Protein AF-A0A7K1LB32-F1 (afdb_monomer)

Foldseek 3Di:
DPQKDWDADQQQKWKWKDAWFQKDKIFHRRPDAAQKKKKKKKKWQPQFDWPDWFPQWDFQDWDGDSIIITIIIGTPNGPVVPPDGMTMIGTPRGTTIMMMMIGIMHQFANVRFFQWKAWDWDAFDQKEKGAKIFGPDAFWKKKKKKKFKDQALDEKDKAWAPQWAWRDWDWDDDHSIIMIMTMTIHTGRGGTIPGMTMIGIPPTGRTMIMIMTITHRHDQDPFQQQWDWDQDQQFKWKDWDQWFQKDKTFDRNPDAAFKKKKKKKKWFAADDAFPDWFPQKDWDDWAHDRGITITMIIHHHRGPVPDDRITMTGHPPGITTMMMMIGIIHQFADADPQGDQFDWKFKDKDAQAQKDKTAKTFFADQRKKKKKKKKFKDQAQPWKDWADWPQWAWSDKDWGHDPGMIMIITITMHTGRDGGIPHMTMIGMPPGGRMMMMMIIIGHGHRPPPLRPKDWLFKFKEQFAQFKTKIKTAIPSFQKKKKWKDLDLQSPPTDIDDIDGAPSRRMDMDMGGRDHGQGKMKMFMAGPNRTDSPQIAMAGHFHPALAFDWFKEWEAEAAEQLDQDVLLQLLLPDDDPVRAHHNAYEYFACLYQQLQQAQDLVSLLVRVSSSRNHPSNSSNRRSHHYDYEHDNSSCHHALAALPRNNQVNNLVNCVRGHGYHDQPDPSRHRWDWDGRNQEIETEAHQHNHADRLPDDQDPVGDRRDDPRLVVVLVRQLDPSRQEYEYRHAADQAQAFPDPRPNHCNSNNVVSLVVLVSCLVSVRRYEYEYEDQAWWAKACQPRGRSSYIYTYFDDQWAFHHHDDDDGPFDTPPVPGGNPHIKRWIKMWIWRGPSAKTKIWIFIAIPSDRPTIDIHITGDPPPPPDDDDD

Mean predicted aligned error: 18.36 Å

Nearest PDB structures (foldseek):
  7y6e-assembly4_D  TM=3.299E-01  e=1.848E-01  Chelicerata
  1tdq-assembly1_A  TM=2.079E-01  e=1.409E-02  Rattus norvegicus
  1fnh-assembly1_A  TM=2.412E-01  e=6.133E-02  Homo sapiens
  7uwj-assembly1_D  TM=2.434E-01  e=2.554E+00  Homo sapiens

pLDDT: mean 85.48, std 14.01, range [29.38, 98.88]

Sequence (868 aa):
MAAPVAHTAAGDVTTATDPNNGNITVSKPANVADGDVLVAILNSTVASTWDTVPAGWTLGAQYNATRTTSVFTKPIPSAAAETATNYSWHLAGGAGRIGALIFRATGVDGTTPIDASGSGVGTGTTTIVDPAVTAVSSEALLIAIFSSYIASGTPTTVTKPGSMTNVGGWNVTTGTNSTTHLVAYETLSASGSTGTRTATVSPAGANAAGFMFTLKPGSVAPPPSSPVAHTTTNDVSSVTVSSAPTLRVPKPVAVADGDLLVGVVFHRNAGNIFATVPPGWTVFPGAYTSGCLLAVYWRYVTSAATEPDFYTWRSPNGSARGAAVVFRVTGAAPPSAAHGPYDSNGAATGAGVSSIVAPATTVVGPAALLIGAFATTSSSTTPAVASTPSGMTEVKGVPIVTGTAAAYLEVATQQLASAGSSGTKTAAVSPDAGSAAGLLVAVAPPSYGTAQPPQLLGRLTGGVTSSAVKVSAVTKFCSSVRFARSASPSLTSPTYTSAAAPDRDGIITGTFTGLSADTTYYWGVELDGTLDTAHVSTFRTLPTVGTASSFSFGAASCADNNSNAASFSDAAARTGPTGLPARMFVHLGDMHYQDIGVDDDAWALGAWLNALGQANQQALYAASPLAYTWSDHDFGGQNVAADCPAAPAVQAVYRRLFPSHALPGDGVGIYQSWQIGRVLFVMTDGRSYMDPITDPDTSSKTKLGATQKAWWKSQVVTAGVGLVVWLHEDAWHNASTFTGDDTWSAYATERAELADYITAHQVPLLYVHGDVHALSYDDGSHVQGRFPLVSVSPLDQTTFIGNGGLTGGVVPDPPTTATKSQQYGWFDVLDNGTQIVVRYLGISGGVVAQRADFSFGIKRQIGWGVPL

Structure (mmCIF, N/CA/C/O backbone):
data_AF-A0A7K1LB32-F1
#
_entry.id   AF-A0A7K1LB32-F1
#
loop_
_atom_site.group_PDB
_atom_site.id
_atom_site.type_symbol
_atom_site.label_atom_id
_atom_site.label_alt_id
_atom_site.label_comp_id
_atom_site.label_asym_id
_atom_site.label_entity_id
_atom_site.label_seq_id
_atom_site.pdbx_PDB_ins_code
_atom_site.Cartn_x
_atom_site.Cartn_y
_atom_site.Cartn_z
_atom_site.occupancy
_atom_site.B_iso_or_equiv
_atom_site.auth_seq_id
_atom_site.auth_comp_id
_atom_site.auth_asym_id
_atom_site.auth_atom_id
_atom_site.pdbx_PDB_model_num
ATOM 1 N N . MET A 1 1 ? -25.454 4.034 21.609 1.00 44.25 1 MET A N 1
ATOM 2 C CA . MET A 1 1 ? -25.595 3.270 22.863 1.00 44.25 1 MET A CA 1
ATOM 3 C C . MET A 1 1 ? -25.235 1.834 22.529 1.00 44.25 1 MET A C 1
ATOM 5 O O . MET A 1 1 ? -25.641 1.381 21.468 1.00 44.25 1 MET A O 1
ATOM 9 N N . ALA A 1 2 ? -24.406 1.153 23.321 1.00 46.34 2 ALA A N 1
ATOM 10 C CA . ALA A 1 2 ? -24.311 -0.298 23.176 1.00 46.34 2 ALA A CA 1
ATOM 11 C C . ALA A 1 2 ? -25.499 -0.877 23.948 1.00 46.34 2 ALA A C 1
ATOM 13 O O . ALA A 1 2 ? -25.576 -0.678 25.159 1.00 46.34 2 ALA A O 1
ATOM 14 N N . ALA A 1 3 ? -26.447 -1.507 23.254 1.00 65.44 3 ALA A N 1
ATOM 15 C CA . ALA A 1 3 ? -27.578 -2.150 23.913 1.00 65.44 3 ALA A CA 1
ATOM 16 C C . ALA A 1 3 ? -27.050 -3.225 24.883 1.00 65.44 3 ALA A C 1
ATOM 18 O O . ALA A 1 3 ? -26.128 -3.961 24.507 1.00 65.44 3 ALA A O 1
ATOM 19 N N . PRO A 1 4 ? -27.579 -3.338 26.114 1.00 82.19 4 PRO A N 1
ATOM 20 C CA . PRO A 1 4 ? -27.119 -4.365 27.020 1.00 82.19 4 PRO A CA 1
ATOM 21 C C . PRO A 1 4 ? -27.441 -5.762 26.496 1.00 82.19 4 PRO A C 1
ATOM 23 O O . PRO A 1 4 ? -28.503 -6.004 25.920 1.00 82.19 4 PRO A O 1
ATOM 26 N N . VAL A 1 5 ? -26.531 -6.701 26.742 1.00 85.31 5 VAL A N 1
ATOM 27 C CA . VAL A 1 5 ? -26.659 -8.101 26.322 1.00 85.31 5 VAL A CA 1
ATOM 28 C C . VAL A 1 5 ? -26.307 -9.009 27.492 1.00 85.31 5 VAL A C 1
ATOM 30 O O . VAL A 1 5 ? -25.250 -8.844 28.098 1.00 85.31 5 VAL A O 1
ATOM 33 N N . ALA A 1 6 ? -27.178 -9.976 27.793 1.00 87.31 6 ALA A N 1
ATOM 34 C CA . ALA A 1 6 ? -26.873 -11.085 28.694 1.00 87.31 6 ALA A CA 1
ATOM 35 C C . ALA A 1 6 ? -26.210 -12.214 27.897 1.00 87.31 6 ALA A C 1
ATOM 37 O O . ALA A 1 6 ? -26.755 -12.666 26.890 1.00 87.31 6 ALA A O 1
ATOM 38 N N . HIS A 1 7 ? -25.047 -12.670 28.352 1.00 86.88 7 HIS A N 1
ATOM 39 C CA . HIS A 1 7 ? -24.305 -13.758 27.719 1.00 86.88 7 HIS A CA 1
ATOM 40 C C . HIS A 1 7 ? -24.720 -15.100 28.320 1.00 86.88 7 HIS A C 1
ATOM 42 O O . HIS A 1 7 ? -24.911 -15.217 29.532 1.00 86.88 7 HIS A O 1
ATOM 48 N N . THR A 1 8 ? -24.896 -16.109 27.467 1.00 88.44 8 THR A N 1
ATOM 49 C CA . THR A 1 8 ? -25.496 -17.399 27.851 1.00 88.44 8 THR A CA 1
ATOM 50 C C . THR A 1 8 ? -24.714 -18.609 27.341 1.00 88.44 8 THR A C 1
ATOM 52 O O . THR A 1 8 ? -25.238 -19.724 27.368 1.00 88.44 8 THR A O 1
ATOM 55 N N . ALA A 1 9 ? -23.498 -18.422 26.817 1.00 84.44 9 ALA A N 1
ATOM 56 C CA . ALA A 1 9 ? -22.678 -19.535 26.360 1.00 84.44 9 ALA A CA 1
ATOM 57 C C . ALA A 1 9 ? -22.040 -20.273 27.549 1.00 84.44 9 ALA A C 1
ATOM 59 O O . ALA A 1 9 ? -22.088 -19.839 28.706 1.00 84.44 9 ALA A O 1
ATOM 60 N N . ALA A 1 10 ? -21.434 -21.428 27.265 1.00 82.12 10 ALA A N 1
ATOM 61 C CA . ALA A 1 10 ? -20.686 -22.172 28.269 1.00 82.12 10 ALA A CA 1
ATOM 62 C C . ALA A 1 10 ? -19.574 -21.286 28.858 1.00 82.12 10 ALA A C 1
ATOM 64 O O . ALA A 1 10 ? -18.744 -20.752 28.125 1.00 82.12 10 ALA A O 1
ATOM 65 N N . GLY A 1 11 ? -19.573 -21.133 30.183 1.00 87.38 11 GLY A N 1
ATOM 66 C CA . GLY A 1 11 ? -18.633 -20.263 30.893 1.00 87.38 11 GLY A CA 1
ATOM 67 C C . GLY A 1 11 ? -19.134 -18.840 31.163 1.00 87.38 11 GLY A C 1
ATOM 68 O O . GLY A 1 11 ? -18.494 -18.159 31.958 1.00 87.38 11 GLY A O 1
ATOM 69 N N . ASP A 1 12 ? -20.270 -18.406 30.604 1.00 91.88 12 ASP A N 1
ATOM 70 C CA . ASP A 1 12 ? -20.863 -17.082 30.889 1.00 91.88 12 ASP A CA 1
ATOM 71 C C . ASP A 1 12 ? -21.843 -17.101 32.066 1.00 91.88 12 ASP A C 1
ATOM 73 O O . ASP A 1 12 ? -22.112 -16.063 32.675 1.00 91.88 12 ASP A O 1
ATOM 77 N N . VAL A 1 13 ? -22.377 -18.286 32.376 1.00 95.50 13 VAL A N 1
ATOM 78 C CA . VAL A 1 13 ? -23.382 -18.510 33.416 1.00 95.50 13 VAL A CA 1
ATOM 79 C C . VAL A 1 13 ? -22.906 -19.602 34.365 1.00 95.50 13 VAL A C 1
ATOM 81 O O . VAL A 1 13 ? -22.484 -20.676 33.934 1.00 95.50 13 VAL A O 1
ATOM 84 N N . THR A 1 14 ? -23.003 -19.349 35.664 1.00 96.75 14 THR A N 1
ATOM 85 C CA . THR A 1 14 ? -22.712 -20.317 36.726 1.00 96.75 14 THR A CA 1
ATOM 86 C C . THR A 1 14 ? -23.881 -20.395 37.693 1.00 96.75 14 THR A C 1
ATOM 88 O O . THR A 1 14 ? -24.587 -19.416 37.916 1.00 96.75 14 THR A O 1
ATOM 91 N N . THR A 1 15 ? -24.112 -21.570 38.274 1.00 96.31 15 THR A N 1
ATOM 92 C CA . THR A 1 15 ? -25.229 -21.806 39.198 1.00 96.31 15 THR A CA 1
ATOM 93 C C . THR A 1 15 ? -24.776 -22.605 40.408 1.00 96.31 15 THR A C 1
ATOM 95 O O . THR A 1 15 ? -23.920 -23.478 40.274 1.00 96.31 15 THR A O 1
ATOM 98 N N . ALA A 1 16 ? -25.396 -22.375 41.562 1.00 95.25 16 ALA A N 1
ATOM 99 C CA . ALA A 1 16 ? -25.258 -23.232 42.734 1.00 95.25 16 ALA A CA 1
ATOM 100 C C . ALA A 1 16 ? -26.599 -23.391 43.457 1.00 95.25 16 ALA A C 1
ATOM 102 O O . ALA A 1 16 ? -27.517 -22.586 43.287 1.00 95.25 16 ALA A O 1
ATOM 103 N N . THR A 1 17 ? -26.702 -24.422 44.290 1.00 93.88 17 THR A N 1
ATOM 104 C CA . THR A 1 17 ? -27.858 -24.668 45.158 1.00 93.88 17 THR A CA 1
ATOM 105 C C . THR A 1 17 ? -27.395 -25.203 46.500 1.00 93.88 17 THR A C 1
ATOM 107 O O . THR A 1 17 ? -26.524 -26.070 46.532 1.00 93.88 17 THR A O 1
ATOM 110 N N . ASP A 1 18 ? -28.023 -24.758 47.582 1.00 89.88 18 ASP A N 1
ATOM 111 C CA . ASP A 1 18 ? -27.829 -25.293 48.925 1.00 89.88 18 ASP A CA 1
ATOM 112 C C . ASP A 1 18 ? -29.200 -25.623 49.542 1.00 89.88 18 ASP A C 1
ATOM 114 O O . ASP A 1 18 ? -30.081 -24.762 49.588 1.00 89.88 18 ASP A O 1
ATOM 118 N N . PRO A 1 19 ? -29.442 -26.866 49.983 1.00 83.12 19 PRO A N 1
ATOM 119 C CA . PRO A 1 19 ? -30.749 -27.252 50.475 1.00 83.12 19 PRO A CA 1
ATOM 120 C C . PRO A 1 19 ? -31.093 -26.733 51.878 1.00 83.12 19 PRO A C 1
ATOM 122 O O . PRO A 1 19 ? -32.289 -26.764 52.156 1.00 83.12 19 PRO A O 1
ATOM 125 N N . ASN A 1 20 ? -30.136 -26.339 52.748 1.00 75.12 20 ASN A N 1
ATOM 126 C CA . ASN A 1 20 ? -30.403 -26.076 54.181 1.00 75.12 20 ASN A CA 1
ATOM 127 C C . ASN A 1 20 ? -29.298 -25.349 55.012 1.00 75.12 20 ASN A C 1
ATOM 129 O O . ASN A 1 20 ? -29.369 -25.395 56.235 1.00 75.12 20 ASN A O 1
ATOM 133 N N . ASN A 1 21 ? -28.272 -24.698 54.458 1.00 73.44 21 ASN A N 1
ATOM 134 C CA . ASN A 1 21 ? -27.145 -24.189 55.273 1.00 73.44 21 ASN A CA 1
ATOM 135 C C . ASN A 1 21 ? -27.084 -22.660 55.443 1.00 73.44 21 ASN A C 1
ATOM 137 O O . ASN A 1 21 ? -26.131 -22.144 56.024 1.00 73.44 21 ASN A O 1
ATOM 141 N N . GLY A 1 22 ? -28.041 -21.906 54.891 1.00 82.38 22 GLY A N 1
ATOM 142 C CA . GLY A 1 22 ? -28.036 -20.432 54.936 1.00 82.38 22 GLY A CA 1
ATOM 143 C C . GLY A 1 22 ? -26.939 -19.770 54.083 1.00 82.38 22 GLY A C 1
ATOM 144 O O . GLY A 1 22 ? -27.085 -18.617 53.694 1.00 82.38 22 GLY A O 1
ATOM 145 N N . ASN A 1 23 ? -25.878 -20.507 53.746 1.00 90.00 23 ASN A N 1
ATOM 146 C CA . ASN A 1 23 ? -24.766 -20.110 52.893 1.00 90.00 23 ASN A CA 1
ATOM 147 C C . ASN A 1 23 ? -24.940 -20.643 51.469 1.00 90.00 23 ASN A C 1
ATOM 149 O O . ASN A 1 23 ? -25.389 -21.771 51.276 1.00 90.00 23 ASN A O 1
ATOM 153 N N . ILE A 1 24 ? -24.513 -19.868 50.476 1.00 93.75 24 ILE A N 1
ATOM 154 C CA . ILE A 1 24 ? -24.385 -20.337 49.097 1.00 93.75 24 ILE A CA 1
ATOM 155 C C . ILE A 1 24 ? -23.118 -19.789 48.452 1.00 93.75 24 ILE A C 1
ATOM 157 O O . ILE A 1 24 ? -22.872 -18.585 48.486 1.00 93.75 24 ILE A O 1
ATOM 161 N N . THR A 1 25 ? -22.334 -20.677 47.841 1.00 95.50 25 THR A N 1
ATOM 162 C CA . THR A 1 25 ? -21.115 -20.337 47.100 1.00 95.50 25 THR A CA 1
ATOM 163 C C . THR A 1 25 ? -21.289 -20.674 45.627 1.00 95.50 25 THR A C 1
ATOM 165 O O . THR A 1 25 ? -21.604 -21.810 45.282 1.00 95.50 25 THR A O 1
ATOM 168 N N . VAL A 1 26 ? -21.061 -19.695 44.755 1.00 96.75 26 VAL A N 1
ATOM 169 C CA . VAL A 1 26 ? -21.183 -19.838 43.299 1.00 96.75 26 VAL A CA 1
ATOM 170 C C . VAL A 1 26 ? -19.840 -19.528 42.652 1.00 96.75 26 VAL A C 1
ATOM 172 O O . VAL A 1 26 ? -19.206 -18.530 42.992 1.00 96.75 26 VAL A O 1
ATOM 175 N N . SER A 1 27 ? -19.399 -20.356 41.707 1.00 97.44 27 SER A N 1
ATOM 176 C CA . SER A 1 27 ? -18.188 -20.083 40.926 1.00 97.44 27 SER A CA 1
ATOM 177 C C . SER A 1 27 ? -18.327 -18.792 40.121 1.00 97.44 27 SER A C 1
ATOM 179 O O . SER A 1 27 ? -19.399 -18.500 39.590 1.00 97.44 27 SER A O 1
ATOM 181 N N . LYS A 1 28 ? -17.237 -18.036 39.975 1.00 95.81 28 LYS A N 1
ATOM 182 C CA . LYS A 1 28 ? -17.173 -16.943 38.998 1.00 95.81 28 LYS A CA 1
ATOM 183 C C . LYS A 1 28 ? -17.343 -17.530 37.583 1.00 95.81 28 LYS A C 1
ATOM 185 O O . LYS A 1 28 ? -16.748 -18.579 37.318 1.00 95.81 28 LYS A O 1
ATOM 190 N N . PRO A 1 29 ? -18.116 -16.901 36.678 1.00 96.25 29 PRO A N 1
ATOM 191 C CA . PRO A 1 29 ? -18.108 -17.277 35.265 1.00 96.25 29 PRO A CA 1
ATOM 192 C C . PRO A 1 29 ? -16.680 -17.296 34.690 1.00 96.25 29 PRO A C 1
ATOM 194 O O . PRO A 1 29 ? -15.824 -16.508 35.089 1.00 96.25 29 PRO A O 1
ATOM 197 N N . ALA A 1 30 ? -16.393 -18.225 33.781 1.00 92.12 30 ALA A N 1
ATOM 198 C CA . ALA A 1 30 ? -15.052 -18.407 33.224 1.00 92.12 30 ALA A CA 1
ATOM 199 C C . ALA A 1 30 ? -14.677 -17.309 32.216 1.00 92.12 30 ALA A C 1
ATOM 201 O O . ALA A 1 30 ? -13.508 -16.953 32.110 1.00 92.12 30 ALA A O 1
ATOM 202 N N . ASN A 1 31 ? -15.668 -16.746 31.520 1.00 90.56 31 ASN A N 1
ATOM 203 C CA . ASN A 1 31 ? -15.466 -15.811 30.409 1.00 90.56 31 ASN A CA 1
ATOM 204 C C . ASN A 1 31 ? -15.616 -14.335 30.821 1.00 90.56 31 ASN A C 1
ATOM 206 O O . ASN A 1 31 ? -15.999 -13.498 30.004 1.00 90.56 31 ASN A O 1
ATOM 210 N N . VAL A 1 32 ? -15.381 -14.015 32.095 1.00 85.50 32 VAL A N 1
ATOM 211 C CA . VAL A 1 32 ? -15.451 -12.631 32.588 1.00 85.50 32 VAL A CA 1
ATOM 212 C C . VAL A 1 32 ? -14.395 -11.774 31.894 1.00 85.50 32 VAL A C 1
ATOM 214 O O . VAL A 1 32 ? -13.224 -12.147 31.852 1.00 85.50 32 VAL A O 1
ATOM 217 N N . ALA A 1 33 ? -14.816 -10.619 31.389 1.00 79.06 33 ALA A N 1
ATOM 218 C CA . ALA A 1 33 ? -14.008 -9.655 30.661 1.00 79.06 33 ALA A CA 1
ATOM 219 C C . ALA A 1 33 ? -14.135 -8.241 31.256 1.00 79.06 33 ALA A C 1
ATOM 221 O O . ALA A 1 33 ? -15.028 -7.940 32.052 1.00 79.06 33 ALA A O 1
ATOM 222 N N . ASP A 1 34 ? -13.210 -7.368 30.865 1.00 76.88 34 ASP A N 1
ATOM 223 C CA . ASP A 1 34 ? -13.205 -5.959 31.254 1.00 76.88 34 ASP A CA 1
ATOM 224 C C . ASP A 1 34 ? -14.481 -5.256 30.760 1.00 76.88 34 ASP A C 1
ATOM 226 O O . ASP A 1 34 ? -14.916 -5.437 29.622 1.00 76.88 34 ASP A O 1
ATOM 230 N N . GLY A 1 35 ? -15.080 -4.434 31.621 1.00 75.50 35 GLY A N 1
ATOM 231 C CA . GLY A 1 35 ? -16.310 -3.694 31.336 1.00 75.50 35 GLY A CA 1
ATOM 232 C C . GLY A 1 35 ? -17.603 -4.492 31.528 1.00 75.50 35 GLY A C 1
ATOM 233 O O . GLY A 1 35 ? -18.686 -3.939 31.331 1.00 75.50 35 GLY A O 1
ATOM 234 N N . ASP A 1 36 ? -17.525 -5.761 31.930 1.00 87.50 36 ASP A N 1
ATOM 235 C CA . ASP A 1 36 ? -18.710 -6.547 32.260 1.00 87.50 36 ASP A CA 1
ATOM 236 C C . ASP A 1 36 ? -19.406 -6.032 33.526 1.00 87.50 36 ASP A C 1
ATOM 238 O O . ASP A 1 36 ? -18.785 -5.516 34.457 1.00 87.50 36 ASP A O 1
ATOM 242 N N . VAL A 1 37 ? -20.710 -6.277 33.614 1.00 93.44 37 VAL A N 1
ATOM 243 C CA . VAL A 1 37 ? -21.441 -6.295 34.880 1.00 93.44 37 VAL A CA 1
ATOM 244 C C . VAL A 1 37 ? -21.879 -7.730 35.137 1.00 93.44 37 VAL A C 1
ATOM 246 O O . VAL A 1 37 ? -22.662 -8.305 34.380 1.00 93.44 37 VAL A O 1
ATOM 249 N N . LEU A 1 38 ? -21.374 -8.323 36.216 1.00 96.75 38 LEU A N 1
ATOM 250 C CA . LEU A 1 38 ? -21.884 -9.593 36.710 1.00 96.75 38 LEU A CA 1
ATOM 251 C C . LEU A 1 38 ? -23.215 -9.363 37.413 1.00 96.75 38 LEU A C 1
ATOM 253 O O . LEU A 1 38 ? -23.329 -8.486 38.271 1.00 96.75 38 LEU A O 1
ATOM 257 N N . VAL A 1 39 ? -24.209 -10.178 37.078 1.00 97.38 39 VAL A N 1
ATOM 258 C CA . VAL A 1 39 ? -25.540 -10.131 37.683 1.00 97.38 39 VAL A CA 1
ATOM 259 C C . VAL A 1 39 ? -25.797 -11.456 38.383 1.00 97.38 39 VAL A C 1
ATOM 261 O O . VAL A 1 39 ? -25.777 -12.512 37.753 1.00 97.38 39 VAL A O 1
ATOM 264 N N . ALA A 1 40 ? -26.028 -11.401 39.692 1.00 97.31 40 ALA A N 1
ATOM 265 C CA . ALA A 1 40 ? -26.339 -12.556 40.518 1.00 97.31 40 ALA A CA 1
ATOM 266 C C . ALA A 1 40 ? -27.808 -12.526 40.935 1.00 97.31 40 ALA A C 1
ATOM 268 O O . ALA A 1 40 ? -28.276 -11.558 41.534 1.00 97.31 40 ALA A O 1
ATOM 269 N N . ILE A 1 41 ? -28.523 -13.607 40.646 1.00 95.69 41 ILE A N 1
ATOM 270 C CA . ILE A 1 41 ? -29.910 -13.816 41.049 1.00 95.69 41 ILE A CA 1
ATOM 271 C C . ILE A 1 41 ? -29.907 -14.890 42.119 1.00 95.69 41 ILE A C 1
ATOM 273 O O . ILE A 1 41 ? -29.597 -16.046 41.838 1.00 95.69 41 ILE A O 1
ATOM 277 N N . LEU A 1 42 ? -30.252 -14.503 43.341 1.00 93.75 42 LEU A N 1
ATOM 278 C CA . LEU A 1 42 ? -30.319 -15.395 44.487 1.00 93.75 42 LEU A CA 1
ATOM 279 C C . LEU A 1 42 ? -31.772 -15.569 44.901 1.00 93.75 42 LEU A C 1
ATOM 281 O O . LEU A 1 42 ? -32.509 -14.592 45.023 1.00 93.75 42 LEU A O 1
ATOM 285 N N . ASN A 1 43 ? -32.177 -16.803 45.170 1.00 90.75 43 ASN A N 1
ATOM 286 C CA . ASN A 1 43 ? -33.470 -17.100 45.761 1.00 90.75 43 ASN A CA 1
ATOM 287 C C . ASN A 1 43 ? -33.319 -17.934 47.031 1.00 90.75 43 ASN A C 1
ATOM 289 O O . ASN A 1 43 ? -32.497 -18.845 47.084 1.00 90.75 43 ASN A O 1
ATOM 293 N N . SER A 1 44 ? -34.162 -17.652 48.021 1.00 89.75 44 SER A N 1
ATOM 294 C CA . SER A 1 44 ? -34.394 -18.524 49.167 1.00 89.75 44 SER A CA 1
ATOM 295 C C . SER A 1 44 ? -35.881 -18.688 49.413 1.00 89.75 44 SER A C 1
ATOM 297 O O . SER A 1 44 ? -36.643 -17.723 49.345 1.00 89.75 44 SER A O 1
ATOM 299 N N . THR A 1 45 ? -36.290 -19.895 49.802 1.00 87.56 45 THR A N 1
ATOM 300 C CA . THR A 1 45 ? -37.656 -20.173 50.264 1.00 87.56 45 THR A CA 1
ATOM 301 C C . THR A 1 45 ? -37.997 -19.526 51.607 1.00 87.56 45 THR A C 1
ATOM 303 O O . THR A 1 45 ? -39.147 -19.600 52.024 1.00 87.56 45 THR A O 1
ATOM 306 N N . VAL A 1 46 ? -37.020 -18.925 52.289 1.00 85.81 46 VAL A N 1
ATOM 307 C CA . VAL A 1 46 ? -37.206 -18.156 53.524 1.00 85.81 46 VAL A CA 1
ATOM 308 C C . VAL A 1 46 ? -37.083 -16.670 53.194 1.00 85.81 46 VAL A C 1
ATOM 310 O O . VAL A 1 46 ? -36.098 -16.232 52.599 1.00 85.81 46 VAL A O 1
ATOM 313 N N . ALA A 1 47 ? -38.095 -15.890 53.566 1.00 88.06 47 ALA A N 1
ATOM 314 C CA . ALA A 1 47 ? -38.083 -14.438 53.432 1.00 88.06 47 ALA A CA 1
ATOM 315 C C . ALA A 1 47 ? -37.146 -13.815 54.476 1.00 88.06 47 ALA A C 1
ATOM 317 O O . ALA A 1 47 ? -37.435 -13.831 55.671 1.00 88.06 47 ALA A O 1
ATOM 318 N N . SER A 1 48 ? -35.996 -13.315 54.028 1.00 88.94 48 SER A N 1
ATOM 319 C CA . SER A 1 48 ? -34.960 -12.723 54.877 1.00 88.94 48 SER A CA 1
ATOM 320 C C . SER A 1 48 ? -34.024 -11.824 54.059 1.00 88.94 48 SER A C 1
ATOM 322 O O . SER A 1 48 ? -34.076 -11.798 52.825 1.00 88.94 48 SER A O 1
ATOM 324 N N . THR A 1 49 ? -33.161 -11.087 54.758 1.00 89.38 49 THR A N 1
ATOM 325 C CA . THR A 1 49 ? -32.036 -10.321 54.212 1.00 89.38 49 THR A CA 1
ATOM 326 C C . THR A 1 49 ? -30.754 -11.151 54.154 1.00 89.38 49 THR A C 1
ATOM 328 O O . THR A 1 49 ? -30.570 -12.080 54.947 1.00 89.38 49 THR A O 1
ATOM 331 N N . TRP A 1 50 ? -29.866 -10.781 53.231 1.00 91.12 50 TRP A N 1
ATOM 332 C CA . TRP A 1 50 ? -28.504 -11.305 53.125 1.00 91.12 50 TRP A CA 1
ATOM 333 C C . TRP A 1 50 ? -27.577 -10.467 54.009 1.00 91.12 50 TRP A C 1
ATOM 335 O O . TRP A 1 50 ? -27.494 -9.256 53.821 1.00 91.12 50 TRP A O 1
ATOM 345 N N . ASP A 1 51 ? -26.935 -11.089 54.992 1.00 91.44 51 ASP A N 1
ATOM 346 C CA . ASP A 1 51 ? -26.063 -10.439 55.985 1.00 91.44 51 ASP A CA 1
ATOM 347 C C . ASP A 1 51 ? -24.568 -10.618 55.673 1.00 91.44 51 ASP A C 1
ATOM 349 O O . ASP A 1 51 ? -23.750 -9.817 56.118 1.00 91.44 51 ASP A O 1
ATOM 353 N N . THR A 1 52 ? -24.210 -11.604 54.845 1.00 93.19 52 THR A N 1
ATOM 354 C CA . THR A 1 52 ? -22.891 -11.690 54.207 1.00 93.19 52 THR A CA 1
ATOM 355 C C . THR A 1 52 ? -23.051 -11.533 52.704 1.00 93.19 52 THR A C 1
ATOM 357 O O . THR A 1 52 ? -23.705 -12.348 52.054 1.00 93.19 52 THR A O 1
ATOM 360 N N . VAL A 1 53 ? -22.439 -10.484 52.153 1.00 94.75 53 VAL A N 1
ATOM 361 C CA . VAL A 1 53 ? -22.397 -10.187 50.716 1.00 94.75 53 VAL A CA 1
ATOM 362 C C . VAL A 1 53 ? -20.922 -10.104 50.299 1.00 94.75 53 VAL A C 1
ATOM 364 O O . VAL A 1 53 ? -20.160 -9.390 50.956 1.00 94.75 53 VAL A O 1
ATOM 367 N N . PRO A 1 54 ? -20.483 -10.820 49.247 1.00 95.06 54 PRO A N 1
ATOM 368 C CA . PRO A 1 54 ? -19.093 -10.791 48.819 1.00 95.06 54 PRO A CA 1
ATOM 369 C C . PRO A 1 54 ? -18.676 -9.393 48.341 1.00 95.06 54 PRO A C 1
ATOM 371 O O . PRO A 1 54 ? -19.482 -8.622 47.817 1.00 95.06 54 PRO A O 1
ATOM 374 N N . ALA A 1 55 ? -17.389 -9.071 48.487 1.00 89.31 55 ALA A N 1
ATOM 375 C CA . ALA A 1 55 ? -16.863 -7.751 48.150 1.00 89.31 55 ALA A CA 1
ATOM 376 C C . ALA A 1 55 ? -17.126 -7.363 46.679 1.00 89.31 55 ALA A C 1
ATOM 378 O O . ALA A 1 55 ? -16.927 -8.155 45.748 1.00 89.31 55 ALA A O 1
ATOM 379 N N . GLY A 1 56 ? -17.549 -6.112 46.481 1.00 89.75 56 GLY A N 1
ATOM 380 C CA . GLY A 1 56 ? -17.853 -5.536 45.168 1.00 89.75 56 GLY A CA 1
ATOM 381 C C . GLY A 1 56 ? -19.264 -5.822 44.644 1.00 89.75 56 GLY A C 1
ATOM 382 O O . GLY A 1 56 ? -19.620 -5.305 43.592 1.00 89.75 56 GLY A O 1
ATOM 383 N N . TRP A 1 57 ? -20.080 -6.605 45.356 1.00 96.00 57 TRP A N 1
ATOM 384 C CA . TRP A 1 57 ? -21.481 -6.829 44.999 1.00 96.00 57 TRP A CA 1
ATOM 385 C C . TRP A 1 57 ? -22.399 -5.812 45.676 1.00 96.00 57 TRP A C 1
ATOM 387 O O . TRP A 1 57 ? -22.270 -5.532 46.864 1.00 96.00 57 TRP A O 1
ATOM 397 N N . THR A 1 58 ? -23.360 -5.279 44.926 1.00 93.94 58 THR A N 1
ATOM 398 C CA . THR A 1 58 ? -24.382 -4.345 45.423 1.00 93.94 58 THR A CA 1
ATOM 399 C C . THR A 1 58 ? -25.771 -4.917 45.178 1.00 93.94 58 THR A C 1
ATOM 401 O O . THR A 1 58 ? -26.038 -5.428 44.094 1.00 93.94 58 THR A O 1
ATOM 404 N N . LEU A 1 59 ? -26.655 -4.855 46.179 1.00 93.62 59 LEU A N 1
ATOM 405 C CA . LEU A 1 59 ? -28.058 -5.248 46.027 1.00 93.62 59 LEU A CA 1
ATOM 406 C C . LEU A 1 59 ? -28.788 -4.184 45.200 1.00 93.62 59 LEU A C 1
ATOM 408 O O . LEU A 1 59 ? -28.917 -3.047 45.645 1.00 93.62 59 LEU A O 1
ATOM 412 N N . GLY A 1 60 ? -29.255 -4.555 44.010 1.00 86.44 60 GLY A N 1
ATOM 413 C CA . GLY A 1 60 ? -29.908 -3.636 43.077 1.00 86.44 60 GLY A CA 1
ATOM 414 C C . GLY A 1 60 ? -31.433 -3.752 43.056 1.00 86.44 60 GLY A C 1
ATOM 415 O O . GLY A 1 60 ? -32.123 -2.762 42.835 1.00 86.44 60 GLY A O 1
ATOM 416 N N . ALA A 1 61 ? -31.974 -4.946 43.307 1.00 87.81 61 ALA A N 1
ATOM 417 C CA . ALA A 1 61 ? -33.416 -5.155 43.398 1.00 87.81 61 ALA A CA 1
ATOM 418 C C . ALA A 1 61 ? -33.743 -6.359 44.288 1.00 87.81 61 ALA A C 1
ATOM 420 O O . ALA A 1 61 ? -32.966 -7.314 44.371 1.00 87.81 61 ALA A O 1
ATOM 421 N N . GLN A 1 62 ? -34.896 -6.331 44.955 1.00 88.50 62 GLN A N 1
ATOM 422 C CA . GLN A 1 62 ? -35.321 -7.427 45.818 1.00 88.50 62 GLN A CA 1
ATOM 423 C C . GLN A 1 62 ? -36.841 -7.576 45.839 1.00 88.50 62 GLN A C 1
ATOM 425 O O . GLN A 1 62 ? -37.576 -6.603 45.980 1.00 88.50 62 GLN A O 1
ATOM 430 N N . TYR A 1 63 ? -37.294 -8.824 45.791 1.00 86.25 63 TYR A N 1
ATOM 431 C CA . TYR A 1 63 ? -38.623 -9.232 46.219 1.00 86.25 63 TYR A CA 1
ATOM 432 C C . TYR A 1 63 ? -38.500 -10.014 47.524 1.00 86.25 63 TYR A C 1
ATOM 434 O O . TYR A 1 63 ? -37.837 -11.049 47.555 1.00 86.25 63 TYR A O 1
ATOM 442 N N . ASN A 1 64 ? -39.122 -9.528 48.598 1.00 85.56 64 ASN A N 1
ATOM 443 C CA . ASN A 1 64 ? -39.072 -10.163 49.913 1.00 85.56 64 ASN A CA 1
ATOM 444 C C . ASN A 1 64 ? -40.476 -10.199 50.529 1.00 85.56 64 ASN A C 1
ATOM 446 O O . ASN A 1 64 ? -40.969 -9.187 51.020 1.00 85.56 64 ASN A O 1
ATOM 450 N N . ALA A 1 65 ? -41.132 -11.357 50.455 1.00 79.12 65 ALA A N 1
ATOM 451 C CA . ALA A 1 65 ? -42.482 -11.551 50.989 1.00 79.12 65 ALA A CA 1
ATOM 452 C C . ALA A 1 65 ? -42.614 -12.914 51.683 1.00 79.12 65 ALA A C 1
ATOM 454 O O . ALA A 1 65 ? -42.268 -13.048 52.847 1.00 79.12 65 ALA A O 1
ATOM 455 N N . THR A 1 66 ? -43.073 -13.950 50.975 1.00 76.88 66 THR A N 1
ATOM 456 C CA . THR A 1 66 ? -43.076 -15.347 51.466 1.00 76.88 66 THR A CA 1
ATOM 457 C C . THR A 1 66 ? -41.766 -16.082 51.181 1.00 76.88 66 THR A C 1
ATOM 459 O O . THR A 1 66 ? -41.530 -17.172 51.691 1.00 76.88 66 THR A O 1
ATOM 462 N N . ARG A 1 67 ? -40.924 -15.486 50.339 1.00 83.50 67 ARG A N 1
ATOM 463 C CA . ARG A 1 67 ? -39.589 -15.921 49.932 1.00 83.50 67 ARG A CA 1
ATOM 464 C C . ARG A 1 67 ? -38.762 -14.681 49.612 1.00 83.50 67 ARG A C 1
ATOM 466 O O . ARG A 1 67 ? -39.348 -13.610 49.434 1.00 83.50 67 ARG A O 1
ATOM 473 N N . THR A 1 68 ? -37.449 -14.838 49.481 1.00 87.75 68 THR A N 1
ATOM 474 C CA . THR A 1 68 ? -36.570 -13.757 49.018 1.00 87.75 68 THR A CA 1
ATOM 475 C C . THR A 1 68 ? -36.045 -14.083 47.622 1.00 87.75 68 THR A C 1
ATOM 477 O O . THR A 1 68 ? -35.546 -15.184 47.398 1.00 87.75 68 THR A O 1
ATOM 480 N N . THR A 1 69 ? -36.166 -13.145 46.685 1.00 90.31 69 THR A N 1
ATOM 481 C CA . THR A 1 69 ? -35.441 -13.130 45.408 1.00 90.31 69 THR A CA 1
ATOM 482 C C . THR A 1 69 ? -34.652 -11.832 45.363 1.00 90.31 69 THR A C 1
ATOM 484 O O . THR A 1 69 ? -35.242 -10.755 45.403 1.00 90.31 69 THR A O 1
ATOM 487 N N . SER A 1 70 ? -33.332 -11.922 45.295 1.00 92.19 70 SER A N 1
ATOM 488 C CA . SER A 1 70 ? -32.427 -10.778 45.348 1.00 92.19 70 SER A CA 1
ATOM 489 C C . SER A 1 70 ? -31.572 -10.733 44.094 1.00 92.19 70 SER A C 1
ATOM 491 O O . SER A 1 70 ? -31.034 -11.754 43.670 1.00 92.19 70 SER A O 1
ATOM 493 N N . VAL A 1 71 ? -31.436 -9.539 43.529 1.00 94.75 71 VAL A N 1
ATOM 494 C CA . VAL A 1 71 ? -30.573 -9.261 42.385 1.00 94.75 71 VAL A CA 1
ATOM 495 C C . VAL A 1 71 ? -29.405 -8.434 42.875 1.00 94.75 71 VAL A C 1
ATOM 497 O O . VAL A 1 71 ? -29.579 -7.289 43.297 1.00 94.75 71 VAL A O 1
ATOM 500 N N . PHE A 1 72 ? -28.218 -9.020 42.814 1.00 96.75 72 PHE A N 1
ATOM 501 C CA . PHE A 1 72 ? -26.973 -8.318 43.062 1.00 96.75 72 PHE A CA 1
ATOM 502 C C . PHE A 1 72 ? -26.258 -8.047 41.749 1.00 96.75 72 PHE A C 1
ATOM 504 O O . PHE A 1 72 ? -26.317 -8.845 40.816 1.00 96.75 72 PHE A O 1
ATOM 511 N N . THR A 1 73 ? -25.540 -6.937 41.697 1.00 96.75 73 THR A N 1
ATOM 512 C CA . THR A 1 73 ? -24.714 -6.564 40.552 1.00 96.75 73 THR A CA 1
ATOM 513 C C . THR A 1 73 ? -23.302 -6.246 41.006 1.00 96.75 73 THR A C 1
ATOM 515 O O . THR A 1 73 ? -23.117 -5.629 42.057 1.00 96.75 73 THR A O 1
ATOM 518 N N . LYS A 1 74 ? -22.314 -6.656 40.213 1.00 95.12 74 LYS A N 1
ATOM 519 C CA . LYS A 1 74 ? -20.900 -6.357 40.426 1.00 95.12 74 LYS A CA 1
ATOM 520 C C . LYS A 1 74 ? -20.265 -5.899 39.109 1.00 95.12 74 LYS A C 1
ATOM 522 O O . LYS A 1 74 ? -20.135 -6.713 38.196 1.00 95.12 74 LYS A O 1
ATOM 527 N N . PRO A 1 75 ? -19.869 -4.624 38.991 1.00 89.56 75 PRO A N 1
ATOM 528 C CA . PRO A 1 75 ? -19.077 -4.149 37.863 1.00 89.56 75 PRO A CA 1
ATOM 529 C C . PRO A 1 75 ? -17.694 -4.811 37.860 1.00 89.56 75 PRO A C 1
ATOM 531 O O . PRO A 1 75 ? -17.094 -4.994 38.922 1.00 89.56 75 PRO A O 1
ATOM 534 N N . ILE A 1 76 ? -17.172 -5.122 36.674 1.00 87.88 76 ILE A N 1
ATOM 535 C CA . ILE A 1 76 ? -15.830 -5.666 36.446 1.00 87.88 76 ILE A CA 1
ATOM 536 C C . ILE A 1 76 ? -15.034 -4.659 35.606 1.00 87.88 76 ILE A C 1
ATOM 538 O O . ILE A 1 76 ? -14.991 -4.764 34.384 1.00 87.88 76 ILE A O 1
ATOM 542 N N . PRO A 1 77 ? -14.390 -3.654 36.228 1.00 72.44 77 PRO A N 1
ATOM 543 C CA . PRO A 1 77 ? -13.543 -2.711 35.495 1.00 72.44 77 PRO A CA 1
ATOM 544 C C . PRO A 1 77 ? -12.330 -3.394 34.851 1.00 72.44 77 PRO A C 1
ATOM 546 O O . PRO A 1 77 ? -11.892 -2.978 33.787 1.00 72.44 77 PRO A O 1
ATOM 549 N N . SER A 1 78 ? -11.805 -4.443 35.494 1.00 80.00 78 SER A N 1
ATOM 550 C CA . SER A 1 78 ? -10.731 -5.289 34.976 1.00 80.00 78 SER A CA 1
ATOM 551 C C . SER A 1 78 ? -10.936 -6.733 35.429 1.00 80.00 78 SER A C 1
ATOM 553 O O . SER A 1 78 ? -10.953 -7.029 36.626 1.00 80.00 78 SER A O 1
ATOM 555 N N . ALA A 1 79 ? -11.063 -7.644 34.472 1.00 75.81 79 ALA A N 1
ATOM 556 C CA . ALA A 1 79 ? -11.143 -9.079 34.690 1.00 75.81 79 ALA A CA 1
ATOM 557 C C . ALA A 1 79 ? -9.847 -9.637 35.289 1.00 75.81 79 ALA A C 1
ATOM 559 O O . ALA A 1 79 ? -9.903 -10.547 36.116 1.00 75.81 79 ALA A O 1
ATOM 560 N N . ALA A 1 80 ? -8.694 -9.063 34.929 1.00 76.75 80 ALA A N 1
ATOM 561 C CA . ALA A 1 80 ? -7.400 -9.431 35.501 1.00 76.75 80 ALA A CA 1
ATOM 562 C C . ALA A 1 80 ? -7.292 -9.061 36.992 1.00 76.75 80 ALA A C 1
ATOM 564 O O . ALA A 1 80 ? -6.684 -9.799 37.767 1.00 76.75 80 ALA A O 1
ATOM 565 N N . ALA A 1 81 ? -7.911 -7.948 37.407 1.00 78.94 81 ALA A N 1
ATOM 566 C CA . ALA A 1 81 ? -7.963 -7.540 38.812 1.00 78.94 81 ALA A CA 1
ATOM 567 C C . ALA A 1 81 ? -8.957 -8.375 39.644 1.00 78.94 81 ALA A C 1
ATOM 569 O O . ALA A 1 81 ? -8.845 -8.440 40.872 1.00 78.94 81 ALA A O 1
ATOM 570 N N . GLU A 1 82 ? -9.919 -9.042 38.999 1.00 89.38 82 GLU A N 1
ATOM 571 C CA . GLU A 1 82 ? -10.908 -9.883 39.670 1.00 89.38 82 GLU A CA 1
ATOM 572 C C . GLU A 1 82 ? -10.323 -11.262 40.019 1.00 89.38 82 GLU A C 1
ATOM 574 O O . GLU A 1 82 ? -10.540 -12.274 39.346 1.00 89.38 82 GLU A O 1
ATOM 579 N N . THR A 1 83 ? -9.592 -11.305 41.130 1.00 89.44 83 THR A N 1
ATOM 580 C CA . THR A 1 83 ? -8.906 -12.510 41.629 1.00 89.44 83 THR A CA 1
ATOM 581 C C . THR A 1 83 ? -9.835 -13.547 42.269 1.00 89.44 83 THR A C 1
ATOM 583 O O . THR A 1 83 ? -9.421 -14.687 42.485 1.00 89.44 83 THR A O 1
ATOM 586 N N . ALA A 1 84 ? -11.095 -13.199 42.557 1.00 90.38 84 ALA A N 1
ATOM 587 C CA . ALA A 1 84 ? -12.051 -14.141 43.130 1.00 90.38 84 ALA A CA 1
ATOM 588 C C . ALA A 1 84 ? -12.370 -15.277 42.142 1.00 90.38 84 ALA A C 1
ATOM 590 O O . ALA A 1 84 ? -12.653 -15.050 40.964 1.00 90.38 84 ALA A O 1
ATOM 591 N N . THR A 1 85 ? -12.353 -16.515 42.632 1.00 94.00 85 THR A N 1
ATOM 592 C CA . THR A 1 85 ? -12.747 -17.711 41.863 1.00 94.00 85 THR A CA 1
ATOM 593 C C . THR A 1 85 ? -14.185 -18.137 42.154 1.00 94.00 85 THR A C 1
ATOM 595 O O . THR A 1 85 ? -14.799 -18.857 41.366 1.00 94.00 85 THR A O 1
ATOM 598 N N . ASN A 1 86 ? -14.742 -17.678 43.273 1.00 96.50 86 ASN A N 1
ATOM 599 C CA . ASN A 1 86 ? -16.114 -17.904 43.699 1.00 96.50 86 ASN A CA 1
ATOM 600 C C . ASN A 1 86 ? -16.609 -16.738 44.566 1.00 96.50 86 ASN A C 1
ATOM 602 O O . ASN A 1 86 ? -15.824 -15.919 45.045 1.00 96.50 86 ASN A O 1
ATOM 606 N N . TYR A 1 87 ? -17.922 -16.686 44.752 1.00 97.50 87 TYR A N 1
ATOM 607 C CA . TYR A 1 87 ? -18.614 -15.691 45.557 1.00 97.50 87 TYR A CA 1
ATOM 608 C C . TYR A 1 87 ? -19.549 -16.391 46.536 1.00 97.50 87 TYR A C 1
ATOM 610 O O . TYR A 1 87 ? -20.290 -17.289 46.133 1.00 97.50 87 TYR A O 1
ATOM 618 N N . SER A 1 88 ? -19.519 -15.971 47.800 1.00 95.69 88 SER A N 1
ATOM 619 C CA . SER A 1 88 ? -20.307 -16.572 48.878 1.00 95.69 88 SER A CA 1
ATOM 620 C C . SER A 1 88 ? -21.242 -15.560 49.528 1.00 95.69 88 SER A C 1
ATOM 622 O O . SER A 1 88 ? -20.793 -14.491 49.939 1.00 95.69 88 SER A O 1
ATOM 624 N N . TRP A 1 89 ? -22.515 -15.925 49.662 1.00 95.62 89 TRP A N 1
ATOM 625 C CA . TRP A 1 89 ? -23.535 -15.151 50.371 1.00 95.62 89 TRP A CA 1
ATOM 626 C C . TRP A 1 89 ? -24.086 -15.940 51.560 1.00 95.62 89 TRP A C 1
ATO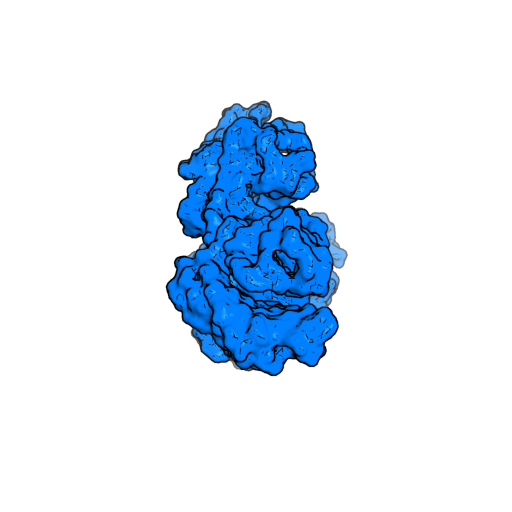M 628 O O . TRP A 1 89 ? -24.200 -17.163 51.475 1.00 95.62 89 TRP A O 1
ATOM 638 N N . HIS A 1 90 ? -24.481 -15.240 52.627 1.00 93.25 90 HIS A N 1
ATOM 639 C CA . HIS A 1 90 ? -25.197 -15.810 53.777 1.00 93.25 90 HIS A CA 1
ATOM 640 C C . HIS A 1 90 ? -26.539 -15.102 53.987 1.00 93.25 90 HIS A C 1
ATOM 642 O O . HIS A 1 90 ? -26.648 -13.885 53.804 1.00 93.25 90 HIS A O 1
ATOM 648 N N . LEU A 1 91 ? -27.564 -15.881 54.332 1.00 91.00 91 LEU A N 1
ATOM 649 C CA . LEU A 1 91 ? -28.925 -15.438 54.600 1.00 91.00 91 LEU A CA 1
ATOM 650 C C . LEU A 1 91 ? -29.209 -15.464 56.110 1.00 91.00 91 LEU A C 1
ATOM 652 O O . LEU A 1 91 ? -29.218 -16.526 56.729 1.00 91.00 91 LEU A O 1
ATOM 656 N N . ALA A 1 92 ? -29.562 -14.311 56.682 1.00 86.62 92 ALA A N 1
ATOM 657 C CA . ALA A 1 92 ? -29.734 -14.146 58.130 1.00 86.62 92 ALA A CA 1
ATOM 658 C C . ALA A 1 92 ? -30.860 -15.006 58.752 1.00 86.62 92 ALA A C 1
ATOM 660 O O . ALA A 1 92 ? -30.805 -15.369 59.924 1.00 86.62 92 ALA A O 1
ATOM 661 N N . GLY A 1 93 ? -31.900 -15.330 57.980 1.00 75.25 93 GLY A N 1
ATOM 662 C CA . GLY A 1 93 ? -33.120 -16.008 58.438 1.00 75.25 93 GLY A CA 1
ATOM 663 C C . GLY A 1 93 ? -33.006 -17.528 58.587 1.00 75.25 93 GLY A C 1
ATOM 664 O O . GLY A 1 93 ? -34.014 -18.181 58.854 1.00 75.25 93 GLY A O 1
ATOM 665 N N . GLY A 1 94 ? -31.808 -18.093 58.409 1.00 70.19 94 GLY A N 1
ATOM 666 C CA . GLY A 1 94 ? -31.517 -19.510 58.624 1.00 70.19 94 GLY A CA 1
ATOM 667 C C . GLY A 1 94 ? -31.702 -20.421 57.402 1.00 70.19 94 GLY A C 1
ATOM 668 O O . GLY A 1 94 ? -31.788 -19.985 56.254 1.00 70.19 94 GLY A O 1
ATOM 669 N N . ALA A 1 95 ? -31.722 -21.727 57.683 1.00 68.62 95 ALA A N 1
ATOM 670 C CA . ALA A 1 95 ? -31.727 -22.842 56.737 1.00 68.62 95 ALA A CA 1
ATOM 671 C C . ALA A 1 95 ? -32.999 -22.915 55.864 1.00 68.62 95 ALA A C 1
ATOM 673 O O . ALA A 1 95 ? -34.012 -23.489 56.263 1.00 68.62 95 ALA A O 1
ATOM 674 N N . GLY A 1 96 ? -32.939 -22.355 54.655 1.00 78.56 96 GLY A N 1
ATOM 675 C CA . GLY A 1 96 ? -33.912 -22.579 53.580 1.00 78.56 96 GLY A CA 1
ATOM 676 C C . GLY A 1 96 ? -33.278 -23.279 52.378 1.00 78.56 96 GLY A C 1
ATOM 677 O O . GLY A 1 96 ? -32.058 -23.405 52.309 1.00 78.56 96 GLY A O 1
ATOM 678 N N . ARG A 1 97 ? -34.096 -23.678 51.393 1.00 88.94 97 ARG A N 1
ATOM 679 C CA . ARG A 1 97 ? -33.578 -24.076 50.076 1.00 88.94 97 ARG A CA 1
ATOM 680 C C . ARG A 1 97 ? -33.150 -22.817 49.336 1.00 88.94 97 ARG A C 1
ATOM 682 O O . ARG A 1 97 ? -34.005 -22.001 48.982 1.00 88.94 97 ARG A O 1
ATOM 689 N N . ILE A 1 98 ? -31.851 -22.677 49.129 1.00 90.56 98 ILE A N 1
ATOM 690 C CA . ILE A 1 98 ? -31.215 -21.546 48.471 1.00 90.56 98 ILE A CA 1
ATOM 691 C C . ILE A 1 98 ? -30.725 -21.985 47.095 1.00 90.56 98 ILE A C 1
ATOM 693 O O . ILE A 1 98 ? -30.203 -23.085 46.917 1.00 90.56 98 ILE A O 1
ATOM 697 N N . GLY A 1 99 ? -30.864 -21.114 46.105 1.00 92.50 99 GLY A N 1
ATOM 698 C CA . GLY A 1 99 ? -30.155 -21.274 44.847 1.00 92.50 99 GLY A CA 1
ATOM 699 C C . GLY A 1 99 ? -29.767 -19.937 44.250 1.00 92.50 99 GLY A C 1
ATOM 700 O O . GLY A 1 99 ? -30.373 -18.907 44.552 1.00 92.50 99 GLY A O 1
ATOM 701 N N . ALA A 1 100 ? -28.715 -19.962 43.447 1.00 94.94 100 ALA A N 1
ATOM 702 C CA . ALA A 1 100 ? -28.112 -18.774 42.886 1.00 94.94 100 ALA A CA 1
ATOM 703 C C . ALA A 1 100 ? -27.633 -19.033 41.461 1.00 94.94 100 ALA A C 1
ATOM 705 O O . ALA A 1 100 ? -27.168 -20.128 41.141 1.00 94.94 100 ALA A O 1
ATOM 706 N N . LEU A 1 101 ? -27.706 -17.997 40.636 1.00 96.44 101 LEU A N 1
ATOM 707 C CA . LEU A 1 101 ? -27.145 -17.955 39.293 1.00 96.44 101 LEU A CA 1
ATOM 708 C C . LEU A 1 101 ? -26.392 -16.651 39.113 1.00 96.44 101 LEU A C 1
ATOM 710 O O . LEU A 1 101 ? -26.920 -15.598 39.461 1.00 96.44 101 LEU A O 1
ATOM 714 N N . ILE A 1 102 ? -25.194 -16.722 38.546 1.00 97.88 102 ILE A N 1
ATOM 715 C CA . ILE A 1 102 ? -24.422 -15.563 38.107 1.00 97.88 102 ILE A CA 1
ATOM 716 C C . ILE A 1 102 ? -24.318 -15.622 36.593 1.00 97.88 102 ILE A C 1
ATOM 718 O O . ILE A 1 102 ? -23.942 -16.659 36.054 1.00 97.88 102 ILE A O 1
ATOM 722 N N . PHE A 1 103 ? -24.628 -14.521 35.917 1.00 97.19 103 PHE A N 1
ATOM 723 C CA . PHE A 1 103 ? -24.395 -14.377 34.485 1.00 97.19 103 PHE A CA 1
ATOM 724 C C . PHE A 1 103 ? -23.652 -13.085 34.164 1.00 97.19 103 PHE A C 1
ATOM 726 O O . PHE A 1 103 ? -23.722 -12.097 34.903 1.00 97.19 103 PHE A O 1
ATOM 733 N N . ARG A 1 104 ? -22.936 -13.108 33.043 1.00 95.19 104 ARG A N 1
ATOM 734 C CA . ARG A 1 104 ? -22.254 -11.952 32.467 1.00 95.19 104 ARG A CA 1
ATOM 735 C C . ARG A 1 104 ? -23.230 -11.085 31.668 1.00 95.19 104 ARG A C 1
ATOM 737 O O . ARG A 1 104 ? -23.958 -11.599 30.817 1.00 95.19 104 ARG A O 1
ATOM 744 N N . ALA A 1 105 ? -23.185 -9.771 31.871 1.00 90.62 105 ALA A N 1
ATOM 745 C CA . ALA A 1 105 ? -23.858 -8.802 31.014 1.00 90.62 105 ALA A CA 1
ATOM 746 C C . ALA A 1 105 ? -22.887 -7.718 30.518 1.00 90.62 105 ALA A C 1
ATOM 748 O O . ALA A 1 105 ? -22.089 -7.190 31.289 1.00 90.62 105 ALA A O 1
ATOM 749 N N . THR A 1 106 ? -22.974 -7.365 29.237 1.00 86.12 106 THR A N 1
ATOM 750 C CA . THR A 1 106 ? -22.228 -6.249 28.622 1.00 86.12 106 THR A CA 1
ATOM 751 C C . THR A 1 106 ? -23.166 -5.094 28.300 1.00 86.12 106 THR A C 1
ATOM 753 O O . THR A 1 106 ? -24.363 -5.319 28.158 1.00 86.12 106 THR A O 1
ATOM 756 N N . GLY A 1 107 ? -22.644 -3.872 28.145 1.00 78.44 107 GLY A N 1
ATOM 757 C CA . GLY A 1 107 ? -23.448 -2.692 27.780 1.00 78.44 107 GLY A CA 1
ATOM 758 C C . GLY A 1 107 ? -24.352 -2.163 28.904 1.00 78.44 107 GLY A C 1
ATOM 759 O O . GLY A 1 107 ? -25.229 -1.343 28.650 1.00 78.44 107 GLY A O 1
ATOM 760 N N . VAL A 1 108 ? -24.150 -2.628 30.140 1.00 85.12 108 VAL A N 1
ATOM 761 C CA . VAL A 1 108 ? -24.899 -2.218 31.339 1.00 85.12 108 VAL A CA 1
ATOM 762 C C . VAL A 1 108 ? -24.188 -1.053 32.040 1.00 85.12 108 VAL A C 1
ATOM 764 O O . VAL A 1 108 ? -22.960 -1.002 32.067 1.00 85.12 108 VAL A O 1
ATOM 767 N N . ASP A 1 109 ? -24.938 -0.122 32.633 1.00 82.38 109 ASP A N 1
ATOM 768 C CA . ASP A 1 109 ? -24.397 0.962 33.465 1.00 82.38 109 ASP A CA 1
ATOM 769 C C . ASP A 1 109 ? -23.679 0.391 34.694 1.00 82.38 109 ASP A C 1
ATOM 771 O O . ASP A 1 109 ? -24.317 -0.137 35.597 1.00 82.38 109 ASP A O 1
ATOM 775 N N . GLY A 1 110 ? -22.350 0.510 34.753 1.00 80.25 110 GLY A N 1
ATOM 776 C CA . GLY A 1 110 ? -21.550 0.007 35.874 1.00 80.25 110 GLY A CA 1
ATOM 777 C C . GLY A 1 110 ? -21.731 0.777 37.190 1.00 80.25 110 GLY A C 1
ATOM 778 O O . GLY A 1 110 ? -21.269 0.314 38.226 1.00 80.25 110 GLY A O 1
ATOM 779 N N . THR A 1 111 ? -22.387 1.940 37.184 1.00 78.38 111 THR A N 1
ATOM 780 C CA . THR A 1 111 ? -22.640 2.747 38.392 1.00 78.38 111 THR A CA 1
ATOM 781 C C . THR A 1 111 ? -24.038 2.524 38.953 1.00 78.38 111 THR A C 1
ATOM 783 O O . THR A 1 111 ? -24.205 2.377 40.162 1.00 78.38 111 THR A O 1
ATOM 786 N N . THR A 1 112 ? -25.044 2.453 38.075 1.00 82.94 112 THR A N 1
ATOM 787 C CA . THR A 1 112 ? -26.449 2.212 38.436 1.00 82.94 112 THR A CA 1
ATOM 788 C C . THR A 1 112 ? -27.072 1.147 37.523 1.00 82.94 112 THR A C 1
ATOM 790 O O . THR A 1 112 ? -27.905 1.469 36.679 1.00 82.94 112 THR A O 1
ATOM 793 N N . PRO A 1 113 ? -26.685 -0.137 37.669 1.00 86.94 113 PRO A N 1
ATOM 794 C CA . PRO A 1 113 ? -27.044 -1.183 36.707 1.00 86.94 113 PRO A CA 1
ATOM 795 C C . PRO A 1 113 ? -28.539 -1.480 36.576 1.00 86.94 113 PRO A C 1
ATOM 797 O O . PRO A 1 113 ? -28.959 -2.000 35.548 1.00 86.94 113 PRO A O 1
ATOM 800 N N . ILE A 1 114 ? -29.343 -1.212 37.609 1.00 88.12 114 ILE A N 1
ATOM 801 C CA . ILE A 1 114 ? -30.784 -1.499 37.620 1.00 88.12 114 ILE A CA 1
ATOM 802 C C . ILE A 1 114 ? -31.556 -0.227 37.279 1.00 88.12 114 ILE A C 1
ATOM 804 O O . ILE A 1 114 ? -31.424 0.787 37.958 1.00 88.12 114 ILE A O 1
ATOM 808 N N . ASP A 1 115 ? -32.379 -0.310 36.238 1.00 80.44 115 ASP A N 1
ATOM 809 C CA . ASP A 1 115 ? -33.155 0.804 35.688 1.00 80.44 115 ASP A CA 1
ATOM 810 C C . ASP A 1 115 ? -34.567 0.872 36.290 1.00 80.44 115 ASP A C 1
ATOM 812 O O . ASP A 1 115 ? -35.037 1.932 36.695 1.00 80.44 115 ASP A O 1
ATOM 816 N N . ALA A 1 116 ? -35.234 -0.277 36.408 1.00 83.25 116 ALA A N 1
ATOM 817 C CA . ALA A 1 116 ? -36.524 -0.428 37.071 1.00 83.25 116 ALA A CA 1
ATOM 818 C C . ALA A 1 116 ? -36.704 -1.866 37.577 1.00 83.25 116 ALA A C 1
ATOM 820 O O . ALA A 1 116 ? -36.082 -2.799 37.072 1.00 83.25 116 ALA A O 1
ATOM 821 N N . SER A 1 117 ? -37.581 -2.073 38.560 1.00 82.44 117 SER A N 1
ATOM 822 C CA . SER A 1 117 ? -37.976 -3.414 39.008 1.00 82.44 117 SER A CA 1
ATOM 823 C C . SER A 1 117 ? -39.455 -3.474 39.375 1.00 82.44 117 SER A C 1
ATOM 825 O O . SER A 1 117 ? -40.081 -2.455 39.665 1.00 82.44 117 SER A O 1
ATOM 827 N N . GLY A 1 118 ? -40.023 -4.675 39.335 1.00 71.06 118 GLY A N 1
ATOM 828 C CA . GLY A 1 118 ? -41.405 -4.954 39.696 1.00 71.06 118 GLY A CA 1
ATOM 829 C C . GLY A 1 118 ? -41.577 -6.421 40.060 1.00 71.06 118 GLY A C 1
ATOM 830 O O . GLY A 1 118 ? -40.869 -7.304 39.579 1.00 71.06 118 GLY A O 1
ATOM 831 N N . SER A 1 119 ? -42.516 -6.689 40.958 1.00 63.84 119 SER A N 1
ATOM 832 C CA . SER A 1 119 ? -42.718 -8.022 41.525 1.00 63.84 119 SER A CA 1
ATOM 833 C C . SER A 1 119 ? -44.178 -8.418 41.453 1.00 63.84 119 SER A C 1
ATOM 835 O O . SER A 1 119 ? -45.049 -7.576 41.680 1.00 63.84 119 SER A O 1
ATOM 837 N N . GLY A 1 120 ? -44.446 -9.682 41.117 1.00 58.41 120 GLY A N 1
ATOM 838 C CA . GLY A 1 120 ? -45.800 -10.223 41.038 1.00 58.41 120 GLY A CA 1
ATOM 839 C C . GLY A 1 120 ? -45.901 -11.588 41.690 1.00 58.41 120 GLY A C 1
ATOM 840 O O . GLY A 1 120 ? -44.936 -12.345 41.798 1.00 58.41 120 GLY A O 1
ATOM 841 N N . VAL A 1 121 ? -47.105 -11.899 42.156 1.00 56.31 121 VAL A N 1
ATOM 842 C CA . VAL A 1 121 ? -47.396 -13.140 42.871 1.00 56.31 121 VAL A CA 1
ATOM 843 C C . VAL A 1 121 ? -48.252 -14.023 41.971 1.00 56.31 121 VAL A C 1
ATOM 845 O O . VAL A 1 121 ? -49.346 -13.624 41.579 1.00 56.31 121 VAL A O 1
ATOM 848 N N . GLY A 1 122 ? -47.764 -15.225 41.652 1.00 52.44 122 GLY A N 1
ATOM 849 C CA . GLY A 1 122 ? -48.536 -16.255 40.956 1.00 52.44 122 GLY A CA 1
ATOM 850 C C . GLY A 1 122 ? -49.092 -17.268 41.954 1.00 52.44 122 GLY A C 1
ATOM 851 O O . GLY A 1 122 ? -48.344 -18.041 42.547 1.00 52.44 122 GLY A O 1
ATOM 852 N N . THR A 1 123 ? -50.405 -17.297 42.163 1.00 49.09 123 THR A N 1
ATOM 853 C CA . THR A 1 123 ? -51.040 -18.282 43.049 1.00 49.09 123 THR A CA 1
ATOM 854 C C . THR A 1 123 ? -51.392 -19.571 42.287 1.00 49.09 123 THR A C 1
ATOM 856 O O . THR A 1 123 ? -52.091 -19.533 41.279 1.00 49.09 123 THR A O 1
ATOM 859 N N . GLY A 1 124 ? -50.893 -20.720 42.769 1.00 53.91 124 GLY A N 1
ATOM 860 C CA . GLY A 1 124 ? -51.466 -22.071 42.594 1.00 53.91 124 GLY A CA 1
ATOM 861 C C . GLY A 1 124 ? -51.818 -22.588 41.189 1.00 53.91 124 GLY A C 1
ATOM 862 O O . GLY A 1 124 ? -52.776 -23.348 41.070 1.00 53.91 124 GLY A O 1
ATOM 863 N N . THR A 1 125 ? -51.117 -22.192 40.126 1.00 67.56 125 THR A N 1
ATOM 864 C CA . THR A 1 125 ? -51.547 -22.452 38.738 1.00 67.56 125 THR A CA 1
ATOM 865 C C . THR A 1 125 ? -50.445 -23.050 37.860 1.00 67.56 125 THR A C 1
ATOM 867 O O . THR A 1 125 ? -49.265 -23.080 38.207 1.00 67.56 125 THR A O 1
ATOM 870 N N . THR A 1 126 ? -50.836 -23.538 36.682 1.00 84.38 126 THR A N 1
ATOM 871 C CA . THR A 1 126 ? -49.953 -24.001 35.596 1.00 84.38 126 THR A CA 1
ATOM 872 C C . THR A 1 126 ? -49.207 -22.853 34.897 1.00 84.38 126 THR A C 1
ATOM 874 O O . THR A 1 126 ? -48.649 -23.049 33.817 1.00 84.38 126 THR A O 1
ATOM 877 N N . THR A 1 127 ? -49.214 -21.644 35.470 1.00 86.38 127 THR A N 1
ATOM 878 C CA . THR A 1 127 ? -48.654 -20.418 34.886 1.00 86.38 127 THR A CA 1
ATOM 879 C C . THR A 1 127 ? -48.106 -19.469 35.952 1.00 86.38 127 THR A C 1
ATOM 881 O O . THR A 1 127 ? -48.664 -19.374 37.041 1.00 86.38 127 THR A O 1
ATOM 884 N N . ILE A 1 128 ? -47.055 -18.717 35.621 1.00 86.06 128 ILE A N 1
ATOM 885 C CA . ILE A 1 128 ? -46.488 -17.633 36.440 1.00 86.06 128 ILE A CA 1
ATOM 886 C C . ILE A 1 128 ? -46.540 -16.359 35.609 1.00 86.06 128 ILE A C 1
ATOM 888 O O . ILE A 1 128 ? -46.031 -16.361 34.491 1.00 86.06 128 ILE A O 1
ATOM 892 N N . VAL A 1 129 ? -47.151 -15.300 36.141 1.00 86.12 129 VAL A N 1
ATOM 893 C CA . VAL A 1 129 ? -47.262 -14.003 35.462 1.00 86.12 129 VAL A CA 1
ATOM 894 C C . VAL A 1 129 ? -46.406 -12.977 36.194 1.00 86.12 129 VAL A C 1
ATOM 896 O O . VAL A 1 129 ? -46.730 -12.576 37.312 1.00 86.12 129 VAL A O 1
ATOM 899 N N . ASP A 1 130 ? -45.343 -12.529 35.540 1.00 83.50 130 ASP A N 1
ATOM 900 C CA . ASP A 1 130 ? -44.527 -11.418 36.007 1.00 83.50 130 ASP A CA 1
ATOM 901 C C . ASP A 1 130 ? -45.198 -10.099 35.588 1.00 83.50 130 ASP A C 1
ATOM 903 O O . ASP A 1 130 ? -45.611 -9.952 34.426 1.00 83.50 130 ASP A O 1
ATOM 907 N N . PRO A 1 131 ? -45.332 -9.122 36.500 1.00 78.81 131 PRO A N 1
ATOM 908 C CA . PRO A 1 131 ? -46.050 -7.887 36.233 1.00 78.81 131 PRO A CA 1
ATOM 909 C C . PRO A 1 131 ? -45.173 -6.910 35.471 1.00 78.81 131 PRO A C 1
ATOM 911 O O . PRO A 1 131 ? -43.976 -6.817 35.731 1.00 78.81 131 PRO A O 1
ATOM 914 N N . ALA A 1 132 ? -45.785 -6.140 34.573 1.00 82.88 132 ALA A N 1
ATOM 915 C CA . ALA A 1 132 ? -45.075 -5.143 33.787 1.00 82.88 132 ALA A CA 1
ATOM 916 C C . ALA A 1 132 ? -44.233 -4.210 34.672 1.00 82.88 132 ALA A C 1
ATOM 918 O O . ALA A 1 132 ? -44.725 -3.648 35.651 1.00 82.88 132 ALA A O 1
ATOM 919 N N . VAL A 1 133 ? -42.979 -4.011 34.277 1.00 86.56 133 VAL A N 1
ATOM 920 C CA . VAL A 1 133 ? -42.111 -2.948 34.792 1.00 86.56 133 VAL A CA 1
ATOM 921 C C . VAL A 1 133 ? -42.104 -1.777 33.818 1.00 86.56 133 VAL A C 1
ATOM 923 O O . VAL A 1 133 ? -42.246 -1.977 32.609 1.00 86.56 133 VAL A O 1
ATOM 926 N N . THR A 1 134 ? -41.956 -0.558 34.326 1.00 84.25 134 THR A N 1
ATOM 927 C CA . THR A 1 134 ? -41.804 0.639 33.490 1.00 84.25 134 THR A CA 1
ATOM 928 C C . THR A 1 134 ? -40.318 0.908 33.314 1.00 84.25 134 THR A C 1
ATOM 930 O O . THR A 1 134 ? -39.690 1.438 34.226 1.00 84.25 134 THR A O 1
ATOM 933 N N . ALA A 1 135 ? -39.760 0.522 32.167 1.00 83.19 135 ALA A N 1
ATOM 934 C CA . ALA A 1 135 ? -38.381 0.840 31.820 1.00 83.19 135 ALA A CA 1
ATOM 935 C C . ALA A 1 135 ? -38.213 2.364 31.761 1.00 83.19 135 ALA A C 1
ATOM 937 O O . ALA A 1 135 ? -39.006 3.050 31.107 1.00 83.19 135 ALA A O 1
ATOM 938 N N . VAL A 1 136 ? -37.204 2.891 32.449 1.00 79.12 136 VAL A N 1
ATOM 939 C CA . VAL A 1 136 ? -36.880 4.323 32.439 1.00 79.12 136 VAL A CA 1
ATOM 940 C C . VAL A 1 136 ? -36.022 4.633 31.213 1.00 79.12 136 VAL A C 1
ATOM 942 O O . VAL A 1 136 ? -36.247 5.636 30.534 1.00 79.12 136 VAL A O 1
ATOM 945 N N . SER A 1 137 ? -35.101 3.732 30.877 1.00 75.25 137 SER A N 1
ATOM 946 C CA . SER A 1 137 ? -34.187 3.856 29.745 1.00 75.25 137 SER A CA 1
ATOM 947 C C . SER A 1 137 ? -34.729 3.179 28.478 1.00 75.25 137 SER A C 1
ATOM 949 O O . SER A 1 137 ? -35.300 2.089 28.530 1.00 75.25 137 SER A O 1
ATOM 951 N N . SER A 1 138 ? -34.538 3.809 27.314 1.00 71.31 138 SER A N 1
ATOM 952 C CA . SER A 1 138 ? -34.706 3.143 26.012 1.00 71.31 138 SER A CA 1
ATOM 953 C C . SER A 1 138 ? -33.594 2.121 25.798 1.00 71.31 138 SER A C 1
ATOM 955 O O . SER A 1 138 ? -32.485 2.359 26.258 1.00 71.31 138 SER A O 1
ATOM 957 N N . GLU A 1 139 ? -33.853 1.030 25.075 1.00 79.94 139 GLU A N 1
ATOM 958 C CA . GLU A 1 139 ? -32.857 -0.030 24.812 1.00 79.94 139 GLU A CA 1
ATOM 959 C C . GLU A 1 139 ? -32.398 -0.820 26.052 1.00 79.94 139 GLU A C 1
ATOM 961 O O . GLU A 1 139 ? -31.363 -1.476 26.019 1.00 79.94 139 GLU A O 1
ATOM 966 N N . ALA A 1 140 ? -33.150 -0.788 27.157 1.00 84.25 140 ALA A N 1
ATOM 967 C CA . ALA A 1 140 ? -32.843 -1.578 28.351 1.00 84.25 140 ALA A CA 1
ATOM 968 C C . ALA A 1 140 ? -32.993 -3.096 28.122 1.00 84.25 140 ALA A C 1
ATOM 970 O O . ALA A 1 140 ? -33.723 -3.552 27.237 1.00 84.25 140 ALA A O 1
ATOM 971 N N . LEU A 1 141 ? -32.338 -3.897 28.967 1.00 90.19 141 LEU A N 1
ATOM 972 C CA . LEU A 1 141 ? -32.467 -5.357 28.941 1.00 90.19 141 LEU A CA 1
ATOM 973 C C . LEU A 1 141 ? -33.438 -5.815 30.029 1.00 90.19 141 LEU A C 1
ATOM 975 O O . LEU A 1 141 ? -33.140 -5.693 31.216 1.00 90.19 141 LEU A O 1
ATOM 979 N N . LEU A 1 142 ? -34.599 -6.336 29.638 1.00 92.88 142 LEU A N 1
ATOM 980 C CA . LEU A 1 142 ? -35.586 -6.894 30.559 1.00 92.88 142 LEU A CA 1
ATOM 981 C C . LEU A 1 142 ? -35.150 -8.288 31.005 1.00 92.88 142 LEU A C 1
ATOM 983 O O . LEU A 1 142 ? -34.913 -9.151 30.166 1.00 92.88 142 LEU A O 1
ATOM 987 N N . ILE A 1 143 ? -35.115 -8.525 32.312 1.00 94.06 143 ILE A N 1
ATOM 988 C CA . ILE A 1 143 ? -34.877 -9.829 32.932 1.00 94.06 143 ILE A CA 1
ATOM 989 C C . ILE A 1 143 ? -36.150 -10.267 33.659 1.00 94.06 143 ILE A C 1
ATOM 991 O O . ILE A 1 143 ? -36.711 -9.493 34.433 1.00 94.06 143 ILE A O 1
ATOM 995 N N . ALA A 1 144 ? -36.581 -11.509 33.434 1.00 92.31 144 ALA A N 1
ATOM 996 C CA . ALA A 1 144 ? -37.697 -12.149 34.129 1.00 92.31 144 ALA A CA 1
ATOM 997 C C . ALA A 1 144 ? -37.233 -13.401 34.873 1.00 92.31 144 ALA A C 1
ATOM 999 O O . ALA A 1 144 ? -36.464 -14.211 34.344 1.00 92.31 144 ALA A O 1
ATOM 1000 N N . ILE A 1 145 ? -37.710 -13.549 36.107 1.00 92.06 145 ILE A N 1
ATOM 1001 C CA . ILE A 1 145 ? -37.338 -14.619 37.026 1.00 92.06 145 ILE A CA 1
ATOM 1002 C C . ILE A 1 145 ? -38.604 -15.337 37.466 1.00 92.06 145 ILE A C 1
ATOM 1004 O O . ILE A 1 145 ? -39.413 -14.813 38.231 1.00 92.06 145 ILE A O 1
ATOM 1008 N N . PHE A 1 146 ? -38.715 -16.592 37.054 1.00 90.31 146 PHE A N 1
ATOM 1009 C CA . PHE A 1 146 ? -39.847 -17.447 37.363 1.00 90.31 146 PHE A CA 1
ATOM 1010 C C . PHE A 1 146 ? -39.433 -18.500 38.377 1.00 90.31 146 PHE A C 1
ATOM 1012 O O . PHE A 1 146 ? -38.443 -19.208 38.195 1.00 90.31 146 PHE A O 1
ATOM 1019 N N . SER A 1 147 ? -40.205 -18.609 39.451 1.00 88.94 147 SER A N 1
ATOM 1020 C CA . SER A 1 147 ? -39.914 -19.507 40.563 1.00 88.94 147 SER A CA 1
ATOM 1021 C C . SER A 1 147 ? -41.123 -20.376 40.861 1.00 88.94 147 SER A C 1
ATOM 1023 O O . SER A 1 147 ? -42.219 -19.855 41.044 1.00 88.94 147 SER A O 1
ATOM 1025 N N . SER A 1 148 ? -40.937 -21.682 40.991 1.00 88.69 148 SER A N 1
ATOM 1026 C CA . SER A 1 148 ? -42.000 -22.636 41.315 1.00 88.69 148 SER A CA 1
ATOM 1027 C C . SER A 1 148 ? -41.608 -23.500 42.507 1.00 88.69 148 SER A C 1
ATOM 1029 O O . SER A 1 148 ? -40.430 -23.745 42.755 1.00 88.69 148 SER A O 1
ATOM 1031 N N . TYR A 1 149 ? -42.607 -23.944 43.261 1.00 87.88 149 TYR A N 1
ATOM 1032 C CA . TYR A 1 149 ? -42.451 -24.859 44.384 1.00 87.88 149 TYR A CA 1
ATOM 1033 C C . TYR A 1 149 ? -43.457 -25.996 44.266 1.00 87.88 149 TYR A C 1
ATOM 1035 O O . TYR A 1 149 ? -44.635 -25.744 44.002 1.00 87.88 149 TYR A O 1
ATOM 1043 N N . ILE A 1 150 ? -43.019 -27.221 44.544 1.00 88.44 150 ILE A N 1
ATOM 1044 C CA . ILE A 1 150 ? -43.890 -28.394 44.593 1.00 88.44 150 ILE A CA 1
ATOM 1045 C C . ILE A 1 150 ? -43.453 -29.377 45.684 1.00 88.44 150 ILE A C 1
ATOM 1047 O O . ILE A 1 150 ? -42.265 -29.519 45.962 1.00 88.44 150 ILE A O 1
ATOM 1051 N N . ALA A 1 151 ? -44.421 -30.060 46.297 1.00 87.94 151 ALA A N 1
ATOM 1052 C CA . ALA A 1 151 ? -44.217 -31.065 47.345 1.00 87.94 151 ALA A CA 1
ATOM 1053 C C . ALA A 1 151 ? -44.559 -32.485 46.845 1.00 87.94 151 ALA A C 1
ATOM 1055 O O . ALA A 1 151 ? -45.364 -33.187 47.452 1.00 87.94 151 ALA A O 1
ATOM 1056 N N . SER A 1 152 ? -44.012 -32.889 45.693 1.00 82.00 152 SER A N 1
ATOM 1057 C CA . SER A 1 152 ? -44.343 -34.154 45.005 1.00 82.00 152 SER A CA 1
ATOM 1058 C C . SER A 1 152 ? -43.160 -35.113 44.815 1.00 82.00 152 SER A C 1
ATOM 1060 O O . SER A 1 152 ? -43.344 -36.211 44.301 1.00 82.00 152 SER A O 1
ATOM 1062 N N . GLY A 1 153 ? -41.939 -34.712 45.179 1.00 73.75 153 GLY A N 1
ATOM 1063 C CA . GLY A 1 153 ? -40.707 -35.459 44.894 1.00 73.75 153 GLY A CA 1
ATOM 1064 C C . GLY A 1 153 ? -40.178 -35.316 43.460 1.00 73.75 153 GLY A C 1
ATOM 1065 O O . GLY A 1 153 ? -39.068 -35.762 43.187 1.00 73.75 153 GLY A O 1
ATOM 1066 N N . THR A 1 154 ? -40.909 -34.666 42.545 1.00 83.62 154 THR A N 1
ATOM 1067 C CA . THR A 1 154 ? -40.446 -34.362 41.177 1.00 83.62 154 THR A CA 1
ATOM 1068 C C . THR A 1 154 ? -40.464 -32.848 40.939 1.00 83.62 154 THR A C 1
ATOM 1070 O O . THR A 1 154 ? -41.525 -32.243 41.106 1.00 83.62 154 THR A O 1
ATOM 1073 N N . PRO A 1 155 ? -39.332 -32.219 40.560 1.00 87.88 155 PRO A N 1
ATOM 1074 C CA . PRO A 1 155 ? -39.279 -30.787 40.265 1.00 87.88 155 PRO A CA 1
ATOM 1075 C C . PRO A 1 155 ? -40.247 -30.387 39.149 1.00 87.88 155 PRO A C 1
ATOM 1077 O O . PRO A 1 155 ? -40.482 -31.151 38.211 1.00 87.88 155 PRO A O 1
ATOM 1080 N N . THR A 1 156 ? -40.786 -29.171 39.218 1.00 89.12 156 THR A N 1
ATOM 1081 C CA . THR A 1 156 ? -41.577 -28.623 38.112 1.00 89.12 156 THR A CA 1
ATOM 1082 C C . THR A 1 156 ? -40.683 -28.264 36.928 1.00 89.12 156 THR A C 1
ATOM 1084 O O . THR A 1 156 ? -39.558 -27.813 37.107 1.00 89.12 156 THR A O 1
ATOM 1087 N N . THR A 1 157 ? -41.199 -28.377 35.711 1.00 91.88 157 THR A N 1
ATOM 1088 C CA . THR A 1 157 ? -40.637 -27.720 34.530 1.00 91.88 157 THR A CA 1
ATOM 1089 C C . THR A 1 157 ? -41.273 -26.345 34.399 1.00 91.88 157 THR A C 1
ATOM 1091 O O . THR A 1 157 ? -42.497 -26.244 34.308 1.00 91.88 157 THR A O 1
ATOM 1094 N N . VAL A 1 158 ? -40.452 -25.296 34.384 1.00 92.12 158 VAL A N 1
ATOM 1095 C CA . VAL A 1 158 ? -40.887 -23.929 34.076 1.00 92.12 158 VAL A CA 1
ATOM 1096 C C . VAL A 1 158 ? -40.436 -23.604 32.655 1.00 92.12 158 VAL A C 1
ATOM 1098 O O . VAL A 1 158 ? -39.260 -23.746 32.331 1.00 92.12 158 VAL A O 1
ATOM 1101 N N . THR A 1 159 ? -41.360 -23.185 31.796 1.00 93.12 159 THR A N 1
ATOM 1102 C CA . THR A 1 159 ? -41.076 -22.818 30.403 1.00 93.12 159 THR A CA 1
ATOM 1103 C C . THR A 1 159 ? -41.233 -21.314 30.237 1.00 93.12 159 THR A C 1
ATOM 1105 O O . THR A 1 159 ? -42.297 -20.768 30.526 1.00 93.12 159 THR A O 1
ATOM 1108 N N . LYS A 1 160 ? -40.170 -20.647 29.773 1.00 93.62 160 LYS A N 1
ATOM 1109 C CA . LYS A 1 160 ? -40.152 -19.196 29.538 1.00 93.62 160 LYS A CA 1
ATOM 1110 C C . LYS A 1 160 ? -41.207 -18.768 28.503 1.00 93.62 160 LYS A C 1
ATOM 1112 O O . LYS A 1 160 ? -41.546 -19.563 27.622 1.00 93.62 160 LYS A O 1
ATOM 1117 N N . PRO A 1 161 ? -41.641 -17.497 28.523 1.00 91.81 161 PRO A N 1
ATOM 1118 C CA . PRO A 1 161 ? -42.385 -16.911 27.413 1.00 91.81 161 PRO A CA 1
ATOM 1119 C C . PRO A 1 161 ? -41.623 -17.037 26.082 1.00 91.81 161 PRO A C 1
ATOM 1121 O O . PRO A 1 161 ? -40.390 -16.988 26.045 1.00 91.81 161 PRO A O 1
ATOM 1124 N N . GLY A 1 162 ? -42.358 -17.160 24.972 1.00 85.25 162 GLY A N 1
ATOM 1125 C CA . GLY A 1 162 ? -41.773 -17.317 23.634 1.00 85.25 162 GLY A CA 1
ATOM 1126 C C . GLY A 1 162 ? -40.913 -16.134 23.170 1.00 85.25 162 GLY A C 1
ATOM 1127 O O . GLY A 1 162 ? -39.968 -16.351 22.420 1.00 85.25 162 GLY A O 1
ATOM 1128 N N . SER A 1 163 ? -41.194 -14.917 23.652 1.00 84.81 163 SER A N 1
ATOM 1129 C CA . SER A 1 163 ? -40.464 -13.690 23.290 1.00 84.81 163 SER A CA 1
ATOM 1130 C C . SER A 1 163 ? -39.093 -13.553 23.953 1.00 84.81 163 SER A C 1
ATOM 1132 O O . SER A 1 163 ? -38.292 -12.731 23.524 1.00 84.81 163 SER A O 1
ATOM 1134 N N . MET A 1 164 ? -38.822 -14.330 25.004 1.00 92.75 164 MET A N 1
ATOM 1135 C CA . MET A 1 164 ? -37.615 -14.179 25.814 1.00 92.75 164 MET A CA 1
ATOM 1136 C C . MET A 1 164 ? -36.565 -15.229 25.455 1.00 92.75 164 MET A C 1
ATOM 1138 O O . MET A 1 164 ? -36.899 -16.329 25.020 1.00 92.75 164 MET A O 1
ATOM 1142 N N . THR A 1 165 ? -35.299 -14.945 25.721 1.00 93.94 165 THR A N 1
ATOM 1143 C CA . THR A 1 165 ? -34.170 -15.877 25.610 1.00 93.94 165 THR A CA 1
ATOM 1144 C C . THR A 1 165 ? -33.820 -16.444 26.983 1.00 93.94 165 THR A C 1
ATOM 1146 O O . THR A 1 165 ? -33.964 -15.769 27.996 1.00 93.94 165 THR A O 1
ATOM 1149 N N . ASN A 1 166 ? -33.398 -17.709 27.050 1.00 93.69 166 ASN A N 1
ATOM 1150 C CA . ASN A 1 166 ? -33.043 -18.349 28.317 1.00 93.69 166 ASN A CA 1
ATOM 1151 C C . ASN A 1 166 ? -31.646 -17.913 28.780 1.00 93.69 166 ASN A C 1
ATOM 1153 O O . ASN A 1 166 ? -30.698 -18.113 28.031 1.00 93.69 166 ASN A O 1
ATOM 1157 N N . VAL A 1 167 ? -31.514 -17.408 30.011 1.00 94.38 167 VAL A N 1
ATOM 1158 C CA . VAL A 1 167 ? -30.203 -17.221 30.662 1.00 94.38 167 VAL A CA 1
ATOM 1159 C C . VAL A 1 167 ? -29.766 -18.527 31.321 1.00 94.38 167 VAL A C 1
ATOM 1161 O O . VAL A 1 167 ? -28.660 -19.007 31.101 1.00 94.38 167 VAL A O 1
ATOM 1164 N N . GLY A 1 168 ? -30.648 -19.126 32.121 1.00 93.00 168 GLY A N 1
ATOM 1165 C CA . GLY A 1 168 ? -30.353 -20.336 32.880 1.00 93.00 168 GLY A CA 1
ATOM 1166 C C . GLY A 1 168 ? -31.383 -20.593 33.975 1.00 93.00 168 GLY A C 1
ATOM 1167 O O . GLY A 1 168 ? -32.394 -19.903 34.077 1.00 93.00 168 GLY A O 1
ATOM 1168 N N . GLY A 1 169 ? -31.139 -21.609 34.796 1.00 91.62 169 GLY A N 1
ATOM 1169 C CA . GLY A 1 169 ? -32.059 -22.018 35.851 1.00 91.62 169 GLY A CA 1
ATOM 1170 C C . GLY A 1 169 ? -31.477 -23.127 36.714 1.00 91.62 169 GLY A C 1
ATOM 1171 O O . GLY A 1 169 ? -30.427 -23.684 36.400 1.00 91.62 169 GLY A O 1
ATOM 1172 N N . TRP A 1 170 ? -32.151 -23.440 37.815 1.00 92.62 170 TRP A N 1
ATOM 1173 C CA . TRP A 1 170 ? -31.719 -24.471 38.757 1.00 92.62 170 TRP A CA 1
ATOM 1174 C C . TRP A 1 170 ? -32.911 -25.117 39.459 1.00 92.62 170 TRP A C 1
ATOM 1176 O O . TRP A 1 170 ? -34.004 -24.554 39.528 1.00 92.62 170 TRP A O 1
ATOM 1186 N N . ASN A 1 171 ? -32.673 -26.309 40.006 1.00 91.94 171 ASN A N 1
ATOM 1187 C CA . ASN A 1 171 ? -33.615 -27.036 40.846 1.00 91.94 171 ASN A CA 1
ATOM 1188 C C . ASN A 1 171 ? -32.932 -27.410 42.157 1.00 91.94 171 ASN A C 1
ATOM 1190 O O . ASN A 1 171 ? -31.810 -27.909 42.141 1.00 91.94 171 ASN A O 1
ATOM 1194 N N . VAL A 1 172 ? -33.622 -27.225 43.278 1.00 90.69 172 VAL A N 1
ATOM 1195 C CA . VAL A 1 172 ? -33.159 -27.670 44.597 1.00 90.69 172 VAL A CA 1
ATOM 1196 C C . VAL A 1 172 ? -34.253 -28.494 45.264 1.00 90.69 172 VAL A C 1
ATOM 1198 O O . VAL A 1 172 ? -35.387 -28.035 45.407 1.00 90.69 172 VAL A O 1
ATOM 1201 N N . THR A 1 173 ? -33.918 -29.723 45.658 1.00 88.25 173 THR A N 1
ATOM 1202 C CA . THR A 1 173 ? -34.875 -30.697 46.202 1.00 88.25 173 THR A CA 1
ATOM 1203 C C . THR A 1 173 ? -34.414 -31.200 47.566 1.00 88.25 173 THR A C 1
ATOM 1205 O O . THR A 1 173 ? -33.285 -31.659 47.709 1.00 88.25 173 THR A O 1
ATOM 1208 N N . THR A 1 174 ? -35.313 -31.160 48.553 1.00 86.44 174 THR A N 1
ATOM 1209 C CA . THR A 1 174 ? -35.102 -31.680 49.911 1.00 86.44 174 THR A CA 1
ATOM 1210 C C . THR A 1 174 ? -36.298 -32.552 50.297 1.00 86.44 174 THR A C 1
ATOM 1212 O O . THR A 1 174 ? -37.402 -32.046 50.507 1.00 86.44 174 THR A O 1
ATOM 1215 N N . GLY A 1 175 ? -36.103 -33.871 50.383 1.00 87.00 175 GLY A N 1
ATOM 1216 C CA . GLY A 1 175 ? -37.212 -34.814 50.564 1.00 87.00 175 GLY A CA 1
ATOM 1217 C C . GLY A 1 175 ? -38.189 -34.754 49.384 1.00 87.00 175 GLY A C 1
ATOM 1218 O O . GLY A 1 175 ? -37.776 -34.862 48.234 1.00 87.00 175 GLY A O 1
ATOM 1219 N N . THR A 1 176 ? -39.480 -34.548 49.652 1.00 87.88 176 THR A N 1
ATOM 1220 C CA . THR A 1 176 ? -40.513 -34.382 48.610 1.00 87.88 176 THR A CA 1
ATOM 1221 C C . THR A 1 176 ? -40.636 -32.948 48.085 1.00 87.88 176 THR A C 1
ATOM 1223 O O . THR A 1 176 ? -41.366 -32.709 47.124 1.00 87.88 176 THR A O 1
ATOM 1226 N N . ASN A 1 177 ? -39.933 -31.989 48.688 1.00 88.94 177 ASN A N 1
ATOM 1227 C CA . ASN A 1 177 ? -40.067 -30.568 48.390 1.00 88.94 177 ASN A CA 1
ATOM 1228 C C . ASN A 1 177 ? -39.029 -30.129 47.358 1.00 88.94 177 ASN A C 1
ATOM 1230 O O . ASN A 1 177 ? -37.834 -30.264 47.606 1.00 88.94 177 ASN A O 1
ATOM 1234 N N . SER A 1 178 ? -39.467 -29.544 46.245 1.00 89.50 178 SER A N 1
ATOM 1235 C CA . SER A 1 178 ? -38.595 -29.018 45.195 1.00 89.50 178 SER A CA 1
ATOM 1236 C C . SER A 1 178 ? -38.910 -27.560 44.880 1.00 89.50 178 SER A C 1
ATOM 1238 O O . SER A 1 178 ? -40.077 -27.161 44.855 1.00 89.50 178 SER A O 1
ATOM 1240 N N . THR A 1 179 ? -37.863 -26.771 44.649 1.00 89.88 179 THR A N 1
ATOM 1241 C CA . THR A 1 179 ? -37.948 -25.398 44.151 1.00 89.88 179 THR A CA 1
ATOM 1242 C C . THR A 1 179 ? -37.238 -25.314 42.799 1.00 89.88 179 THR A C 1
ATOM 1244 O O . THR A 1 179 ? -36.068 -25.685 42.703 1.00 89.88 179 THR A O 1
ATOM 1247 N N . THR A 1 180 ? -37.928 -24.803 41.779 1.00 91.31 180 THR A N 1
ATOM 1248 C CA . THR A 1 180 ? -37.406 -24.596 40.417 1.00 91.31 180 THR A CA 1
ATOM 1249 C C . THR A 1 180 ? -37.297 -23.112 40.113 1.00 91.31 180 THR A C 1
ATOM 1251 O O . THR A 1 180 ? -38.241 -22.368 40.382 1.00 91.31 180 THR A O 1
ATOM 1254 N N . HIS A 1 181 ? -36.193 -22.704 39.489 1.00 91.88 181 HIS A N 1
ATOM 1255 C CA . HIS A 1 181 ? -35.965 -21.350 38.996 1.00 91.88 181 HIS A CA 1
ATOM 1256 C C . HIS A 1 181 ? -35.625 -21.331 37.514 1.00 91.88 181 HIS A C 1
ATOM 1258 O O . HIS A 1 181 ? -34.876 -22.179 37.031 1.00 91.88 181 HIS A O 1
ATOM 1264 N N . LEU A 1 182 ? -36.132 -20.312 36.829 1.00 93.69 182 LEU A N 1
ATOM 1265 C CA . LEU A 1 182 ? -35.811 -19.989 35.450 1.00 93.69 182 LEU A CA 1
ATOM 1266 C C . LEU A 1 182 ? -35.569 -18.487 35.327 1.00 93.69 182 LEU A C 1
ATOM 1268 O O . LEU A 1 182 ? -36.387 -17.690 35.783 1.00 93.69 182 LEU A O 1
ATOM 1272 N N . VAL A 1 183 ? -34.471 -18.120 34.679 1.00 95.25 183 VAL A N 1
ATOM 1273 C CA . VAL A 1 183 ? -34.107 -16.744 34.349 1.00 95.25 183 VAL A CA 1
ATOM 1274 C C . VAL A 1 183 ? -34.112 -16.605 32.833 1.00 95.25 183 VAL A C 1
ATOM 1276 O O . VAL A 1 183 ? -33.451 -17.368 32.124 1.00 95.25 183 VAL A O 1
ATOM 1279 N N . ALA A 1 184 ? -34.844 -15.618 32.334 1.00 94.75 184 ALA A N 1
ATOM 1280 C CA . ALA A 1 184 ? -34.915 -15.297 30.917 1.00 94.75 184 ALA A CA 1
ATOM 1281 C C . ALA A 1 184 ? -34.742 -13.792 30.695 1.00 94.75 184 ALA A C 1
ATOM 1283 O O . ALA A 1 184 ? -34.999 -13.000 31.601 1.00 94.75 184 ALA A O 1
ATOM 1284 N N . TYR A 1 185 ? -34.329 -13.397 29.493 1.00 95.00 185 TYR A N 1
ATOM 1285 C CA . TYR A 1 185 ? -34.148 -11.994 29.130 1.00 95.00 185 TYR A CA 1
ATOM 1286 C C . TYR A 1 185 ? -34.792 -11.627 27.791 1.00 95.00 185 TYR A C 1
ATOM 1288 O O . TYR A 1 185 ? -35.031 -12.490 26.952 1.00 95.00 185 TYR A O 1
ATOM 1296 N N . GLU A 1 186 ? -35.057 -10.342 27.580 1.00 91.31 186 GLU A N 1
ATOM 1297 C CA . GLU A 1 186 ? -35.544 -9.772 26.322 1.00 91.31 186 GLU A CA 1
ATOM 1298 C C . GLU A 1 186 ? -34.986 -8.354 26.150 1.00 91.31 186 GLU A C 1
ATOM 1300 O O . GLU A 1 186 ? -34.978 -7.567 27.097 1.00 91.31 186 GLU A O 1
ATOM 1305 N N . THR A 1 187 ? -34.505 -8.016 24.955 1.00 87.25 187 THR A N 1
ATOM 1306 C CA . THR A 1 187 ? -34.045 -6.654 24.647 1.00 87.25 187 THR A CA 1
ATOM 1307 C C . THR A 1 187 ? -35.246 -5.768 24.333 1.00 87.25 187 THR A C 1
ATOM 1309 O O . THR A 1 187 ? -36.055 -6.104 23.469 1.00 87.25 187 THR A O 1
ATOM 1312 N N . LEU A 1 188 ? -35.365 -4.631 25.018 1.00 81.00 188 LEU A N 1
ATOM 1313 C CA . LEU A 1 188 ? -36.426 -3.657 24.768 1.00 81.00 188 LEU A CA 1
ATOM 1314 C C . LEU A 1 188 ? -35.995 -2.675 23.680 1.00 81.00 188 LEU A C 1
ATOM 1316 O O . LEU A 1 188 ? -34.829 -2.316 23.597 1.00 81.00 188 LEU A O 1
ATOM 1320 N N . SER A 1 189 ? -36.930 -2.187 22.869 1.00 73.38 189 SER A N 1
ATOM 1321 C CA . SER A 1 189 ? -36.649 -1.184 21.829 1.00 73.38 189 SER A CA 1
ATOM 1322 C C . SER A 1 189 ? -36.975 0.255 22.252 1.00 73.38 189 SER A C 1
ATOM 1324 O O . SER A 1 189 ? -36.687 1.189 21.512 1.00 73.38 189 SER A O 1
ATOM 1326 N N . ALA A 1 190 ? -37.609 0.455 23.413 1.00 72.12 190 ALA A N 1
ATOM 1327 C CA . ALA A 1 190 ? -38.037 1.761 23.916 1.00 72.12 190 ALA A CA 1
ATOM 1328 C C . ALA A 1 190 ? -38.212 1.746 25.444 1.00 72.12 190 ALA A C 1
ATOM 1330 O O . ALA A 1 190 ? -38.346 0.679 26.045 1.00 72.12 190 ALA A O 1
ATOM 1331 N N . SER A 1 191 ? -38.226 2.933 26.057 1.00 79.00 191 SER A N 1
ATOM 1332 C CA . SER A 1 191 ? -38.652 3.113 27.448 1.00 79.00 191 SER A CA 1
ATOM 1333 C C . SER A 1 191 ? -40.177 2.998 27.567 1.00 79.00 191 SER A C 1
ATOM 1335 O O . SER A 1 191 ? -40.907 3.082 26.576 1.00 79.00 191 SER A O 1
ATOM 1337 N N . GLY A 1 192 ? -40.678 2.811 28.788 1.00 80.88 192 GLY A N 1
ATOM 1338 C CA . GLY A 1 192 ? -42.103 2.646 29.070 1.00 80.88 192 GLY A CA 1
ATOM 1339 C C . GLY A 1 192 ? -42.472 1.240 29.539 1.00 80.88 192 GLY A C 1
ATOM 1340 O O . GLY A 1 192 ? -41.633 0.478 30.020 1.00 80.88 192 GLY A O 1
ATOM 1341 N N . SER A 1 193 ? -43.763 0.907 29.479 1.00 86.56 193 SER A N 1
ATOM 1342 C CA . SER A 1 193 ? -44.257 -0.373 29.994 1.00 86.56 193 SER A CA 1
ATOM 1343 C C . SER A 1 193 ? -43.707 -1.545 29.187 1.00 86.56 193 SER A C 1
ATOM 1345 O O . SER A 1 193 ? -43.864 -1.613 27.972 1.00 86.56 193 SER A O 1
ATOM 1347 N N . THR A 1 194 ? -43.126 -2.511 29.888 1.00 86.94 194 THR A N 1
ATOM 1348 C CA . THR A 1 194 ? -42.612 -3.754 29.297 1.00 86.94 194 THR A CA 1
ATOM 1349 C C . THR A 1 194 ? -43.702 -4.769 28.965 1.00 86.94 194 THR A C 1
ATOM 1351 O O . THR A 1 194 ? -43.439 -5.746 28.264 1.00 86.94 194 THR A O 1
ATOM 1354 N N . GLY A 1 195 ? -44.928 -4.557 29.454 1.00 86.88 195 GLY A N 1
ATOM 1355 C CA . GLY A 1 195 ? -45.979 -5.573 29.462 1.00 86.88 195 GLY A CA 1
ATOM 1356 C C . GLY A 1 195 ? -45.675 -6.729 30.424 1.00 86.88 195 GLY A C 1
ATOM 1357 O O . GLY A 1 195 ? -44.581 -6.858 30.965 1.00 86.88 195 GLY A O 1
ATOM 1358 N N . THR A 1 196 ? -46.660 -7.590 30.667 1.00 88.12 196 THR A N 1
ATOM 1359 C CA . THR A 1 196 ? -46.484 -8.780 31.516 1.00 88.12 196 THR A CA 1
ATOM 1360 C C . THR A 1 196 ? -45.704 -9.878 30.789 1.00 88.12 196 THR A C 1
ATOM 1362 O O . THR A 1 196 ? -45.745 -9.961 29.560 1.00 88.12 196 THR A O 1
ATOM 1365 N N . ARG A 1 197 ? -45.051 -10.781 31.524 1.00 89.75 197 ARG A N 1
ATOM 1366 C CA . ARG A 1 197 ? -44.453 -12.009 30.968 1.00 89.75 197 ARG A CA 1
ATOM 1367 C C . ARG A 1 197 ? -45.087 -13.227 31.628 1.00 89.75 197 ARG A C 1
ATOM 1369 O O . ARG A 1 197 ? -45.224 -13.255 32.841 1.00 89.75 197 ARG A O 1
ATOM 1376 N N . THR A 1 198 ? -45.507 -14.216 30.837 1.00 89.56 198 THR A N 1
ATOM 1377 C CA . THR A 1 198 ? -46.174 -15.426 31.352 1.00 89.56 198 THR A CA 1
ATOM 1378 C C . THR A 1 198 ? -45.361 -16.675 31.031 1.00 89.56 198 THR A C 1
ATOM 1380 O O . THR A 1 198 ? -45.192 -17.013 29.861 1.00 89.56 198 THR A O 1
ATOM 1383 N N . ALA A 1 199 ? -44.873 -17.360 32.062 1.00 90.12 199 ALA A N 1
ATOM 1384 C CA . ALA A 1 199 ? -44.252 -18.678 31.958 1.00 90.12 199 ALA A CA 1
ATOM 1385 C C . ALA A 1 199 ? -45.275 -19.782 32.259 1.00 90.12 199 ALA A C 1
ATOM 1387 O O . ALA A 1 199 ? -46.196 -19.571 33.048 1.00 90.12 199 ALA A O 1
ATOM 1388 N N . THR A 1 200 ? -45.109 -20.971 31.677 1.00 91.44 200 THR A N 1
ATOM 1389 C CA . THR A 1 200 ? -45.928 -22.154 32.007 1.00 91.44 200 THR A CA 1
ATOM 1390 C C . THR A 1 200 ? -45.193 -23.077 32.972 1.00 91.44 200 THR A C 1
ATOM 1392 O O . THR A 1 200 ? -43.971 -23.192 32.909 1.00 91.44 200 THR A O 1
ATOM 1395 N N . VAL A 1 201 ? -45.929 -23.761 33.846 1.00 89.75 201 VAL A N 1
ATOM 1396 C CA . VAL A 1 201 ? -45.394 -24.653 34.884 1.00 89.75 201 VAL A CA 1
ATOM 1397 C C . VAL A 1 201 ? -46.070 -26.017 34.794 1.00 89.75 201 VAL A C 1
ATOM 1399 O O . VAL A 1 201 ? -47.299 -26.097 34.780 1.00 89.75 201 VAL A O 1
ATOM 1402 N N . SER A 1 202 ? -45.277 -27.090 34.759 1.00 90.06 202 SER A N 1
ATOM 1403 C CA . SER A 1 202 ? -45.783 -28.467 34.741 1.00 90.06 202 SER A CA 1
ATOM 1404 C C . SER A 1 202 ? -44.915 -29.413 35.579 1.00 90.06 202 SER A C 1
ATOM 1406 O O . SER A 1 202 ? -43.705 -29.461 35.354 1.00 90.06 202 SER A O 1
ATOM 1408 N N . PRO A 1 203 ? -45.490 -30.204 36.504 1.00 88.56 203 PRO A N 1
ATOM 1409 C CA . PRO A 1 203 ? -46.869 -30.129 37.011 1.00 88.56 203 PRO A CA 1
ATOM 1410 C C . PRO A 1 203 ? -47.144 -28.822 37.785 1.00 88.56 203 PRO A C 1
ATOM 1412 O O . PRO A 1 203 ? -46.223 -28.055 38.052 1.00 88.56 203 PRO A O 1
ATOM 1415 N N . ALA A 1 204 ? -48.410 -28.543 38.121 1.00 86.00 204 ALA A N 1
ATOM 1416 C CA . ALA A 1 204 ? -48.803 -27.295 38.788 1.00 86.00 204 ALA A CA 1
ATOM 1417 C C . ALA A 1 204 ? -48.059 -27.082 40.123 1.00 86.00 204 ALA A C 1
ATOM 1419 O O . ALA A 1 204 ? -47.999 -27.979 40.967 1.00 86.00 204 ALA A O 1
ATOM 1420 N N . GLY A 1 205 ? -47.505 -25.881 40.311 1.00 82.12 205 GLY A N 1
ATOM 1421 C CA . GLY A 1 205 ? -46.791 -25.494 41.529 1.00 82.12 205 GLY A CA 1
ATOM 1422 C C . GLY A 1 205 ? -47.731 -24.964 42.618 1.00 82.12 205 GLY A C 1
ATOM 1423 O O . GLY A 1 205 ? -48.750 -24.343 42.329 1.00 82.12 205 GLY A O 1
ATOM 1424 N N . ALA A 1 206 ? -47.369 -25.171 43.885 1.00 77.62 206 ALA A N 1
ATOM 1425 C CA . ALA A 1 206 ? -48.154 -24.731 45.043 1.00 77.62 206 ALA A CA 1
ATOM 1426 C C . ALA A 1 206 ? -47.803 -23.308 45.518 1.00 77.62 206 ALA A C 1
ATOM 1428 O O . ALA A 1 206 ? -48.653 -22.633 46.084 1.00 77.62 206 ALA A O 1
ATOM 1429 N N . ASN A 1 207 ? -46.577 -22.830 45.266 1.00 76.38 207 ASN A N 1
ATOM 1430 C CA . ASN A 1 207 ? -46.137 -21.472 45.613 1.00 76.38 207 ASN A CA 1
ATOM 1431 C C . ASN A 1 207 ? -45.256 -20.919 44.489 1.00 76.38 207 ASN A C 1
ATOM 1433 O O . ASN A 1 207 ? -44.033 -21.075 44.534 1.00 76.38 207 ASN A O 1
ATOM 1437 N N . ALA A 1 208 ? -45.858 -20.322 43.466 1.00 78.94 208 ALA A N 1
ATOM 1438 C CA . ALA A 1 208 ? -45.109 -19.753 42.358 1.00 78.94 208 ALA A CA 1
ATOM 1439 C C . ALA A 1 208 ? -44.889 -18.240 42.545 1.00 78.94 208 ALA A C 1
ATOM 1441 O O . ALA A 1 208 ? -45.676 -17.557 43.196 1.00 78.94 208 ALA A O 1
ATOM 1442 N N . ALA A 1 209 ? -43.780 -17.707 42.046 1.00 81.06 209 ALA A N 1
ATOM 1443 C CA . ALA A 1 209 ? -43.444 -16.294 42.192 1.00 81.06 209 ALA A CA 1
ATOM 1444 C C . ALA A 1 209 ? -42.719 -15.777 40.955 1.00 81.06 209 ALA A C 1
ATOM 1446 O O . ALA A 1 209 ? -41.924 -16.506 40.354 1.00 81.06 209 ALA A O 1
ATOM 1447 N N . GLY A 1 210 ? -43.006 -14.520 40.630 1.00 83.19 210 GLY A N 1
ATOM 1448 C CA . GLY A 1 210 ? -42.500 -13.815 39.470 1.00 83.19 210 GLY A CA 1
ATOM 1449 C C . GLY A 1 210 ? -41.772 -12.534 39.850 1.00 83.19 210 GLY A C 1
ATOM 1450 O O . GLY A 1 210 ? -42.223 -11.796 40.733 1.00 83.19 210 GLY A O 1
ATOM 1451 N N . PHE A 1 211 ? -40.645 -12.251 39.207 1.00 87.38 211 PHE A N 1
ATOM 1452 C CA . PHE A 1 211 ? -39.871 -11.043 39.474 1.00 87.38 211 PHE A CA 1
ATOM 1453 C C . PHE A 1 211 ? -39.203 -10.533 38.200 1.00 87.38 211 PHE A C 1
ATOM 1455 O O . PHE A 1 211 ? -38.389 -11.237 37.605 1.00 87.38 211 PHE A O 1
ATOM 1462 N N . MET A 1 212 ? -39.516 -9.293 37.817 1.00 90.06 212 MET A N 1
ATOM 1463 C CA . MET A 1 212 ? -38.926 -8.635 36.655 1.00 90.06 212 MET A CA 1
ATOM 1464 C C . MET A 1 212 ? -38.129 -7.401 37.049 1.00 90.06 212 MET A C 1
ATOM 1466 O O . MET A 1 212 ? -38.485 -6.654 37.962 1.00 90.06 212 MET A O 1
ATOM 1470 N N . PHE A 1 213 ? -37.057 -7.154 36.311 1.00 91.81 213 PHE A N 1
ATOM 1471 C CA . PHE A 1 213 ? -36.293 -5.918 36.390 1.00 91.81 213 PHE A CA 1
ATOM 1472 C C . PHE A 1 213 ? -35.658 -5.602 35.041 1.00 91.81 213 PHE A C 1
ATOM 1474 O O . PHE A 1 213 ? -35.507 -6.481 34.196 1.00 91.81 213 PHE A O 1
ATOM 1481 N N . THR A 1 214 ? -35.287 -4.347 34.831 1.00 91.50 214 THR A N 1
ATOM 1482 C CA . THR A 1 214 ? -34.542 -3.914 33.652 1.00 91.50 214 THR A CA 1
ATOM 1483 C C . THR A 1 214 ? -33.118 -3.547 34.038 1.00 91.50 214 THR A C 1
ATOM 1485 O O . THR A 1 214 ? -32.888 -2.868 35.041 1.00 91.50 214 THR A O 1
ATOM 1488 N N . LEU A 1 215 ? -32.152 -3.999 33.239 1.00 91.62 215 LEU A N 1
ATOM 1489 C CA . LEU A 1 215 ? -30.780 -3.519 33.306 1.00 91.62 215 LEU A CA 1
ATOM 1490 C C . LEU A 1 215 ? -30.655 -2.247 32.477 1.00 91.62 215 LEU A C 1
ATOM 1492 O O . LEU A 1 215 ? -31.043 -2.208 31.304 1.00 91.62 215 LEU A O 1
ATOM 1496 N N . LYS A 1 216 ? -30.107 -1.222 33.116 1.00 87.25 216 LYS A N 1
ATOM 1497 C CA . LYS A 1 216 ? -29.886 0.094 32.544 1.00 87.25 216 LYS A CA 1
ATOM 1498 C C . LYS A 1 216 ? -28.793 0.008 31.483 1.00 87.25 216 LYS A C 1
ATOM 1500 O O . LYS A 1 216 ? -27.702 -0.475 31.799 1.00 87.25 216 LYS A O 1
ATOM 1505 N N . PRO A 1 217 ? -29.038 0.490 30.256 1.00 79.12 217 PRO A N 1
ATOM 1506 C CA . PRO A 1 217 ? -27.971 0.770 29.313 1.00 79.12 217 PRO A CA 1
ATOM 1507 C C . PRO A 1 217 ? -26.928 1.650 29.968 1.00 79.12 217 PRO A C 1
ATOM 1509 O O . PRO A 1 217 ? -27.257 2.669 30.579 1.00 79.12 217 PRO A O 1
ATOM 1512 N N . GLY A 1 218 ? -25.667 1.256 29.837 1.00 67.12 218 GLY A N 1
ATOM 1513 C CA . GLY A 1 218 ? -24.579 2.143 30.195 1.00 67.12 218 GLY A CA 1
ATOM 1514 C C . GLY A 1 218 ? -24.754 3.448 29.441 1.00 67.12 218 GLY A C 1
ATOM 1515 O O . GLY A 1 218 ? -24.917 3.446 28.216 1.00 67.12 218 GLY A O 1
ATOM 1516 N N . SER A 1 219 ? -24.696 4.575 30.156 1.00 45.56 219 SER A N 1
ATOM 1517 C CA . SER A 1 219 ? -24.281 5.802 29.491 1.00 45.56 219 SER A CA 1
ATOM 1518 C C . SER A 1 219 ? -22.993 5.460 28.752 1.00 45.56 219 SER A C 1
ATOM 1520 O O . SER A 1 219 ? -22.120 4.804 29.333 1.00 45.56 219 SER A O 1
ATOM 1522 N N . VAL A 1 220 ? -22.866 5.889 27.489 1.00 37.12 220 VAL A N 1
ATOM 1523 C CA . VAL A 1 220 ? -21.538 6.005 26.869 1.00 37.12 220 VAL A CA 1
ATOM 1524 C C . VAL A 1 220 ? -20.638 6.575 27.959 1.00 37.12 220 VAL A C 1
ATOM 1526 O O . VAL A 1 220 ? -21.082 7.496 28.659 1.00 37.12 220 VAL A O 1
ATOM 1529 N N . ALA A 1 221 ? -19.449 5.996 28.165 1.00 32.66 221 ALA A N 1
ATOM 1530 C CA . ALA A 1 221 ? -18.449 6.632 29.014 1.00 32.66 221 ALA A CA 1
ATOM 1531 C C . ALA A 1 221 ? -18.523 8.148 28.752 1.00 32.66 221 ALA A C 1
ATOM 1533 O O . ALA A 1 221 ? -18.699 8.518 27.578 1.00 32.66 221 ALA A O 1
ATOM 1534 N N . PRO A 1 222 ? -18.488 9.027 29.781 1.00 29.38 222 PRO A N 1
ATOM 1535 C CA . PRO A 1 222 ? -18.378 10.458 29.502 1.00 29.38 222 PRO A CA 1
ATOM 1536 C C . PRO A 1 222 ? -17.306 10.607 28.425 1.00 29.38 222 PRO A C 1
ATOM 1538 O O . PRO A 1 222 ? -16.353 9.816 28.484 1.00 29.38 222 PRO A O 1
ATOM 1541 N N . PRO A 1 223 ? -17.493 11.491 27.414 1.00 34.19 223 PRO A N 1
ATOM 1542 C CA . PRO A 1 223 ? -16.566 11.567 26.297 1.00 34.19 223 PRO A CA 1
ATOM 1543 C C . PRO A 1 223 ? -15.172 11.500 26.902 1.00 34.19 223 PRO A C 1
ATOM 1545 O O . PRO A 1 223 ? -14.934 12.226 27.877 1.00 34.19 223 PRO A O 1
ATOM 1548 N N . PRO A 1 224 ? -14.350 10.534 26.465 1.00 43.56 224 PRO A N 1
ATOM 1549 C CA . PRO A 1 224 ? -13.072 10.277 27.100 1.00 43.56 224 PRO A CA 1
ATOM 1550 C C . PRO A 1 224 ? -12.407 11.627 27.300 1.00 43.56 224 PRO A C 1
ATOM 1552 O O . PRO A 1 224 ? -12.412 12.414 26.350 1.00 43.56 224 PRO A O 1
ATOM 1555 N N . SER A 1 225 ? -11.961 11.942 28.523 1.00 48.62 225 SER A N 1
ATOM 1556 C CA . SER A 1 225 ? -11.333 13.239 28.803 1.00 48.62 225 SER A CA 1
ATOM 1557 C C . SER A 1 225 ? -10.371 13.525 27.659 1.00 48.62 225 SER A C 1
ATOM 1559 O O . SER A 1 225 ? -9.509 12.672 27.425 1.00 48.62 225 SER A O 1
ATOM 1561 N N . SER A 1 226 ? -10.575 14.616 26.906 1.00 63.00 226 SER A N 1
ATOM 1562 C CA . SER A 1 226 ? -9.740 14.920 25.739 1.00 63.00 226 SER A CA 1
ATOM 1563 C C . SER A 1 226 ? -8.280 14.752 26.143 1.00 63.00 226 SER A C 1
ATOM 1565 O O . SER A 1 226 ? -7.956 15.155 27.265 1.00 63.00 226 SER A O 1
ATOM 1567 N N . PRO A 1 227 ? -7.396 14.164 25.320 1.00 76.25 227 PRO A N 1
ATOM 1568 C CA . PRO A 1 227 ? -6.037 13.929 25.744 1.00 76.25 227 PRO A CA 1
ATOM 1569 C C . PRO A 1 227 ? -5.437 15.290 26.055 1.00 76.25 227 PRO A C 1
ATOM 1571 O O . PRO A 1 227 ? -5.421 16.166 25.202 1.00 76.25 227 PRO A O 1
ATOM 1574 N N . VAL A 1 228 ? -5.016 15.526 27.288 1.00 84.12 228 VAL A N 1
ATOM 1575 C CA . VAL A 1 228 ? -4.479 16.821 27.705 1.00 84.12 228 VAL A CA 1
ATOM 1576 C C . VAL A 1 228 ? -2.983 16.664 27.856 1.00 84.12 228 VAL A C 1
ATOM 1578 O O . VAL A 1 228 ? -2.534 15.901 28.710 1.00 84.12 228 VAL A O 1
ATOM 1581 N N . ALA A 1 229 ? -2.218 17.392 27.041 1.00 87.38 229 ALA A N 1
ATOM 1582 C CA . ALA A 1 229 ? -0.807 17.607 27.315 1.00 87.38 229 ALA A CA 1
ATOM 1583 C C . ALA A 1 229 ? -0.668 18.529 28.520 1.00 87.38 229 ALA A C 1
ATOM 1585 O O . ALA A 1 229 ? -1.181 19.650 28.524 1.00 87.38 229 ALA A O 1
ATOM 1586 N N . HIS A 1 230 ? 0.049 18.058 29.528 1.00 85.06 230 HIS A N 1
ATOM 1587 C CA . HIS A 1 230 ? 0.378 18.866 30.688 1.00 85.06 230 HIS A CA 1
ATOM 1588 C C . HIS A 1 230 ? 1.698 19.589 30.446 1.00 85.06 230 HIS A C 1
ATOM 1590 O O . HIS A 1 230 ? 2.675 18.990 30.001 1.00 85.06 230 HIS A O 1
ATOM 1596 N N . THR A 1 231 ? 1.719 20.887 30.734 1.00 86.25 231 THR A N 1
ATOM 1597 C CA . THR A 1 231 ? 2.845 21.778 30.410 1.00 86.25 231 THR A CA 1
ATOM 1598 C C . THR A 1 231 ? 3.549 22.335 31.648 1.00 86.25 231 THR A C 1
ATOM 1600 O O . THR A 1 231 ? 4.437 23.178 31.533 1.00 86.25 231 THR A O 1
ATOM 1603 N N . THR A 1 232 ? 3.178 21.885 32.854 1.00 86.31 232 THR A N 1
ATOM 1604 C CA . THR A 1 232 ? 3.814 22.370 34.085 1.00 86.31 232 THR A CA 1
ATOM 1605 C C . THR A 1 232 ? 5.220 21.793 34.255 1.00 86.31 232 THR A C 1
ATOM 1607 O O . THR A 1 232 ? 5.577 20.765 33.676 1.00 86.31 232 THR A O 1
ATOM 1610 N N . THR A 1 233 ? 6.030 22.420 35.110 1.00 79.50 233 THR A N 1
ATOM 1611 C CA . THR A 1 233 ? 7.400 21.968 35.401 1.00 79.50 233 THR A CA 1
ATOM 1612 C C . THR A 1 233 ? 7.476 20.562 35.994 1.00 79.50 233 THR A C 1
ATOM 1614 O O . THR A 1 233 ? 8.527 19.936 35.913 1.00 79.50 233 THR A O 1
ATOM 1617 N N . ASN A 1 234 ? 6.390 20.058 36.589 1.00 88.50 234 ASN A N 1
ATOM 1618 C CA . ASN A 1 234 ? 6.339 18.699 37.129 1.00 88.50 234 ASN A CA 1
ATOM 1619 C C . ASN A 1 234 ? 5.915 17.663 36.076 1.00 88.50 234 ASN A C 1
ATOM 1621 O O . ASN A 1 234 ? 6.152 16.470 36.268 1.00 88.50 234 ASN A O 1
ATOM 1625 N N . ASP A 1 235 ? 5.306 18.106 34.976 1.00 89.81 235 ASP A N 1
ATOM 1626 C CA . ASP A 1 235 ? 4.756 17.247 33.924 1.00 89.81 235 ASP A CA 1
ATOM 1627 C C . ASP A 1 235 ? 5.658 17.135 32.695 1.00 89.81 235 ASP A C 1
ATOM 1629 O O . ASP A 1 235 ? 5.504 16.203 31.904 1.00 89.81 235 ASP A O 1
ATOM 1633 N N . VAL A 1 236 ? 6.608 18.060 32.550 1.00 93.75 236 VAL A N 1
ATOM 1634 C CA . VAL A 1 236 ? 7.539 18.141 31.424 1.00 93.75 236 VAL A CA 1
ATOM 1635 C C . VAL A 1 236 ? 8.973 18.029 31.927 1.00 93.75 236 VAL A C 1
ATOM 1637 O O . VAL A 1 236 ? 9.385 18.713 32.859 1.00 93.75 236 VAL A O 1
ATOM 1640 N N . SER A 1 237 ? 9.771 17.194 31.276 1.00 96.31 237 SER A N 1
ATOM 1641 C CA . SER A 1 237 ? 11.215 17.088 31.469 1.00 96.31 237 SER A CA 1
ATOM 1642 C C . SER A 1 237 ? 11.918 17.283 30.138 1.00 96.31 237 SER A C 1
ATOM 1644 O O . SER A 1 237 ? 11.459 16.793 29.113 1.00 96.31 237 SER A O 1
ATOM 1646 N N . SER A 1 238 ? 13.042 17.991 30.126 1.00 94.00 238 SER A N 1
ATOM 1647 C CA . SER A 1 238 ? 13.837 18.154 28.913 1.00 94.00 238 SER A CA 1
ATOM 1648 C C . SER A 1 238 ? 15.326 18.067 29.205 1.00 94.00 238 SER A C 1
ATOM 1650 O O . SER A 1 238 ? 15.773 18.338 30.319 1.00 94.00 238 SER A O 1
ATOM 1652 N N . VAL A 1 239 ? 16.106 17.686 28.199 1.00 92.62 239 VAL A N 1
ATOM 1653 C CA . VAL A 1 239 ? 17.568 17.632 28.283 1.00 92.62 239 VAL A CA 1
ATOM 1654 C C . VAL A 1 239 ? 18.180 18.164 26.998 1.00 92.62 239 VAL A C 1
ATOM 1656 O O . VAL A 1 239 ? 17.584 18.053 25.928 1.00 92.62 239 VAL A O 1
ATOM 1659 N N . THR A 1 240 ? 19.390 18.697 27.104 1.00 91.06 240 THR A N 1
ATOM 1660 C CA . THR A 1 240 ? 20.231 19.070 25.966 1.00 91.06 240 THR A CA 1
ATOM 1661 C C . THR A 1 240 ? 21.606 18.464 26.125 1.00 91.06 240 THR A C 1
ATOM 1663 O O . THR A 1 240 ? 22.155 18.455 27.228 1.00 91.06 240 THR A O 1
ATOM 1666 N N . VAL A 1 241 ? 22.201 18.039 25.019 1.00 86.75 241 VAL A N 1
ATOM 1667 C CA . VAL A 1 241 ? 23.603 17.631 24.965 1.00 86.75 241 VAL A CA 1
ATOM 1668 C C . VAL A 1 241 ? 24.305 18.372 23.838 1.00 86.75 241 VAL A C 1
ATOM 1670 O O . VAL A 1 241 ? 23.771 18.538 22.742 1.00 86.75 241 VAL A O 1
ATOM 1673 N N . SER A 1 242 ? 25.516 18.834 24.120 1.00 83.00 242 SER A N 1
ATOM 1674 C CA . SER A 1 242 ? 26.373 19.522 23.156 1.00 83.00 242 SER A CA 1
ATOM 1675 C C . SER A 1 242 ? 27.235 18.569 22.332 1.00 83.00 242 SER A C 1
ATOM 1677 O O . SER A 1 242 ? 27.623 18.895 21.213 1.00 83.00 242 SER A O 1
ATOM 1679 N N . SER A 1 243 ? 27.553 17.404 22.896 1.00 83.25 243 SER A N 1
ATOM 1680 C CA . SER A 1 243 ? 28.255 16.304 22.239 1.00 83.25 243 SER A CA 1
ATOM 1681 C C . SER A 1 243 ? 28.174 15.069 23.136 1.00 83.25 243 SER A C 1
ATOM 1683 O O . SER A 1 243 ? 28.991 14.894 24.039 1.00 83.25 243 SER A O 1
ATOM 1685 N N . ALA A 1 244 ? 27.153 14.235 22.946 1.00 82.56 244 ALA A N 1
ATOM 1686 C CA . ALA A 1 244 ? 27.019 12.982 23.687 1.00 82.56 244 ALA A CA 1
ATOM 1687 C C . ALA A 1 244 ? 26.284 11.923 22.861 1.00 82.56 244 ALA A C 1
ATOM 1689 O O . ALA A 1 244 ? 25.422 12.270 22.051 1.00 82.56 244 ALA A O 1
ATOM 1690 N N . PRO A 1 245 ? 26.593 10.627 23.046 1.00 79.31 245 PRO A N 1
ATOM 1691 C CA . PRO A 1 245 ? 25.917 9.558 22.315 1.00 79.31 245 PRO A CA 1
ATOM 1692 C C . PRO A 1 245 ? 24.519 9.264 22.872 1.00 79.31 245 PRO A C 1
ATOM 1694 O O . PRO A 1 245 ? 23.750 8.537 22.247 1.00 79.31 245 PRO A O 1
ATOM 1697 N N . THR A 1 246 ? 24.190 9.799 24.050 1.00 84.69 246 THR A N 1
ATOM 1698 C CA . THR A 1 246 ? 22.961 9.499 24.787 1.00 84.69 246 THR A CA 1
ATOM 1699 C C . THR A 1 246 ? 22.246 10.765 25.236 1.00 84.69 246 THR A C 1
ATOM 1701 O O . THR A 1 246 ? 22.868 11.661 25.808 1.00 84.69 246 THR A O 1
ATOM 1704 N N . LEU A 1 247 ? 20.926 10.782 25.070 1.00 87.19 247 LEU A N 1
ATOM 1705 C CA . LEU A 1 247 ? 20.005 11.742 25.669 1.00 87.19 247 LEU A CA 1
ATOM 1706 C C . LEU A 1 247 ? 19.322 11.058 26.851 1.00 87.19 247 LEU A C 1
ATOM 1708 O O . LEU A 1 247 ? 18.503 10.161 26.661 1.00 87.19 247 LEU A O 1
ATOM 1712 N N . ARG A 1 248 ? 19.689 11.458 28.070 1.00 91.56 248 ARG A N 1
ATOM 1713 C CA . ARG A 1 248 ? 19.151 10.896 29.314 1.00 91.56 248 ARG A CA 1
ATOM 1714 C C . ARG A 1 248 ? 18.165 11.885 29.925 1.00 91.56 248 ARG A C 1
ATOM 1716 O O . ARG A 1 248 ? 18.570 12.817 30.614 1.00 91.56 248 ARG A O 1
ATOM 1723 N N . VAL A 1 249 ? 16.886 11.703 29.624 1.00 93.19 249 VAL A N 1
ATOM 1724 C CA . VAL A 1 249 ? 15.810 12.599 30.060 1.00 93.19 249 VAL A CA 1
ATOM 1725 C C . VAL A 1 249 ? 15.280 12.117 31.407 1.00 93.19 249 VAL A C 1
ATOM 1727 O O . VAL A 1 249 ? 14.937 10.937 31.511 1.00 93.19 249 VAL A O 1
ATOM 1730 N N . PRO A 1 250 ? 15.209 12.973 32.440 1.00 95.38 250 PRO A N 1
ATOM 1731 C CA . PRO A 1 250 ? 14.540 12.621 33.687 1.00 95.38 250 PRO A CA 1
ATOM 1732 C C . PRO A 1 250 ? 13.084 12.223 33.436 1.00 95.38 250 PRO A C 1
ATOM 1734 O O . PRO A 1 250 ? 12.423 12.784 32.559 1.00 95.38 250 PRO A O 1
ATOM 1737 N N . LYS A 1 251 ? 12.570 11.276 34.217 1.00 92.69 251 LYS A N 1
ATOM 1738 C CA . LYS A 1 251 ? 11.129 11.040 34.285 1.00 92.69 251 LYS A CA 1
ATOM 1739 C C . LYS A 1 251 ? 10.439 12.294 34.847 1.00 92.69 251 LYS A C 1
ATOM 1741 O O . LYS A 1 251 ? 10.894 12.789 35.881 1.00 92.69 251 LYS A O 1
ATOM 1746 N N . PRO A 1 252 ? 9.346 12.795 34.236 1.00 95.56 252 PRO A N 1
ATOM 1747 C CA . PRO A 1 252 ? 8.565 13.866 34.846 1.00 95.56 252 PRO A CA 1
ATOM 1748 C C . PRO A 1 252 ? 8.102 13.494 36.261 1.00 95.56 252 PRO A C 1
ATOM 1750 O O . PRO A 1 252 ? 7.740 12.351 36.536 1.00 95.56 252 PRO A O 1
ATOM 1753 N N . VAL A 1 253 ? 8.121 14.456 37.180 1.00 91.88 253 VAL A N 1
ATOM 1754 C CA . VAL A 1 253 ? 7.843 14.208 38.606 1.00 91.88 253 VAL A CA 1
ATOM 1755 C C . VAL A 1 253 ? 6.419 13.697 38.821 1.00 91.88 253 VAL A C 1
ATOM 1757 O O . VAL A 1 253 ? 6.188 12.862 39.690 1.00 91.88 253 VAL A O 1
ATOM 1760 N N . ALA A 1 254 ? 5.469 14.184 38.027 1.00 89.94 254 ALA A N 1
ATOM 1761 C CA . ALA A 1 254 ? 4.052 13.918 38.222 1.00 89.94 254 ALA A CA 1
ATOM 1762 C C . ALA A 1 254 ? 3.539 12.635 37.542 1.00 89.94 254 ALA A C 1
ATOM 1764 O O . ALA A 1 254 ? 2.334 12.410 37.562 1.00 89.94 254 ALA A O 1
ATOM 1765 N N . VAL A 1 255 ? 4.409 11.809 36.937 1.00 87.88 255 VAL A N 1
ATOM 1766 C CA . VAL A 1 255 ? 3.987 10.583 36.229 1.00 87.88 255 VAL A CA 1
ATOM 1767 C C . VAL A 1 255 ? 3.134 9.687 37.131 1.00 87.88 255 VAL A C 1
ATOM 1769 O O . VAL A 1 255 ? 3.521 9.379 38.257 1.00 87.88 255 VAL A O 1
ATOM 1772 N N . ALA A 1 256 ? 1.993 9.254 36.604 1.00 79.81 256 ALA A N 1
ATOM 1773 C CA . ALA A 1 256 ? 0.979 8.452 37.266 1.00 79.81 256 ALA A CA 1
ATOM 1774 C C . ALA A 1 256 ? 0.523 7.282 36.377 1.00 79.81 256 ALA A C 1
ATOM 1776 O O . ALA A 1 256 ? 0.737 7.266 35.162 1.00 79.81 256 ALA A O 1
ATOM 1777 N N . ASP A 1 257 ? -0.103 6.286 37.000 1.00 73.06 257 ASP A N 1
ATOM 1778 C CA . ASP A 1 257 ? -0.690 5.139 36.304 1.00 73.06 257 ASP A CA 1
ATOM 1779 C C . ASP A 1 257 ? -1.763 5.616 35.311 1.00 73.06 257 ASP A C 1
ATOM 1781 O O . ASP A 1 257 ? -2.602 6.456 35.637 1.00 73.06 257 ASP A O 1
ATOM 1785 N N . GLY A 1 258 ? -1.740 5.067 34.097 1.00 64.75 258 GLY A N 1
ATOM 1786 C CA . GLY A 1 258 ? -2.663 5.408 33.014 1.00 64.75 258 GLY A CA 1
ATOM 1787 C C . GLY A 1 258 ? -2.244 6.606 32.156 1.00 64.75 258 GLY A C 1
ATOM 1788 O O . GLY A 1 258 ? -2.940 6.924 31.190 1.00 64.75 258 GLY A O 1
ATOM 1789 N N . ASP A 1 259 ? -1.117 7.254 32.464 1.00 81.81 259 ASP A N 1
ATOM 1790 C CA . ASP A 1 259 ? -0.562 8.303 31.612 1.00 81.81 259 ASP A CA 1
ATOM 1791 C C . ASP A 1 259 ? -0.043 7.754 30.285 1.00 81.81 259 ASP A C 1
ATOM 1793 O O . ASP A 1 259 ? 0.544 6.670 30.208 1.00 81.81 259 ASP A O 1
ATOM 1797 N N . LEU A 1 260 ? -0.134 8.588 29.253 1.00 87.06 260 LEU A N 1
ATOM 1798 C CA . LEU A 1 260 ? 0.707 8.465 28.079 1.00 87.06 260 LEU A CA 1
ATOM 1799 C C . LEU A 1 260 ? 1.882 9.435 28.194 1.00 87.06 260 LEU A C 1
ATOM 1801 O O . LEU A 1 260 ? 1.702 10.649 28.230 1.00 87.06 260 LEU A O 1
ATOM 1805 N N . LEU A 1 261 ? 3.101 8.913 28.214 1.00 92.06 261 LEU A N 1
ATOM 1806 C CA . LEU A 1 261 ? 4.299 9.729 28.071 1.00 92.06 261 LEU A CA 1
ATOM 1807 C C . LEU A 1 261 ? 4.605 9.905 26.594 1.00 92.06 261 LEU A C 1
ATOM 1809 O O . LEU A 1 261 ? 4.644 8.929 25.846 1.00 92.06 261 LEU A O 1
ATOM 1813 N N . VAL A 1 262 ? 4.863 11.145 26.191 1.00 92.31 262 VAL A N 1
ATOM 1814 C CA . VAL A 1 262 ? 5.326 11.483 24.847 1.00 92.31 262 VAL A CA 1
ATOM 1815 C C . VAL A 1 262 ? 6.752 11.996 24.933 1.00 92.31 262 VAL A C 1
ATOM 1817 O O . VAL A 1 262 ? 7.044 12.885 25.726 1.00 92.31 262 VAL A O 1
ATOM 1820 N N . GLY A 1 263 ? 7.636 11.432 24.114 1.00 92.50 263 GLY A N 1
ATOM 1821 C CA . GLY A 1 263 ? 9.047 11.782 24.029 1.00 92.50 263 GLY A CA 1
ATOM 1822 C C . GLY A 1 263 ? 9.364 12.358 22.658 1.00 92.50 263 GLY A C 1
ATOM 1823 O O . GLY A 1 263 ? 9.398 11.617 21.686 1.00 92.50 263 GLY A O 1
ATOM 1824 N N . VAL A 1 264 ? 9.609 13.660 22.561 1.00 92.19 264 VAL A N 1
ATOM 1825 C CA . VAL A 1 264 ? 10.080 14.307 21.331 1.00 92.19 264 VAL A CA 1
ATOM 1826 C C . VAL A 1 264 ? 11.590 14.406 21.397 1.00 92.19 264 VAL A C 1
ATOM 1828 O O . VAL A 1 264 ? 12.132 14.998 22.328 1.00 92.19 264 VAL A O 1
ATOM 1831 N N . VAL A 1 265 ? 12.274 13.815 20.426 1.00 89.06 265 VAL A N 1
ATOM 1832 C CA . VAL A 1 265 ? 13.723 13.642 20.460 1.00 89.06 265 VAL A CA 1
ATOM 1833 C C . VAL A 1 265 ? 14.323 14.166 19.164 1.00 89.06 265 VAL A C 1
ATOM 1835 O O . VAL A 1 265 ? 13.932 13.765 18.069 1.00 89.06 265 VAL A O 1
ATOM 1838 N N . PHE A 1 266 ? 15.293 15.061 19.313 1.00 87.94 266 PHE A N 1
ATOM 1839 C CA . PHE A 1 266 ? 16.039 15.688 18.236 1.00 87.94 266 PHE A CA 1
ATOM 1840 C C . PHE A 1 266 ? 17.534 15.393 18.371 1.00 87.94 266 PHE A C 1
ATOM 1842 O O . PHE A 1 266 ? 18.100 15.493 19.466 1.00 87.94 266 PHE A O 1
ATOM 1849 N N . HIS A 1 267 ? 18.203 15.115 17.252 1.00 83.62 267 HIS A N 1
ATOM 1850 C CA . HIS A 1 267 ? 19.660 15.199 17.179 1.00 83.62 267 HIS A CA 1
ATOM 1851 C C . HIS A 1 267 ? 20.158 15.713 15.822 1.00 83.62 267 HIS A C 1
ATOM 1853 O O . HIS A 1 267 ? 19.456 15.665 14.814 1.00 83.62 267 HIS A O 1
ATOM 1859 N N . ARG A 1 268 ? 21.409 16.186 15.794 1.00 79.81 268 ARG A N 1
ATOM 1860 C CA . ARG A 1 268 ? 22.075 16.781 14.623 1.00 79.81 268 ARG A CA 1
ATOM 1861 C C . ARG A 1 268 ? 23.101 15.839 13.971 1.00 79.81 268 ARG A C 1
ATOM 1863 O O . ARG A 1 268 ? 24.256 16.219 13.799 1.00 79.81 268 ARG A O 1
ATOM 1870 N N . ASN A 1 269 ? 22.689 14.623 13.640 1.00 69.88 269 ASN A N 1
ATOM 1871 C CA . ASN A 1 269 ? 23.486 13.650 12.892 1.00 69.88 269 ASN A CA 1
ATOM 1872 C C . ASN A 1 269 ? 22.691 13.220 11.649 1.00 69.88 269 ASN A C 1
ATOM 1874 O O . ASN A 1 269 ? 21.468 13.145 11.719 1.00 69.88 269 ASN A O 1
ATOM 1878 N N . ALA A 1 270 ? 23.378 12.938 10.539 1.00 56.19 270 ALA A N 1
ATOM 1879 C CA . ALA A 1 270 ? 22.780 12.259 9.385 1.00 56.19 270 ALA A CA 1
ATOM 1880 C C . ALA A 1 270 ? 22.481 10.790 9.737 1.00 56.19 270 ALA A C 1
ATOM 1882 O O . ALA A 1 270 ? 23.199 10.242 10.571 1.00 56.19 270 ALA A O 1
ATOM 1883 N N . GLY A 1 271 ? 21.499 10.145 9.098 1.00 54.38 271 GLY A N 1
ATOM 1884 C CA . GLY A 1 271 ? 21.235 8.699 9.212 1.00 54.38 271 GLY A CA 1
ATOM 1885 C C . GLY A 1 271 ? 19.948 8.316 9.963 1.00 54.38 271 GLY A C 1
ATOM 1886 O O . GLY A 1 271 ? 19.051 9.136 10.133 1.00 54.38 271 GLY A O 1
ATOM 1887 N N . ASN A 1 272 ? 19.870 7.045 10.375 1.00 55.31 272 ASN A N 1
ATOM 1888 C CA . ASN A 1 272 ? 18.653 6.359 10.845 1.00 55.31 272 ASN A CA 1
ATOM 1889 C C . ASN A 1 272 ? 18.066 6.893 12.163 1.00 55.31 272 ASN A C 1
ATOM 1891 O O . ASN A 1 272 ? 18.684 7.674 12.887 1.00 55.31 272 ASN A O 1
ATOM 1895 N N . ILE A 1 273 ? 16.888 6.379 12.535 1.00 60.06 273 ILE A N 1
ATOM 1896 C CA . ILE A 1 273 ? 16.329 6.506 13.889 1.00 60.06 273 ILE A CA 1
ATOM 1897 C C . ILE A 1 273 ? 17.325 6.084 14.986 1.00 60.06 273 ILE A C 1
ATOM 1899 O O . ILE A 1 273 ? 18.282 5.344 14.761 1.00 60.06 273 ILE A O 1
ATOM 1903 N N . PHE A 1 274 ? 17.095 6.569 16.209 1.00 62.94 274 PHE A N 1
ATOM 1904 C CA . PHE A 1 274 ? 17.910 6.268 17.390 1.00 62.94 274 PHE A CA 1
ATOM 1905 C C . PHE A 1 274 ? 18.154 4.751 17.552 1.00 62.94 274 PHE A C 1
ATOM 1907 O O . PHE A 1 274 ? 17.209 4.000 17.767 1.00 62.94 274 PHE A O 1
ATOM 1914 N N . ALA A 1 275 ? 19.422 4.308 17.510 1.00 56.91 275 ALA A N 1
ATOM 1915 C CA . ALA A 1 275 ? 19.819 2.888 17.572 1.00 56.91 275 ALA A CA 1
ATOM 1916 C C . ALA A 1 275 ? 19.441 2.178 18.883 1.00 56.91 275 ALA A C 1
ATOM 1918 O O . ALA A 1 275 ? 19.540 0.957 18.999 1.00 56.91 275 ALA A O 1
ATOM 1919 N N . THR A 1 276 ? 19.066 2.926 19.920 1.00 69.00 276 THR A N 1
ATOM 1920 C CA . THR A 1 276 ? 18.514 2.355 21.151 1.00 69.00 276 THR A CA 1
ATOM 1921 C C . THR A 1 276 ? 17.435 3.277 21.696 1.00 69.00 276 THR A C 1
ATOM 1923 O O . THR A 1 276 ? 17.697 4.441 22.017 1.00 69.00 276 THR A O 1
ATOM 1926 N N . VAL A 1 277 ? 16.232 2.727 21.813 1.00 78.50 277 VAL A N 1
ATOM 1927 C CA . VAL A 1 277 ? 15.044 3.354 22.396 1.00 78.50 277 VAL A CA 1
ATOM 1928 C C . VAL A 1 277 ? 14.891 2.834 23.836 1.00 78.50 277 VAL A C 1
ATOM 1930 O O . VAL A 1 277 ? 15.165 1.652 24.070 1.00 78.50 277 VAL A O 1
ATOM 1933 N N . PRO A 1 278 ? 14.502 3.667 24.825 1.00 80.38 278 PRO A N 1
ATOM 1934 C CA . PRO A 1 278 ? 14.306 3.181 26.186 1.00 80.38 278 PRO A CA 1
ATOM 1935 C C . PRO A 1 278 ? 13.250 2.055 26.223 1.00 80.38 278 PRO A C 1
ATOM 1937 O O . PRO A 1 278 ? 12.265 2.127 25.485 1.00 80.38 278 PRO A O 1
ATOM 1940 N N . PRO A 1 279 ? 13.409 1.021 27.072 1.00 74.31 279 PRO A N 1
ATOM 1941 C CA . PRO A 1 279 ? 12.491 -0.116 27.102 1.00 74.31 279 PRO A CA 1
ATOM 1942 C C . PRO A 1 279 ? 11.017 0.285 27.232 1.00 74.31 279 PRO A C 1
ATOM 1944 O O . PRO A 1 279 ? 10.652 1.114 28.066 1.00 74.31 279 PRO A O 1
ATOM 1947 N N . GLY A 1 280 ? 10.174 -0.329 26.397 1.00 70.25 280 GLY A N 1
ATOM 1948 C CA . GLY A 1 280 ? 8.727 -0.114 26.370 1.00 70.25 280 GLY A CA 1
ATOM 1949 C C . GLY A 1 280 ? 8.285 1.274 25.893 1.00 70.25 280 GLY A C 1
ATOM 1950 O O . GLY A 1 280 ? 7.152 1.668 26.163 1.00 70.25 280 GLY A O 1
ATOM 1951 N N . TRP A 1 281 ? 9.164 2.011 25.214 1.00 83.12 281 TRP A N 1
ATOM 1952 C CA . TRP A 1 281 ? 8.788 3.121 24.346 1.00 83.12 281 TRP A CA 1
ATOM 1953 C C . TRP A 1 281 ? 8.656 2.628 22.907 1.00 83.12 281 TRP A C 1
ATOM 1955 O O . TRP A 1 281 ? 9.436 1.794 22.454 1.00 83.12 281 TRP A O 1
ATOM 1965 N N . THR A 1 282 ? 7.687 3.176 22.185 1.00 79.12 282 THR A N 1
ATOM 1966 C CA . THR A 1 282 ? 7.438 2.892 20.768 1.00 79.12 282 THR A CA 1
ATOM 1967 C C . THR A 1 282 ? 7.534 4.192 19.977 1.00 79.12 282 THR A C 1
ATOM 1969 O O . THR A 1 282 ? 7.194 5.257 20.488 1.00 79.12 282 THR A O 1
ATOM 1972 N N . VAL A 1 283 ? 8.035 4.132 18.748 1.00 76.06 283 VAL A N 1
ATOM 1973 C CA . VAL A 1 283 ? 8.225 5.304 17.882 1.00 76.06 283 VAL A CA 1
ATOM 1974 C C . VAL A 1 283 ? 6.943 5.610 17.087 1.00 76.06 283 VAL A C 1
ATOM 1976 O O . VAL A 1 283 ? 6.239 4.693 16.667 1.00 76.06 283 VAL A O 1
ATOM 1979 N N . PHE A 1 284 ? 6.608 6.890 16.908 1.00 67.81 284 PHE A N 1
ATOM 1980 C CA . PHE A 1 284 ? 5.757 7.354 15.801 1.00 67.81 284 PHE A CA 1
ATOM 1981 C C . PHE A 1 284 ? 6.634 7.541 14.550 1.00 67.81 284 PHE A C 1
ATOM 1983 O O . PHE A 1 284 ? 7.844 7.695 14.699 1.00 67.81 284 PHE A O 1
ATOM 1990 N N . PRO A 1 285 ? 6.087 7.620 13.325 1.00 56.84 285 PRO A N 1
ATOM 1991 C CA . PRO A 1 285 ? 6.891 7.983 12.154 1.00 56.84 285 PRO A CA 1
ATOM 1992 C C . PRO A 1 285 ? 7.593 9.338 12.337 1.00 56.84 285 PRO A C 1
ATOM 1994 O O . PRO A 1 285 ? 7.009 10.274 12.892 1.00 56.84 285 PRO A O 1
ATOM 1997 N N . GLY A 1 286 ? 8.863 9.422 11.931 1.00 59.31 286 GLY A N 1
ATOM 1998 C CA . GLY A 1 286 ? 9.721 10.596 12.127 1.00 59.31 286 GLY A CA 1
ATOM 1999 C C . GLY A 1 286 ? 9.921 11.447 10.869 1.00 59.31 286 GLY A C 1
ATOM 2000 O O . GLY A 1 286 ? 9.457 11.109 9.784 1.00 59.31 286 GLY A O 1
ATOM 2001 N N . ALA A 1 287 ? 10.630 12.566 11.033 1.00 57.28 287 ALA A N 1
ATOM 2002 C CA . ALA A 1 287 ? 11.082 13.445 9.957 1.00 57.28 287 ALA A CA 1
ATOM 2003 C C . ALA A 1 287 ? 12.621 13.483 9.936 1.00 57.28 287 ALA A C 1
ATOM 2005 O O . ALA A 1 287 ? 13.247 13.719 10.976 1.00 57.28 287 ALA A O 1
ATOM 2006 N N . TYR A 1 288 ? 13.226 13.281 8.760 1.00 66.62 288 TYR A N 1
ATOM 2007 C CA . TYR A 1 288 ? 14.672 13.069 8.626 1.00 66.62 288 TYR A CA 1
ATOM 2008 C C . TYR A 1 288 ? 15.282 13.927 7.513 1.00 66.62 288 TYR A C 1
ATOM 2010 O O . TYR A 1 288 ? 14.800 13.927 6.384 1.00 66.62 288 TYR A O 1
ATOM 2018 N N . THR A 1 289 ? 16.375 14.632 7.814 1.00 56.97 289 THR A N 1
ATOM 2019 C CA . THR A 1 289 ? 17.286 15.214 6.812 1.00 56.97 289 THR A CA 1
ATOM 2020 C C . THR A 1 289 ? 18.733 14.863 7.117 1.00 56.97 289 THR A C 1
ATOM 2022 O O . THR A 1 289 ? 19.060 14.413 8.213 1.00 56.97 289 THR A O 1
ATOM 2025 N N . SER A 1 290 ? 19.634 15.177 6.183 1.00 55.44 290 SER A N 1
ATOM 2026 C CA . SER A 1 290 ? 21.086 15.057 6.362 1.00 55.44 290 SER A CA 1
ATOM 2027 C C . SER A 1 290 ? 21.658 15.855 7.552 1.00 55.44 290 SER A C 1
ATOM 2029 O O . SER A 1 290 ? 22.799 15.614 7.943 1.00 55.44 290 SER A O 1
ATOM 2031 N N . GLY A 1 291 ? 20.901 16.783 8.156 1.00 65.12 291 GLY A N 1
ATOM 2032 C CA . GLY A 1 291 ? 21.370 17.637 9.258 1.00 65.12 291 GLY A CA 1
ATOM 2033 C C . GLY A 1 291 ? 20.424 17.777 10.454 1.00 65.12 291 GLY A C 1
ATOM 2034 O O . GLY A 1 291 ? 20.794 18.415 11.443 1.00 65.12 291 GLY A O 1
ATOM 2035 N N . CYS A 1 292 ? 19.220 17.211 10.391 1.00 72.50 292 CYS A N 1
ATOM 2036 C CA . CYS A 1 292 ? 18.182 17.345 11.409 1.00 72.50 292 CYS A CA 1
ATOM 2037 C C . CYS A 1 292 ? 17.351 16.059 11.465 1.00 72.50 292 CYS A C 1
ATOM 2039 O O . CYS A 1 292 ? 16.634 15.750 10.515 1.00 72.50 292 CYS A O 1
ATOM 2041 N N . LEU A 1 293 ? 17.424 15.337 12.585 1.00 77.38 293 LEU A N 1
ATOM 2042 C CA . LEU A 1 293 ? 16.542 14.209 12.869 1.00 77.38 293 LEU A CA 1
ATOM 2043 C C . LEU A 1 293 ? 15.564 14.604 13.964 1.00 77.38 293 LEU A C 1
ATOM 2045 O O . LEU A 1 293 ? 15.987 15.042 15.037 1.00 77.38 293 LEU A O 1
ATOM 2049 N N . LEU A 1 294 ? 14.27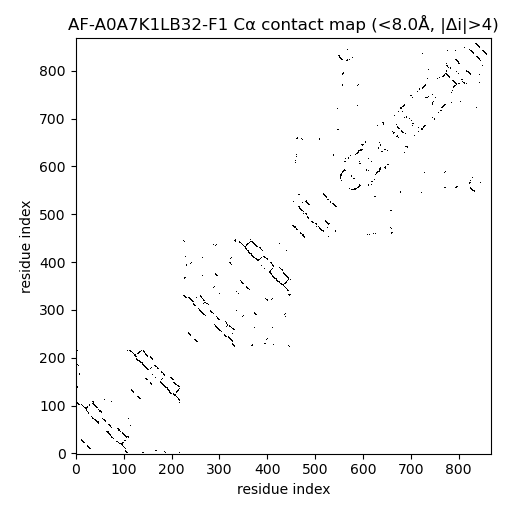4 14.403 13.707 1.00 82.44 294 LEU A N 1
ATOM 2050 C CA . LEU A 1 294 ? 13.201 14.662 14.655 1.00 82.44 294 LEU A CA 1
ATOM 2051 C C . LEU A 1 294 ? 12.254 13.462 14.714 1.00 82.44 294 LEU A C 1
ATOM 2053 O O . LEU A 1 294 ? 11.634 13.095 13.720 1.00 82.44 294 LEU A O 1
ATOM 2057 N N . ALA A 1 295 ? 12.124 12.868 15.896 1.00 82.06 295 ALA A N 1
ATOM 2058 C CA . ALA A 1 295 ? 11.244 11.730 16.127 1.00 82.06 295 ALA A CA 1
ATOM 2059 C C . ALA A 1 295 ? 10.385 11.954 17.371 1.00 82.06 295 ALA A C 1
ATOM 2061 O O . ALA A 1 295 ? 10.812 12.590 18.337 1.00 82.06 295 ALA A O 1
ATOM 2062 N N . VAL A 1 296 ? 9.179 11.398 17.355 1.00 86.12 296 VAL A N 1
ATOM 2063 C CA . VAL A 1 296 ? 8.281 11.386 18.509 1.00 86.12 296 VAL A CA 1
ATOM 2064 C C . VAL A 1 296 ? 8.111 9.932 18.931 1.00 86.12 296 VAL A C 1
ATOM 2066 O O . VAL A 1 296 ? 7.952 9.047 18.096 1.00 86.12 296 VAL A O 1
ATOM 2069 N N . TYR A 1 297 ? 8.140 9.680 20.228 1.00 86.75 297 TYR A N 1
ATOM 2070 C CA . TYR A 1 297 ? 7.954 8.378 20.850 1.00 86.75 297 TYR A CA 1
ATOM 2071 C C . TYR A 1 297 ? 6.805 8.453 21.837 1.00 86.75 297 TYR A C 1
ATOM 2073 O O . TYR A 1 297 ? 6.481 9.526 22.351 1.00 86.75 297 TYR A O 1
ATOM 2081 N N . TRP A 1 298 ? 6.237 7.303 22.158 1.00 88.25 298 TRP A N 1
ATOM 2082 C CA . TRP A 1 298 ? 5.219 7.185 23.180 1.00 88.25 298 TRP A CA 1
ATOM 2083 C C . TRP A 1 298 ? 5.457 5.983 24.089 1.00 88.25 298 TRP A C 1
ATOM 2085 O O . TRP A 1 298 ? 6.061 4.984 23.692 1.00 88.25 298 TRP A O 1
ATOM 2095 N N . ARG A 1 299 ? 4.964 6.092 25.320 1.00 85.69 299 ARG A N 1
ATOM 2096 C CA . ARG A 1 299 ? 4.947 5.021 26.315 1.00 85.69 299 ARG A CA 1
ATOM 2097 C C . ARG A 1 299 ? 3.690 5.123 27.161 1.00 85.69 299 ARG A C 1
ATOM 2099 O O . ARG A 1 299 ? 3.420 6.174 27.731 1.00 85.69 299 ARG A O 1
ATOM 2106 N N . TYR A 1 300 ? 2.951 4.025 27.260 1.00 82.19 300 TYR A N 1
ATOM 2107 C CA . TYR A 1 300 ? 1.811 3.934 28.165 1.00 82.19 300 TYR A CA 1
ATOM 2108 C C . TYR A 1 300 ? 2.269 3.449 29.543 1.00 82.19 300 TYR A C 1
ATOM 2110 O O . TYR A 1 300 ? 2.934 2.416 29.647 1.00 82.19 300 TYR A O 1
ATOM 2118 N N . VAL A 1 301 ? 1.940 4.201 30.591 1.00 78.88 301 VAL A N 1
ATOM 2119 C CA . VAL A 1 301 ? 2.377 3.923 31.962 1.00 78.88 301 VAL A CA 1
ATOM 2120 C C . VAL A 1 301 ? 1.361 3.012 32.632 1.00 78.88 301 VAL A C 1
ATOM 2122 O O . VAL A 1 301 ? 0.302 3.450 33.066 1.00 78.88 301 VAL A O 1
ATOM 2125 N N . THR A 1 302 ? 1.682 1.727 32.748 1.00 73.44 302 THR A N 1
ATOM 2126 C CA . THR A 1 302 ? 0.837 0.765 33.476 1.00 73.44 302 THR A CA 1
ATOM 2127 C C . THR A 1 302 ? 1.073 0.802 34.983 1.00 73.44 302 THR A C 1
ATOM 2129 O O . THR A 1 302 ? 0.196 0.416 35.746 1.00 73.44 302 THR A O 1
ATOM 2132 N N . SER A 1 303 ? 2.263 1.235 35.415 1.00 79.94 303 SER A N 1
ATOM 2133 C CA . SER A 1 303 ? 2.589 1.472 36.821 1.00 79.94 303 SER A CA 1
ATOM 2134 C C . SER A 1 303 ? 3.731 2.484 36.957 1.00 79.94 303 SER A C 1
ATOM 2136 O O . SER A 1 303 ? 4.893 2.175 36.682 1.00 79.94 303 SER A O 1
ATOM 2138 N N . ALA A 1 304 ? 3.424 3.683 37.442 1.00 80.81 304 ALA A N 1
ATOM 2139 C CA . ALA A 1 304 ? 4.352 4.782 37.681 1.00 80.81 304 ALA A CA 1
ATOM 2140 C C . ALA A 1 304 ? 5.459 4.427 38.684 1.00 80.81 304 ALA A C 1
ATOM 2142 O O . ALA A 1 304 ? 6.570 4.960 38.596 1.00 80.81 304 ALA A O 1
ATOM 2143 N N . ALA A 1 305 ? 5.176 3.499 39.607 1.00 80.38 305 ALA A N 1
ATOM 2144 C CA . ALA A 1 305 ? 6.144 2.972 40.568 1.00 80.38 305 ALA A CA 1
ATOM 2145 C C . ALA A 1 305 ? 7.266 2.159 39.900 1.00 80.38 305 ALA A C 1
ATOM 2147 O O . ALA A 1 305 ? 8.356 2.048 40.454 1.00 80.38 305 ALA A O 1
ATOM 2148 N N . THR A 1 306 ? 7.005 1.603 38.714 1.00 81.44 306 THR A N 1
ATOM 2149 C CA . THR A 1 306 ? 7.976 0.806 37.948 1.00 81.44 306 THR A CA 1
ATOM 2150 C C . THR A 1 306 ? 8.733 1.617 36.897 1.00 81.44 306 THR A C 1
ATOM 2152 O O . THR A 1 306 ? 9.684 1.112 36.301 1.00 81.44 306 THR A O 1
ATOM 2155 N N . GLU A 1 307 ? 8.344 2.877 36.673 1.00 86.19 307 GLU A N 1
ATOM 2156 C CA . GLU A 1 307 ? 9.006 3.740 35.698 1.00 86.19 307 GLU A CA 1
ATOM 2157 C C . GLU A 1 307 ? 10.410 4.149 36.169 1.00 86.19 307 GLU A C 1
ATOM 2159 O O . GLU A 1 307 ? 10.544 4.652 37.295 1.00 86.19 307 GLU A O 1
ATOM 2164 N N . PRO A 1 308 ? 11.441 4.012 35.310 1.00 88.06 308 PRO A N 1
ATOM 2165 C CA . PRO A 1 308 ? 12.814 4.350 35.661 1.00 88.06 308 PRO A CA 1
ATOM 2166 C C . PRO A 1 308 ? 12.969 5.850 35.928 1.00 88.06 308 PRO A C 1
ATOM 2168 O O . PRO A 1 308 ? 12.256 6.676 35.364 1.00 88.06 308 PRO A O 1
ATOM 2171 N N . ASP A 1 309 ? 13.975 6.221 36.720 1.00 90.94 309 ASP A N 1
ATOM 2172 C CA . ASP A 1 309 ? 14.275 7.632 37.009 1.00 90.94 309 ASP A CA 1
ATOM 2173 C C . ASP A 1 309 ? 14.646 8.435 35.748 1.00 90.94 309 ASP A C 1
ATOM 2175 O O . ASP A 1 309 ? 14.516 9.660 35.717 1.00 90.94 309 ASP A O 1
ATOM 2179 N N . PHE A 1 310 ? 15.128 7.750 34.703 1.00 91.44 310 PHE A N 1
ATOM 2180 C CA . PHE A 1 310 ? 15.532 8.363 33.444 1.00 91.44 310 PHE A CA 1
ATOM 2181 C C . PHE A 1 310 ? 15.205 7.480 32.240 1.00 91.44 310 PHE A C 1
ATOM 2183 O O . PHE A 1 310 ? 15.462 6.274 32.244 1.00 91.44 310 PHE A O 1
ATOM 2190 N N . TYR A 1 311 ? 14.776 8.123 31.160 1.00 92.25 311 TYR A N 1
ATOM 2191 C CA . TYR A 1 311 ? 14.632 7.532 29.836 1.00 92.25 311 TYR A CA 1
ATOM 2192 C C . TYR A 1 311 ? 15.862 7.873 28.996 1.00 92.25 311 TYR A C 1
ATOM 2194 O O . TYR A 1 311 ? 16.262 9.034 28.906 1.00 92.25 311 TYR A O 1
ATOM 2202 N N . THR A 1 312 ? 16.503 6.857 28.418 1.00 88.50 312 THR A N 1
ATOM 2203 C CA . THR A 1 312 ? 17.762 7.029 27.679 1.00 88.50 312 THR A CA 1
ATOM 2204 C C . THR A 1 312 ? 17.580 6.675 26.210 1.00 88.50 312 THR A C 1
ATOM 2206 O O . THR A 1 312 ? 17.400 5.506 25.882 1.00 88.50 312 THR A O 1
ATOM 2209 N N . TRP A 1 313 ? 17.676 7.674 25.333 1.00 86.06 313 TRP A N 1
ATOM 2210 C CA . TRP A 1 313 ? 17.785 7.476 23.885 1.00 86.06 313 TRP A CA 1
ATOM 2211 C C . TRP A 1 313 ? 19.249 7.503 23.467 1.00 86.06 313 TRP A C 1
ATOM 2213 O O . TRP A 1 313 ? 20.019 8.330 23.965 1.00 86.06 313 TRP A O 1
ATOM 2223 N N . ARG A 1 314 ? 19.635 6.633 22.532 1.00 81.75 314 ARG A N 1
ATOM 2224 C CA . ARG A 1 314 ? 21.000 6.576 21.997 1.00 81.75 314 ARG A CA 1
ATOM 2225 C C . ARG A 1 314 ? 21.025 6.915 20.512 1.00 81.75 314 ARG A C 1
ATOM 2227 O O . ARG A 1 314 ? 20.314 6.302 19.722 1.00 81.75 314 ARG A O 1
ATOM 2234 N N . SER A 1 315 ? 21.848 7.892 20.144 1.00 71.44 315 SER A N 1
ATOM 2235 C CA . SER A 1 315 ? 22.100 8.251 18.745 1.00 71.44 315 SER A CA 1
ATOM 2236 C C . SER A 1 315 ? 22.775 7.079 18.016 1.00 71.44 315 SER A C 1
ATOM 2238 O O . SER A 1 315 ? 23.665 6.452 18.603 1.00 71.44 315 SER A O 1
ATOM 2240 N N . PRO A 1 316 ? 22.392 6.775 16.761 1.00 62.72 316 PRO A N 1
ATOM 2241 C CA . PRO A 1 316 ? 22.997 5.687 15.995 1.00 62.72 316 PRO A CA 1
ATOM 2242 C C . PRO A 1 316 ? 24.445 6.001 15.603 1.00 62.72 316 PRO A C 1
ATOM 2244 O O . PRO A 1 316 ? 25.278 5.104 15.557 1.00 62.72 316 PRO A O 1
ATOM 2247 N N . ASN A 1 317 ? 24.775 7.285 15.429 1.00 65.62 317 ASN A N 1
ATOM 2248 C CA . ASN A 1 317 ? 26.051 7.741 14.874 1.00 65.62 317 ASN A CA 1
ATOM 2249 C C . ASN A 1 317 ? 26.969 8.385 15.923 1.00 65.62 317 ASN A C 1
ATOM 2251 O O . ASN A 1 317 ? 27.631 9.390 15.674 1.00 65.62 317 ASN A O 1
ATOM 2255 N N . GLY A 1 318 ? 26.994 7.819 17.133 1.00 70.50 318 GLY A N 1
ATOM 2256 C CA . GLY A 1 318 ? 27.860 8.292 18.214 1.00 70.50 318 GLY A CA 1
ATOM 2257 C C . GLY A 1 318 ? 27.452 9.661 18.769 1.00 70.50 318 GLY A C 1
ATOM 2258 O O . GLY A 1 318 ? 26.267 10.003 18.804 1.00 70.50 318 GLY A O 1
ATOM 2259 N N . SER A 1 319 ? 28.426 10.426 19.276 1.00 74.56 319 SER A N 1
ATOM 2260 C CA . SER A 1 319 ? 28.167 11.698 19.958 1.00 74.56 319 SER A CA 1
ATOM 2261 C C . SER A 1 319 ? 27.522 12.733 19.043 1.00 74.56 319 SER A C 1
ATOM 2263 O O . SER A 1 319 ? 28.127 13.160 18.066 1.00 74.56 319 SER A O 1
ATOM 2265 N N . ALA A 1 320 ? 26.317 13.171 19.401 1.00 74.75 320 ALA A N 1
ATOM 2266 C CA . ALA A 1 320 ? 25.556 14.174 18.672 1.00 74.75 320 ALA A CA 1
ATOM 2267 C C .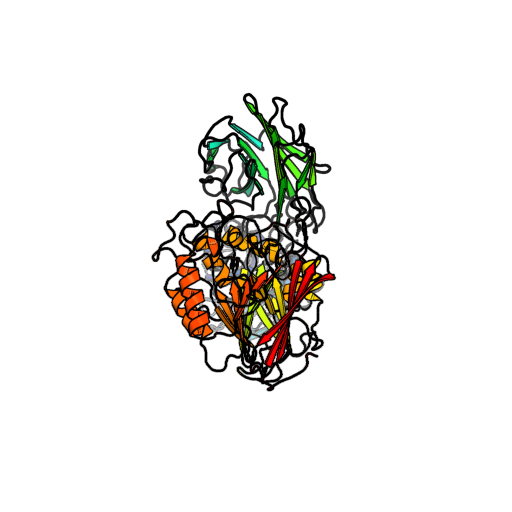 ALA A 1 320 ? 25.272 15.391 19.553 1.00 74.75 320 ALA A C 1
ATOM 2269 O O . ALA A 1 320 ? 25.280 15.311 20.786 1.00 74.75 320 ALA A O 1
ATOM 2270 N N . ARG A 1 321 ? 24.945 16.511 18.908 1.00 83.75 321 ARG A N 1
ATOM 2271 C CA . ARG A 1 321 ? 24.158 17.574 19.542 1.00 83.75 321 ARG A CA 1
ATOM 2272 C C . ARG A 1 321 ? 22.706 17.138 19.525 1.00 83.75 321 ARG A C 1
ATOM 2274 O O . ARG A 1 321 ? 22.235 16.692 18.481 1.00 83.75 321 ARG A O 1
ATOM 2281 N N . GLY A 1 322 ? 21.997 17.292 20.629 1.00 87.06 322 GLY A N 1
ATOM 2282 C CA . GLY A 1 322 ? 20.608 16.867 20.682 1.00 87.06 322 GLY A CA 1
ATOM 2283 C C . GLY A 1 322 ? 19.830 17.507 21.809 1.00 87.06 322 GLY A C 1
ATOM 2284 O O . GLY A 1 322 ? 20.399 18.036 22.765 1.00 87.06 322 GLY A O 1
ATOM 2285 N N . ALA A 1 323 ? 18.517 17.427 21.674 1.00 91.06 323 ALA A N 1
ATOM 2286 C CA . ALA A 1 323 ? 17.565 17.788 22.702 1.00 91.06 323 ALA A CA 1
ATOM 2287 C C . ALA A 1 323 ? 16.490 16.716 22.775 1.00 91.06 323 ALA A C 1
ATOM 2289 O O . ALA A 1 323 ? 16.177 16.061 21.784 1.00 91.06 323 ALA A O 1
ATOM 2290 N N . ALA A 1 324 ? 15.906 16.559 23.949 1.00 91.81 324 ALA A N 1
ATOM 2291 C CA . ALA A 1 324 ? 14.710 15.758 24.099 1.00 91.81 324 ALA A CA 1
ATOM 2292 C C . ALA A 1 324 ? 13.764 16.413 25.093 1.00 91.81 324 ALA A C 1
ATOM 2294 O O . ALA A 1 324 ? 14.211 17.054 26.046 1.00 91.81 324 ALA A O 1
ATOM 2295 N N . VAL A 1 325 ? 12.472 16.224 24.866 1.00 95.25 325 VAL A N 1
ATOM 2296 C CA . VAL A 1 325 ? 11.380 16.637 25.743 1.00 95.25 325 VAL A CA 1
ATOM 2297 C C . VAL A 1 325 ? 10.525 15.408 26.006 1.00 95.25 325 VAL A C 1
ATOM 2299 O O . VAL A 1 325 ? 10.070 14.770 25.064 1.00 95.25 325 VAL A O 1
ATOM 2302 N N . VAL A 1 326 ? 10.298 15.077 27.272 1.00 96.00 326 VAL A N 1
ATOM 2303 C CA . VAL A 1 326 ? 9.328 14.072 27.706 1.00 96.00 326 VAL A CA 1
ATOM 2304 C C . VAL A 1 326 ? 8.231 14.778 28.482 1.00 96.00 326 VAL A C 1
ATOM 2306 O O . VAL A 1 326 ? 8.529 15.488 29.440 1.00 96.00 326 VAL A O 1
ATOM 2309 N N . PHE A 1 327 ? 6.977 14.587 28.091 1.00 96.06 327 PHE A N 1
ATOM 2310 C CA . PHE A 1 327 ? 5.838 15.195 28.770 1.00 96.06 327 PHE A CA 1
ATOM 2311 C C . PHE A 1 327 ? 4.675 14.224 28.942 1.00 96.06 327 PHE A C 1
ATOM 2313 O O . PHE A 1 327 ? 4.549 13.237 28.213 1.00 96.06 327 PHE A O 1
ATOM 2320 N N . ARG A 1 328 ? 3.838 14.511 29.939 1.00 93.50 328 ARG A N 1
ATOM 2321 C CA . ARG A 1 328 ? 2.650 13.722 30.261 1.00 93.50 328 ARG A CA 1
ATOM 2322 C C . ARG A 1 328 ? 1.455 14.138 29.415 1.00 93.50 328 ARG A C 1
ATOM 2324 O O . ARG A 1 328 ? 1.153 15.325 29.280 1.00 93.50 328 ARG A O 1
ATOM 2331 N N . VAL A 1 329 ? 0.729 13.141 28.931 1.00 89.31 329 VAL A N 1
ATOM 2332 C CA . VAL A 1 329 ? -0.598 13.271 28.343 1.00 89.31 329 VAL A CA 1
ATOM 2333 C C . VAL A 1 329 ? -1.563 12.403 29.146 1.00 89.31 329 VAL A C 1
ATOM 2335 O O . VAL A 1 329 ? -1.413 11.185 29.205 1.00 89.31 329 VAL A O 1
ATOM 2338 N N . THR A 1 330 ? -2.567 13.021 29.766 1.00 82.38 330 THR A N 1
ATOM 2339 C CA . THR A 1 330 ? -3.660 12.290 30.434 1.00 82.38 330 THR A CA 1
ATOM 2340 C C . THR A 1 330 ? -4.844 12.164 29.499 1.00 82.38 330 THR A C 1
ATOM 2342 O O . THR A 1 330 ? -5.055 13.058 28.686 1.00 82.38 330 THR A O 1
ATOM 2345 N N . GLY A 1 331 ? -5.669 11.130 29.651 1.00 69.56 331 GLY A N 1
ATOM 2346 C CA . GLY A 1 331 ? -6.846 10.982 28.795 1.00 69.56 331 GLY A CA 1
ATOM 2347 C C . GLY A 1 331 ? -6.484 10.608 27.358 1.00 69.56 331 GLY A C 1
ATOM 2348 O O . GLY A 1 331 ? -7.212 10.958 26.440 1.00 69.56 331 GLY A O 1
ATOM 2349 N N . ALA A 1 332 ? -5.356 9.926 27.149 1.00 70.94 332 ALA A N 1
ATOM 2350 C CA . ALA A 1 332 ? -5.035 9.262 25.887 1.00 70.94 332 ALA A CA 1
ATOM 2351 C C . ALA A 1 332 ? -5.544 7.812 25.898 1.00 70.94 332 ALA A C 1
ATOM 2353 O O . ALA A 1 332 ? -5.678 7.202 26.962 1.00 70.94 332 ALA A O 1
ATOM 2354 N N . ALA A 1 333 ? -5.858 7.265 24.724 1.00 65.12 333 ALA A N 1
ATOM 2355 C CA . ALA A 1 333 ? -6.298 5.881 24.598 1.00 65.12 333 ALA A CA 1
ATOM 2356 C C . ALA A 1 333 ? -5.202 4.901 25.055 1.00 65.12 333 ALA A C 1
ATOM 2358 O O . ALA A 1 333 ? -4.040 5.089 24.684 1.00 65.12 333 ALA A O 1
ATOM 2359 N N . PRO A 1 334 ? -5.534 3.850 25.832 1.00 60.34 334 PRO A N 1
ATOM 2360 C CA . PRO A 1 334 ? -4.588 2.771 26.067 1.00 60.34 334 PRO A CA 1
ATOM 2361 C C . PRO A 1 334 ? -4.250 2.086 24.732 1.00 60.34 334 PRO A C 1
ATOM 2363 O O . PRO A 1 334 ? -5.120 1.977 23.860 1.00 60.34 334 PRO A O 1
ATOM 2366 N N . PRO A 1 335 ? -3.004 1.624 24.544 1.00 54.91 335 PRO A N 1
ATOM 2367 C CA . PRO A 1 335 ? -2.629 0.892 23.342 1.00 54.91 335 PRO A CA 1
ATOM 2368 C C . PRO A 1 335 ? -3.430 -0.414 23.248 1.00 54.91 335 PRO A C 1
ATOM 2370 O O . PRO A 1 335 ? -3.657 -1.089 24.253 1.00 54.91 335 PRO A O 1
ATOM 2373 N N . SER A 1 336 ? -3.847 -0.781 22.037 1.00 50.94 336 SER A N 1
ATOM 2374 C CA . SER A 1 336 ? -4.475 -2.080 21.761 1.00 50.94 336 SER A CA 1
ATOM 2375 C C . SER A 1 336 ? -3.451 -3.038 21.152 1.00 50.94 336 SER A C 1
ATOM 2377 O O . SER A 1 336 ? -2.400 -2.609 20.678 1.00 50.94 336 SER A O 1
ATOM 2379 N N . ALA A 1 337 ? -3.766 -4.335 21.095 1.00 34.41 337 ALA A N 1
ATOM 2380 C CA . ALA A 1 337 ? -2.904 -5.332 20.451 1.00 34.41 337 ALA A CA 1
ATOM 2381 C C . ALA A 1 337 ? -2.622 -5.044 18.955 1.00 34.41 337 ALA A C 1
ATOM 2383 O O . ALA A 1 337 ? -1.693 -5.626 18.403 1.00 34.41 337 ALA A O 1
ATOM 2384 N N . ALA A 1 338 ? -3.398 -4.153 18.320 1.00 33.19 338 ALA A N 1
ATOM 2385 C CA . ALA A 1 338 ? -3.283 -3.782 16.909 1.00 33.19 338 ALA A CA 1
ATOM 2386 C C . ALA A 1 338 ? -2.830 -2.322 16.662 1.00 33.19 338 ALA A C 1
ATOM 2388 O O . ALA A 1 338 ? -2.471 -1.993 15.533 1.00 33.19 338 ALA A O 1
ATOM 2389 N N . HIS A 1 339 ? -2.837 -1.432 17.672 1.00 48.88 339 HIS A N 1
ATOM 2390 C CA . HIS A 1 339 ? -2.602 0.013 17.480 1.00 48.88 339 HIS A CA 1
ATOM 2391 C C . HIS A 1 339 ? -1.926 0.706 18.676 1.00 48.88 339 HIS A C 1
ATOM 2393 O O . HIS A 1 339 ? -2.256 0.440 19.834 1.00 48.88 339 HIS A O 1
ATOM 2399 N N . GLY A 1 340 ? -1.049 1.676 18.379 1.00 52.50 340 GLY A N 1
ATOM 2400 C CA . GLY A 1 340 ? -0.615 2.705 19.334 1.00 52.50 340 GLY A CA 1
ATOM 2401 C C . GLY A 1 340 ? -1.683 3.799 19.545 1.00 52.50 340 GLY A C 1
ATOM 2402 O O . GLY A 1 340 ? -2.715 3.785 18.880 1.00 52.50 340 GLY A O 1
ATOM 2403 N N . PRO A 1 341 ? -1.458 4.776 20.438 1.00 57.47 341 PRO A N 1
ATOM 2404 C CA . PRO A 1 341 ? -2.463 5.753 20.889 1.00 57.47 341 PRO A CA 1
ATOM 2405 C C . PRO A 1 341 ? -2.708 6.926 19.907 1.00 57.47 341 PRO A C 1
ATOM 2407 O O . PRO A 1 341 ? -2.980 8.046 20.343 1.00 57.47 341 PRO A O 1
ATOM 2410 N N . TYR A 1 342 ? -2.563 6.719 18.592 1.00 61.66 342 TYR A N 1
ATOM 2411 C CA . TYR A 1 342 ? -2.540 7.795 17.586 1.00 61.66 342 TYR A CA 1
ATOM 2412 C C . TYR A 1 342 ? -3.277 7.478 16.282 1.00 61.66 342 TYR A C 1
ATOM 2414 O O . TYR A 1 342 ? -3.361 6.321 15.876 1.00 61.66 342 TYR A O 1
ATOM 2422 N N . ASP A 1 343 ? -3.742 8.535 15.606 1.00 54.62 343 ASP A N 1
ATOM 2423 C CA . ASP A 1 343 ? -4.590 8.452 14.405 1.00 54.62 343 ASP A CA 1
ATOM 2424 C C . ASP A 1 343 ? -3.775 8.429 13.097 1.00 54.62 343 ASP A C 1
ATOM 2426 O O . ASP A 1 343 ? -3.870 7.504 12.286 1.00 54.62 343 ASP A O 1
ATOM 2430 N N . SER A 1 344 ? -2.958 9.460 12.872 1.00 52.94 344 SER A N 1
ATOM 2431 C CA . SER A 1 344 ? -2.067 9.578 11.714 1.00 52.94 344 SER A CA 1
ATOM 2432 C C . SER A 1 344 ? -0.953 10.600 11.975 1.00 52.94 344 SER A C 1
ATOM 2434 O O . SER A 1 344 ? -0.935 11.282 13.009 1.00 52.94 344 SER A O 1
ATOM 2436 N N . ASN A 1 345 ? 0.013 10.687 11.064 1.00 53.25 345 ASN A N 1
ATOM 2437 C CA . ASN A 1 345 ? 1.156 11.592 11.148 1.00 53.25 345 ASN A CA 1
ATOM 2438 C C . ASN A 1 345 ? 1.470 12.195 9.778 1.00 53.25 345 ASN A C 1
ATOM 2440 O O . ASN A 1 345 ? 1.070 11.664 8.744 1.00 53.25 345 ASN A O 1
ATOM 2444 N N . GLY A 1 346 ? 2.200 13.304 9.800 1.00 53.44 346 GLY A N 1
ATOM 2445 C CA . GLY A 1 346 ? 2.755 13.922 8.611 1.00 53.44 346 GLY A CA 1
ATOM 2446 C C . GLY A 1 346 ? 4.076 14.609 8.943 1.00 53.44 346 GLY A C 1
ATOM 2447 O O . GLY A 1 346 ? 4.157 15.369 9.911 1.00 53.44 346 GLY A O 1
ATOM 2448 N N . ALA A 1 347 ? 5.100 14.349 8.134 1.00 58.66 347 ALA A N 1
ATOM 2449 C CA . ALA A 1 347 ? 6.455 14.858 8.307 1.00 58.66 347 ALA A CA 1
ATOM 2450 C C . ALA A 1 347 ? 6.868 15.733 7.116 1.00 58.66 347 ALA A C 1
ATOM 2452 O O . ALA A 1 347 ? 6.573 15.408 5.968 1.00 58.66 347 ALA A O 1
ATOM 2453 N N . ALA A 1 348 ? 7.573 16.828 7.387 1.00 57.97 348 ALA A N 1
ATOM 2454 C CA . ALA A 1 348 ? 8.224 17.641 6.367 1.00 57.97 348 ALA A CA 1
ATOM 2455 C C . ALA A 1 348 ? 9.604 18.099 6.824 1.00 57.97 348 ALA A C 1
ATOM 2457 O O . ALA A 1 348 ? 9.909 18.201 8.018 1.00 57.97 348 ALA A O 1
ATOM 2458 N N . THR A 1 349 ? 10.430 18.413 5.838 1.00 62.69 349 THR A N 1
ATOM 2459 C CA . THR A 1 349 ? 11.818 18.798 6.019 1.00 62.69 349 THR A CA 1
ATOM 2460 C C . THR A 1 349 ? 12.191 19.969 5.116 1.00 62.69 349 THR A C 1
ATOM 2462 O O . THR A 1 349 ? 11.554 20.204 4.093 1.00 62.69 349 THR A O 1
ATOM 2465 N N . GLY A 1 350 ? 13.204 20.748 5.507 1.00 58.94 350 GLY A N 1
ATOM 2466 C CA . GLY A 1 350 ? 13.680 21.884 4.715 1.00 58.94 350 GLY A CA 1
ATOM 2467 C C . GLY A 1 350 ? 15.095 22.328 5.084 1.00 58.94 350 GLY A C 1
ATOM 2468 O O . GLY A 1 350 ? 15.566 22.078 6.192 1.00 58.94 350 GLY A O 1
ATOM 2469 N N . ALA A 1 351 ? 15.780 22.999 4.160 1.00 62.47 351 ALA A N 1
ATOM 2470 C CA . ALA A 1 351 ? 17.110 23.582 4.348 1.00 62.47 351 ALA A CA 1
ATOM 2471 C C . ALA A 1 351 ? 17.165 24.971 3.694 1.00 62.47 351 ALA A C 1
ATOM 2473 O O . ALA A 1 351 ? 16.556 25.181 2.649 1.00 62.47 351 ALA A O 1
ATOM 2474 N N . GLY A 1 352 ? 17.863 25.926 4.312 1.00 67.19 352 GLY A N 1
ATOM 2475 C CA . GLY A 1 352 ? 17.926 27.321 3.854 1.00 67.19 352 GLY A CA 1
ATOM 2476 C C . GLY A 1 352 ? 16.604 28.084 3.979 1.00 67.19 352 GLY A C 1
ATOM 2477 O O . GLY A 1 352 ? 16.364 29.019 3.221 1.00 67.19 352 GLY A O 1
ATOM 2478 N N . VAL A 1 353 ? 15.719 27.665 4.886 1.00 75.00 353 VAL A N 1
ATOM 2479 C CA . VAL A 1 353 ? 14.351 28.194 5.005 1.00 75.00 353 VAL A CA 1
ATOM 2480 C C . VAL A 1 353 ? 14.198 29.118 6.213 1.00 75.00 353 VAL A C 1
ATOM 2482 O O . VAL A 1 353 ? 14.816 28.888 7.249 1.00 75.00 353 VAL A O 1
ATOM 2485 N N . SER A 1 354 ? 13.319 30.118 6.101 1.00 85.62 354 SER A N 1
ATOM 2486 C CA . SER A 1 354 ? 12.900 31.018 7.192 1.00 85.62 354 SER A CA 1
ATOM 2487 C C . SER A 1 354 ? 11.618 30.556 7.903 1.00 85.62 354 SER A C 1
ATOM 2489 O O . SER A 1 354 ? 11.163 31.161 8.875 1.00 85.62 354 SER A O 1
ATOM 2491 N N . SER A 1 355 ? 11.022 29.448 7.450 1.00 85.50 355 SER A N 1
ATOM 2492 C CA . SER A 1 355 ? 9.941 28.746 8.148 1.00 85.50 355 SER A CA 1
ATOM 2493 C C . SER A 1 355 ? 9.909 27.263 7.777 1.00 85.50 355 SER A C 1
ATOM 2495 O O . SER A 1 355 ? 10.416 26.872 6.727 1.00 85.50 355 SER A O 1
ATOM 2497 N N . ILE A 1 356 ? 9.302 26.438 8.626 1.00 84.06 356 ILE A N 1
ATOM 2498 C CA . ILE A 1 356 ? 9.049 25.020 8.364 1.00 84.06 356 ILE A CA 1
ATOM 2499 C C . ILE A 1 356 ? 7.555 24.729 8.519 1.00 84.06 356 ILE A C 1
ATOM 2501 O O . ILE A 1 356 ? 6.935 25.112 9.513 1.00 84.06 356 ILE A O 1
ATOM 2505 N N . VAL A 1 357 ? 6.973 24.073 7.514 1.00 81.62 357 VAL A N 1
ATOM 2506 C CA . VAL A 1 357 ? 5.548 23.727 7.463 1.00 81.62 357 VAL A CA 1
ATOM 2507 C C . VAL A 1 357 ? 5.404 22.232 7.703 1.00 81.62 357 VAL A C 1
ATOM 2509 O O . VAL A 1 357 ? 5.737 21.438 6.832 1.00 81.62 357 VAL A O 1
ATOM 2512 N N . ALA A 1 358 ? 4.895 21.841 8.868 1.00 78.69 358 ALA A N 1
ATOM 2513 C CA . ALA A 1 358 ? 4.524 20.456 9.121 1.00 78.69 358 ALA A CA 1
ATOM 2514 C C . ALA A 1 358 ? 3.195 20.141 8.398 1.00 78.69 358 ALA A C 1
ATOM 2516 O O . ALA A 1 358 ? 2.235 20.922 8.526 1.00 78.69 358 ALA A O 1
ATOM 2517 N N . PRO A 1 359 ? 3.126 19.046 7.617 1.00 73.56 359 PRO A N 1
ATOM 2518 C CA . PRO A 1 359 ? 1.974 18.743 6.782 1.00 73.56 359 PRO A CA 1
ATOM 2519 C C . PRO A 1 359 ? 0.793 18.310 7.648 1.00 73.56 359 PRO A C 1
ATOM 2521 O O . PRO A 1 359 ? 0.963 17.792 8.751 1.00 73.56 359 PRO A O 1
ATOM 2524 N N . ALA A 1 360 ? -0.416 18.559 7.148 1.00 70.69 360 ALA A N 1
ATOM 2525 C CA . ALA A 1 360 ? -1.631 18.222 7.868 1.00 70.69 360 ALA A CA 1
ATOM 2526 C C . ALA A 1 360 ? -1.723 16.714 8.133 1.00 70.69 360 ALA A C 1
ATOM 2528 O O . ALA A 1 360 ? -1.347 15.902 7.292 1.00 70.69 360 ALA A O 1
ATOM 2529 N N . THR A 1 361 ? -2.284 16.360 9.282 1.00 67.12 361 THR A N 1
ATOM 2530 C CA . THR A 1 361 ? -2.605 14.984 9.655 1.00 67.12 361 THR A CA 1
ATOM 2531 C C . THR A 1 361 ? -4.126 14.800 9.685 1.00 67.12 361 THR A C 1
ATOM 2533 O O . THR A 1 361 ? -4.871 15.770 9.865 1.00 67.12 361 THR A O 1
ATOM 2536 N N . THR A 1 362 ? -4.611 13.580 9.462 1.00 67.62 362 THR A N 1
ATOM 2537 C CA . THR A 1 362 ? -6.049 13.273 9.493 1.00 67.62 362 THR A CA 1
ATOM 2538 C C . THR A 1 362 ? -6.443 12.816 10.887 1.00 67.62 362 THR A C 1
ATOM 2540 O O . THR A 1 362 ? -5.990 11.786 11.384 1.00 67.62 362 THR A O 1
ATOM 2543 N N . VAL A 1 363 ? -7.304 13.595 11.523 1.00 68.88 363 VAL A N 1
ATOM 2544 C CA . VAL A 1 363 ? -7.777 13.358 12.882 1.00 68.88 363 VAL A CA 1
ATOM 2545 C C . VAL A 1 363 ? -9.117 12.654 12.798 1.00 68.88 363 VAL A C 1
ATOM 2547 O O . VAL A 1 363 ? -10.016 13.103 12.091 1.00 68.88 363 VAL A O 1
ATOM 2550 N N . VAL A 1 364 ? -9.272 11.550 13.514 1.00 54.47 364 VAL A N 1
ATOM 2551 C CA . VAL A 1 364 ? -10.469 10.711 13.402 1.00 54.47 364 VAL A CA 1
ATOM 2552 C C . VAL A 1 364 ? -11.500 11.078 14.482 1.00 54.47 364 VAL A C 1
ATOM 2554 O O . VAL A 1 364 ? -12.688 10.812 14.313 1.00 54.47 364 VAL A O 1
ATOM 2557 N N . GLY A 1 365 ? -11.086 11.783 15.548 1.00 57.22 365 GLY A N 1
ATOM 2558 C CA . GLY A 1 365 ? -11.948 12.181 16.670 1.00 57.22 365 GLY A CA 1
ATOM 2559 C C . GLY A 1 365 ? -12.041 13.698 16.944 1.00 57.22 365 GLY A C 1
ATOM 2560 O O . GLY A 1 365 ? -11.035 14.401 16.884 1.00 57.22 365 GLY A O 1
ATOM 2561 N N . PRO A 1 366 ? -13.216 14.226 17.351 1.00 54.56 366 PRO A N 1
ATOM 2562 C CA . PRO A 1 366 ? -13.440 15.646 17.662 1.00 54.56 366 PRO A CA 1
ATOM 2563 C C . PRO A 1 366 ? -12.831 16.141 18.985 1.00 54.56 366 PRO A C 1
ATOM 2565 O O . PRO A 1 366 ? -13.158 17.226 19.444 1.00 54.56 366 PRO A O 1
ATOM 2568 N N . ALA A 1 367 ? -11.990 15.338 19.627 1.00 64.12 367 ALA A N 1
ATOM 2569 C CA . ALA A 1 367 ? -11.381 15.649 20.916 1.00 64.12 367 ALA A CA 1
ATOM 2570 C C . ALA A 1 367 ? -9.918 15.186 20.961 1.00 64.12 367 ALA A C 1
ATOM 2572 O O . ALA A 1 367 ? -9.436 14.795 22.016 1.00 64.12 367 ALA A O 1
ATOM 2573 N N . ALA A 1 368 ? -9.237 15.142 19.813 1.00 76.00 368 ALA A N 1
ATOM 2574 C CA . ALA A 1 368 ? -7.851 14.697 19.727 1.00 76.00 368 ALA A CA 1
ATOM 2575 C C . ALA A 1 368 ? -6.868 15.799 20.146 1.00 76.00 368 ALA A C 1
ATOM 2577 O O . ALA A 1 368 ? -7.119 16.996 19.970 1.00 76.00 368 ALA A O 1
ATOM 2578 N N . LEU A 1 369 ? -5.703 15.374 20.628 1.00 87.38 369 LEU A N 1
ATOM 2579 C CA . LEU A 1 369 ? -4.580 16.256 20.917 1.00 87.38 369 LEU A CA 1
ATOM 2580 C C . LEU A 1 369 ? -3.592 16.216 19.759 1.00 87.38 369 LEU A C 1
ATOM 2582 O O . LEU A 1 369 ? -2.928 15.207 19.531 1.00 87.38 369 LEU A O 1
ATOM 2586 N N . LEU A 1 370 ? -3.463 17.328 19.049 1.00 89.44 370 LEU A N 1
ATOM 2587 C CA . LEU A 1 370 ? -2.431 17.504 18.042 1.00 89.44 370 LEU A CA 1
ATOM 2588 C C . LEU A 1 370 ? -1.118 17.885 18.722 1.00 89.44 370 LEU A C 1
ATOM 2590 O O . LEU A 1 370 ? -1.065 18.866 19.458 1.00 89.44 370 LEU A O 1
ATOM 2594 N N . ILE A 1 371 ? -0.056 17.149 18.438 1.00 91.06 371 ILE A N 1
ATOM 2595 C CA . ILE A 1 371 ? 1.313 17.410 18.870 1.00 91.06 371 ILE A CA 1
ATOM 2596 C C . ILE A 1 371 ? 2.081 17.925 17.661 1.00 91.06 371 ILE A C 1
ATOM 2598 O O . ILE A 1 371 ? 2.099 17.281 16.616 1.00 91.06 371 ILE A O 1
ATOM 2602 N N . GLY A 1 372 ? 2.698 19.090 17.810 1.00 91.19 372 GLY A N 1
ATOM 2603 C CA . GLY A 1 372 ? 3.596 19.687 16.837 1.00 91.19 372 GLY A CA 1
ATOM 2604 C C . GLY A 1 372 ? 5.018 19.675 17.370 1.00 91.19 372 GLY A C 1
ATOM 2605 O O . GLY A 1 372 ? 5.280 20.195 18.454 1.00 91.19 372 GLY A O 1
ATOM 2606 N N . ALA A 1 373 ? 5.928 19.087 16.608 1.00 91.31 373 ALA A N 1
ATOM 2607 C CA . ALA A 1 373 ? 7.351 19.095 16.895 1.00 91.31 373 ALA A CA 1
ATOM 2608 C C . ALA A 1 373 ? 8.081 19.808 15.756 1.00 91.31 373 ALA A C 1
ATOM 2610 O O . ALA A 1 373 ? 7.883 19.469 14.588 1.00 91.31 373 ALA A O 1
ATOM 2611 N N . PHE A 1 374 ? 8.927 20.779 16.090 1.00 90.81 374 PHE A N 1
ATOM 2612 C CA . PHE A 1 374 ? 9.674 21.573 15.121 1.00 90.81 374 PHE A CA 1
ATOM 2613 C C . PHE A 1 374 ? 11.118 21.699 15.574 1.00 90.81 374 PHE A C 1
ATOM 2615 O O . PHE A 1 374 ? 11.393 22.097 16.700 1.00 90.81 374 PHE A O 1
ATOM 2622 N N . ALA A 1 375 ? 12.056 21.373 14.699 1.00 89.81 375 ALA A N 1
ATOM 2623 C CA . ALA A 1 375 ? 13.473 21.506 14.983 1.00 89.81 375 ALA A CA 1
ATOM 2624 C C . ALA A 1 375 ? 14.141 22.385 13.932 1.00 89.81 375 ALA A C 1
ATOM 2626 O O . ALA A 1 375 ? 13.763 22.361 12.761 1.00 89.81 375 ALA A O 1
ATOM 2627 N N . THR A 1 376 ? 15.146 23.150 14.347 1.00 88.12 376 THR A N 1
ATOM 2628 C CA . THR A 1 376 ? 15.973 23.958 13.448 1.00 88.12 376 THR A CA 1
ATOM 2629 C C . THR A 1 376 ? 17.433 23.927 13.875 1.00 88.12 376 THR A C 1
ATOM 2631 O O . THR A 1 376 ? 17.765 23.792 15.055 1.00 88.12 376 THR A O 1
ATOM 2634 N N . THR A 1 377 ? 18.320 24.060 12.901 1.00 86.56 377 THR A N 1
ATOM 2635 C CA . THR A 1 377 ? 19.760 24.210 13.083 1.00 86.56 377 THR A CA 1
ATOM 2636 C C . THR A 1 377 ? 20.212 25.485 12.385 1.00 86.56 377 THR A C 1
ATOM 2638 O O . THR A 1 377 ? 19.714 25.819 11.316 1.00 86.56 377 THR A O 1
ATOM 2641 N N . SER A 1 378 ? 21.172 26.193 12.970 1.00 80.06 378 SER A N 1
ATOM 2642 C CA . SER A 1 378 ? 21.800 27.384 12.398 1.00 80.06 378 SER A CA 1
ATOM 2643 C C . SER A 1 378 ? 23.294 27.135 12.197 1.00 80.06 378 SER A C 1
ATOM 2645 O O . SER A 1 378 ? 23.972 26.571 13.065 1.00 80.06 378 SER A O 1
ATOM 2647 N N . SER A 1 379 ? 23.809 27.571 11.047 1.00 71.38 379 SER A N 1
ATOM 2648 C CA . SER A 1 379 ? 25.245 27.656 10.756 1.00 71.38 379 SER A CA 1
ATOM 2649 C C . SER A 1 379 ? 25.884 28.944 11.295 1.00 71.38 379 SER A C 1
ATOM 2651 O O . SER A 1 379 ? 27.098 29.108 11.184 1.00 71.38 379 SER A O 1
ATOM 2653 N N . SER A 1 380 ? 25.091 29.849 11.879 1.00 69.81 380 SER A N 1
ATOM 2654 C CA . SER A 1 380 ? 25.560 31.087 12.499 1.00 69.81 380 SER A CA 1
ATOM 2655 C C . SER A 1 380 ? 25.741 30.948 14.018 1.00 69.81 380 SER A C 1
ATOM 2657 O O . SER A 1 380 ? 25.246 30.018 14.659 1.00 69.81 380 SER A O 1
ATOM 2659 N N . THR A 1 381 ? 26.441 31.919 14.610 1.00 66.69 381 THR A N 1
ATOM 2660 C CA . THR A 1 381 ? 26.580 32.075 16.068 1.00 66.69 381 THR A CA 1
ATOM 2661 C C . THR A 1 381 ? 25.329 32.652 16.732 1.00 66.69 381 THR A C 1
ATOM 2663 O O . THR A 1 381 ? 25.241 32.660 17.961 1.00 66.69 381 THR A O 1
ATOM 2666 N N . THR A 1 382 ? 24.362 33.144 15.952 1.00 73.94 382 THR A N 1
ATOM 2667 C CA . THR A 1 382 ? 23.081 33.627 16.472 1.00 73.94 382 THR A CA 1
ATOM 2668 C C . THR A 1 382 ? 22.258 32.434 16.967 1.00 73.94 382 THR A C 1
ATOM 2670 O O . THR A 1 382 ? 22.157 31.435 16.248 1.00 73.94 382 THR A O 1
ATOM 2673 N N . PRO A 1 383 ? 21.656 32.509 18.169 1.00 79.44 383 PRO A N 1
ATOM 2674 C CA . PRO A 1 383 ? 20.799 31.445 18.678 1.00 79.44 383 PRO A CA 1
ATOM 2675 C C . PRO A 1 383 ? 19.683 31.107 17.687 1.00 79.44 383 PRO A C 1
ATOM 2677 O O . PRO A 1 383 ? 18.926 31.987 17.285 1.00 79.44 383 PRO A O 1
ATOM 2680 N N . ALA A 1 384 ? 19.604 29.835 17.298 1.00 84.88 384 ALA A N 1
ATOM 2681 C CA . ALA A 1 384 ? 18.505 29.326 16.494 1.00 84.88 384 ALA A CA 1
ATOM 2682 C C . ALA A 1 384 ? 17.225 29.296 17.334 1.00 84.88 384 ALA A C 1
ATOM 2684 O O . ALA A 1 384 ? 17.270 28.925 18.508 1.00 84.88 384 ALA A O 1
ATOM 2685 N N . VAL A 1 385 ? 16.100 29.659 16.726 1.00 89.62 385 VAL A N 1
ATOM 2686 C CA . VAL A 1 385 ? 14.769 29.614 17.336 1.00 89.62 385 VAL A CA 1
ATOM 2687 C C . VAL A 1 385 ? 13.774 29.112 16.298 1.00 89.62 385 VAL A C 1
ATOM 2689 O O . VAL A 1 385 ? 13.827 29.535 15.144 1.00 89.62 385 VAL A O 1
ATOM 2692 N N . ALA A 1 386 ? 12.864 28.234 16.716 1.00 90.06 386 ALA A N 1
ATOM 2693 C CA . ALA A 1 386 ? 11.629 27.939 15.999 1.00 90.06 386 ALA A CA 1
ATOM 2694 C C . ALA A 1 386 ? 10.458 28.499 16.818 1.00 90.06 386 ALA A C 1
ATOM 2696 O O . ALA A 1 386 ? 10.393 28.273 18.022 1.00 90.06 386 ALA A O 1
ATOM 2697 N N . SER A 1 387 ? 9.561 29.262 16.197 1.00 92.62 387 SER A N 1
ATOM 2698 C CA . SER A 1 387 ? 8.398 29.821 16.891 1.00 92.62 387 SER A CA 1
ATOM 2699 C C . SER A 1 387 ? 7.323 28.760 17.110 1.00 92.62 387 SER A C 1
ATOM 2701 O O . SER A 1 387 ? 7.033 27.995 16.187 1.00 92.62 387 SER A O 1
ATOM 2703 N N . THR A 1 388 ? 6.612 28.820 18.234 1.00 95.75 388 THR A N 1
ATOM 2704 C CA . THR A 1 388 ? 5.348 28.096 18.410 1.00 95.75 388 THR A CA 1
ATOM 2705 C C . THR A 1 388 ? 4.372 28.459 17.274 1.00 95.75 388 THR A C 1
ATOM 2707 O O . THR A 1 388 ? 4.092 29.647 17.069 1.00 95.75 388 THR A O 1
ATOM 2710 N N . PRO A 1 389 ? 3.852 27.487 16.499 1.00 94.12 389 PRO A N 1
ATOM 2711 C CA . PRO A 1 389 ? 2.895 27.774 15.434 1.00 94.12 389 PRO A CA 1
ATOM 2712 C C . PRO A 1 389 ? 1.613 28.428 15.952 1.00 94.12 389 PRO A C 1
ATOM 2714 O O . PRO A 1 389 ? 1.138 28.138 17.052 1.00 94.12 389 PRO A O 1
ATOM 2717 N N . SER A 1 390 ? 0.996 29.262 15.114 1.00 91.12 390 SER A N 1
ATOM 2718 C CA . SER A 1 390 ? -0.281 29.903 15.443 1.00 91.12 390 SER A CA 1
ATOM 2719 C C . SER A 1 390 ? -1.369 28.870 15.775 1.00 91.12 390 SER A C 1
ATOM 2721 O O . SER A 1 390 ? -1.565 27.886 15.055 1.00 91.12 390 SER A O 1
ATOM 2723 N N . GLY A 1 391 ? -2.081 29.103 16.881 1.00 88.50 391 GLY A N 1
ATOM 2724 C CA . GLY A 1 391 ? -3.137 28.219 17.381 1.00 88.50 391 GLY A CA 1
ATOM 2725 C C . GLY A 1 391 ? -2.643 26.992 18.154 1.00 88.50 391 GLY A C 1
ATOM 2726 O O . GLY A 1 391 ? -3.473 26.174 18.543 1.00 88.50 391 GLY A O 1
ATOM 2727 N N . MET A 1 392 ? -1.333 26.860 18.389 1.00 94.00 392 MET A N 1
ATOM 2728 C CA . MET A 1 392 ? -0.762 25.850 19.283 1.00 94.00 392 MET A CA 1
ATOM 2729 C C . MET A 1 392 ? -0.272 26.488 20.590 1.00 94.00 392 MET A C 1
ATOM 2731 O O . MET A 1 392 ? 0.075 27.666 20.645 1.00 94.00 392 MET A O 1
ATOM 2735 N N . THR A 1 393 ? -0.255 25.695 21.654 1.00 94.75 393 THR A N 1
ATOM 2736 C CA . THR A 1 393 ? 0.273 26.027 22.975 1.00 94.75 393 THR A CA 1
ATOM 2737 C C . THR A 1 393 ? 1.637 25.374 23.143 1.00 94.75 393 THR A C 1
ATOM 2739 O O . THR A 1 393 ? 1.759 24.160 22.982 1.00 94.75 393 THR A O 1
ATOM 2742 N N . GLU A 1 394 ? 2.657 26.166 23.470 1.00 94.88 394 GLU A N 1
ATOM 2743 C CA . GLU A 1 394 ? 4.002 25.661 23.753 1.00 94.88 394 GLU A CA 1
ATOM 2744 C C . GLU A 1 394 ? 3.969 24.676 24.934 1.00 94.88 394 GLU A C 1
ATOM 2746 O O . GLU A 1 394 ? 3.426 24.965 26.001 1.00 94.88 394 GLU A O 1
ATOM 2751 N N . VAL A 1 395 ? 4.565 23.501 24.730 1.00 95.00 395 VAL A N 1
ATOM 2752 C CA . VAL A 1 395 ? 4.933 22.565 25.799 1.00 95.00 395 VAL A CA 1
ATOM 2753 C C . VAL A 1 395 ? 6.344 22.890 26.266 1.00 95.00 395 VAL A C 1
ATOM 2755 O O . VAL A 1 395 ? 6.583 23.031 27.467 1.00 95.00 395 VAL A O 1
ATOM 2758 N N . LYS A 1 396 ? 7.290 22.982 25.319 1.00 95.12 396 LYS A N 1
ATOM 2759 C CA . LYS A 1 396 ? 8.683 23.312 25.614 1.00 95.12 396 LYS A CA 1
ATOM 2760 C C . LYS A 1 396 ? 9.483 23.711 24.372 1.00 95.12 396 LYS A C 1
ATOM 2762 O O . LYS A 1 396 ? 9.673 22.885 23.481 1.00 95.12 396 LYS A O 1
ATOM 2767 N N . GLY A 1 397 ? 10.092 24.888 24.426 1.00 93.44 397 GLY A N 1
ATOM 2768 C CA . GLY A 1 397 ? 11.247 25.266 23.626 1.00 93.44 397 GLY A CA 1
ATOM 2769 C C . GLY A 1 397 ? 12.573 24.908 24.305 1.00 93.44 397 GLY A C 1
ATOM 2770 O O . GLY A 1 397 ? 12.796 25.174 25.494 1.00 93.44 397 GLY A O 1
ATOM 2771 N N . VAL A 1 398 ? 13.480 24.280 23.560 1.00 92.88 398 VAL A N 1
ATOM 2772 C CA . VAL A 1 398 ? 14.764 23.776 24.055 1.00 92.88 398 VAL A CA 1
ATOM 2773 C C . VAL A 1 398 ? 15.911 24.277 23.169 1.00 92.88 398 VAL A C 1
ATOM 2775 O O . VAL A 1 398 ? 16.169 23.704 22.106 1.00 92.88 398 VAL A O 1
ATOM 2778 N N . PRO A 1 399 ? 16.644 25.322 23.601 1.00 89.50 399 PRO A N 1
ATOM 2779 C CA . PRO A 1 399 ? 17.817 25.804 22.885 1.00 89.50 399 PRO A CA 1
ATOM 2780 C C . PRO A 1 399 ? 19.036 24.908 23.133 1.00 89.50 399 PRO A C 1
ATOM 2782 O O . PRO A 1 399 ? 19.348 24.550 24.266 1.00 89.50 399 PRO A O 1
ATOM 2785 N N . ILE A 1 400 ? 19.786 24.608 22.075 1.00 84.38 400 ILE A N 1
ATOM 2786 C CA . ILE A 1 400 ? 21.058 23.881 22.112 1.00 84.38 400 ILE A CA 1
ATOM 2787 C C . ILE A 1 400 ? 22.146 24.839 21.619 1.00 84.38 400 ILE A C 1
ATOM 2789 O O . ILE A 1 400 ? 22.330 25.029 20.414 1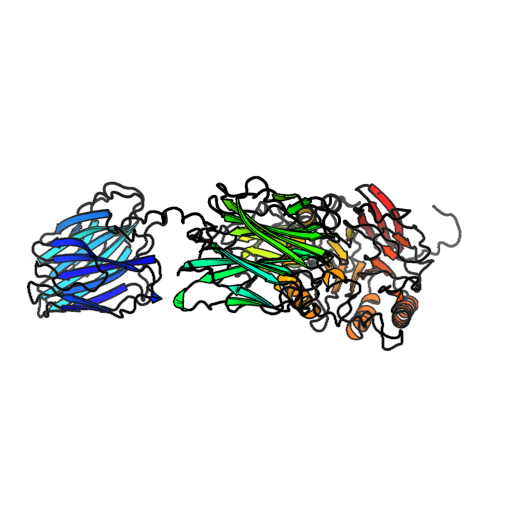.00 84.38 400 ILE A O 1
ATOM 2793 N N . VAL A 1 401 ? 22.877 25.464 22.544 1.00 65.31 401 VAL A N 1
ATOM 2794 C CA . VAL A 1 401 ? 23.913 26.454 22.208 1.00 65.31 401 VAL A CA 1
ATOM 2795 C C . VAL A 1 401 ? 25.281 25.932 22.620 1.00 65.31 401 VAL A C 1
ATOM 2797 O O . VAL A 1 401 ? 25.582 25.861 23.807 1.00 65.31 401 VAL A O 1
ATOM 2800 N N . THR A 1 402 ? 26.137 25.614 21.643 1.00 58.22 402 THR A N 1
ATOM 2801 C CA . THR A 1 402 ? 27.570 25.391 21.899 1.00 58.22 402 THR A CA 1
ATOM 2802 C C . THR A 1 402 ? 28.448 25.824 20.733 1.00 58.22 402 THR A C 1
ATOM 2804 O O . THR A 1 402 ? 28.425 25.215 19.657 1.00 58.22 402 THR A O 1
ATOM 2807 N N . GLY A 1 403 ? 29.286 26.833 20.978 1.00 63.44 403 GLY A N 1
ATOM 2808 C CA . GLY A 1 403 ? 30.275 27.323 20.018 1.00 63.44 403 GLY A CA 1
ATOM 2809 C C . GLY A 1 403 ? 29.640 27.979 18.789 1.00 63.44 403 GLY A C 1
ATOM 2810 O O . GLY A 1 403 ? 28.705 28.760 18.912 1.00 63.44 403 GLY A O 1
ATOM 2811 N N . THR A 1 404 ? 30.154 27.663 17.601 1.00 57.25 404 THR A N 1
ATOM 2812 C CA . THR A 1 404 ? 29.827 28.328 16.325 1.00 57.25 404 THR A CA 1
ATOM 2813 C C . THR A 1 404 ? 28.544 27.853 15.632 1.00 57.25 404 THR A C 1
ATOM 2815 O O . THR A 1 404 ? 28.258 28.319 14.537 1.00 57.25 404 THR A O 1
ATOM 2818 N N . ALA A 1 405 ? 27.769 26.944 16.233 1.00 63.94 405 ALA A N 1
ATOM 2819 C CA . ALA A 1 405 ? 26.512 26.462 15.657 1.00 63.94 405 ALA A CA 1
ATOM 2820 C C . ALA A 1 405 ? 25.446 26.243 16.738 1.00 63.94 405 ALA A C 1
ATOM 2822 O O . ALA A 1 405 ? 25.736 25.655 17.787 1.00 63.94 405 ALA A O 1
ATOM 2823 N N . ALA A 1 406 ? 24.216 26.668 16.458 1.00 78.94 406 ALA A N 1
ATOM 2824 C CA . ALA A 1 406 ? 23.071 26.563 17.360 1.00 78.94 406 ALA A CA 1
ATOM 2825 C C . ALA A 1 406 ? 21.998 25.623 16.792 1.00 78.94 406 ALA A C 1
ATOM 2827 O O . ALA A 1 406 ? 21.875 25.469 15.579 1.00 78.94 406 ALA A O 1
ATOM 2828 N N . ALA A 1 407 ? 21.222 24.986 17.663 1.00 87.44 407 ALA A N 1
ATOM 2829 C CA . ALA A 1 407 ? 20.025 24.243 17.282 1.00 87.44 407 ALA A CA 1
ATOM 2830 C C . ALA A 1 407 ? 18.896 24.506 18.281 1.00 87.44 407 ALA A C 1
ATOM 2832 O O . ALA A 1 407 ? 19.146 24.971 19.394 1.00 87.44 407 ALA A O 1
ATOM 2833 N N . TYR A 1 408 ? 17.665 24.226 17.877 1.00 90.62 408 TYR A N 1
ATOM 2834 C CA . TYR A 1 408 ? 16.479 24.458 18.688 1.00 90.62 408 TYR A CA 1
ATOM 2835 C C . TYR A 1 408 ? 15.457 23.357 18.444 1.00 90.62 408 TYR A C 1
ATOM 2837 O O . TYR A 1 408 ? 15.244 22.971 17.294 1.00 90.62 408 TYR A O 1
ATOM 2845 N N . LEU A 1 409 ? 14.833 22.879 19.517 1.00 92.81 409 LEU A N 1
ATOM 2846 C CA . LEU A 1 409 ? 13.674 21.995 19.472 1.00 92.81 409 LEU A CA 1
ATOM 2847 C C . LEU A 1 409 ? 12.485 22.720 20.100 1.00 92.81 409 LEU A C 1
ATOM 2849 O O . LEU A 1 409 ? 12.553 23.109 21.258 1.00 92.81 409 LEU A O 1
ATOM 2853 N N . GLU A 1 410 ? 11.409 22.856 19.343 1.00 94.88 410 GLU A N 1
ATOM 2854 C CA . GLU A 1 410 ? 10.129 23.408 19.762 1.00 94.88 410 GLU A CA 1
ATOM 2855 C C . GLU A 1 410 ? 9.083 22.293 19.798 1.00 94.88 410 GLU A C 1
ATOM 2857 O O . GLU A 1 410 ? 8.887 21.572 18.815 1.00 94.88 410 GLU A O 1
ATOM 2862 N N . VAL A 1 411 ? 8.402 22.154 20.933 1.00 95.31 411 VAL A N 1
ATOM 2863 C CA . VAL A 1 411 ? 7.289 21.219 21.115 1.00 95.31 411 VAL A CA 1
ATOM 2864 C C . VAL A 1 411 ? 6.060 22.001 21.530 1.00 95.31 411 VAL A C 1
ATOM 2866 O O . VAL A 1 411 ? 6.077 22.693 22.546 1.00 95.31 411 VAL A O 1
ATOM 2869 N N . ALA A 1 412 ? 4.979 21.846 20.777 1.00 95.69 412 ALA A N 1
ATOM 2870 C CA . ALA A 1 412 ? 3.713 22.521 21.004 1.00 95.69 412 ALA A CA 1
ATOM 2871 C C . ALA A 1 412 ? 2.539 21.556 20.829 1.00 95.69 412 ALA A C 1
ATOM 2873 O O . ALA A 1 412 ? 2.663 20.506 20.201 1.00 95.69 412 ALA A O 1
ATOM 2874 N N . THR A 1 413 ? 1.376 21.905 21.368 1.00 94.38 413 THR A N 1
ATOM 2875 C CA . THR A 1 413 ? 0.160 21.097 21.233 1.00 94.38 413 THR A CA 1
ATOM 2876 C C . THR A 1 413 ? -1.066 21.935 20.919 1.00 94.38 413 THR A C 1
ATOM 2878 O O . THR A 1 413 ? -1.099 23.130 21.183 1.00 94.38 413 THR A O 1
ATOM 2881 N N . GLN A 1 414 ? -2.092 21.326 20.339 1.00 91.69 414 GLN A N 1
ATOM 2882 C CA . GLN A 1 414 ? -3.381 21.961 20.105 1.00 91.69 414 GLN A CA 1
ATOM 2883 C C . GLN A 1 414 ? -4.504 20.962 20.378 1.00 91.69 414 GLN A C 1
ATOM 2885 O O . GLN A 1 414 ? -4.480 19.842 19.875 1.00 91.69 414 GLN A O 1
ATOM 2890 N N . GLN A 1 415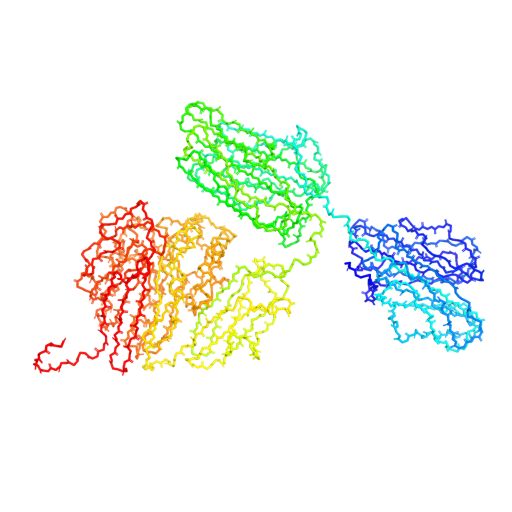 ? -5.521 21.394 21.123 1.00 88.19 415 GLN A N 1
ATOM 2891 C CA . GLN A 1 415 ? -6.786 20.667 21.210 1.00 88.19 415 GLN A CA 1
ATOM 2892 C C . GLN A 1 415 ? -7.586 20.850 19.924 1.00 88.19 415 GLN A C 1
ATOM 2894 O O . GLN A 1 415 ? -7.839 21.982 19.500 1.00 88.19 415 GLN A O 1
ATOM 2899 N N . LEU A 1 416 ? -8.002 19.744 19.316 1.00 80.75 416 LEU A N 1
ATOM 2900 C CA . LEU A 1 416 ? -8.867 19.755 18.144 1.00 80.75 416 LEU A CA 1
ATOM 2901 C C . LEU A 1 416 ? -10.296 19.414 18.560 1.00 80.75 416 LEU A C 1
ATOM 2903 O O . LEU A 1 416 ? -10.525 18.404 19.214 1.00 80.75 416 LEU A O 1
ATOM 2907 N N . ALA A 1 417 ? -11.240 20.272 18.166 1.00 68.25 417 ALA A N 1
ATOM 2908 C CA . ALA A 1 417 ? -12.660 20.165 18.511 1.00 68.25 417 ALA A CA 1
ATOM 2909 C C . ALA A 1 417 ? -13.494 19.366 17.484 1.00 68.25 417 ALA A C 1
ATOM 2911 O O . ALA A 1 417 ? -14.697 19.177 17.668 1.00 68.25 417 ALA A O 1
ATOM 2912 N N . SER A 1 418 ? -12.886 18.930 16.376 1.00 67.62 418 SER A N 1
ATOM 2913 C CA . SER A 1 418 ? -13.559 18.208 15.290 1.00 67.62 418 SER A CA 1
ATOM 2914 C C . SER A 1 418 ? -12.619 17.224 14.593 1.00 67.62 418 SER A C 1
ATOM 2916 O O . SER A 1 418 ? -11.433 17.510 14.437 1.00 67.62 418 SER A O 1
ATOM 2918 N N . ALA A 1 419 ? -13.165 16.089 14.149 1.00 65.88 419 ALA A N 1
ATOM 2919 C CA . ALA A 1 419 ? -12.478 15.178 13.239 1.00 65.88 419 ALA A CA 1
ATOM 2920 C C . ALA A 1 419 ? -12.274 15.836 11.858 1.00 65.88 419 ALA A C 1
ATOM 2922 O O . ALA A 1 419 ? -12.993 16.771 11.495 1.00 65.88 419 ALA A O 1
ATOM 2923 N N . GLY A 1 420 ? -11.313 15.338 11.084 1.00 64.19 420 GLY A N 1
ATOM 2924 C CA . GLY A 1 420 ? -10.917 15.860 9.778 1.00 64.19 420 GLY A CA 1
ATOM 2925 C C . GLY A 1 420 ? -9.449 16.287 9.735 1.00 64.19 420 GLY A C 1
ATOM 2926 O O . GLY A 1 420 ? -8.642 15.903 10.578 1.00 64.19 420 GLY A O 1
ATOM 2927 N N . SER A 1 421 ? -9.075 17.071 8.726 1.00 75.75 421 SER A N 1
ATOM 2928 C CA . SER A 1 421 ? -7.704 17.576 8.602 1.00 75.75 421 SER A CA 1
ATOM 2929 C C . SER A 1 421 ? -7.338 18.480 9.784 1.00 75.75 421 SER A C 1
ATOM 2931 O O . SER A 1 421 ? -8.074 19.412 10.107 1.00 75.75 421 SER A O 1
ATOM 2933 N N . SER A 1 422 ? -6.159 18.276 10.375 1.00 77.06 422 SER A N 1
ATOM 2934 C CA . SER A 1 422 ? -5.590 19.188 11.378 1.00 77.06 422 SER A CA 1
ATOM 2935 C C . SER A 1 422 ? -5.230 20.569 10.811 1.00 77.06 422 SER A C 1
ATOM 2937 O O . SER A 1 422 ? -4.904 21.491 11.567 1.00 77.06 422 SER A O 1
ATOM 2939 N N . GLY A 1 423 ? -5.199 20.689 9.478 1.00 80.00 423 GLY A N 1
ATOM 2940 C CA . GLY A 1 423 ? -4.474 21.737 8.771 1.00 80.00 423 GLY A CA 1
ATOM 2941 C C . GLY A 1 423 ? -2.957 21.601 8.940 1.00 80.00 423 GLY A C 1
ATOM 2942 O O . GLY A 1 423 ? -2.460 20.876 9.806 1.00 80.00 423 GLY A O 1
ATOM 2943 N N . THR A 1 424 ? -2.206 22.304 8.098 1.00 83.06 424 THR A N 1
ATOM 2944 C CA . THR A 1 424 ? -0.751 22.430 8.239 1.00 83.06 424 THR A CA 1
ATOM 2945 C C . THR A 1 424 ? -0.403 23.341 9.413 1.00 83.06 424 THR A C 1
ATOM 2947 O O . THR A 1 424 ? -1.172 24.247 9.749 1.00 83.06 424 THR A O 1
ATOM 2950 N N . LYS A 1 425 ? 0.780 23.163 10.005 1.00 89.06 425 LYS A N 1
ATOM 2951 C CA . LYS A 1 425 ? 1.301 24.059 11.049 1.00 89.06 425 LYS A CA 1
ATOM 2952 C C . LYS A 1 425 ? 2.660 24.600 10.653 1.00 89.06 425 LYS A C 1
ATOM 2954 O O . LYS A 1 425 ? 3.542 23.835 10.282 1.00 89.06 425 LYS A O 1
ATOM 2959 N N . THR A 1 426 ? 2.822 25.912 10.760 1.00 88.44 426 THR A N 1
ATOM 2960 C CA . THR A 1 426 ? 4.036 26.606 10.330 1.00 88.44 426 THR A CA 1
ATOM 2961 C C . THR A 1 426 ? 4.751 27.204 11.528 1.00 88.44 426 THR A C 1
ATOM 2963 O O . THR A 1 426 ? 4.170 28.025 12.238 1.00 88.44 426 THR A O 1
ATOM 2966 N N . ALA A 1 427 ? 6.012 26.826 11.720 1.00 91.75 427 ALA A N 1
ATOM 2967 C CA . ALA A 1 427 ? 6.923 27.487 12.646 1.00 91.75 427 ALA A CA 1
ATOM 2968 C C . ALA A 1 427 ? 7.856 28.411 11.854 1.00 91.75 427 ALA A C 1
ATOM 2970 O O . ALA A 1 427 ? 8.512 27.970 10.909 1.00 91.75 427 ALA A O 1
ATOM 2971 N N . ALA A 1 428 ? 7.925 29.690 12.223 1.00 92.00 428 ALA A N 1
ATOM 2972 C CA . ALA A 1 428 ? 8.966 30.583 11.729 1.00 92.00 428 ALA A CA 1
ATOM 2973 C C . ALA A 1 428 ? 10.304 30.184 12.358 1.00 92.00 428 ALA A C 1
ATOM 2975 O O . ALA A 1 428 ? 10.350 29.840 13.540 1.00 92.00 428 ALA A O 1
ATOM 2976 N N . VAL A 1 429 ? 11.386 30.236 11.587 1.00 89.06 429 VAL A N 1
ATOM 2977 C CA . VAL A 1 429 ? 12.733 29.932 12.075 1.00 89.06 429 VAL A CA 1
ATOM 2978 C C . VAL A 1 429 ? 13.635 31.147 11.908 1.00 89.06 429 VAL A C 1
ATOM 2980 O O . VAL A 1 429 ? 13.542 31.872 10.920 1.00 89.06 429 VAL A O 1
ATOM 2983 N N . SER A 1 430 ? 14.474 31.404 12.908 1.00 87.12 430 SER A N 1
ATOM 2984 C CA . SER A 1 430 ? 15.425 32.514 12.884 1.00 87.12 430 SER A CA 1
ATOM 2985 C C . SER A 1 430 ? 16.727 32.130 13.589 1.00 87.12 430 SER A C 1
ATOM 2987 O O . SER A 1 430 ? 16.665 31.567 14.687 1.00 87.12 430 SER A O 1
ATOM 2989 N N . PRO A 1 431 ? 17.903 32.429 13.005 1.00 86.19 431 PRO A N 1
ATOM 2990 C CA . PRO A 1 431 ? 18.097 32.854 11.608 1.00 86.19 431 PRO A CA 1
ATOM 2991 C C . PRO A 1 431 ? 17.676 31.746 10.620 1.00 86.19 431 PRO A C 1
ATOM 2993 O O . PRO A 1 431 ? 17.242 30.677 11.054 1.00 86.19 431 PRO A O 1
ATOM 2996 N N . ASP A 1 432 ? 17.800 31.994 9.311 1.00 82.19 432 ASP A N 1
ATOM 2997 C CA . ASP A 1 432 ? 17.497 30.991 8.280 1.00 82.19 432 ASP A CA 1
ATOM 2998 C C . ASP A 1 432 ? 18.159 29.649 8.611 1.00 82.19 432 ASP A C 1
ATOM 3000 O O . ASP A 1 432 ? 19.351 29.567 8.933 1.00 82.19 432 ASP A O 1
ATOM 3004 N N . ALA A 1 433 ? 17.355 28.590 8.576 1.00 80.38 433 ALA A N 1
ATOM 3005 C CA . ALA A 1 433 ? 17.774 27.287 9.046 1.00 80.38 433 ALA A CA 1
ATOM 3006 C C . ALA A 1 433 ? 18.794 26.671 8.086 1.00 80.38 433 ALA A C 1
ATOM 3008 O O . ALA A 1 433 ? 18.521 26.522 6.899 1.00 80.38 433 ALA A O 1
ATOM 3009 N N . GLY A 1 434 ? 19.925 26.191 8.601 1.00 78.44 434 GLY A N 1
ATOM 3010 C CA . GLY A 1 434 ? 20.768 25.244 7.868 1.00 78.44 434 GLY A CA 1
ATOM 3011 C C . GLY A 1 434 ? 20.010 23.943 7.579 1.00 78.44 434 GLY A C 1
ATOM 3012 O O . GLY A 1 434 ? 20.101 23.385 6.491 1.00 78.44 434 GLY A O 1
ATOM 3013 N N . SER A 1 435 ? 19.202 23.486 8.534 1.00 82.94 435 SER A N 1
ATOM 3014 C CA . SER A 1 435 ? 18.255 22.377 8.375 1.00 82.94 435 SER A CA 1
ATOM 3015 C C . SER A 1 435 ? 17.112 22.539 9.369 1.00 82.94 435 SER A C 1
ATOM 3017 O O . SER A 1 435 ? 17.367 22.873 10.527 1.00 82.94 435 SER A O 1
ATOM 3019 N N . ALA A 1 436 ? 15.887 22.263 8.936 1.00 83.88 436 ALA A N 1
ATOM 3020 C CA . ALA A 1 436 ? 14.682 22.280 9.747 1.00 83.88 436 ALA A CA 1
ATOM 3021 C C . ALA A 1 436 ? 13.825 21.031 9.495 1.00 83.88 436 ALA A C 1
ATOM 3023 O O . ALA A 1 436 ? 13.826 20.467 8.400 1.00 83.88 436 ALA A O 1
ATOM 3024 N N . ALA A 1 437 ? 13.094 20.607 10.521 1.00 83.81 437 ALA A N 1
ATOM 3025 C CA . ALA A 1 437 ? 12.138 19.506 10.452 1.00 83.81 437 ALA A CA 1
ATOM 3026 C C . ALA A 1 437 ? 10.853 19.888 11.188 1.00 83.81 437 ALA A C 1
ATOM 3028 O O . ALA A 1 437 ? 10.906 20.578 12.207 1.00 83.81 437 ALA A O 1
ATOM 3029 N N . GLY A 1 438 ? 9.711 19.451 10.664 1.00 84.69 438 GLY A N 1
ATOM 3030 C CA . GLY A 1 438 ? 8.395 19.675 11.249 1.00 84.69 438 GLY A CA 1
ATOM 3031 C C . GLY A 1 438 ? 7.555 18.405 11.180 1.00 84.69 438 GLY A C 1
ATOM 3032 O O . GLY A 1 438 ? 7.512 17.746 10.142 1.00 84.69 438 GLY A O 1
ATOM 3033 N N . LEU A 1 439 ? 6.886 18.068 12.277 1.00 84.19 439 LEU A N 1
ATOM 3034 C CA . LEU A 1 439 ? 6.080 16.856 12.408 1.00 84.19 439 LEU A CA 1
ATOM 3035 C C . LEU A 1 439 ? 4.789 17.155 13.172 1.00 84.19 439 LEU A C 1
ATOM 3037 O O . LEU A 1 439 ? 4.825 17.807 14.218 1.00 84.19 439 LEU A O 1
ATOM 3041 N N . LEU A 1 440 ? 3.666 16.641 12.662 1.00 84.56 440 LEU A N 1
ATOM 3042 C CA . LEU A 1 440 ? 2.382 16.606 13.365 1.00 84.56 440 LEU A CA 1
ATOM 3043 C C . LEU A 1 440 ? 1.983 15.171 13.718 1.00 84.56 440 LEU A C 1
ATOM 3045 O O . LEU A 1 440 ? 2.001 14.292 12.858 1.00 84.56 440 LEU A O 1
ATOM 3049 N N . VAL A 1 441 ? 1.563 14.954 14.967 1.00 83.00 441 VAL A N 1
ATOM 3050 C CA . VAL A 1 441 ? 1.022 13.679 15.471 1.00 83.00 441 VAL A CA 1
ATOM 3051 C C . VAL A 1 441 ? -0.294 13.941 16.197 1.00 83.00 441 VAL A C 1
ATOM 3053 O O . VAL A 1 441 ? -0.342 14.792 17.077 1.00 83.00 441 VAL A O 1
ATOM 3056 N N . ALA A 1 442 ? -1.362 13.217 15.862 1.00 82.81 442 ALA A N 1
ATOM 3057 C CA . ALA A 1 442 ? -2.641 13.316 16.572 1.00 82.81 442 ALA A CA 1
ATOM 3058 C C . ALA A 1 442 ? -2.803 12.160 17.576 1.00 82.81 442 ALA A C 1
ATOM 3060 O O . ALA A 1 442 ? -2.802 10.998 17.175 1.00 82.81 442 ALA A O 1
ATOM 3061 N N . VAL A 1 443 ? -2.949 12.477 18.868 1.00 81.12 443 VAL A N 1
ATOM 3062 C CA . VAL A 1 443 ? -3.214 11.517 19.955 1.00 81.12 443 VAL A CA 1
ATOM 3063 C C . VAL A 1 443 ? -4.718 11.367 20.170 1.00 81.12 443 VAL A C 1
ATOM 3065 O O . VAL A 1 443 ? -5.437 12.364 20.285 1.00 81.12 443 VAL A O 1
ATOM 3068 N N . ALA A 1 444 ? -5.174 10.117 20.255 1.00 71.38 444 ALA A N 1
ATOM 3069 C CA . ALA A 1 444 ? -6.585 9.752 20.353 1.00 71.38 444 ALA A CA 1
ATOM 3070 C C . ALA A 1 444 ? -7.074 9.614 21.817 1.00 71.38 444 ALA A C 1
ATOM 3072 O O . ALA A 1 444 ? -6.289 9.235 22.692 1.00 71.38 444 ALA A O 1
ATOM 3073 N N . PRO A 1 445 ? -8.366 9.871 22.111 1.00 63.41 445 PRO A N 1
ATOM 3074 C CA . PRO A 1 445 ? -8.935 9.760 23.460 1.00 63.41 445 PRO A CA 1
ATOM 3075 C C . PRO A 1 445 ? -9.471 8.342 23.836 1.00 63.41 445 PRO A C 1
ATOM 3077 O O . PRO A 1 445 ? -9.928 7.610 22.955 1.00 63.41 445 PRO A O 1
ATOM 3080 N N . PRO A 1 446 ? -9.491 7.939 25.134 1.00 52.22 446 PRO A N 1
ATOM 3081 C CA . PRO A 1 446 ? -9.754 6.576 25.647 1.00 52.22 446 PRO A CA 1
ATOM 3082 C C . PRO A 1 446 ? -11.189 6.017 25.554 1.00 52.22 446 PRO A C 1
ATOM 3084 O O . PRO A 1 446 ? -11.623 5.243 26.400 1.00 52.22 446 PRO A O 1
ATOM 3087 N N . SER A 1 447 ? -11.963 6.329 24.519 1.00 46.72 447 SER A N 1
ATOM 3088 C CA . SER A 1 447 ? -13.255 5.645 24.266 1.00 46.72 447 SER A CA 1
ATOM 3089 C C . SER A 1 447 ? -13.619 5.537 22.794 1.00 46.72 447 SER A C 1
ATOM 3091 O O . SER A 1 447 ? -14.761 5.236 22.464 1.00 46.72 447 SER A O 1
ATOM 3093 N N . TYR A 1 448 ? -12.648 5.696 21.900 1.00 42.94 448 TYR A N 1
ATOM 3094 C CA . TYR A 1 448 ? -12.804 5.325 20.494 1.00 42.94 448 TYR A CA 1
ATOM 3095 C C . TYR A 1 448 ? -12.353 3.878 20.231 1.00 42.94 448 TYR A C 1
ATOM 3097 O O . TYR A 1 448 ? -11.712 3.570 19.232 1.00 42.94 448 TYR A O 1
ATOM 3105 N N . GLY A 1 449 ? -12.727 3.000 21.170 1.00 36.78 449 GLY A N 1
ATOM 3106 C CA . GLY A 1 449 ? -12.771 1.545 21.030 1.00 36.78 449 GLY A CA 1
ATOM 3107 C C . GLY A 1 449 ? -14.117 1.038 20.499 1.00 36.78 449 GLY A C 1
ATOM 3108 O O . GLY A 1 449 ? -14.420 -0.144 20.633 1.00 36.78 449 GLY A O 1
ATOM 3109 N N . THR A 1 450 ? -14.943 1.894 19.881 1.00 37.88 450 THR A N 1
ATOM 3110 C CA . THR A 1 450 ? -15.770 1.383 18.783 1.00 37.88 450 THR A CA 1
ATOM 3111 C C . THR A 1 450 ? -14.805 0.844 17.738 1.00 37.88 450 THR A C 1
ATOM 3113 O O . THR A 1 450 ? -13.778 1.475 17.491 1.00 37.88 450 THR A O 1
ATOM 3116 N N . ALA A 1 451 ? -15.097 -0.326 17.162 1.00 39.78 451 ALA A N 1
ATOM 3117 C CA . ALA A 1 451 ? -14.426 -0.757 15.944 1.00 39.78 451 ALA A CA 1
ATOM 3118 C C . ALA A 1 451 ? -14.403 0.456 15.010 1.00 39.78 451 ALA A C 1
ATOM 3120 O O . ALA A 1 451 ? -15.459 0.962 14.619 1.00 39.78 451 ALA A O 1
ATOM 3121 N N . GLN A 1 452 ? -13.214 1.021 14.807 1.00 41.50 452 GLN A N 1
ATOM 3122 C CA . GLN A 1 452 ? -13.037 2.124 13.880 1.00 41.50 452 GLN A CA 1
ATOM 3123 C C . GLN A 1 452 ? -13.624 1.644 12.552 1.00 41.50 452 GLN A C 1
ATOM 3125 O O . GLN A 1 452 ? -13.447 0.464 12.229 1.00 41.50 452 GLN A O 1
ATOM 3130 N N . PRO A 1 453 ? -14.389 2.485 11.830 1.00 50.16 453 PRO A N 1
ATOM 3131 C CA . PRO A 1 453 ? -15.003 2.037 10.595 1.00 50.16 453 PRO A CA 1
ATOM 3132 C C . PRO A 1 453 ? -13.897 1.441 9.720 1.00 50.16 453 PRO A C 1
ATOM 3134 O O . PRO A 1 453 ? -12.843 2.071 9.609 1.00 50.16 453 PRO A O 1
ATOM 3137 N N . PRO A 1 454 ? -14.096 0.242 9.159 1.00 67.75 454 PRO A N 1
ATOM 3138 C CA . PRO A 1 4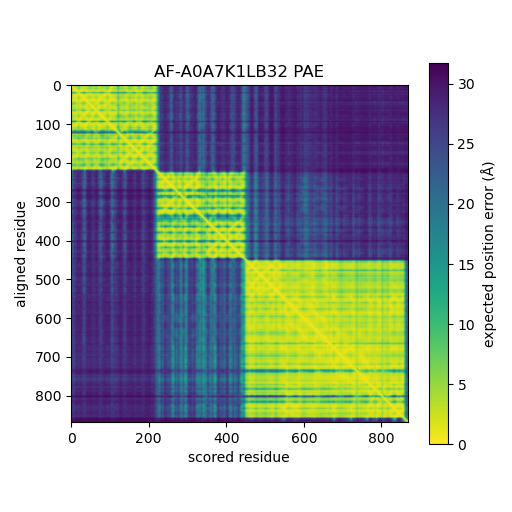54 ? -13.108 -0.404 8.313 1.00 67.75 454 PRO A CA 1
ATOM 3139 C C . PRO A 1 454 ? -12.578 0.580 7.258 1.00 67.75 454 PRO A C 1
ATOM 3141 O O . PRO A 1 454 ? -13.362 1.210 6.546 1.00 67.75 454 PRO A O 1
ATOM 3144 N N . GLN A 1 455 ? -11.259 0.766 7.188 1.00 73.88 455 GLN A N 1
ATOM 3145 C CA . GLN A 1 455 ? -10.625 1.729 6.283 1.00 73.88 455 GLN A CA 1
ATOM 3146 C C . GLN A 1 455 ? -9.845 1.015 5.190 1.00 73.88 455 GLN A C 1
ATOM 3148 O O . GLN A 1 455 ? -9.070 0.102 5.471 1.00 73.88 455 GLN A O 1
ATOM 3153 N N . LEU A 1 456 ? -9.977 1.510 3.961 1.00 82.00 456 LEU A N 1
ATOM 3154 C CA . LEU A 1 456 ? -9.101 1.179 2.845 1.00 82.00 456 LEU A CA 1
ATOM 3155 C C . LEU A 1 456 ? -8.017 2.258 2.723 1.00 82.00 456 LEU A C 1
ATOM 3157 O O . LEU A 1 456 ? -8.330 3.427 2.520 1.00 82.00 456 LEU A O 1
ATOM 3161 N N . LEU A 1 457 ? -6.751 1.868 2.850 1.00 76.25 457 LEU A N 1
ATOM 3162 C CA . LEU A 1 457 ? -5.591 2.761 2.742 1.00 76.25 457 LEU A CA 1
ATOM 3163 C C . LEU A 1 457 ? -4.943 2.727 1.360 1.00 76.25 457 LEU A C 1
ATOM 3165 O O . LEU A 1 457 ? -4.400 3.725 0.899 1.00 76.25 457 LEU A O 1
ATOM 3169 N N . GLY A 1 458 ? -4.987 1.573 0.703 1.00 82.94 458 GLY A N 1
ATOM 3170 C CA . GLY A 1 458 ? -4.377 1.374 -0.602 1.00 82.94 458 GLY A CA 1
ATOM 3171 C C . GLY A 1 458 ? -4.980 0.170 -1.300 1.00 82.94 458 GLY A C 1
ATOM 3172 O O . GLY A 1 458 ? -5.496 -0.743 -0.655 1.00 82.94 458 GLY A O 1
ATOM 3173 N N . ARG A 1 459 ? -4.931 0.178 -2.630 1.00 93.94 459 ARG A N 1
ATOM 3174 C CA . ARG A 1 459 ? -5.385 -0.932 -3.466 1.00 93.94 459 ARG A CA 1
ATOM 3175 C C . ARG A 1 459 ? -4.546 -0.997 -4.729 1.00 93.94 459 ARG A C 1
ATOM 3177 O O . ARG A 1 459 ? -4.290 0.036 -5.343 1.00 93.94 459 ARG A O 1
ATOM 3184 N N . LEU A 1 460 ? -4.147 -2.197 -5.121 1.00 97.50 460 LEU A N 1
ATOM 3185 C CA . LEU A 1 460 ? -3.361 -2.423 -6.327 1.00 97.50 460 LEU A CA 1
ATOM 3186 C C . LEU A 1 460 ? -3.919 -3.600 -7.116 1.00 97.50 460 LEU A C 1
ATOM 3188 O O . LEU A 1 460 ? -4.478 -4.549 -6.566 1.00 97.50 460 LEU A O 1
ATOM 3192 N N . THR A 1 461 ? -3.724 -3.533 -8.428 1.00 98.25 461 THR A N 1
ATOM 3193 C CA . THR A 1 461 ? -4.028 -4.617 -9.365 1.00 98.25 461 THR A CA 1
ATOM 3194 C C . THR A 1 461 ? -2.774 -4.942 -10.154 1.00 98.25 461 THR A C 1
ATOM 3196 O O . THR A 1 461 ? -2.085 -4.025 -10.586 1.00 98.25 461 THR A O 1
ATOM 3199 N N . GLY A 1 462 ? -2.500 -6.218 -10.399 1.00 98.12 462 GLY A N 1
ATOM 3200 C CA . GLY A 1 462 ? -1.351 -6.633 -11.199 1.00 98.12 462 GLY A CA 1
ATOM 3201 C C . GLY A 1 462 ? -1.352 -8.134 -11.466 1.00 98.12 462 GLY A C 1
ATOM 3202 O O . GLY A 1 462 ? -2.331 -8.830 -11.179 1.00 98.12 462 GLY A O 1
ATOM 3203 N N . GLY A 1 463 ? -0.292 -8.646 -12.092 1.00 97.81 463 GLY A N 1
ATOM 3204 C CA . GLY A 1 463 ? -0.218 -10.061 -12.476 1.00 97.81 463 GLY A CA 1
ATOM 3205 C C . GLY A 1 463 ? -1.375 -10.510 -13.382 1.00 97.81 463 GLY A C 1
ATOM 3206 O O . GLY A 1 463 ? -1.883 -11.623 -13.237 1.00 97.81 463 GLY A O 1
ATOM 3207 N N . VAL A 1 464 ? -1.854 -9.624 -14.260 1.00 98.44 464 VAL A N 1
ATOM 3208 C CA . VAL A 1 464 ? -3.024 -9.873 -15.114 1.00 98.44 464 VAL A CA 1
ATOM 3209 C C . VAL A 1 464 ? -2.667 -10.895 -16.187 1.00 98.44 464 VAL A C 1
ATOM 3211 O O . VAL A 1 464 ? -1.708 -10.728 -16.924 1.00 98.44 464 VAL A O 1
ATOM 3214 N N . THR A 1 465 ? -3.468 -11.940 -16.333 1.00 98.06 465 THR A N 1
ATOM 3215 C CA . THR A 1 465 ? -3.334 -12.949 -17.391 1.00 98.06 465 THR A CA 1
ATOM 3216 C C . THR A 1 465 ? -4.592 -12.964 -18.259 1.00 98.06 465 THR A C 1
ATOM 3218 O O . THR A 1 465 ? -5.489 -12.134 -18.097 1.00 98.06 465 THR A O 1
ATOM 3221 N N . SER A 1 466 ? -4.688 -13.907 -19.195 1.00 97.44 466 SER A N 1
ATOM 3222 C CA . SER A 1 466 ? -5.908 -14.108 -19.980 1.00 97.44 466 SER A CA 1
ATOM 3223 C C . SER A 1 466 ? -7.080 -14.648 -19.155 1.00 97.44 466 SER A C 1
ATOM 3225 O O . SER A 1 466 ? -8.225 -14.493 -19.564 1.00 97.44 466 SER A O 1
ATOM 3227 N N . SER A 1 467 ? -6.822 -15.252 -17.990 1.00 97.75 467 SER A N 1
ATOM 3228 C CA . SER A 1 467 ? -7.855 -15.936 -17.200 1.00 97.75 467 SER A CA 1
ATOM 3229 C C . SER A 1 467 ? -7.818 -15.651 -15.698 1.00 97.75 467 SER A C 1
ATOM 3231 O O . SER A 1 467 ? -8.630 -16.200 -14.951 1.00 97.75 467 SER A O 1
ATOM 3233 N N . ALA A 1 468 ? -6.883 -14.829 -15.232 1.00 98.31 468 ALA A N 1
ATOM 3234 C CA . ALA A 1 468 ? -6.729 -14.493 -13.822 1.00 98.31 468 ALA A CA 1
ATOM 3235 C C . ALA A 1 468 ? -6.121 -13.101 -13.614 1.00 98.31 468 ALA A C 1
ATOM 3237 O O . ALA A 1 468 ? -5.449 -12.580 -14.500 1.00 98.31 468 ALA A O 1
ATOM 3238 N N . VAL A 1 469 ? -6.325 -12.527 -12.432 1.00 98.56 469 VAL A N 1
ATOM 3239 C CA . VAL A 1 469 ? -5.658 -11.298 -11.975 1.00 98.56 469 VAL A CA 1
ATOM 3240 C C . VAL A 1 469 ? -5.389 -11.385 -10.477 1.00 98.56 469 VAL A C 1
ATOM 3242 O O . VAL A 1 469 ? -6.177 -12.001 -9.750 1.00 98.56 469 VAL A O 1
ATOM 3245 N N . LYS A 1 470 ? -4.308 -10.751 -10.014 1.00 98.69 470 LYS A N 1
ATOM 3246 C CA . LYS A 1 470 ? -4.034 -10.554 -8.592 1.00 98.69 470 LYS A CA 1
ATOM 3247 C C . LYS A 1 470 ? -4.420 -9.143 -8.164 1.00 98.69 470 LYS A C 1
ATOM 3249 O O . LYS A 1 470 ? -4.197 -8.170 -8.884 1.00 98.69 470 LYS A O 1
ATOM 3254 N N . VAL A 1 471 ? -4.978 -9.052 -6.969 1.00 98.44 471 VAL A N 1
ATOM 3255 C CA . VAL A 1 471 ? -5.347 -7.793 -6.324 1.00 98.44 471 VAL A CA 1
ATOM 3256 C C . VAL A 1 471 ? -4.774 -7.768 -4.919 1.00 98.44 471 VAL A C 1
ATOM 3258 O O . VAL A 1 471 ? -4.652 -8.815 -4.278 1.00 98.44 471 VAL A O 1
ATOM 3261 N N . SER A 1 472 ? -4.427 -6.585 -4.438 1.00 97.56 472 SER A N 1
ATOM 3262 C CA . SER A 1 472 ? -4.077 -6.366 -3.041 1.00 97.56 472 SER A CA 1
ATOM 3263 C C . SER A 1 472 ? -4.802 -5.145 -2.498 1.00 97.56 472 SER A C 1
ATOM 3265 O O . SER A 1 472 ? -5.164 -4.226 -3.239 1.00 97.56 472 SER A O 1
ATOM 3267 N N . ALA A 1 473 ? -5.041 -5.160 -1.195 1.00 95.31 473 ALA A N 1
ATOM 3268 C CA . ALA A 1 473 ? -5.543 -4.031 -0.439 1.00 95.31 473 ALA A CA 1
ATOM 3269 C C . ALA A 1 473 ? -4.735 -3.887 0.846 1.00 95.31 473 ALA A C 1
ATOM 3271 O O . ALA A 1 473 ? -4.281 -4.875 1.423 1.00 95.31 473 ALA A O 1
ATOM 3272 N N . VAL A 1 474 ? -4.594 -2.648 1.299 1.00 86.31 474 VAL A N 1
ATOM 3273 C CA . VAL A 1 474 ? -4.083 -2.337 2.630 1.00 86.31 474 VAL A CA 1
ATOM 3274 C C . VAL A 1 474 ? -5.192 -1.665 3.396 1.00 86.31 474 VAL A C 1
ATOM 3276 O O . VAL A 1 474 ? -5.834 -0.741 2.899 1.00 86.31 474 VAL A O 1
ATOM 3279 N N . THR A 1 475 ? -5.446 -2.172 4.589 1.00 80.81 475 THR A N 1
ATOM 3280 C CA . THR A 1 475 ? -6.618 -1.832 5.375 1.00 80.81 475 THR A CA 1
ATOM 3281 C C . THR A 1 475 ? -6.235 -1.477 6.799 1.00 80.81 475 THR A C 1
ATOM 3283 O O . THR A 1 475 ? -5.178 -1.858 7.294 1.00 80.81 475 THR A O 1
ATOM 3286 N N . LYS A 1 476 ? -7.105 -0.737 7.476 1.00 69.50 476 LYS A N 1
ATOM 3287 C CA . LYS A 1 476 ? -7.050 -0.559 8.925 1.00 69.50 476 LYS A CA 1
ATOM 3288 C C . LYS A 1 476 ? -8.397 -0.914 9.510 1.00 69.50 476 LYS A C 1
ATOM 3290 O O . LYS A 1 476 ? -9.426 -0.723 8.866 1.00 69.50 476 LYS A O 1
ATOM 3295 N N . PHE A 1 477 ? -8.370 -1.409 10.743 1.00 60.09 477 PHE A N 1
ATOM 3296 C CA . PHE A 1 477 ? -9.584 -1.670 11.511 1.00 60.09 477 PHE A CA 1
ATOM 3297 C C . PHE A 1 477 ? -10.539 -2.674 10.842 1.00 60.09 477 PHE A C 1
ATOM 3299 O O . PHE A 1 477 ? -11.743 -2.610 11.050 1.00 60.09 477 PHE A O 1
ATOM 3306 N N . CYS A 1 478 ? -9.994 -3.582 10.027 1.00 65.06 478 CYS A N 1
ATOM 3307 C CA . CYS A 1 478 ? -10.748 -4.609 9.313 1.00 65.06 478 CYS A CA 1
ATOM 3308 C C . CYS A 1 478 ? -10.440 -5.982 9.906 1.00 65.06 478 CYS A C 1
ATOM 3310 O O . CYS A 1 478 ? -9.272 -6.344 10.051 1.00 65.06 478 CYS A O 1
ATOM 3312 N N . SER A 1 479 ? -11.473 -6.766 10.205 1.00 73.75 479 SER A N 1
ATOM 3313 C CA . SER A 1 479 ? -11.324 -8.149 10.684 1.00 73.75 479 SER A CA 1
ATOM 3314 C C . SER A 1 479 ? -11.494 -9.190 9.574 1.00 73.75 479 SER A C 1
ATOM 3316 O O . SER A 1 479 ? -10.991 -10.310 9.663 1.00 73.75 479 SER A O 1
ATOM 3318 N N . SER A 1 480 ? -12.199 -8.813 8.511 1.00 85.12 480 SER A N 1
ATOM 3319 C CA . SER A 1 480 ? -12.565 -9.664 7.397 1.00 85.12 480 SER A CA 1
ATOM 3320 C C . SER A 1 480 ? -12.613 -8.841 6.120 1.00 85.12 480 SER A C 1
ATOM 3322 O O . SER A 1 480 ? -13.328 -7.844 6.026 1.00 85.12 480 SER A O 1
ATOM 3324 N N . VAL A 1 481 ? -11.852 -9.268 5.118 1.00 91.75 481 VAL A N 1
ATOM 3325 C CA . VAL A 1 481 ? -11.800 -8.619 3.814 1.00 91.75 481 VAL A CA 1
ATOM 3326 C C . VAL A 1 481 ? -11.977 -9.659 2.715 1.00 91.75 481 VAL A C 1
ATOM 3328 O O . VAL A 1 481 ? -11.438 -10.766 2.777 1.00 91.75 481 VAL A O 1
ATOM 3331 N N . ARG A 1 482 ? -12.746 -9.302 1.686 1.00 97.75 482 ARG A N 1
ATOM 3332 C CA . ARG A 1 482 ? -12.819 -10.039 0.417 1.00 97.75 482 ARG A CA 1
ATOM 3333 C C . ARG A 1 482 ? -12.921 -9.076 -0.750 1.00 97.75 482 ARG A C 1
ATOM 3335 O O . ARG A 1 482 ? -13.345 -7.936 -0.600 1.00 97.75 482 ARG A O 1
ATOM 3342 N N . PHE A 1 483 ? -12.577 -9.555 -1.934 1.00 98.62 483 PHE A N 1
ATOM 3343 C CA . PHE A 1 483 ? -12.595 -8.754 -3.147 1.00 98.62 483 PHE A CA 1
ATOM 3344 C C . PHE A 1 483 ? -13.820 -9.098 -3.985 1.00 98.62 483 PHE A C 1
ATOM 3346 O O . PHE A 1 483 ? -14.107 -10.273 -4.212 1.00 98.62 483 PHE A O 1
ATOM 3353 N N . ALA A 1 484 ? -14.522 -8.077 -4.464 1.00 98.44 484 ALA A N 1
ATOM 3354 C CA . ALA A 1 484 ? -15.669 -8.200 -5.355 1.00 98.44 484 ALA A CA 1
ATOM 3355 C C . ALA A 1 484 ? -15.246 -7.863 -6.787 1.00 98.44 484 ALA A C 1
ATOM 3357 O O . ALA A 1 484 ? -14.585 -6.852 -6.989 1.00 98.44 484 ALA A O 1
ATOM 3358 N N . ARG A 1 485 ? -15.654 -8.654 -7.784 1.00 98.06 485 ARG A N 1
ATOM 3359 C CA . ARG A 1 485 ? -15.409 -8.388 -9.214 1.00 98.06 485 ARG A CA 1
ATOM 3360 C C . ARG A 1 485 ? -16.688 -8.508 -10.031 1.00 98.06 485 ARG A C 1
ATOM 3362 O O . ARG A 1 485 ? -17.399 -9.505 -9.921 1.00 98.06 485 ARG A O 1
ATOM 3369 N N . SER A 1 486 ? -16.928 -7.568 -10.939 1.00 98.12 486 SER A N 1
ATOM 3370 C CA . SER A 1 486 ? -18.045 -7.574 -11.889 1.00 98.12 486 SER A CA 1
ATOM 3371 C C . SER A 1 486 ? -17.605 -7.131 -13.291 1.00 98.12 486 SER A C 1
ATOM 3373 O O . SER A 1 486 ? -16.557 -6.518 -13.456 1.00 98.12 486 SER A O 1
ATOM 3375 N N . ALA A 1 487 ? -18.409 -7.428 -14.313 1.00 96.94 487 ALA A N 1
ATOM 3376 C CA . ALA A 1 487 ? -18.287 -6.801 -15.636 1.00 96.94 487 ALA A CA 1
ATOM 3377 C C . ALA A 1 487 ? -18.897 -5.381 -15.672 1.00 96.94 487 ALA A C 1
ATOM 3379 O O . ALA A 1 487 ? -18.746 -4.661 -16.653 1.00 96.94 487 ALA A O 1
ATOM 3380 N N . SER A 1 488 ? -19.602 -4.981 -14.609 1.00 96.56 488 SER A N 1
ATOM 3381 C CA . SER A 1 488 ? -20.258 -3.680 -14.475 1.00 96.56 488 SER A CA 1
ATOM 3382 C C . SER A 1 488 ? -19.429 -2.716 -13.617 1.00 96.56 488 SER A C 1
ATOM 3384 O O . SER A 1 488 ? -19.001 -3.117 -12.530 1.00 96.56 488 SER A O 1
ATOM 3386 N N . PRO A 1 489 ? -19.268 -1.439 -14.025 1.00 94.81 489 PRO A N 1
ATOM 3387 C CA . PRO A 1 489 ? -18.560 -0.424 -13.237 1.00 94.81 489 PRO A CA 1
ATOM 3388 C C . PRO A 1 489 ? -19.231 -0.108 -11.898 1.00 94.81 489 PRO A C 1
ATOM 3390 O O . PRO A 1 489 ? -18.567 0.342 -10.973 1.00 94.81 489 PRO A O 1
ATOM 3393 N N . SER A 1 490 ? -20.529 -0.385 -11.760 1.00 95.00 490 SER A N 1
ATOM 3394 C CA . SER A 1 490 ? -21.263 -0.232 -10.496 1.00 95.00 490 SER A CA 1
ATOM 3395 C C . SER A 1 490 ? -21.211 -1.487 -9.617 1.00 95.00 490 SER A C 1
ATOM 3397 O O . SER A 1 490 ? -21.988 -1.602 -8.674 1.00 95.00 490 SER A O 1
ATOM 3399 N N . LEU A 1 491 ? -20.356 -2.459 -9.959 1.00 96.31 491 LEU A N 1
ATOM 3400 C CA . LEU A 1 491 ? -20.209 -3.738 -9.260 1.00 96.31 491 LEU A CA 1
ATOM 3401 C C . LEU A 1 491 ? -21.526 -4.514 -9.089 1.00 96.31 491 LEU A C 1
ATOM 3403 O O . LEU A 1 491 ? -21.719 -5.216 -8.103 1.00 96.31 491 LEU A O 1
ATOM 3407 N N . THR A 1 492 ? -22.441 -4.434 -10.059 1.00 94.94 492 THR A N 1
ATOM 3408 C CA . THR A 1 492 ? -23.694 -5.201 -10.016 1.00 94.94 492 THR A CA 1
ATOM 3409 C C . THR A 1 492 ? -23.434 -6.697 -10.215 1.00 94.94 492 THR A C 1
ATOM 3411 O O . THR A 1 492 ? -22.603 -7.082 -11.037 1.00 94.94 492 THR A O 1
ATOM 3414 N N . SER A 1 493 ? -24.150 -7.551 -9.475 1.00 93.88 493 SER A N 1
ATOM 3415 C CA . SER A 1 493 ? -23.970 -9.019 -9.469 1.00 93.88 493 SER A CA 1
ATOM 3416 C C . SER A 1 493 ? -22.499 -9.471 -9.355 1.00 93.88 493 SER A C 1
ATOM 3418 O O . SER A 1 493 ? -22.017 -10.217 -10.214 1.00 93.88 493 SER A O 1
ATOM 3420 N N . PRO A 1 494 ? -21.746 -8.996 -8.345 1.00 97.00 494 PRO A N 1
ATOM 3421 C CA . PRO A 1 494 ? -20.323 -9.274 -8.263 1.00 97.00 494 PRO A CA 1
ATOM 3422 C C . PRO A 1 494 ? -20.055 -10.730 -7.865 1.00 97.00 494 PRO A C 1
ATOM 3424 O O . PRO A 1 494 ? -20.820 -11.370 -7.146 1.00 97.00 494 PRO A O 1
ATOM 3427 N N . THR A 1 495 ? -18.921 -11.251 -8.321 1.00 97.56 495 THR A N 1
ATOM 3428 C CA . THR A 1 495 ? -18.323 -12.494 -7.825 1.00 97.56 495 THR A CA 1
ATOM 3429 C C . THR A 1 495 ? -17.279 -12.149 -6.773 1.00 97.56 495 THR A C 1
ATOM 3431 O O . THR A 1 495 ? -16.465 -11.254 -7.001 1.00 97.56 495 THR A O 1
ATOM 3434 N N . TYR A 1 496 ? -17.275 -12.869 -5.655 1.00 97.88 496 TYR A N 1
ATOM 3435 C CA . TYR A 1 496 ? -16.368 -12.605 -4.542 1.00 97.88 496 TYR A CA 1
ATOM 3436 C C . TYR A 1 496 ? -15.243 -13.634 -4.446 1.00 97.88 496 TYR A C 1
ATOM 3438 O O . TYR A 1 496 ? -15.443 -14.810 -4.753 1.00 97.88 496 TYR A O 1
ATOM 3446 N N . THR A 1 497 ? -14.080 -13.204 -3.958 1.00 97.56 497 THR A N 1
ATOM 3447 C CA . THR A 1 497 ? -13.107 -14.122 -3.352 1.00 97.56 497 THR A CA 1
ATOM 3448 C C . THR A 1 497 ? -13.624 -14.635 -2.005 1.00 97.56 497 THR A C 1
ATOM 3450 O O . THR A 1 497 ? -14.572 -14.089 -1.431 1.00 97.56 497 THR A O 1
ATOM 3453 N N . SER A 1 498 ? -12.968 -15.656 -1.454 1.00 94.38 498 SER A N 1
ATOM 3454 C CA . SER A 1 498 ? -13.137 -16.003 -0.040 1.00 94.38 498 SER A CA 1
ATOM 3455 C C . SER A 1 498 ? -12.761 -14.818 0.853 1.00 94.38 498 SER A C 1
ATOM 3457 O O . SER A 1 498 ? -11.865 -14.043 0.508 1.00 94.38 498 SER A O 1
ATOM 3459 N N . ALA A 1 499 ? -13.445 -14.692 1.991 1.00 92.12 499 ALA A N 1
ATOM 3460 C CA . ALA A 1 499 ? -13.087 -13.733 3.027 1.00 92.12 499 ALA A CA 1
ATOM 3461 C C . ALA A 1 499 ? -11.899 -14.237 3.844 1.00 92.12 499 ALA A C 1
ATOM 3463 O O . ALA A 1 499 ? -11.834 -15.421 4.181 1.00 92.12 499 ALA A O 1
ATOM 3464 N N . ALA A 1 500 ? -10.977 -13.335 4.164 1.00 85.94 500 ALA A N 1
ATOM 3465 C CA . ALA A 1 500 ? -9.836 -13.606 5.024 1.00 85.94 500 ALA A CA 1
ATOM 3466 C C . ALA A 1 500 ? -9.509 -12.378 5.880 1.00 85.94 500 ALA A C 1
ATOM 3468 O O . ALA A 1 500 ? -9.872 -11.252 5.540 1.00 85.94 500 ALA A O 1
ATOM 3469 N N . ALA A 1 501 ? -8.847 -12.605 7.012 1.00 79.56 501 ALA A N 1
ATOM 3470 C CA . ALA A 1 501 ? -8.315 -11.520 7.823 1.00 79.56 501 ALA A CA 1
ATOM 3471 C C . ALA A 1 501 ? -7.076 -10.918 7.132 1.00 79.56 501 ALA A C 1
ATOM 3473 O O . ALA A 1 501 ? -6.265 -11.686 6.599 1.00 79.56 501 ALA A O 1
ATOM 3474 N N . PRO A 1 502 ? -6.909 -9.584 7.135 1.00 77.56 502 PRO A N 1
ATOM 3475 C CA . PRO A 1 502 ? -5.644 -8.958 6.766 1.00 77.56 502 PRO A CA 1
ATOM 3476 C C . PRO A 1 502 ? -4.494 -9.413 7.672 1.00 77.56 502 PRO A C 1
ATOM 3478 O O . PRO A 1 502 ? -4.716 -9.882 8.790 1.00 77.56 502 PRO A O 1
ATOM 3481 N N . ASP A 1 503 ? -3.258 -9.278 7.193 1.00 75.00 503 ASP A N 1
ATOM 3482 C CA . ASP A 1 503 ? -2.071 -9.558 7.999 1.00 75.00 503 ASP A CA 1
ATOM 3483 C C . ASP A 1 503 ? -1.834 -8.491 9.090 1.00 75.00 503 ASP A C 1
ATOM 3485 O O . ASP A 1 503 ? -2.612 -7.548 9.249 1.00 75.00 503 ASP A O 1
ATOM 3489 N N . ARG A 1 504 ? -0.753 -8.640 9.871 1.00 65.31 504 ARG A N 1
ATOM 3490 C CA . ARG A 1 504 ? -0.432 -7.737 10.996 1.00 65.31 504 ARG A CA 1
ATOM 3491 C C . ARG A 1 504 ? -0.284 -6.263 10.603 1.00 65.31 504 ARG A C 1
ATOM 3493 O O . ARG A 1 504 ? -0.482 -5.409 11.458 1.00 65.31 504 ARG A O 1
ATOM 3500 N N . ASP A 1 505 ? 0.052 -5.985 9.345 1.00 64.62 505 ASP A N 1
ATOM 3501 C CA . ASP A 1 505 ? 0.230 -4.628 8.826 1.00 64.62 505 ASP A CA 1
ATOM 3502 C C . ASP A 1 505 ? -0.994 -4.176 8.004 1.00 64.62 505 ASP A C 1
ATOM 3504 O O . ASP A 1 505 ? -0.968 -3.147 7.329 1.00 64.62 505 ASP A O 1
ATOM 3508 N N . GLY A 1 506 ? -2.089 -4.946 8.061 1.00 73.50 506 GLY A N 1
ATOM 3509 C CA . GLY A 1 506 ? -3.346 -4.650 7.384 1.00 73.50 506 GLY A CA 1
ATOM 3510 C C . GLY A 1 506 ? -3.368 -5.029 5.905 1.00 73.50 506 GLY A C 1
ATOM 3511 O O . GLY A 1 506 ? -4.319 -4.667 5.206 1.00 73.50 506 GLY A O 1
ATOM 3512 N N . ILE A 1 507 ? -2.353 -5.743 5.409 1.00 84.81 507 ILE A N 1
ATOM 3513 C CA . ILE A 1 507 ? -2.238 -6.124 4.000 1.00 84.81 507 ILE A CA 1
ATOM 3514 C C . ILE A 1 507 ? -3.036 -7.401 3.743 1.00 84.81 507 ILE A C 1
ATOM 3516 O O . ILE A 1 507 ? -2.979 -8.367 4.505 1.00 84.81 507 ILE A O 1
ATOM 3520 N N . ILE A 1 508 ? -3.766 -7.433 2.634 1.00 93.06 508 ILE A N 1
ATOM 3521 C CA . ILE A 1 508 ? -4.457 -8.627 2.157 1.00 93.06 508 ILE A CA 1
ATOM 3522 C C . ILE A 1 508 ? -4.365 -8.733 0.639 1.00 93.06 508 ILE A C 1
ATOM 3524 O O . ILE A 1 508 ? -4.441 -7.737 -0.080 1.00 93.06 508 ILE A O 1
ATOM 3528 N N . THR A 1 509 ? -4.218 -9.959 0.139 1.00 96.75 509 THR A N 1
ATOM 3529 C CA . THR A 1 509 ? -4.156 -10.256 -1.294 1.00 96.75 509 THR A CA 1
ATOM 3530 C C . THR A 1 509 ? -5.275 -11.202 -1.713 1.00 96.75 509 THR A C 1
ATOM 3532 O O . THR A 1 509 ? -5.816 -11.968 -0.916 1.00 96.75 509 THR A O 1
ATOM 3535 N N . GLY A 1 510 ? -5.646 -11.132 -2.986 1.00 97.00 510 GLY A N 1
ATOM 3536 C CA . GLY A 1 510 ? -6.667 -11.969 -3.595 1.00 97.00 510 GLY A CA 1
ATOM 3537 C C . GLY A 1 510 ? -6.313 -12.310 -5.034 1.00 97.00 510 GLY A C 1
ATOM 3538 O O . GLY A 1 510 ? -5.495 -11.654 -5.680 1.00 97.00 510 GLY A O 1
ATOM 3539 N N . THR A 1 511 ? -6.928 -13.365 -5.558 1.00 98.25 511 THR A N 1
ATOM 3540 C CA . THR A 1 511 ? -6.808 -13.736 -6.970 1.00 98.25 511 THR A CA 1
ATOM 3541 C C . THR A 1 511 ? -8.186 -14.052 -7.520 1.00 98.25 511 THR A C 1
ATOM 3543 O O . THR A 1 511 ? -8.891 -14.910 -6.990 1.00 98.25 511 THR A O 1
ATOM 3546 N N . PHE A 1 512 ? -8.560 -13.384 -8.607 1.00 98.44 512 PHE A N 1
ATOM 3547 C CA . PHE A 1 512 ? -9.707 -13.793 -9.407 1.00 98.44 512 PHE A CA 1
ATOM 3548 C C . PHE A 1 512 ? -9.228 -14.757 -10.485 1.00 98.44 512 PHE A C 1
ATOM 3550 O O . PHE A 1 512 ? -8.257 -14.465 -11.175 1.00 98.44 512 PHE A O 1
ATOM 3557 N N . THR A 1 513 ? -9.913 -15.885 -10.649 1.00 97.75 513 THR A N 1
ATOM 3558 C CA . THR A 1 513 ? -9.629 -16.899 -11.675 1.00 97.75 513 THR A CA 1
ATOM 3559 C C . THR A 1 513 ? -10.862 -17.142 -12.550 1.00 97.75 513 THR A C 1
ATOM 3561 O O . THR A 1 513 ? -11.933 -16.574 -12.306 1.00 97.75 513 THR A O 1
ATOM 3564 N N . GLY A 1 514 ? -10.713 -17.952 -13.604 1.00 96.50 514 GLY A N 1
ATOM 3565 C CA . GLY A 1 514 ? -11.809 -18.283 -14.522 1.00 96.50 514 GLY A CA 1
ATOM 3566 C C . GLY A 1 514 ? -12.329 -17.081 -15.318 1.00 96.50 514 GLY A C 1
ATOM 3567 O O . GLY A 1 514 ? -13.500 -17.044 -15.687 1.00 96.50 514 GLY A O 1
ATOM 3568 N N . LEU A 1 515 ? -11.485 -16.069 -15.531 1.00 97.88 515 LEU A N 1
ATOM 3569 C CA . LEU A 1 515 ? -11.826 -14.883 -16.310 1.00 97.88 515 LEU A CA 1
ATOM 3570 C C . LEU A 1 515 ? -11.845 -15.203 -17.804 1.00 97.88 515 LEU A C 1
ATOM 3572 O O . LEU A 1 515 ? -11.122 -16.081 -18.273 1.00 97.88 515 LEU A O 1
ATOM 3576 N N . SER A 1 516 ? -12.651 -14.455 -18.554 1.00 98.00 516 SER A N 1
ATOM 3577 C CA . SER A 1 516 ? -12.580 -14.464 -20.016 1.00 98.00 516 SER A CA 1
ATOM 3578 C C . SER A 1 516 ? -11.400 -13.621 -20.486 1.00 98.00 516 SER A C 1
ATOM 3580 O O . SER A 1 516 ? -11.114 -12.583 -19.886 1.00 98.00 516 SER A O 1
ATOM 3582 N N . ALA A 1 517 ? -10.728 -14.054 -21.552 1.00 97.75 517 ALA A N 1
ATOM 3583 C CA . ALA A 1 517 ? -9.628 -13.313 -22.162 1.00 97.75 517 ALA A CA 1
ATOM 3584 C C . ALA A 1 517 ? -10.110 -11.989 -22.769 1.00 97.75 517 ALA A C 1
ATOM 3586 O O . ALA A 1 517 ? -11.276 -11.852 -23.137 1.00 97.75 517 ALA A O 1
ATOM 3587 N N . ASP A 1 518 ? -9.202 -11.017 -22.856 1.00 97.00 518 ASP A N 1
ATOM 3588 C CA . ASP A 1 518 ? -9.435 -9.684 -23.426 1.00 97.00 518 ASP A CA 1
ATOM 3589 C C . ASP A 1 518 ? -10.734 -8.978 -22.968 1.00 97.00 518 ASP A C 1
ATOM 3591 O O . ASP A 1 518 ? -11.392 -8.273 -23.731 1.00 97.00 518 ASP A O 1
ATOM 3595 N N . THR A 1 519 ? -11.107 -9.154 -21.702 1.00 97.69 519 THR A N 1
ATOM 3596 C CA . THR A 1 519 ? -12.379 -8.695 -21.130 1.00 97.69 519 THR A CA 1
ATOM 3597 C C . THR A 1 519 ? -12.135 -7.712 -19.989 1.00 97.69 519 THR A C 1
ATOM 3599 O O . THR A 1 519 ? -11.294 -7.954 -19.120 1.00 97.69 519 THR A O 1
ATOM 3602 N N . THR A 1 520 ? -12.861 -6.591 -19.996 1.00 98.12 520 THR A N 1
ATOM 3603 C CA . THR A 1 520 ? -12.803 -5.583 -18.928 1.00 98.12 520 THR A CA 1
ATOM 3604 C C . THR A 1 520 ? -13.629 -6.032 -17.730 1.00 98.12 520 THR A C 1
ATOM 3606 O O . THR A 1 520 ? -14.782 -6.440 -17.876 1.00 98.12 520 THR A O 1
ATOM 3609 N N . TYR A 1 521 ? -13.049 -5.903 -16.545 1.00 98.56 521 TYR A N 1
ATOM 3610 C CA . TYR A 1 521 ? -13.706 -6.132 -15.270 1.00 98.56 521 TYR A CA 1
ATOM 3611 C C . TYR A 1 521 ? -13.427 -4.970 -14.323 1.00 98.56 521 TYR A C 1
ATOM 3613 O O . TYR A 1 521 ? -12.369 -4.346 -14.357 1.00 98.56 521 TYR A O 1
ATOM 3621 N N . TYR A 1 522 ? -14.374 -4.751 -13.425 1.00 98.56 522 TYR A N 1
ATOM 3622 C CA . TYR A 1 522 ? -14.290 -3.802 -12.331 1.00 98.56 522 TYR A CA 1
ATOM 3623 C C . TYR A 1 522 ? -14.243 -4.567 -11.023 1.00 98.56 522 TYR A C 1
ATOM 3625 O O . TYR A 1 522 ? -14.865 -5.627 -10.897 1.00 98.56 522 TYR A O 1
ATOM 3633 N N . TRP A 1 523 ? -13.519 -4.039 -10.048 1.00 98.50 523 TRP A N 1
ATOM 3634 C CA . TRP A 1 523 ? -13.420 -4.654 -8.739 1.00 98.50 523 TRP A CA 1
ATOM 3635 C C . TRP A 1 523 ? -13.384 -3.626 -7.613 1.00 98.50 523 TRP A C 1
ATOM 3637 O O . TRP A 1 523 ? -13.033 -2.465 -7.816 1.00 98.50 523 TRP A O 1
ATOM 3647 N N . GLY A 1 524 ? -13.775 -4.077 -6.427 1.00 97.81 524 GLY A N 1
ATOM 3648 C CA . GLY A 1 524 ? -13.757 -3.305 -5.191 1.00 97.81 524 GLY A CA 1
ATOM 3649 C C . GLY A 1 524 ? -13.454 -4.201 -3.995 1.00 97.81 524 GLY A C 1
ATOM 3650 O O . GLY A 1 524 ? -13.356 -5.429 -4.123 1.00 97.81 524 GLY A O 1
ATOM 3651 N N . VAL A 1 525 ? -13.301 -3.581 -2.831 1.00 97.69 525 VAL A N 1
ATOM 3652 C CA . VAL A 1 525 ? -12.959 -4.265 -1.581 1.00 97.69 525 VAL A CA 1
ATOM 3653 C C . VAL A 1 525 ? -14.182 -4.270 -0.674 1.00 97.69 525 VAL A C 1
ATOM 3655 O O . VAL A 1 525 ? -14.785 -3.229 -0.442 1.00 97.69 525 VAL A O 1
ATOM 3658 N N . GLU A 1 526 ? -14.567 -5.436 -0.166 1.00 97.00 526 GLU A N 1
ATOM 3659 C CA . GLU A 1 526 ? -15.548 -5.542 0.909 1.00 97.00 526 GLU A CA 1
ATOM 3660 C C . GLU A 1 526 ? -14.822 -5.625 2.246 1.00 97.00 526 GLU A C 1
ATOM 3662 O O . GLU A 1 526 ? -14.027 -6.541 2.459 1.00 97.00 526 GLU A O 1
ATOM 3667 N N . LEU A 1 527 ? -15.107 -4.666 3.123 1.00 88.31 527 LEU A N 1
ATOM 3668 C CA . LEU A 1 527 ? -14.521 -4.528 4.447 1.00 88.31 527 LEU A CA 1
ATOM 3669 C C . LEU A 1 527 ? -15.595 -4.844 5.495 1.00 88.31 527 LEU A C 1
ATOM 3671 O O . LEU A 1 527 ? -16.625 -4.171 5.546 1.00 88.31 527 LEU A O 1
ATOM 3675 N N . ASP A 1 528 ? -15.386 -5.899 6.284 1.00 84.75 528 ASP A N 1
ATOM 3676 C CA . ASP A 1 528 ? -16.302 -6.377 7.330 1.00 84.75 528 ASP A CA 1
ATOM 3677 C C . ASP A 1 528 ? -17.779 -6.427 6.884 1.00 84.75 528 ASP A C 1
ATOM 3679 O O . ASP A 1 528 ? -18.694 -5.967 7.567 1.00 84.75 528 ASP A O 1
ATOM 3683 N N . GLY A 1 529 ? -18.024 -6.984 5.694 1.00 84.44 529 GLY A N 1
ATOM 3684 C CA . GLY A 1 529 ? -19.371 -7.154 5.138 1.00 84.44 529 GLY A CA 1
ATOM 3685 C C . GLY A 1 529 ? -19.909 -5.957 4.346 1.00 84.44 529 GLY A C 1
ATOM 3686 O O . GLY A 1 529 ? -20.984 -6.068 3.758 1.00 84.44 529 GLY A O 1
ATOM 3687 N N . THR A 1 530 ? -19.180 -4.837 4.284 1.00 91.00 530 THR A N 1
ATOM 3688 C CA . THR A 1 530 ? -19.579 -3.635 3.534 1.00 91.00 530 THR A CA 1
ATOM 3689 C C . THR A 1 530 ? -18.709 -3.442 2.298 1.00 91.00 530 THR A C 1
ATOM 3691 O O . THR A 1 530 ? -17.496 -3.276 2.403 1.00 91.00 530 THR A O 1
ATOM 3694 N N . LEU A 1 531 ? -19.319 -3.466 1.110 1.00 94.12 531 LEU A N 1
ATOM 3695 C CA . LEU A 1 531 ? -18.604 -3.271 -0.153 1.00 94.12 531 LEU A CA 1
ATOM 3696 C C . LEU A 1 531 ? -18.297 -1.788 -0.372 1.00 94.12 531 LEU A C 1
ATOM 3698 O O . LEU A 1 531 ? -19.215 -0.973 -0.451 1.00 94.12 531 LEU A O 1
ATOM 3702 N N . ASP A 1 532 ? -17.019 -1.457 -0.533 1.00 91.06 532 ASP A N 1
ATOM 3703 C CA . ASP A 1 532 ? -16.583 -0.128 -0.941 1.00 91.06 532 ASP A CA 1
ATOM 3704 C C . ASP A 1 532 ? -16.843 0.081 -2.437 1.00 91.06 532 ASP A C 1
ATOM 3706 O O . ASP A 1 532 ? -16.164 -0.472 -3.308 1.00 91.06 532 ASP A O 1
ATOM 3710 N N . THR A 1 533 ? -17.856 0.894 -2.730 1.00 88.94 533 THR A N 1
ATOM 3711 C CA . THR A 1 533 ? -18.216 1.309 -4.089 1.00 88.94 533 THR A CA 1
ATOM 3712 C C . THR A 1 533 ? -17.682 2.695 -4.454 1.00 88.94 533 THR A C 1
ATOM 3714 O O . THR A 1 533 ? -17.917 3.149 -5.571 1.00 88.94 533 THR A O 1
ATOM 3717 N N . ALA A 1 534 ? -17.006 3.393 -3.537 1.00 87.56 534 ALA A N 1
ATOM 3718 C CA . ALA A 1 534 ? -16.393 4.694 -3.804 1.00 87.56 534 ALA A CA 1
ATOM 3719 C C . ALA A 1 534 ? -15.011 4.538 -4.457 1.00 87.56 534 ALA A C 1
ATOM 3721 O O . ALA A 1 534 ? -14.621 5.357 -5.286 1.00 87.56 534 ALA A O 1
ATOM 3722 N N . HIS A 1 535 ? -14.301 3.454 -4.136 1.00 91.12 535 HIS A N 1
ATOM 3723 C CA . HIS A 1 535 ? -12.941 3.188 -4.606 1.00 91.12 535 HIS A CA 1
ATOM 3724 C C . HIS A 1 535 ? -12.869 2.000 -5.576 1.00 91.12 535 HIS A C 1
ATOM 3726 O O . HIS A 1 535 ? -12.059 1.087 -5.415 1.00 91.12 535 HIS A O 1
ATOM 3732 N N . VAL A 1 536 ? -13.711 2.011 -6.611 1.00 95.75 536 VAL A N 1
ATOM 3733 C CA . VAL A 1 536 ? -13.698 0.977 -7.658 1.00 95.75 536 VAL A CA 1
ATOM 3734 C C . VAL A 1 536 ? -12.435 1.101 -8.516 1.00 95.75 536 VAL A C 1
ATOM 3736 O O . VAL A 1 536 ? -12.024 2.200 -8.893 1.00 95.75 536 VAL A O 1
ATOM 3739 N N . SER A 1 537 ? -11.836 -0.040 -8.843 1.00 97.25 537 SER A N 1
ATOM 3740 C CA . SER A 1 537 ? -10.710 -0.169 -9.769 1.00 97.25 537 SER A CA 1
ATOM 3741 C C . SER A 1 537 ? -11.105 -1.006 -10.984 1.00 97.25 537 SER A C 1
ATOM 3743 O O . SER A 1 537 ? -12.085 -1.753 -10.952 1.00 97.25 537 SER A O 1
ATOM 3745 N N . THR A 1 538 ? -10.340 -0.904 -12.068 1.00 97.75 538 THR A N 1
ATOM 3746 C CA . THR A 1 538 ? -10.588 -1.641 -13.312 1.00 97.75 538 THR A CA 1
ATOM 3747 C C . THR A 1 538 ? -9.340 -2.362 -13.803 1.00 97.75 538 THR A C 1
ATOM 3749 O O . THR A 1 538 ? -8.209 -1.958 -13.541 1.00 97.75 538 THR A O 1
ATOM 3752 N N . PHE A 1 539 ? -9.549 -3.453 -14.531 1.00 98.19 539 PHE A N 1
ATOM 3753 C CA . PHE A 1 539 ? -8.514 -4.114 -15.313 1.00 98.19 539 PHE A CA 1
ATOM 3754 C C . PHE A 1 539 ? -9.130 -4.759 -16.550 1.00 98.19 539 PHE A C 1
ATOM 3756 O O . PHE A 1 539 ? -10.326 -5.050 -16.603 1.00 98.19 539 PHE A O 1
ATOM 3763 N N . ARG A 1 540 ? -8.292 -5.046 -17.544 1.00 98.00 540 ARG A N 1
ATOM 3764 C CA . ARG A 1 540 ? -8.679 -5.848 -18.704 1.00 98.00 540 ARG A CA 1
ATOM 3765 C C . ARG A 1 540 ? -7.745 -7.036 -18.825 1.00 98.00 540 ARG A C 1
ATOM 3767 O O . ARG A 1 540 ? -6.533 -6.850 -18.897 1.00 98.00 540 ARG A O 1
ATOM 3774 N N . THR A 1 541 ? -8.304 -8.243 -18.845 1.00 98.38 541 THR A N 1
ATOM 3775 C CA . THR A 1 541 ? -7.514 -9.469 -19.020 1.00 98.38 541 THR A CA 1
ATOM 3776 C C . THR A 1 541 ? -6.726 -9.438 -20.324 1.00 98.38 541 THR A C 1
ATOM 3778 O O . THR A 1 541 ? -7.055 -8.712 -21.271 1.00 98.38 541 THR A O 1
ATOM 3781 N N . LEU A 1 542 ? -5.643 -10.208 -20.367 1.00 98.06 542 LEU A N 1
ATOM 3782 C CA . LEU A 1 542 ? -4.791 -10.265 -21.548 1.00 98.06 542 LEU A CA 1
ATOM 3783 C C . LEU A 1 542 ? -5.485 -11.043 -22.681 1.00 98.06 542 LEU A C 1
ATOM 3785 O O . LEU A 1 542 ? -6.290 -11.942 -22.412 1.00 98.06 542 LEU A O 1
ATOM 3789 N N . PRO A 1 543 ? -5.200 -10.719 -23.953 1.00 96.94 543 PRO A N 1
ATOM 3790 C CA . PRO A 1 543 ? -5.591 -11.568 -25.070 1.00 96.94 543 PRO A CA 1
ATOM 3791 C C . PRO A 1 543 ? -4.867 -12.918 -24.995 1.00 96.94 543 PRO A C 1
ATOM 3793 O O . PRO A 1 543 ? -3.896 -13.096 -24.254 1.00 96.94 543 PRO A O 1
ATOM 3796 N N . THR A 1 544 ? -5.330 -13.879 -25.787 1.00 93.62 544 THR A N 1
ATOM 3797 C CA . THR A 1 544 ? -4.658 -15.172 -25.912 1.00 93.62 544 THR A CA 1
ATOM 3798 C C . THR A 1 544 ? -3.218 -14.985 -26.396 1.00 93.62 544 THR A C 1
ATOM 3800 O O . THR A 1 544 ? -2.930 -14.215 -27.311 1.00 93.62 544 THR A O 1
ATOM 3803 N N . VAL A 1 545 ? -2.287 -15.701 -25.771 1.00 94.50 545 VAL A N 1
ATOM 3804 C CA . VAL A 1 545 ? -0.870 -15.672 -26.146 1.00 94.50 545 VAL A CA 1
ATOM 3805 C C . VAL A 1 545 ? -0.705 -16.057 -27.622 1.00 94.50 545 VAL A C 1
ATOM 3807 O O . VAL A 1 545 ? -1.315 -17.011 -28.100 1.00 94.50 545 VAL A O 1
ATOM 3810 N N . GLY A 1 546 ? 0.111 -15.293 -28.348 1.00 92.25 546 GLY A N 1
ATOM 3811 C CA . GLY A 1 546 ? 0.418 -15.490 -29.766 1.00 92.25 546 GLY A CA 1
ATOM 3812 C C . GLY A 1 546 ? -0.570 -14.854 -30.750 1.00 92.25 546 GLY A C 1
ATOM 3813 O O . GLY A 1 546 ? -0.260 -14.782 -31.939 1.00 92.25 546 GLY A O 1
ATOM 3814 N N . THR A 1 547 ? -1.728 -14.353 -30.305 1.00 94.75 547 THR A N 1
ATOM 3815 C CA . THR A 1 547 ? -2.681 -13.688 -31.210 1.00 94.75 547 THR A CA 1
ATOM 3816 C C . THR A 1 547 ? -2.270 -12.251 -31.504 1.00 94.75 547 THR A C 1
ATOM 3818 O O . THR A 1 547 ? -1.760 -11.562 -30.618 1.00 94.75 547 THR A O 1
ATOM 3821 N N . ALA A 1 548 ? -2.551 -11.779 -32.720 1.00 95.44 548 ALA A N 1
ATOM 3822 C CA . ALA A 1 548 ? -2.387 -10.371 -33.062 1.00 95.44 548 ALA A CA 1
ATOM 3823 C C . ALA A 1 548 ? -3.266 -9.499 -32.154 1.00 95.44 548 ALA A C 1
ATOM 3825 O O . ALA A 1 548 ? -4.463 -9.760 -32.027 1.00 95.44 548 ALA A O 1
ATOM 3826 N N . SER A 1 549 ? -2.679 -8.491 -31.509 1.00 96.25 549 SER A N 1
ATOM 3827 C CA . SER A 1 549 ? -3.414 -7.615 -30.596 1.00 96.25 549 SER A CA 1
ATOM 3828 C C . SER A 1 549 ? -2.801 -6.225 -30.537 1.00 96.25 549 SER A C 1
ATOM 3830 O O . SER A 1 549 ? -1.648 -6.074 -30.141 1.00 96.25 549 SER A O 1
ATOM 3832 N N . SER A 1 550 ? -3.612 -5.208 -30.824 1.00 98.00 550 SER A N 1
ATOM 3833 C CA . SER A 1 550 ? -3.244 -3.809 -30.603 1.00 98.00 550 SER A CA 1
ATOM 3834 C C . SER A 1 550 ? -3.696 -3.342 -29.220 1.00 98.00 550 SER A C 1
ATOM 3836 O O . SER A 1 550 ? -4.813 -3.631 -28.785 1.00 98.00 550 SER A O 1
ATOM 3838 N N . PHE A 1 551 ? -2.831 -2.630 -28.510 1.00 98.31 551 PHE A N 1
ATOM 3839 C CA . PHE A 1 551 ? -3.083 -2.121 -27.161 1.00 98.31 551 PHE A CA 1
ATOM 3840 C C . PHE A 1 551 ? -2.127 -0.971 -26.848 1.00 98.31 551 PHE A C 1
ATOM 3842 O O . PHE A 1 551 ? -1.162 -0.762 -27.576 1.00 98.31 551 PHE A O 1
ATOM 3849 N N . SER A 1 552 ? -2.370 -0.261 -25.749 1.00 98.69 552 SER A N 1
ATOM 3850 C CA . SER A 1 552 ? -1.433 0.747 -25.249 1.00 98.69 552 SER A CA 1
ATOM 3851 C C . SER A 1 552 ? -0.949 0.394 -23.851 1.00 98.69 552 SER A C 1
ATOM 3853 O O . SER A 1 552 ? -1.647 -0.314 -23.124 1.00 98.69 552 SER A O 1
ATOM 3855 N N . PHE A 1 553 ? 0.226 0.872 -23.460 1.00 98.81 553 PHE A N 1
ATOM 3856 C CA . PHE A 1 553 ? 0.693 0.848 -22.074 1.00 98.81 553 PHE A CA 1
ATOM 3857 C C . PHE A 1 553 ? 1.384 2.170 -21.728 1.00 98.81 553 PHE A C 1
ATOM 3859 O O . PHE A 1 553 ? 1.925 2.842 -22.607 1.00 98.81 553 PHE A O 1
ATOM 3866 N N . GLY A 1 554 ? 1.338 2.549 -20.453 1.00 98.69 554 GLY A N 1
ATOM 3867 C CA . GLY A 1 554 ? 2.126 3.661 -19.921 1.00 98.69 554 GLY A CA 1
ATOM 3868 C C . GLY A 1 554 ? 3.365 3.135 -19.207 1.00 98.69 554 GLY A C 1
ATOM 3869 O O . GLY A 1 554 ? 3.326 2.026 -18.673 1.00 98.69 554 GLY A O 1
ATOM 3870 N N . ALA A 1 555 ? 4.448 3.903 -19.190 1.00 98.75 555 ALA A N 1
ATOM 3871 C CA . ALA A 1 555 ? 5.613 3.610 -18.364 1.00 98.75 555 ALA A CA 1
ATOM 3872 C C . ALA A 1 555 ? 6.221 4.892 -17.789 1.00 98.75 555 ALA A C 1
ATOM 3874 O O . ALA A 1 555 ? 6.199 5.923 -18.460 1.00 98.75 555 ALA A O 1
ATOM 3875 N N . ALA A 1 556 ? 6.764 4.821 -16.575 1.00 98.38 556 ALA A N 1
ATOM 3876 C CA . ALA A 1 556 ? 7.465 5.924 -15.924 1.00 98.38 556 ALA A CA 1
ATOM 3877 C C . ALA A 1 556 ? 8.409 5.440 -14.810 1.00 98.38 556 ALA A C 1
ATOM 3879 O O . ALA A 1 556 ? 8.361 4.276 -14.418 1.00 98.38 556 ALA A O 1
ATOM 3880 N N . SER A 1 557 ? 9.225 6.343 -14.275 1.00 97.62 557 SER A N 1
ATOM 3881 C CA . SER A 1 557 ? 10.001 6.177 -13.036 1.00 97.62 557 SER A CA 1
ATOM 3882 C C . SER A 1 557 ? 10.206 7.545 -12.376 1.00 97.62 557 SER A C 1
ATOM 3884 O O . SER A 1 557 ? 9.867 8.567 -12.980 1.00 97.62 557 SER A O 1
ATOM 3886 N N . CYS A 1 558 ? 10.820 7.586 -11.194 1.00 96.88 558 CYS A N 1
ATOM 3887 C CA . CYS A 1 558 ? 11.313 8.824 -10.577 1.00 96.88 558 CYS A CA 1
ATOM 3888 C C . CYS A 1 558 ? 10.185 9.801 -10.212 1.00 96.88 558 CYS A C 1
ATOM 3890 O O . CYS A 1 558 ? 9.990 10.858 -10.823 1.00 96.88 558 CYS A O 1
ATOM 3892 N N . ALA A 1 559 ? 9.417 9.413 -9.199 1.00 92.88 559 ALA A N 1
ATOM 3893 C CA . ALA A 1 559 ? 8.421 10.226 -8.524 1.00 92.88 559 ALA A CA 1
ATOM 3894 C C . ALA A 1 559 ? 8.964 10.678 -7.166 1.00 92.88 559 ALA A C 1
ATOM 3896 O O . ALA A 1 559 ? 9.310 9.850 -6.324 1.00 92.88 559 ALA A O 1
ATOM 3897 N N . ASP A 1 560 ? 9.026 11.992 -6.933 1.00 85.31 560 ASP A N 1
ATOM 3898 C CA . ASP A 1 560 ? 9.467 12.510 -5.638 1.00 85.31 560 ASP A CA 1
ATOM 3899 C C . ASP A 1 560 ? 8.611 11.966 -4.478 1.00 85.31 560 ASP A C 1
ATOM 3901 O O . ASP A 1 560 ? 7.473 11.512 -4.647 1.00 85.31 560 ASP A O 1
ATOM 3905 N N . ASN A 1 561 ? 9.152 12.058 -3.267 1.00 77.00 561 ASN A N 1
ATOM 3906 C CA . ASN A 1 561 ? 8.466 11.681 -2.041 1.00 77.00 561 ASN A CA 1
ATOM 3907 C C . ASN A 1 561 ? 7.049 12.262 -1.980 1.00 77.00 561 ASN A C 1
ATOM 3909 O O . ASN A 1 561 ? 6.852 13.477 -2.045 1.00 77.00 561 ASN A O 1
ATOM 3913 N N . ASN A 1 562 ? 6.059 11.383 -1.801 1.00 73.00 562 ASN A N 1
ATOM 3914 C CA . ASN A 1 562 ? 4.643 11.746 -1.705 1.00 73.00 562 ASN A CA 1
ATOM 3915 C C . ASN A 1 562 ? 4.123 12.503 -2.938 1.00 73.00 562 ASN A C 1
ATOM 3917 O O . ASN A 1 562 ? 3.245 13.360 -2.810 1.00 73.00 562 ASN A O 1
ATOM 3921 N N . SER A 1 563 ? 4.659 12.221 -4.131 1.00 78.88 563 SER A N 1
ATOM 3922 C CA . SER A 1 563 ? 4.250 12.939 -5.333 1.00 78.88 563 SER A CA 1
ATOM 3923 C C . SER A 1 563 ? 2.761 12.767 -5.634 1.00 78.88 563 SER A C 1
ATOM 3925 O O . SER A 1 563 ? 2.234 11.657 -5.722 1.00 78.88 563 SER A O 1
ATOM 3927 N N . ASN A 1 564 ? 2.100 13.902 -5.853 1.00 86.88 564 ASN A N 1
ATOM 3928 C CA . ASN A 1 564 ? 0.717 14.002 -6.302 1.00 86.88 564 ASN A CA 1
ATOM 3929 C C . ASN A 1 564 ? 0.629 14.800 -7.617 1.00 86.88 564 ASN A C 1
ATOM 3931 O O . ASN A 1 564 ? -0.309 15.570 -7.829 1.00 86.88 564 ASN A O 1
ATOM 3935 N N . ALA A 1 565 ? 1.641 14.678 -8.479 1.00 88.69 565 ALA A N 1
ATOM 3936 C CA . ALA A 1 565 ? 1.732 15.421 -9.733 1.00 88.69 565 ALA A CA 1
ATOM 3937 C C . ALA A 1 565 ? 0.539 15.180 -10.676 1.00 88.69 565 ALA A C 1
ATOM 3939 O O . ALA A 1 565 ? -0.162 14.169 -10.597 1.00 88.69 565 ALA A O 1
ATOM 3940 N N . ALA A 1 566 ? 0.305 16.121 -11.594 1.00 94.12 566 ALA A N 1
ATOM 3941 C CA . ALA A 1 566 ? -0.774 16.009 -12.574 1.00 94.12 566 ALA A CA 1
ATOM 3942 C C . ALA A 1 566 ? -0.475 14.952 -13.653 1.00 94.12 566 ALA A C 1
ATOM 3944 O O . ALA A 1 566 ? -1.404 14.442 -14.273 1.00 94.12 566 ALA A O 1
ATOM 3945 N N . SER A 1 567 ? 0.796 14.579 -13.851 1.00 95.94 567 SER A N 1
ATOM 3946 C CA . SER A 1 567 ? 1.214 13.495 -14.756 1.00 95.94 567 SER A CA 1
ATOM 3947 C C . SER A 1 567 ? 0.522 12.165 -14.457 1.00 95.94 567 SER A C 1
ATOM 3949 O O . SER A 1 567 ? 0.155 11.459 -15.392 1.00 95.94 567 SER A O 1
ATOM 3951 N N . PHE A 1 568 ? 0.280 11.834 -13.186 1.00 97.31 568 PHE A N 1
ATOM 3952 C CA . PHE A 1 568 ? -0.395 10.589 -12.812 1.00 97.31 568 PHE A CA 1
ATOM 3953 C C . PHE A 1 568 ? -1.862 10.563 -13.260 1.00 97.31 568 PHE A C 1
ATOM 3955 O O . PHE A 1 568 ? -2.310 9.586 -13.859 1.00 97.31 568 PHE A O 1
ATOM 3962 N N . SER A 1 569 ? -2.619 11.635 -13.000 1.00 94.56 569 SER A N 1
ATOM 3963 C CA . SER A 1 569 ? -4.029 11.714 -13.401 1.00 94.56 569 SER A CA 1
ATOM 3964 C C . SER A 1 569 ? -4.190 11.913 -14.909 1.00 94.56 569 SER A C 1
ATOM 3966 O O . SER A 1 569 ? -5.127 11.373 -15.495 1.00 94.56 569 SER A O 1
ATOM 3968 N N . ASP A 1 570 ? -3.247 12.603 -15.554 1.00 97.19 570 ASP A N 1
ATOM 3969 C CA . ASP A 1 570 ? -3.142 12.662 -17.012 1.00 97.19 570 ASP A CA 1
ATOM 3970 C C . ASP A 1 570 ? -2.924 11.258 -17.603 1.00 97.19 570 ASP A C 1
ATOM 3972 O O . ASP A 1 570 ? -3.692 10.836 -18.465 1.00 97.19 570 ASP A O 1
ATOM 3976 N N . ALA A 1 571 ? -1.964 10.483 -17.086 1.00 97.94 571 ALA A N 1
ATOM 3977 C CA . ALA A 1 571 ? -1.730 9.102 -17.515 1.00 97.94 571 ALA A CA 1
ATOM 3978 C C . ALA A 1 571 ? -2.954 8.199 -17.288 1.00 97.94 571 ALA A C 1
ATOM 3980 O O . ALA A 1 571 ? -3.280 7.379 -18.147 1.00 97.94 571 ALA A O 1
ATOM 3981 N N . ALA A 1 572 ? -3.667 8.386 -16.173 1.00 97.06 572 ALA A N 1
ATOM 3982 C CA . ALA A 1 572 ? -4.890 7.651 -15.853 1.00 97.06 572 ALA A CA 1
ATOM 3983 C C . ALA A 1 572 ? -6.021 7.910 -16.865 1.00 97.06 572 ALA A C 1
ATOM 3985 O O . ALA A 1 572 ? -6.812 7.014 -17.160 1.00 97.06 572 ALA A O 1
ATOM 3986 N N . ALA A 1 573 ? -6.108 9.137 -17.387 1.00 96.50 573 ALA A N 1
ATOM 3987 C CA . ALA A 1 573 ? -7.166 9.568 -18.297 1.00 96.50 573 ALA A CA 1
ATOM 3988 C C . ALA A 1 573 ? -6.869 9.275 -19.778 1.00 96.50 573 ALA A C 1
ATOM 3990 O O . ALA A 1 573 ? -7.773 9.366 -20.617 1.00 96.50 573 ALA A O 1
ATOM 3991 N N . ARG A 1 574 ? -5.620 8.945 -20.133 1.00 96.31 574 ARG A N 1
ATOM 3992 C CA . ARG A 1 574 ? -5.235 8.727 -21.531 1.00 96.31 574 ARG A CA 1
ATOM 3993 C C . ARG A 1 574 ? -5.819 7.451 -22.115 1.00 96.31 574 ARG A C 1
ATOM 3995 O O . ARG A 1 574 ? -5.938 6.414 -21.467 1.00 96.31 574 ARG A O 1
ATOM 4002 N N . THR A 1 575 ? -6.140 7.540 -23.402 1.00 96.69 575 THR A N 1
ATOM 4003 C CA . THR A 1 575 ? -6.604 6.416 -24.214 1.00 96.69 575 THR A CA 1
ATOM 4004 C C . THR A 1 575 ? -5.789 6.324 -25.493 1.00 96.69 575 THR A C 1
ATOM 4006 O O . THR A 1 575 ? -5.344 7.333 -26.042 1.00 96.69 575 THR A O 1
ATOM 4009 N N . GLY A 1 576 ? -5.566 5.094 -25.943 1.00 94.44 576 GLY A N 1
ATOM 4010 C CA . GLY A 1 576 ? -4.817 4.814 -27.158 1.00 94.44 576 GLY A CA 1
ATOM 4011 C C . GLY A 1 576 ? -5.686 4.788 -28.419 1.00 94.44 576 GLY A C 1
ATOM 4012 O O . GLY A 1 576 ? -6.899 5.000 -28.359 1.00 94.44 576 GLY A O 1
ATOM 4013 N N . PRO A 1 577 ? -5.105 4.415 -29.573 1.00 94.19 577 PRO A N 1
ATOM 4014 C CA . PRO A 1 577 ? -5.798 4.288 -30.857 1.00 94.19 577 PRO A CA 1
ATOM 4015 C C . PRO A 1 577 ? -6.981 3.312 -30.859 1.00 94.19 577 PRO A C 1
ATOM 4017 O O . PRO A 1 577 ? -7.833 3.376 -31.739 1.00 94.19 577 PRO A O 1
ATOM 4020 N N . THR A 1 578 ? -7.042 2.400 -29.888 1.00 93.44 578 THR A N 1
ATOM 4021 C CA . THR A 1 578 ? -8.155 1.455 -29.707 1.00 93.44 578 THR A CA 1
ATOM 4022 C C . THR A 1 578 ? -9.341 2.059 -28.944 1.00 93.44 578 THR A C 1
ATOM 4024 O O . THR A 1 578 ? -10.346 1.378 -28.755 1.00 93.44 578 THR A O 1
ATOM 4027 N N . GLY A 1 579 ? -9.236 3.315 -28.490 1.00 95.56 579 GLY A N 1
ATOM 4028 C CA . GLY A 1 579 ? -10.232 3.981 -27.645 1.00 95.56 579 GLY A CA 1
ATOM 4029 C C . GLY A 1 579 ? -10.264 3.464 -26.204 1.00 95.56 579 GLY A C 1
ATOM 4030 O O . GLY A 1 579 ? -11.220 3.726 -25.479 1.00 95.56 579 GLY A O 1
ATOM 4031 N N . LEU A 1 580 ? -9.249 2.700 -25.795 1.00 94.81 580 LEU A N 1
ATOM 4032 C CA . LEU A 1 580 ? -9.158 2.073 -24.479 1.00 94.81 580 LEU A CA 1
ATOM 4033 C C . LEU A 1 580 ? -8.019 2.689 -23.653 1.00 94.81 580 LEU A C 1
ATOM 4035 O O . LEU A 1 580 ? -7.038 3.156 -24.243 1.00 94.81 580 LEU A O 1
ATOM 4039 N N . PRO A 1 581 ? -8.117 2.655 -22.310 1.00 95.50 581 PRO A 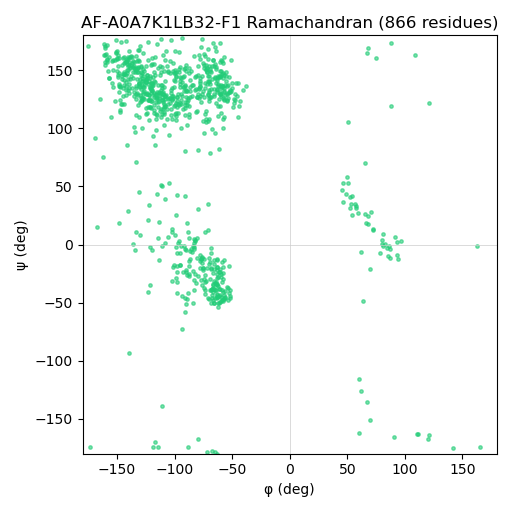N 1
ATOM 4040 C CA . PRO A 1 581 ? -7.008 2.990 -21.423 1.00 95.50 581 PRO A CA 1
ATOM 4041 C C . PRO A 1 581 ? -5.798 2.071 -21.615 1.00 95.50 581 PRO A C 1
ATOM 4043 O O . PRO A 1 581 ? -5.859 1.053 -22.317 1.00 95.50 581 PRO A O 1
ATOM 4046 N N . ALA A 1 582 ? -4.706 2.415 -20.936 1.00 96.75 582 ALA A N 1
ATOM 4047 C CA . ALA A 1 582 ? -3.529 1.568 -20.866 1.00 96.75 582 ALA A CA 1
ATOM 4048 C C . ALA A 1 582 ? -3.896 0.158 -20.367 1.00 96.75 582 ALA A C 1
ATOM 4050 O O . ALA A 1 582 ? -4.668 -0.023 -19.426 1.00 96.75 582 ALA A O 1
ATOM 4051 N N . ARG A 1 583 ? -3.328 -0.863 -21.012 1.00 96.81 583 ARG A N 1
ATOM 4052 C CA . ARG A 1 583 ? -3.468 -2.269 -20.617 1.00 96.81 583 ARG A CA 1
ATOM 4053 C C . ARG A 1 583 ? -2.801 -2.537 -19.269 1.00 96.81 583 ARG A C 1
ATOM 4055 O O . ARG A 1 583 ? -3.231 -3.420 -18.532 1.00 96.81 583 ARG A O 1
ATOM 4062 N N . MET A 1 584 ? -1.738 -1.787 -19.008 1.00 97.81 584 MET A N 1
ATOM 4063 C CA . MET A 1 584 ? -0.978 -1.739 -17.772 1.00 97.81 584 MET A CA 1
ATOM 4064 C C . MET A 1 584 ? -0.213 -0.414 -17.715 1.00 97.81 584 MET A C 1
ATOM 4066 O O . MET A 1 584 ? 0.070 0.198 -18.751 1.00 97.81 584 MET A O 1
ATOM 4070 N N . PHE A 1 585 ? 0.164 -0.023 -16.507 1.00 98.62 585 PHE A N 1
ATOM 4071 C CA . PHE A 1 585 ? 1.130 1.024 -16.250 1.00 98.62 585 PHE A CA 1
ATOM 4072 C C . PHE A 1 585 ? 2.380 0.379 -15.658 1.00 98.62 585 PHE A C 1
ATOM 4074 O O . PHE A 1 585 ? 2.290 -0.441 -14.744 1.00 98.62 585 PHE A O 1
ATOM 4081 N N . VAL A 1 586 ? 3.536 0.711 -16.212 1.00 98.81 586 VAL A N 1
ATOM 4082 C CA . VAL A 1 586 ? 4.831 0.187 -15.794 1.00 98.81 586 VAL A CA 1
ATOM 4083 C C . VAL A 1 586 ? 5.535 1.249 -14.958 1.00 98.81 586 VAL A C 1
ATOM 4085 O O . VAL A 1 586 ? 5.738 2.360 -15.433 1.00 98.81 586 VAL A O 1
ATOM 4088 N N . HIS A 1 587 ? 5.929 0.919 -13.733 1.00 98.56 587 HIS A N 1
ATOM 4089 C CA . HIS A 1 587 ? 6.749 1.798 -12.906 1.00 98.56 587 HIS A CA 1
ATOM 4090 C C . HIS A 1 587 ? 8.134 1.171 -12.718 1.00 98.56 587 HIS A C 1
ATOM 4092 O O . HIS A 1 587 ? 8.259 0.083 -12.155 1.00 98.56 587 HIS A O 1
ATOM 4098 N N . LEU A 1 588 ? 9.158 1.836 -13.249 1.00 98.69 588 LEU A N 1
ATOM 4099 C CA . LEU A 1 588 ? 10.535 1.347 -13.372 1.00 98.69 588 LEU A CA 1
ATOM 4100 C C . LEU A 1 588 ? 11.420 1.867 -12.236 1.00 98.69 588 LEU A C 1
ATOM 4102 O O . LEU A 1 588 ? 12.541 2.291 -12.472 1.00 98.69 588 LEU A O 1
ATOM 4106 N N . GLY A 1 589 ? 10.886 1.858 -11.017 1.00 96.94 589 GLY A N 1
ATOM 4107 C CA . GLY A 1 589 ? 11.608 2.314 -9.838 1.00 96.94 589 GLY A CA 1
ATOM 4108 C C . GLY A 1 589 ? 11.485 3.802 -9.535 1.00 96.94 589 GLY A C 1
ATOM 4109 O O . GLY A 1 589 ? 10.852 4.563 -10.274 1.00 96.94 589 GLY A O 1
ATOM 4110 N N . ASP A 1 590 ? 12.033 4.172 -8.389 1.00 97.12 590 ASP A N 1
ATOM 4111 C CA . ASP A 1 590 ? 11.920 5.453 -7.711 1.00 97.12 590 ASP A CA 1
ATOM 4112 C C . ASP A 1 590 ? 10.463 5.893 -7.580 1.00 97.12 590 ASP A C 1
ATOM 4114 O O . ASP A 1 590 ? 10.070 6.976 -8.013 1.00 97.12 590 ASP A O 1
ATOM 4118 N N . MET A 1 591 ? 9.612 5.027 -7.025 1.00 94.00 591 MET A N 1
ATOM 4119 C CA . MET A 1 591 ? 8.246 5.417 -6.654 1.00 94.00 591 MET A CA 1
ATOM 4120 C C . MET A 1 591 ? 8.257 6.404 -5.474 1.00 94.00 591 MET A C 1
ATOM 4122 O O . MET A 1 591 ? 7.290 7.141 -5.264 1.00 94.00 591 MET A O 1
ATOM 4126 N N . HIS A 1 592 ? 9.354 6.411 -4.713 1.00 88.25 592 HIS A N 1
ATOM 4127 C CA . HIS A 1 592 ? 9.677 7.377 -3.675 1.00 88.25 592 HIS A CA 1
ATOM 4128 C C . HIS A 1 592 ? 11.197 7.545 -3.524 1.00 88.25 592 HIS A C 1
ATOM 4130 O O . HIS A 1 592 ? 11.968 6.671 -3.901 1.00 88.25 592 HIS A O 1
ATOM 4136 N N . TYR A 1 593 ? 11.608 8.607 -2.831 1.00 86.50 593 TYR A N 1
ATOM 4137 C CA . TYR A 1 593 ? 13.000 8.932 -2.485 1.00 86.50 593 TYR A CA 1
ATOM 4138 C C . TYR A 1 593 ? 13.214 8.896 -0.960 1.00 86.50 593 TYR A C 1
ATOM 4140 O O . TYR A 1 593 ? 13.739 9.841 -0.369 1.00 86.50 593 TYR A O 1
ATOM 4148 N N . GLN A 1 594 ? 12.668 7.878 -0.281 1.00 77.81 594 GLN A N 1
ATOM 4149 C CA . GLN A 1 594 ? 12.740 7.766 1.184 1.00 77.81 594 GLN A CA 1
ATOM 4150 C C . GLN A 1 594 ? 14.093 7.259 1.689 1.00 77.81 594 GLN A C 1
ATOM 4152 O O . GLN A 1 594 ? 14.392 7.488 2.857 1.00 77.81 594 GLN A O 1
ATOM 4157 N N . ASP A 1 595 ? 14.883 6.598 0.838 1.00 79.12 595 ASP A N 1
ATOM 4158 C CA . ASP A 1 595 ? 16.244 6.133 1.135 1.00 79.12 595 ASP A CA 1
ATOM 4159 C C . ASP A 1 595 ? 16.321 5.359 2.452 1.00 79.12 595 ASP A C 1
ATOM 4161 O O . ASP A 1 595 ? 17.034 5.735 3.382 1.00 79.12 595 ASP A O 1
ATOM 4165 N N . ILE A 1 596 ? 15.528 4.284 2.531 1.00 78.38 596 ILE A N 1
ATOM 4166 C CA . ILE A 1 596 ? 15.255 3.541 3.770 1.00 78.38 596 ILE A CA 1
ATOM 4167 C C . ILE A 1 596 ? 16.556 3.146 4.486 1.00 78.38 596 ILE A C 1
ATOM 4169 O O . ILE A 1 596 ? 16.624 3.214 5.707 1.00 78.38 596 ILE A O 1
ATOM 4173 N N . GLY A 1 597 ? 17.604 2.754 3.753 1.00 71.81 597 GLY A N 1
ATOM 4174 C CA . GLY A 1 597 ? 18.970 2.581 4.265 1.00 71.81 597 GLY A CA 1
ATOM 4175 C C . GLY A 1 597 ? 19.187 1.524 5.364 1.00 71.81 597 GLY A C 1
ATOM 4176 O O . GLY A 1 597 ? 20.337 1.266 5.726 1.00 71.81 597 GLY A O 1
ATOM 4177 N N . VAL A 1 598 ? 18.126 0.908 5.899 1.00 62.97 598 VAL A N 1
ATOM 4178 C CA . VAL A 1 598 ? 18.131 -0.120 6.951 1.00 62.97 598 VAL A CA 1
ATOM 4179 C C . VAL A 1 598 ? 17.079 -1.195 6.739 1.00 62.97 598 VAL A C 1
ATOM 4181 O O . VAL A 1 598 ? 16.057 -0.967 6.101 1.00 62.97 598 VAL A O 1
ATOM 4184 N N . ASP A 1 599 ? 17.317 -2.355 7.347 1.00 83.31 599 ASP A N 1
ATOM 4185 C CA . ASP A 1 599 ? 16.373 -3.468 7.431 1.00 83.31 599 ASP A CA 1
ATOM 4186 C C . ASP A 1 599 ? 15.184 -3.120 8.355 1.00 83.31 599 ASP A C 1
ATOM 4188 O O . ASP A 1 599 ? 15.169 -3.462 9.541 1.00 83.31 599 ASP A O 1
ATOM 4192 N N . ASP A 1 600 ? 14.222 -2.352 7.832 1.00 71.31 600 ASP A N 1
ATOM 4193 C CA . ASP A 1 600 ? 13.004 -1.924 8.529 1.00 71.31 600 ASP A CA 1
ATOM 4194 C C . ASP A 1 600 ? 11.754 -2.095 7.640 1.00 71.31 600 ASP A C 1
ATOM 4196 O O . ASP A 1 600 ? 11.404 -1.228 6.832 1.00 71.31 600 ASP A O 1
ATOM 4200 N N . ASP A 1 601 ? 11.049 -3.218 7.825 1.00 68.38 601 ASP A N 1
ATOM 4201 C CA . ASP A 1 601 ? 9.788 -3.543 7.138 1.00 68.38 601 ASP A CA 1
ATOM 4202 C C . ASP A 1 601 ? 8.728 -2.435 7.274 1.00 68.38 601 ASP A C 1
ATOM 4204 O O . ASP A 1 601 ? 7.957 -2.186 6.344 1.00 68.38 601 ASP A O 1
ATOM 4208 N N . ALA A 1 602 ? 8.646 -1.779 8.437 1.00 64.25 602 ALA A N 1
ATOM 4209 C CA . ALA A 1 602 ? 7.609 -0.788 8.703 1.00 64.25 602 ALA A CA 1
ATOM 4210 C C . ALA A 1 602 ? 7.888 0.517 7.949 1.00 64.25 602 ALA A C 1
ATOM 4212 O O . ALA A 1 602 ? 6.954 1.133 7.426 1.00 64.25 602 ALA A O 1
ATOM 4213 N N . TRP A 1 603 ? 9.160 0.918 7.847 1.00 70.00 603 TRP A N 1
ATOM 4214 C CA . TRP A 1 603 ? 9.555 2.059 7.023 1.00 70.00 603 TRP A CA 1
ATOM 4215 C C . TRP A 1 603 ? 9.358 1.756 5.534 1.00 70.00 603 TRP A C 1
ATOM 4217 O O . TRP A 1 603 ? 8.716 2.550 4.846 1.00 70.00 603 TRP A O 1
ATOM 4227 N N . ALA A 1 604 ? 9.794 0.586 5.054 1.00 74.12 604 ALA A N 1
ATOM 4228 C CA . ALA A 1 604 ? 9.590 0.178 3.662 1.00 74.12 604 ALA A CA 1
ATOM 4229 C C . ALA A 1 604 ? 8.103 0.180 3.268 1.00 74.12 604 ALA A C 1
ATOM 4231 O O . ALA A 1 604 ? 7.710 0.765 2.256 1.00 74.12 604 ALA A O 1
ATOM 4232 N N . LEU A 1 605 ? 7.241 -0.395 4.111 1.00 79.06 605 LEU A N 1
ATOM 4233 C CA . LEU A 1 605 ? 5.798 -0.363 3.890 1.00 79.06 605 LEU A CA 1
ATOM 4234 C C . LEU A 1 605 ? 5.242 1.066 3.922 1.00 79.06 605 LEU A C 1
ATOM 4236 O O . LEU A 1 605 ? 4.462 1.440 3.047 1.00 79.06 605 LEU A O 1
ATOM 4240 N N . GLY A 1 606 ? 5.638 1.875 4.908 1.00 69.88 606 GLY A N 1
ATOM 4241 C CA . GLY A 1 606 ? 5.199 3.264 5.027 1.00 69.88 606 GLY A CA 1
ATOM 4242 C C . GLY A 1 606 ? 5.564 4.111 3.806 1.00 69.88 606 GLY A C 1
ATOM 4243 O O . GLY A 1 606 ? 4.744 4.906 3.350 1.00 69.88 606 GLY A O 1
ATOM 4244 N N . ALA A 1 607 ? 6.752 3.902 3.239 1.00 74.88 607 ALA A N 1
ATOM 4245 C CA . ALA A 1 607 ? 7.237 4.615 2.065 1.00 74.88 607 ALA A CA 1
ATOM 4246 C C . ALA A 1 607 ? 6.345 4.370 0.834 1.00 74.88 607 ALA A C 1
ATOM 4248 O O . ALA A 1 607 ? 5.842 5.327 0.236 1.00 74.88 607 ALA A O 1
ATOM 4249 N N . TRP A 1 608 ? 6.039 3.106 0.518 1.00 82.56 608 TRP A N 1
ATOM 4250 C CA . TRP A 1 608 ? 5.100 2.784 -0.560 1.00 82.56 608 TRP A CA 1
ATOM 4251 C C . TRP A 1 608 ? 3.671 3.232 -0.254 1.00 82.56 608 TRP A C 1
ATOM 4253 O O . TRP A 1 608 ? 3.007 3.777 -1.133 1.00 82.56 608 TRP A O 1
ATOM 4263 N N . LEU A 1 609 ? 3.179 3.067 0.977 1.00 79.94 609 LEU A N 1
ATOM 4264 C CA . LEU A 1 609 ? 1.825 3.507 1.327 1.00 79.94 609 LEU A CA 1
ATOM 4265 C C . LEU A 1 609 ? 1.644 5.019 1.221 1.00 79.94 609 LEU A C 1
ATOM 4267 O O . LEU A 1 609 ? 0.567 5.465 0.836 1.00 79.94 609 LEU A O 1
ATOM 4271 N N . ASN A 1 610 ? 2.674 5.812 1.511 1.00 72.75 610 ASN A N 1
ATOM 4272 C CA . ASN A 1 610 ? 2.588 7.258 1.357 1.00 72.75 610 ASN A CA 1
ATOM 4273 C C . ASN A 1 610 ? 2.477 7.678 -0.118 1.00 72.75 610 ASN A C 1
ATOM 4275 O O . ASN A 1 610 ? 1.709 8.593 -0.427 1.00 72.75 610 ASN A O 1
ATOM 4279 N N . ALA A 1 611 ? 3.186 6.993 -1.024 1.00 76.81 611 ALA A N 1
ATOM 4280 C CA . ALA A 1 611 ? 3.045 7.185 -2.469 1.00 76.81 611 ALA A CA 1
ATOM 4281 C C . ALA A 1 611 ? 1.651 6.743 -2.953 1.00 76.81 611 ALA A C 1
ATOM 4283 O O . ALA A 1 611 ? 0.910 7.522 -3.556 1.00 76.81 611 ALA A O 1
ATOM 4284 N N . LEU A 1 612 ? 1.233 5.530 -2.580 1.00 80.25 612 LEU A N 1
ATOM 4285 C CA . LEU A 1 612 ? -0.082 4.970 -2.913 1.00 80.25 612 LEU A CA 1
ATOM 4286 C C . LEU A 1 612 ? -1.253 5.723 -2.256 1.00 80.25 612 LEU A C 1
ATOM 4288 O O . LEU A 1 612 ? -2.397 5.580 -2.681 1.00 80.25 612 LEU A O 1
ATOM 4292 N N . GLY A 1 613 ? -0.988 6.527 -1.227 1.00 75.50 613 GLY A N 1
ATOM 4293 C CA . GLY A 1 613 ? -1.960 7.379 -0.546 1.00 75.50 613 GLY A CA 1
ATOM 4294 C C . GLY A 1 613 ? -2.296 8.672 -1.297 1.00 75.50 613 GLY A C 1
ATOM 4295 O O . GLY A 1 613 ? -3.281 9.327 -0.959 1.00 75.50 613 GLY A O 1
ATOM 4296 N N . GLN A 1 614 ? -1.513 9.054 -2.311 1.00 81.19 614 GLN A N 1
ATOM 4297 C CA . GLN A 1 614 ? -1.728 10.300 -3.051 1.00 81.19 614 GLN A CA 1
ATOM 4298 C C . GLN A 1 614 ? -2.875 10.167 -4.057 1.00 81.19 614 GLN A C 1
ATOM 4300 O O . GLN A 1 614 ? -2.949 9.198 -4.812 1.00 81.19 614 GLN A O 1
ATOM 4305 N N . ALA A 1 615 ? -3.755 11.169 -4.115 1.00 82.00 615 ALA A N 1
ATOM 4306 C CA . ALA A 1 615 ? -4.992 11.108 -4.898 1.00 82.00 615 ALA A CA 1
ATOM 4307 C C . ALA A 1 615 ? -4.762 10.814 -6.393 1.00 82.00 615 ALA A C 1
ATOM 4309 O O . ALA A 1 615 ? -5.457 9.981 -6.976 1.00 82.00 615 ALA A O 1
ATOM 4310 N N . ASN A 1 616 ? -3.770 11.456 -7.017 1.00 88.69 616 ASN A N 1
ATOM 4311 C CA . ASN A 1 616 ? -3.473 11.251 -8.433 1.00 88.69 616 ASN A CA 1
ATOM 4312 C C . ASN A 1 616 ? -2.795 9.893 -8.690 1.00 88.69 616 ASN A C 1
ATOM 4314 O O . ASN A 1 616 ? -3.072 9.272 -9.716 1.00 88.69 616 ASN A O 1
ATOM 4318 N N . GLN A 1 617 ? -1.990 9.379 -7.753 1.00 90.19 617 GLN A N 1
ATOM 4319 C CA . GLN A 1 617 ? -1.440 8.019 -7.847 1.00 90.19 617 GLN A CA 1
ATOM 4320 C C . GLN A 1 617 ? -2.537 6.960 -7.711 1.00 90.19 617 GLN A C 1
ATOM 4322 O O . GLN A 1 617 ? -2.606 6.024 -8.507 1.00 90.19 617 GLN A O 1
ATOM 4327 N N . GLN A 1 618 ? -3.457 7.143 -6.758 1.00 88.94 618 GLN A N 1
ATOM 4328 C CA . GLN A 1 618 ? -4.631 6.281 -6.623 1.00 88.94 618 GLN A CA 1
ATOM 4329 C C . GLN A 1 618 ? -5.474 6.274 -7.894 1.00 88.94 618 GLN A C 1
ATOM 4331 O O . GLN A 1 618 ? -5.939 5.211 -8.298 1.00 88.94 618 GLN A O 1
ATOM 4336 N N . ALA A 1 619 ? -5.663 7.431 -8.534 1.00 91.56 619 ALA A N 1
ATOM 4337 C CA . ALA A 1 619 ? -6.387 7.517 -9.798 1.00 91.56 619 ALA A CA 1
ATOM 4338 C C . ALA A 1 619 ? -5.714 6.673 -10.893 1.00 91.56 619 ALA A C 1
ATOM 4340 O O . ALA A 1 619 ? -6.395 5.905 -11.573 1.00 91.56 619 ALA A O 1
ATOM 4341 N N . LEU A 1 620 ? -4.384 6.750 -11.020 1.00 96.50 620 LEU A N 1
ATOM 4342 C CA . LEU A 1 620 ? -3.623 5.959 -11.988 1.00 96.50 620 LEU A CA 1
ATOM 4343 C C . LEU A 1 620 ? -3.735 4.453 -11.735 1.00 96.50 620 LEU A C 1
ATOM 4345 O O . LEU A 1 620 ? -4.129 3.703 -12.630 1.00 96.50 620 LEU A O 1
ATOM 4349 N N . TYR A 1 621 ? -3.439 4.006 -10.515 1.00 95.38 621 TYR A N 1
ATOM 4350 C CA . TYR A 1 621 ? -3.420 2.575 -10.189 1.00 95.38 621 TYR A CA 1
ATOM 4351 C C . TYR A 1 621 ? -4.820 1.965 -10.017 1.00 95.38 621 TYR A C 1
ATOM 4353 O O . TYR A 1 621 ? -4.974 0.742 -10.000 1.00 95.38 621 TYR A O 1
ATOM 4361 N N . ALA A 1 622 ? -5.864 2.797 -9.935 1.00 94.38 622 ALA A N 1
ATOM 4362 C CA . ALA A 1 622 ? -7.250 2.360 -10.073 1.00 94.38 622 ALA A CA 1
ATOM 4363 C C . ALA A 1 622 ? -7.680 2.204 -11.538 1.00 94.38 622 ALA A C 1
ATOM 4365 O O . ALA A 1 622 ? -8.500 1.334 -11.840 1.00 94.38 622 ALA A O 1
ATOM 4366 N N . ALA A 1 623 ? -7.144 3.037 -12.436 1.00 95.44 623 ALA A N 1
ATOM 4367 C CA . ALA A 1 623 ? -7.471 3.032 -13.861 1.00 95.44 623 ALA A CA 1
ATOM 4368 C C . ALA A 1 623 ? -6.738 1.935 -14.647 1.00 95.44 623 ALA A C 1
ATOM 4370 O O . ALA A 1 623 ? -7.239 1.485 -15.679 1.00 95.44 623 ALA A O 1
ATOM 4371 N N . SER A 1 624 ? -5.565 1.505 -14.176 1.00 95.56 624 SER A N 1
ATOM 4372 C CA . SER A 1 624 ? -4.733 0.525 -14.869 1.00 95.56 624 SER A CA 1
ATOM 4373 C C . SER A 1 624 ? -3.985 -0.394 -13.893 1.00 95.56 624 SER A C 1
ATOM 4375 O O . SER A 1 624 ? -3.474 0.082 -12.879 1.00 95.56 624 SER A O 1
ATOM 4377 N N . PRO A 1 625 ? -3.832 -1.694 -14.217 1.00 97.94 625 PRO A N 1
ATOM 4378 C CA . PRO A 1 625 ? -2.921 -2.589 -13.507 1.00 97.94 625 PRO A CA 1
ATOM 4379 C C . PRO A 1 625 ? -1.487 -2.052 -13.477 1.00 97.94 625 PRO A C 1
ATOM 4381 O O . PRO A 1 625 ? -1.033 -1.470 -14.462 1.00 97.94 625 PRO A O 1
ATOM 4384 N N . LEU A 1 626 ? -0.775 -2.301 -12.379 1.00 98.19 626 LEU A N 1
ATOM 4385 C CA . LEU A 1 626 ? 0.608 -1.896 -12.157 1.00 98.19 626 LEU A CA 1
ATOM 4386 C C . LEU A 1 626 ? 1.563 -3.078 -12.374 1.00 98.19 626 LEU A C 1
ATOM 4388 O O . LEU A 1 626 ? 1.405 -4.137 -11.765 1.00 98.19 626 LEU A O 1
ATOM 4392 N N . ALA A 1 627 ? 2.582 -2.874 -13.205 1.00 98.19 627 ALA A N 1
ATOM 4393 C CA . ALA A 1 627 ? 3.794 -3.686 -13.227 1.00 98.19 627 ALA A CA 1
ATOM 4394 C C . ALA A 1 627 ? 4.939 -2.849 -12.642 1.00 98.19 627 ALA A C 1
ATOM 4396 O O . ALA A 1 627 ? 5.249 -1.787 -13.175 1.00 98.19 627 ALA A O 1
ATOM 4397 N N . TYR A 1 628 ? 5.544 -3.304 -11.546 1.00 98.25 628 TYR A N 1
ATOM 4398 C CA . TYR A 1 628 ? 6.521 -2.528 -10.777 1.00 98.25 628 TYR A CA 1
ATOM 4399 C C . TYR A 1 628 ? 7.823 -3.306 -10.566 1.00 98.25 628 TYR A C 1
ATOM 4401 O O . TYR A 1 628 ? 7.787 -4.490 -10.202 1.00 98.25 628 TYR A O 1
ATOM 4409 N N . THR A 1 629 ? 8.941 -2.605 -10.761 1.00 98.06 629 THR A N 1
ATOM 4410 C CA . THR A 1 629 ? 10.265 -2.939 -10.221 1.00 98.06 629 THR A CA 1
ATOM 4411 C C . THR A 1 629 ? 10.796 -1.745 -9.432 1.00 98.06 629 THR A C 1
ATOM 4413 O O . THR A 1 629 ? 10.406 -0.618 -9.721 1.00 98.06 629 THR A O 1
ATOM 4416 N N . TRP A 1 630 ? 11.670 -1.983 -8.458 1.00 97.50 630 TRP A N 1
ATOM 4417 C CA . TRP A 1 630 ? 12.408 -0.925 -7.766 1.00 97.50 630 TRP A CA 1
ATOM 4418 C C . TRP A 1 630 ? 13.585 -0.400 -8.593 1.00 97.50 630 TRP A C 1
ATOM 4420 O O . TRP A 1 630 ? 14.096 -1.111 -9.465 1.00 97.50 630 TRP A O 1
ATOM 4430 N N . SER A 1 631 ? 14.020 0.810 -8.242 1.00 96.94 631 SER A N 1
ATOM 4431 C CA . SER A 1 631 ? 15.356 1.368 -8.495 1.00 96.94 631 SER A CA 1
ATOM 4432 C C . SER A 1 631 ? 16.060 1.586 -7.142 1.00 96.94 631 SER A C 1
ATOM 4434 O O . SER A 1 631 ? 15.570 1.140 -6.100 1.00 96.94 631 SER A O 1
ATOM 4436 N N . ASP A 1 632 ? 17.233 2.199 -7.140 1.00 94.50 632 ASP A N 1
ATOM 4437 C CA . ASP A 1 632 ? 18.072 2.461 -5.975 1.00 94.50 632 ASP A CA 1
ATOM 4438 C C . ASP A 1 632 ? 17.336 3.170 -4.823 1.00 94.50 632 ASP A C 1
ATOM 4440 O O . ASP A 1 632 ? 17.432 2.713 -3.679 1.00 94.50 632 ASP A O 1
ATOM 4444 N N . HIS A 1 633 ? 16.524 4.197 -5.087 1.00 93.81 633 HIS A N 1
ATOM 4445 C CA . HIS A 1 633 ? 15.838 4.947 -4.027 1.00 93.81 633 HIS A CA 1
ATOM 4446 C C . HIS A 1 633 ? 14.672 4.192 -3.366 1.00 93.81 633 HIS A C 1
ATOM 4448 O O . HIS A 1 633 ? 14.366 4.428 -2.188 1.00 93.81 633 HIS A O 1
ATOM 4454 N N . ASP A 1 634 ? 14.038 3.245 -4.070 1.00 93.56 634 ASP A N 1
ATOM 4455 C CA . ASP A 1 634 ? 13.126 2.299 -3.415 1.00 93.56 634 ASP A CA 1
ATOM 4456 C C . ASP A 1 634 ? 13.897 1.215 -2.651 1.00 93.56 634 ASP A C 1
ATOM 4458 O O . ASP A 1 634 ? 13.431 0.738 -1.617 1.00 93.56 634 ASP A O 1
ATOM 4462 N N . PHE A 1 635 ? 15.055 0.801 -3.180 1.00 94.38 635 PHE A N 1
ATOM 4463 C CA . PHE A 1 635 ? 15.832 -0.323 -2.661 1.00 94.38 635 PHE A CA 1
ATOM 4464 C C . PHE A 1 635 ? 16.625 0.035 -1.401 1.00 94.38 635 PHE A C 1
ATOM 4466 O O . PHE A 1 635 ? 16.812 -0.816 -0.533 1.00 94.38 635 PHE A O 1
ATOM 4473 N N . GLY A 1 636 ? 17.054 1.293 -1.261 1.00 82.62 636 GLY A N 1
ATOM 4474 C CA . GLY A 1 636 ? 17.630 1.788 -0.013 1.00 82.62 636 GLY A CA 1
ATOM 4475 C C . GLY A 1 636 ? 18.441 3.081 -0.077 1.00 82.62 636 GLY A C 1
ATOM 4476 O O . GLY A 1 636 ? 18.892 3.520 0.980 1.00 82.62 636 GLY A O 1
ATOM 4477 N N . GLY A 1 637 ? 18.621 3.701 -1.244 1.00 86.12 637 GLY A N 1
ATOM 4478 C CA . GLY A 1 637 ? 19.279 5.001 -1.403 1.00 86.12 637 GLY A CA 1
ATOM 4479 C C . GLY A 1 637 ? 20.152 5.079 -2.651 1.00 86.12 637 GLY A C 1
ATOM 4480 O O . GLY A 1 637 ? 20.200 4.134 -3.423 1.00 86.12 637 GLY A O 1
ATOM 4481 N N . GLN A 1 638 ? 20.876 6.185 -2.823 1.00 87.25 638 GLN A N 1
ATOM 4482 C CA . GLN A 1 638 ? 21.637 6.447 -4.053 1.00 87.25 638 GLN A CA 1
ATOM 4483 C C . GLN A 1 638 ? 22.592 5.313 -4.442 1.00 87.25 638 GLN A C 1
ATOM 4485 O O . GLN A 1 638 ? 23.480 4.947 -3.663 1.00 87.25 638 GLN A O 1
ATOM 4490 N N . ASN A 1 639 ? 22.452 4.837 -5.678 1.00 91.00 639 ASN A N 1
ATOM 4491 C CA . ASN A 1 639 ? 23.340 3.892 -6.356 1.00 91.00 639 ASN A CA 1
ATOM 4492 C C . ASN A 1 639 ? 23.592 2.588 -5.580 1.00 91.00 639 ASN A C 1
ATOM 4494 O O . ASN A 1 639 ? 24.653 1.965 -5.717 1.00 91.00 639 ASN A O 1
ATOM 4498 N N . VAL A 1 640 ? 22.660 2.190 -4.709 1.00 93.44 640 VAL A N 1
ATOM 4499 C CA . VAL A 1 640 ? 22.836 1.004 -3.868 1.00 93.44 640 VAL A CA 1
ATOM 4500 C C . VAL A 1 640 ? 22.792 -0.282 -4.694 1.00 93.44 640 VAL A C 1
ATOM 4502 O O . VAL A 1 640 ? 22.132 -0.374 -5.733 1.00 93.44 640 VAL A O 1
ATOM 4505 N N . ALA A 1 641 ? 23.504 -1.285 -4.190 1.00 94.69 641 ALA A N 1
ATOM 4506 C CA . ALA A 1 641 ? 23.638 -2.610 -4.775 1.00 94.69 641 ALA A CA 1
ATOM 4507 C C . ALA A 1 641 ? 23.045 -3.678 -3.831 1.00 94.69 641 ALA A C 1
ATOM 4509 O O . ALA A 1 641 ? 22.378 -3.351 -2.844 1.00 94.69 641 ALA A O 1
ATOM 4510 N N . ALA A 1 642 ? 23.270 -4.963 -4.116 1.00 95.69 642 ALA A N 1
ATOM 4511 C CA . ALA A 1 642 ? 22.677 -6.074 -3.365 1.00 95.69 642 ALA A CA 1
ATOM 4512 C C . ALA A 1 642 ? 23.100 -6.137 -1.883 1.00 95.69 642 ALA A C 1
ATOM 4514 O O . ALA A 1 642 ? 22.423 -6.766 -1.072 1.00 95.69 642 ALA A O 1
ATOM 4515 N N . ASP A 1 643 ? 24.208 -5.488 -1.520 1.00 93.81 643 ASP A N 1
ATOM 4516 C CA . ASP A 1 643 ? 24.723 -5.378 -0.152 1.00 93.81 643 ASP A CA 1
ATOM 4517 C C . ASP A 1 643 ? 24.042 -4.273 0.678 1.00 93.81 643 ASP A C 1
ATOM 4519 O O . ASP A 1 643 ? 24.404 -4.054 1.839 1.00 93.81 643 ASP A O 1
ATOM 4523 N N . CYS A 1 644 ? 23.036 -3.593 0.114 1.00 92.56 644 CYS A N 1
ATOM 4524 C CA . CYS A 1 644 ? 22.248 -2.590 0.815 1.00 92.56 644 CYS A CA 1
ATOM 4525 C C . CYS A 1 644 ? 21.608 -3.166 2.094 1.00 92.56 644 CYS A C 1
ATOM 4527 O O . CYS A 1 644 ? 20.883 -4.163 2.022 1.00 92.56 644 CYS A O 1
ATOM 4529 N N . PRO A 1 645 ? 21.763 -2.511 3.263 1.00 89.25 645 PRO A N 1
ATOM 4530 C CA . PRO A 1 645 ? 21.141 -2.986 4.497 1.00 89.25 645 PRO A CA 1
ATOM 4531 C C . PRO A 1 645 ? 19.609 -3.063 4.451 1.00 89.25 645 PRO A C 1
ATOM 4533 O O . PRO A 1 645 ? 19.037 -3.830 5.214 1.00 89.25 645 PRO A O 1
ATOM 4536 N N . ALA A 1 646 ? 18.944 -2.291 3.584 1.00 86.62 646 ALA A N 1
ATOM 4537 C CA . ALA A 1 646 ? 17.485 -2.304 3.438 1.00 86.62 646 ALA A CA 1
ATOM 4538 C C . ALA A 1 646 ? 16.945 -3.461 2.580 1.00 86.62 646 ALA A C 1
ATOM 4540 O O . ALA A 1 646 ? 15.738 -3.711 2.597 1.00 86.62 646 ALA A O 1
ATOM 4541 N N . ALA A 1 647 ? 17.815 -4.186 1.864 1.00 94.12 647 ALA A N 1
ATOM 4542 C CA . ALA A 1 647 ? 17.418 -5.219 0.909 1.00 94.12 647 ALA A CA 1
ATOM 4543 C C . ALA A 1 647 ? 16.440 -6.269 1.489 1.00 94.12 647 ALA A C 1
ATOM 4545 O O . ALA A 1 647 ? 15.428 -6.536 0.835 1.00 94.12 647 ALA A O 1
ATOM 4546 N N . PRO A 1 648 ? 16.648 -6.839 2.699 1.00 91.50 648 PRO A N 1
ATOM 4547 C CA . PRO A 1 648 ? 15.729 -7.844 3.235 1.00 91.50 648 PRO A CA 1
ATOM 4548 C C . PRO A 1 648 ? 14.314 -7.289 3.467 1.00 91.50 648 PRO A C 1
ATOM 4550 O O . PRO A 1 648 ? 13.337 -7.912 3.039 1.00 91.50 648 PRO A O 1
ATOM 4553 N N . ALA A 1 649 ? 14.203 -6.095 4.058 1.00 81.38 649 ALA A N 1
ATOM 4554 C CA . ALA A 1 649 ? 12.929 -5.433 4.320 1.00 81.38 649 ALA A CA 1
ATOM 4555 C C . ALA A 1 649 ? 12.148 -5.102 3.041 1.00 81.38 649 ALA A C 1
ATOM 4557 O O . ALA A 1 649 ? 10.975 -5.471 2.904 1.00 81.38 649 ALA A O 1
ATOM 4558 N N . VAL A 1 650 ? 12.786 -4.453 2.059 1.00 91.88 650 VAL A N 1
ATOM 4559 C CA . VAL A 1 650 ? 12.106 -4.056 0.809 1.00 91.88 650 VAL A CA 1
ATOM 4560 C C . VAL A 1 650 ? 11.647 -5.282 0.010 1.00 91.88 650 VAL A C 1
ATOM 4562 O O . VAL A 1 650 ? 10.518 -5.326 -0.490 1.00 91.88 650 VAL A O 1
ATOM 4565 N N . GLN A 1 651 ? 12.464 -6.341 -0.030 1.00 96.25 651 GLN A N 1
ATOM 4566 C C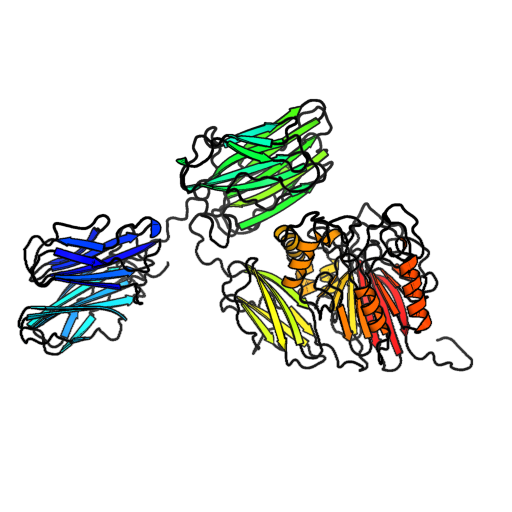A . GLN A 1 651 ? 12.132 -7.600 -0.700 1.00 96.25 651 GLN A CA 1
ATOM 4567 C C . GLN A 1 651 ? 10.973 -8.343 -0.020 1.00 96.25 651 GLN A C 1
ATOM 4569 O O . GLN A 1 651 ? 10.147 -8.960 -0.709 1.00 96.25 651 GLN A O 1
ATOM 4574 N N . ALA A 1 652 ? 10.899 -8.304 1.314 1.00 90.88 652 ALA A N 1
ATOM 4575 C CA . ALA A 1 652 ? 9.824 -8.924 2.082 1.00 90.88 652 ALA A CA 1
ATOM 4576 C C . ALA A 1 652 ? 8.497 -8.174 1.904 1.00 90.88 652 ALA A C 1
ATOM 4578 O O . ALA A 1 652 ? 7.460 -8.790 1.629 1.00 90.88 652 ALA A O 1
ATOM 4579 N N . VAL A 1 653 ? 8.521 -6.844 2.008 1.00 87.81 653 VAL A N 1
ATOM 4580 C CA . VAL A 1 653 ? 7.322 -6.007 1.895 1.00 87.81 653 VAL A CA 1
ATOM 4581 C C . VAL A 1 653 ? 6.760 -6.023 0.471 1.00 87.81 653 VAL A C 1
ATOM 4583 O O . VAL A 1 653 ? 5.542 -6.155 0.316 1.00 87.81 653 VAL A O 1
ATOM 4586 N N . TYR A 1 654 ? 7.603 -6.011 -0.572 1.00 97.06 654 TYR A N 1
ATOM 4587 C CA . TYR A 1 654 ? 7.131 -6.094 -1.961 1.00 97.06 654 TYR A CA 1
ATOM 4588 C C . TYR A 1 654 ? 6.217 -7.298 -2.191 1.00 97.06 654 TYR A C 1
ATOM 4590 O O . TYR A 1 654 ? 5.130 -7.167 -2.751 1.00 97.06 654 TYR A O 1
ATOM 4598 N N . ARG A 1 655 ? 6.633 -8.481 -1.720 1.00 95.25 655 ARG A N 1
ATOM 4599 C CA . ARG A 1 655 ? 5.910 -9.746 -1.940 1.00 95.25 655 ARG A CA 1
ATOM 4600 C C . ARG A 1 655 ? 4.552 -9.793 -1.249 1.00 95.25 655 ARG A C 1
ATOM 4602 O O . ARG A 1 655 ? 3.702 -10.593 -1.636 1.00 95.25 655 ARG A O 1
ATOM 4609 N N . ARG A 1 656 ? 4.357 -8.955 -0.232 1.00 92.81 656 ARG A N 1
ATOM 4610 C CA . ARG A 1 656 ? 3.094 -8.811 0.495 1.00 92.81 656 ARG A CA 1
ATOM 4611 C C . ARG A 1 656 ? 2.195 -7.766 -0.166 1.00 92.81 656 ARG A C 1
ATOM 4613 O O . ARG A 1 656 ? 0.995 -7.997 -0.286 1.00 92.81 656 ARG A O 1
ATOM 4620 N N . LEU A 1 657 ? 2.773 -6.645 -0.608 1.00 94.12 657 LEU A N 1
ATOM 4621 C CA . LEU A 1 657 ? 2.040 -5.470 -1.082 1.00 94.12 657 LEU A CA 1
ATOM 4622 C C . LEU A 1 657 ? 1.728 -5.491 -2.586 1.00 94.12 657 LEU A C 1
ATOM 4624 O O . LEU A 1 657 ? 0.593 -5.206 -2.975 1.00 94.12 657 LEU A O 1
ATOM 4628 N N . PHE A 1 658 ? 2.708 -5.804 -3.438 1.00 97.75 658 PHE A N 1
ATOM 4629 C CA . PHE A 1 658 ? 2.581 -5.650 -4.888 1.00 97.75 658 PHE A CA 1
ATOM 4630 C C . PHE A 1 658 ? 2.054 -6.928 -5.559 1.00 97.75 658 PHE A C 1
ATOM 4632 O O . PHE A 1 658 ? 2.699 -7.980 -5.511 1.00 97.75 658 PHE A O 1
ATOM 4639 N N . PRO A 1 659 ? 0.902 -6.867 -6.251 1.00 97.19 659 PRO A N 1
ATOM 4640 C CA . PRO A 1 659 ? 0.417 -7.984 -7.048 1.00 97.19 659 PRO A CA 1
ATOM 4641 C C . PRO A 1 659 ? 1.270 -8.137 -8.318 1.00 97.19 659 PRO A C 1
ATOM 4643 O O . PRO A 1 659 ? 1.132 -7.376 -9.269 1.00 97.19 659 PRO A O 1
ATOM 4646 N N . SER A 1 660 ? 2.133 -9.149 -8.359 1.00 97.44 660 SER A N 1
ATOM 4647 C CA . SER A 1 660 ? 3.048 -9.401 -9.483 1.00 97.44 660 SER A CA 1
ATOM 4648 C C . SER A 1 660 ? 2.652 -10.614 -10.334 1.00 97.44 660 SER A C 1
ATOM 4650 O O . SER A 1 660 ? 1.842 -11.463 -9.931 1.00 97.44 660 SER A O 1
ATOM 4652 N N . HIS A 1 661 ? 3.256 -10.745 -11.517 1.00 97.62 661 HIS A N 1
ATOM 4653 C CA . HIS A 1 661 ? 3.317 -12.025 -12.225 1.00 97.62 661 HIS A CA 1
ATOM 4654 C C . HIS A 1 661 ? 4.147 -13.044 -11.423 1.00 97.62 661 HIS A C 1
ATOM 4656 O O . HIS A 1 661 ? 4.566 -12.796 -10.293 1.00 97.62 661 HIS A O 1
ATOM 4662 N N . ALA A 1 662 ? 4.325 -14.255 -11.952 1.00 95.88 662 ALA A N 1
ATOM 4663 C CA . ALA A 1 662 ? 5.183 -15.228 -11.287 1.00 95.88 662 ALA A CA 1
ATOM 4664 C C . ALA A 1 662 ? 6.622 -14.690 -11.211 1.00 95.88 662 ALA A C 1
ATOM 4666 O O . ALA A 1 662 ? 7.197 -14.337 -12.240 1.00 95.88 662 ALA A O 1
ATOM 4667 N N . LEU A 1 663 ? 7.179 -14.652 -9.997 1.00 97.06 663 LEU A N 1
ATOM 4668 C CA . LEU A 1 663 ? 8.588 -14.359 -9.749 1.00 97.06 663 LEU A CA 1
ATOM 4669 C C . LEU A 1 663 ? 9.353 -15.692 -9.830 1.00 97.06 663 LEU A C 1
ATOM 4671 O O . LEU A 1 663 ? 9.139 -16.539 -8.961 1.00 97.06 663 LEU A O 1
ATOM 4675 N N . PRO A 1 664 ? 10.185 -15.938 -10.857 1.00 94.62 664 PRO A N 1
ATOM 4676 C CA . PRO A 1 664 ? 10.805 -17.244 -11.077 1.00 94.62 664 PRO A CA 1
ATOM 4677 C C . PRO A 1 664 ? 12.091 -17.466 -10.267 1.00 94.62 664 PRO A C 1
ATOM 4679 O O . PRO A 1 664 ? 12.702 -18.525 -10.387 1.00 94.62 664 PRO A O 1
ATOM 4682 N N . GLY A 1 665 ? 12.519 -16.468 -9.490 1.00 88.75 665 GLY A N 1
ATOM 4683 C CA . GLY A 1 665 ? 13.770 -16.500 -8.742 1.00 88.75 665 GLY A CA 1
ATOM 4684 C C . GLY A 1 665 ? 13.740 -17.286 -7.436 1.00 88.75 665 GLY A C 1
ATOM 4685 O O . GLY A 1 665 ? 12.819 -18.036 -7.127 1.00 88.75 665 GLY A O 1
ATOM 4686 N N . ASP A 1 666 ? 14.789 -17.075 -6.654 1.00 86.88 666 ASP A N 1
ATOM 4687 C CA . ASP A 1 666 ? 15.117 -17.740 -5.388 1.00 86.88 666 ASP A CA 1
ATOM 4688 C C . ASP A 1 666 ? 14.413 -17.144 -4.154 1.00 86.88 666 ASP A C 1
ATOM 4690 O O . ASP A 1 666 ? 14.669 -17.563 -3.027 1.00 86.88 666 ASP A O 1
ATOM 4694 N N . GLY A 1 667 ? 13.515 -16.179 -4.354 1.00 88.75 667 GLY A N 1
ATOM 4695 C CA . GLY A 1 667 ? 12.863 -15.449 -3.268 1.00 88.75 667 GLY A CA 1
ATOM 4696 C C . GLY A 1 667 ? 13.559 -14.145 -2.873 1.00 88.75 667 GLY A C 1
ATOM 4697 O O . GLY A 1 667 ? 13.042 -13.470 -1.989 1.00 88.75 667 GLY A O 1
ATOM 4698 N N . VAL A 1 668 ? 14.641 -13.752 -3.556 1.00 90.81 668 VAL A N 1
ATOM 4699 C CA . VAL A 1 668 ? 15.330 -12.465 -3.364 1.00 90.81 668 VAL A CA 1
ATOM 4700 C C . VAL A 1 668 ? 14.793 -11.432 -4.361 1.00 90.81 668 VAL A C 1
ATOM 4702 O O . VAL A 1 668 ? 13.952 -10.601 -4.009 1.00 90.81 668 VAL A O 1
ATOM 4705 N N . GLY A 1 669 ? 15.146 -11.555 -5.641 1.00 95.00 669 GLY A N 1
ATOM 4706 C CA . GLY A 1 669 ? 14.764 -10.586 -6.677 1.00 95.00 669 GLY A CA 1
ATOM 4707 C C . GLY A 1 669 ? 13.331 -10.705 -7.209 1.00 95.00 669 GLY A C 1
ATOM 4708 O O . GLY A 1 669 ? 12.665 -11.731 -7.039 1.00 95.00 669 GLY A O 1
ATOM 4709 N N . ILE A 1 670 ? 12.862 -9.644 -7.872 1.00 97.56 670 ILE A N 1
ATOM 4710 C CA . ILE A 1 670 ? 11.463 -9.483 -8.338 1.00 97.56 670 ILE A CA 1
ATOM 4711 C C . ILE A 1 670 ? 11.293 -9.470 -9.860 1.00 97.56 670 ILE A C 1
ATOM 4713 O O . ILE A 1 670 ? 10.272 -9.017 -10.383 1.00 97.56 670 ILE A O 1
ATOM 4717 N N . TYR A 1 671 ? 12.279 -9.986 -10.589 1.00 98.38 671 TYR A N 1
ATOM 4718 C CA . TYR A 1 671 ? 12.180 -10.123 -12.037 1.00 98.38 671 TYR A CA 1
ATOM 4719 C C . TYR A 1 671 ? 11.012 -11.031 -12.440 1.00 98.38 671 TYR A C 1
ATOM 4721 O O . TYR A 1 671 ? 10.684 -12.009 -11.766 1.00 98.38 671 TYR A O 1
ATOM 4729 N N . GLN A 1 672 ? 10.366 -10.693 -13.551 1.00 98.44 672 GLN A N 1
ATOM 4730 C CA . GLN A 1 672 ? 9.121 -11.316 -13.994 1.00 98.44 672 GLN A CA 1
ATOM 4731 C C . GLN A 1 672 ? 8.895 -11.115 -15.495 1.00 98.44 672 GLN A C 1
ATOM 4733 O O . GLN A 1 672 ? 9.456 -10.212 -16.114 1.00 98.44 672 GLN A O 1
ATOM 4738 N N . SER A 1 673 ? 8.053 -11.952 -16.098 1.00 98.44 673 SER A N 1
ATOM 4739 C CA . SER A 1 673 ? 7.669 -11.816 -17.506 1.00 98.44 673 SER A CA 1
ATOM 4740 C C . SER A 1 673 ? 6.195 -12.137 -17.731 1.00 98.44 673 SER A C 1
ATOM 4742 O O . SER A 1 673 ? 5.561 -12.851 -16.947 1.00 98.44 673 SER A O 1
ATOM 4744 N N . TRP A 1 674 ? 5.642 -11.582 -18.806 1.00 98.19 674 TRP A N 1
ATOM 4745 C CA . TRP A 1 674 ? 4.286 -11.859 -19.273 1.00 98.19 674 TRP A CA 1
ATOM 4746 C C . TRP A 1 674 ? 4.151 -11.510 -20.750 1.00 98.19 674 TRP A C 1
ATOM 4748 O O . TRP A 1 674 ? 4.896 -10.691 -21.279 1.00 98.19 674 TRP A O 1
ATOM 4758 N N . GLN A 1 675 ? 3.181 -12.115 -21.432 1.00 97.69 675 GLN A N 1
ATOM 4759 C CA . GLN A 1 675 ? 2.997 -11.921 -22.867 1.00 97.69 675 GLN A CA 1
ATOM 4760 C C . GLN A 1 675 ? 1.597 -11.389 -23.181 1.00 97.69 675 GLN A C 1
ATOM 4762 O O . GLN A 1 675 ? 0.593 -11.965 -22.764 1.00 97.69 675 GLN A O 1
ATOM 4767 N N . ILE A 1 676 ? 1.537 -10.301 -23.950 1.00 97.62 676 ILE A N 1
ATOM 4768 C CA . ILE A 1 676 ? 0.305 -9.695 -24.461 1.00 97.62 676 ILE A CA 1
ATOM 4769 C C . ILE A 1 676 ? 0.261 -9.948 -25.966 1.00 97.62 676 ILE A C 1
ATOM 4771 O O . ILE A 1 676 ? 0.975 -9.310 -26.741 1.00 97.62 676 ILE A O 1
ATOM 4775 N N . GLY A 1 677 ? -0.551 -10.917 -26.391 1.00 96.19 677 GLY A N 1
ATOM 4776 C CA . GLY A 1 677 ? -0.589 -11.332 -27.792 1.00 96.19 677 GLY A CA 1
ATOM 4777 C C . GLY A 1 677 ? 0.786 -11.831 -28.237 1.00 96.19 677 GLY A C 1
ATOM 4778 O O . GLY A 1 677 ? 1.282 -12.825 -27.708 1.00 96.19 677 GLY A O 1
ATOM 4779 N N . ARG A 1 678 ? 1.427 -11.141 -29.182 1.00 96.94 678 ARG A N 1
ATOM 4780 C CA . ARG A 1 678 ? 2.770 -11.469 -29.699 1.00 96.94 678 ARG A CA 1
ATOM 4781 C C . ARG A 1 678 ? 3.914 -10.682 -29.042 1.00 96.94 678 ARG A C 1
ATOM 4783 O O . ARG A 1 678 ? 5.059 -10.859 -29.453 1.00 96.94 678 ARG A O 1
ATOM 4790 N N . VAL A 1 679 ? 3.627 -9.834 -28.052 1.00 98.50 679 VAL A N 1
ATOM 4791 C CA . VAL A 1 679 ? 4.630 -9.010 -27.356 1.00 98.50 679 VAL A CA 1
ATOM 4792 C C . VAL A 1 679 ? 4.947 -9.608 -25.990 1.00 98.50 679 VAL A C 1
ATOM 4794 O O . VAL A 1 679 ? 4.065 -9.684 -25.135 1.00 98.50 679 VAL A O 1
ATOM 4797 N N . LEU A 1 680 ? 6.194 -10.033 -25.789 1.00 98.75 680 LEU A N 1
ATOM 4798 C CA . LEU A 1 680 ? 6.703 -10.512 -24.506 1.00 98.75 680 LEU A CA 1
ATOM 4799 C C . LEU A 1 680 ? 7.313 -9.344 -23.735 1.00 98.75 680 LEU A C 1
ATOM 4801 O O . LEU A 1 680 ? 8.249 -8.709 -24.209 1.00 98.75 680 LEU A O 1
ATOM 4805 N N . PHE A 1 681 ? 6.816 -9.092 -22.536 1.00 98.88 681 PHE A N 1
ATOM 4806 C CA . PHE A 1 681 ? 7.425 -8.173 -21.589 1.00 98.88 681 PHE A CA 1
ATOM 4807 C C . PHE A 1 681 ? 8.345 -8.960 -20.665 1.00 98.88 681 PHE A C 1
ATOM 4809 O O . PHE A 1 681 ? 7.934 -9.962 -20.075 1.00 98.88 681 PHE A O 1
ATOM 4816 N N . VAL A 1 682 ? 9.589 -8.505 -20.546 1.00 98.81 682 VAL A N 1
ATOM 4817 C CA . VAL A 1 682 ? 10.590 -9.067 -19.637 1.00 98.81 682 VAL A CA 1
ATOM 4818 C C . VAL A 1 682 ? 11.034 -7.941 -18.719 1.00 98.81 682 VAL A C 1
ATOM 4820 O O . VAL A 1 682 ? 11.726 -7.027 -19.157 1.00 98.81 682 VAL A O 1
ATOM 4823 N N . MET A 1 683 ? 10.600 -7.987 -17.463 1.00 98.88 683 MET A N 1
ATOM 4824 C CA . MET A 1 683 ? 10.969 -7.023 -16.434 1.00 98.88 683 MET A CA 1
ATOM 4825 C C . MET A 1 683 ? 12.061 -7.615 -15.555 1.00 98.88 683 MET A C 1
ATOM 4827 O O . MET A 1 683 ? 11.879 -8.655 -14.923 1.00 98.88 683 MET A O 1
ATOM 4831 N N . THR A 1 684 ? 13.205 -6.953 -15.540 1.00 98.69 684 THR A N 1
ATOM 4832 C CA . THR A 1 684 ? 14.377 -7.346 -14.751 1.00 98.69 684 THR A CA 1
ATOM 4833 C C . THR A 1 684 ? 14.495 -6.513 -13.485 1.00 98.69 684 THR A C 1
ATOM 4835 O O . THR A 1 684 ? 14.169 -5.334 -13.498 1.00 98.69 684 THR A O 1
ATOM 4838 N N . ASP A 1 685 ? 15.016 -7.132 -12.433 1.00 98.19 685 ASP A N 1
ATOM 4839 C CA . ASP A 1 685 ? 15.442 -6.486 -11.194 1.00 98.19 685 ASP A CA 1
ATOM 4840 C C . ASP A 1 685 ? 16.911 -6.062 -11.336 1.00 98.19 685 ASP A C 1
ATOM 4842 O O . ASP A 1 685 ? 17.762 -6.905 -11.629 1.00 98.19 685 ASP A O 1
ATOM 4846 N N . GLY A 1 686 ? 17.185 -4.763 -11.216 1.00 96.44 686 GLY A N 1
ATOM 4847 C CA . GLY A 1 686 ? 18.523 -4.188 -11.386 1.00 96.44 686 GLY A CA 1
ATOM 4848 C C . GLY A 1 686 ? 19.341 -4.069 -10.101 1.00 96.44 686 GLY A C 1
ATOM 4849 O O . GLY A 1 686 ? 20.474 -3.609 -10.177 1.00 96.44 686 GLY A O 1
ATOM 4850 N N . ARG A 1 687 ? 18.798 -4.458 -8.935 1.00 97.19 687 ARG A N 1
ATOM 4851 C CA . ARG A 1 687 ? 19.391 -4.139 -7.620 1.00 97.19 687 ARG A CA 1
ATOM 4852 C C . ARG A 1 687 ? 19.696 -5.365 -6.767 1.00 97.19 687 ARG A C 1
ATOM 4854 O O . ARG A 1 687 ? 20.773 -5.452 -6.189 1.00 97.19 687 ARG A O 1
ATOM 4861 N N . SER A 1 688 ? 18.809 -6.360 -6.742 1.00 97.19 688 SER A N 1
ATOM 4862 C CA . SER A 1 688 ? 18.901 -7.498 -5.806 1.00 97.19 688 SER A CA 1
ATOM 4863 C C . SER A 1 688 ? 20.125 -8.397 -5.956 1.00 97.19 688 SER A C 1
ATOM 4865 O O . SER A 1 688 ? 20.438 -9.155 -5.042 1.00 97.19 688 SER A O 1
ATOM 4867 N N . TYR A 1 689 ? 20.783 -8.353 -7.111 1.00 96.94 689 TYR A N 1
ATOM 4868 C CA . TYR A 1 689 ? 21.962 -9.167 -7.415 1.00 96.94 689 TYR A CA 1
ATOM 4869 C C . TYR A 1 689 ? 23.114 -8.336 -7.972 1.00 96.94 689 TYR A C 1
ATOM 4871 O O . TYR A 1 689 ? 24.089 -8.896 -8.468 1.00 96.94 689 TYR A O 1
ATOM 4879 N N . MET A 1 690 ? 22.964 -7.015 -7.946 1.00 97.50 690 MET A N 1
ATOM 4880 C CA . MET A 1 690 ? 23.959 -6.086 -8.438 1.00 97.50 690 MET A CA 1
ATOM 4881 C C . MET A 1 690 ? 25.162 -6.115 -7.499 1.00 97.50 690 MET A C 1
ATOM 4883 O O . MET A 1 690 ? 25.006 -5.924 -6.294 1.00 97.50 690 MET A O 1
ATOM 4887 N N . ASP A 1 691 ? 26.352 -6.340 -8.046 1.00 97.50 691 ASP A N 1
ATOM 4888 C CA . ASP A 1 691 ? 27.605 -6.123 -7.326 1.00 97.50 691 ASP A CA 1
ATOM 4889 C C . ASP A 1 691 ? 27.857 -4.617 -7.170 1.00 97.50 691 ASP A C 1
ATOM 4891 O O . ASP A 1 691 ? 27.498 -3.858 -8.075 1.00 97.50 691 ASP A O 1
ATOM 4895 N N . PRO A 1 692 ? 28.512 -4.154 -6.092 1.00 95.38 692 PRO A N 1
ATOM 4896 C CA . PRO A 1 692 ? 28.831 -2.742 -5.900 1.00 95.38 692 PRO A CA 1
ATOM 4897 C C . PRO A 1 692 ? 29.515 -2.096 -7.113 1.00 95.38 692 PRO A C 1
ATOM 4899 O O . PRO A 1 692 ? 30.435 -2.653 -7.718 1.00 95.38 692 PRO A O 1
ATOM 4902 N N . ILE A 1 693 ? 29.127 -0.862 -7.455 1.00 92.50 693 ILE A N 1
ATOM 4903 C CA . ILE A 1 693 ? 29.701 -0.147 -8.611 1.00 92.50 693 ILE A CA 1
ATOM 4904 C C . ILE A 1 693 ? 31.214 0.063 -8.498 1.00 92.50 693 ILE A C 1
ATOM 4906 O O . ILE A 1 693 ? 31.897 0.155 -9.518 1.00 92.50 693 ILE A O 1
ATOM 4910 N N . THR A 1 694 ? 31.736 0.095 -7.270 1.00 91.44 694 THR A N 1
ATOM 4911 C CA . THR A 1 694 ? 33.162 0.230 -6.960 1.00 91.44 694 THR A CA 1
ATOM 4912 C C . THR A 1 694 ? 33.979 -1.007 -7.309 1.00 91.44 694 THR A C 1
ATOM 4914 O O . THR A 1 694 ? 35.206 -0.913 -7.389 1.00 91.44 694 THR A O 1
ATOM 4917 N N . ASP A 1 695 ? 33.329 -2.153 -7.515 1.00 94.25 695 ASP A N 1
ATOM 4918 C CA . ASP A 1 695 ? 34.021 -3.387 -7.853 1.00 94.25 695 ASP A CA 1
ATOM 4919 C C . ASP A 1 695 ? 34.601 -3.315 -9.275 1.00 94.25 695 ASP A C 1
ATOM 4921 O O . ASP A 1 695 ? 33.990 -2.713 -10.173 1.00 94.25 695 ASP A O 1
ATOM 4925 N N . PRO A 1 696 ? 35.778 -3.925 -9.520 1.00 94.12 696 PRO A N 1
ATOM 4926 C CA . PRO A 1 696 ? 36.383 -3.945 -10.846 1.00 94.12 696 PRO A CA 1
ATOM 4927 C C . PRO A 1 696 ? 35.458 -4.579 -11.893 1.00 94.12 696 PRO A C 1
ATOM 4929 O O . PRO A 1 696 ? 35.034 -5.726 -11.740 1.00 94.12 696 PRO A O 1
ATOM 4932 N N . ASP A 1 697 ? 35.195 -3.858 -12.988 1.00 93.50 697 ASP A N 1
ATOM 4933 C CA . ASP A 1 697 ? 34.414 -4.368 -14.122 1.00 93.50 697 ASP A CA 1
ATOM 4934 C C . ASP A 1 697 ? 35.189 -5.479 -14.840 1.00 93.50 697 ASP A C 1
ATOM 4936 O O . ASP A 1 697 ? 36.139 -5.254 -15.593 1.00 93.50 697 ASP A O 1
ATOM 4940 N N . THR A 1 698 ? 34.813 -6.708 -14.515 1.00 95.31 698 THR A N 1
ATOM 4941 C CA . THR A 1 698 ? 35.415 -7.953 -14.981 1.00 95.31 698 THR A CA 1
ATOM 4942 C C . THR A 1 698 ? 34.301 -8.971 -15.199 1.00 95.31 698 THR A C 1
ATOM 4944 O O . THR A 1 698 ? 33.150 -8.735 -14.840 1.00 95.31 698 THR A O 1
ATOM 4947 N N . SER A 1 699 ? 34.623 -10.154 -15.723 1.00 94.31 699 SER A N 1
ATOM 4948 C CA . SER A 1 699 ? 33.626 -11.206 -15.965 1.00 94.31 699 SER A CA 1
ATOM 4949 C C . SER A 1 699 ? 32.941 -11.750 -14.704 1.00 94.31 699 SER A C 1
ATOM 4951 O O . SER A 1 699 ? 31.987 -12.514 -14.835 1.00 94.31 699 SER A O 1
ATOM 4953 N N . SER A 1 700 ? 33.444 -11.435 -13.504 1.00 95.38 700 SER A N 1
ATOM 4954 C CA . SER A 1 700 ? 32.792 -11.796 -12.241 1.00 95.38 700 SER A CA 1
ATOM 4955 C C . SER A 1 700 ? 31.819 -10.737 -11.732 1.00 95.38 700 SER A C 1
ATOM 4957 O O . SER A 1 700 ? 30.933 -11.113 -10.977 1.00 95.38 700 SER A O 1
ATOM 4959 N N . LYS A 1 701 ? 31.973 -9.465 -12.134 1.00 97.31 701 LYS A N 1
ATOM 4960 C CA . LYS A 1 701 ? 31.076 -8.377 -11.726 1.00 97.31 701 LYS A CA 1
ATOM 4961 C C . LYS A 1 701 ? 29.750 -8.507 -12.465 1.00 97.31 701 LYS A C 1
ATOM 4963 O O . LYS A 1 701 ? 29.750 -8.716 -13.682 1.00 97.31 701 LYS A O 1
ATOM 4968 N N . THR A 1 702 ? 28.633 -8.363 -11.761 1.00 97.94 702 THR A N 1
ATOM 4969 C CA . THR A 1 702 ? 27.310 -8.551 -12.352 1.00 97.94 702 THR A CA 1
ATOM 4970 C C . THR A 1 702 ? 26.272 -7.517 -11.919 1.00 97.94 702 THR A C 1
ATOM 4972 O O . THR A 1 702 ? 26.283 -7.048 -10.789 1.00 97.94 702 THR A O 1
ATOM 4975 N N . LYS A 1 703 ? 25.368 -7.160 -12.840 1.00 97.38 703 LYS A N 1
ATOM 4976 C CA . LYS A 1 703 ? 24.170 -6.342 -12.593 1.00 97.38 703 LYS A CA 1
ATOM 4977 C C . LYS A 1 703 ? 22.972 -7.232 -12.255 1.00 97.38 703 LYS A C 1
ATOM 4979 O O . LYS A 1 703 ? 22.248 -6.967 -11.304 1.00 97.38 703 LYS A O 1
ATOM 4984 N N . LEU A 1 704 ? 22.758 -8.303 -13.029 1.00 97.88 704 LEU A N 1
ATOM 4985 C CA . LEU A 1 704 ? 21.578 -9.166 -12.876 1.00 97.8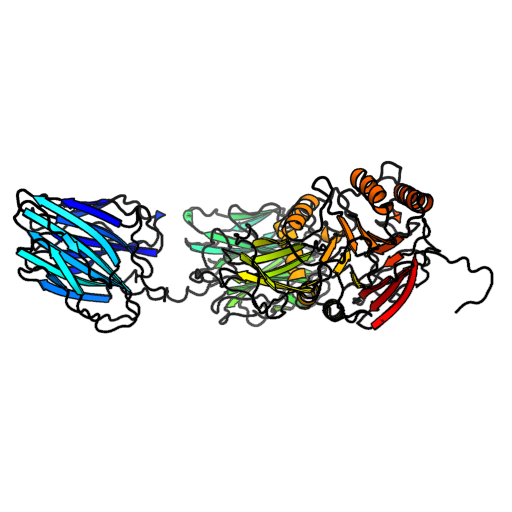8 704 LEU A CA 1
ATOM 4986 C C . LEU A 1 704 ? 21.834 -10.390 -11.993 1.00 97.88 704 LEU A C 1
ATOM 4988 O O . LEU A 1 704 ? 20.888 -11.041 -11.562 1.00 97.88 704 LEU A O 1
ATOM 4992 N N . GLY A 1 705 ? 23.086 -10.768 -11.753 1.00 97.25 705 GLY A N 1
ATOM 4993 C CA . GLY A 1 705 ? 23.402 -12.057 -11.152 1.00 97.25 705 GLY A CA 1
ATOM 4994 C C . GLY A 1 705 ? 23.233 -13.222 -12.130 1.00 97.25 705 GLY A C 1
ATOM 4995 O O . GLY A 1 705 ? 22.537 -13.156 -13.147 1.00 97.25 705 GLY A O 1
ATOM 4996 N N . ALA A 1 706 ? 23.873 -14.350 -11.817 1.00 96.06 706 ALA A N 1
ATOM 4997 C CA . ALA A 1 706 ? 23.930 -15.502 -12.719 1.00 96.06 706 ALA A CA 1
ATOM 4998 C C . ALA A 1 706 ? 22.543 -16.095 -13.041 1.00 96.06 706 ALA A C 1
ATOM 5000 O O . ALA A 1 706 ? 22.250 -16.391 -14.203 1.00 96.06 706 ALA A O 1
ATOM 5001 N N . THR A 1 707 ? 21.681 -16.249 -12.030 1.00 96.62 707 THR A N 1
ATOM 5002 C CA . THR A 1 707 ? 20.364 -16.891 -12.172 1.00 96.62 707 THR A CA 1
ATOM 5003 C C . THR A 1 707 ? 19.415 -16.053 -13.022 1.00 96.62 707 THR A C 1
ATOM 5005 O O . THR A 1 707 ? 18.846 -16.561 -13.989 1.00 96.62 707 THR A O 1
ATOM 5008 N N . GLN A 1 708 ? 19.274 -14.760 -12.715 1.00 98.31 708 GLN A N 1
ATOM 5009 C CA . GLN A 1 708 ? 18.401 -13.871 -13.479 1.00 98.31 708 GLN A CA 1
ATOM 5010 C C . GLN A 1 708 ? 18.938 -13.639 -14.892 1.00 98.31 708 GLN A C 1
ATOM 5012 O O . GLN A 1 708 ? 18.148 -13.631 -15.830 1.00 98.31 708 GLN A O 1
ATOM 5017 N N . LYS A 1 709 ? 20.260 -13.519 -15.083 1.00 98.00 709 LYS A N 1
ATOM 5018 C CA . LYS A 1 709 ? 20.866 -13.429 -16.420 1.00 98.00 709 LYS A CA 1
ATOM 5019 C C . LYS A 1 709 ? 20.545 -14.655 -17.277 1.00 98.00 709 LYS A C 1
ATOM 5021 O O . LYS A 1 709 ? 20.131 -14.516 -18.430 1.00 98.00 709 LYS A O 1
ATOM 5026 N N . ALA A 1 710 ? 20.705 -15.861 -16.730 1.00 97.88 710 ALA A N 1
ATOM 5027 C CA . ALA A 1 710 ? 20.366 -17.096 -17.436 1.00 97.88 710 ALA A CA 1
ATOM 5028 C C . ALA A 1 710 ? 18.862 -17.179 -17.751 1.00 97.88 710 ALA A C 1
ATOM 5030 O O . ALA A 1 710 ? 18.476 -17.524 -18.871 1.00 97.88 710 ALA A O 1
ATOM 5031 N N . TRP A 1 711 ? 18.016 -16.803 -16.788 1.00 98.31 711 TRP A N 1
ATOM 5032 C CA . TRP A 1 711 ? 16.574 -16.709 -16.987 1.00 98.31 711 TRP A CA 1
ATOM 5033 C C . TRP A 1 711 ? 16.223 -15.709 -18.095 1.00 98.31 711 TRP A C 1
ATOM 5035 O O . TRP A 1 711 ? 15.503 -16.072 -19.022 1.00 98.31 711 TRP A O 1
ATOM 5045 N N . TRP A 1 712 ? 16.782 -14.501 -18.075 1.00 98.50 712 TRP A N 1
ATOM 5046 C CA . TRP A 1 712 ? 16.530 -13.466 -19.077 1.00 98.50 712 TRP A CA 1
ATOM 5047 C C . TRP A 1 712 ? 16.883 -13.954 -20.485 1.00 98.50 712 TRP A C 1
ATOM 5049 O O . TRP A 1 712 ? 16.049 -13.874 -21.387 1.00 98.50 712 TRP A O 1
ATOM 5059 N N . LYS A 1 713 ? 18.059 -14.580 -20.656 1.00 98.69 713 LYS A N 1
ATOM 5060 C CA . LYS A 1 713 ? 18.475 -15.174 -21.938 1.00 98.69 713 LYS A CA 1
ATOM 5061 C C . LYS A 1 713 ? 17.458 -16.196 -22.448 1.00 98.69 713 LYS A C 1
ATOM 5063 O O . LYS A 1 713 ? 17.146 -16.201 -23.633 1.00 98.69 713 LYS A O 1
ATOM 5068 N N . SER A 1 714 ? 16.894 -17.015 -21.555 1.00 98.12 714 SER A N 1
ATOM 5069 C CA . SER A 1 714 ? 15.844 -17.975 -21.921 1.00 98.12 714 SER A CA 1
ATOM 5070 C C . SER A 1 714 ? 14.535 -17.306 -22.356 1.00 98.12 714 SER A C 1
ATOM 5072 O O . SER A 1 714 ? 13.868 -17.812 -23.255 1.00 98.12 714 SER A O 1
ATOM 5074 N N . GLN A 1 715 ? 14.174 -16.164 -21.757 1.00 98.12 715 GLN A N 1
ATOM 5075 C CA . GLN A 1 715 ? 12.934 -15.458 -22.082 1.00 98.12 715 GLN A CA 1
ATOM 5076 C C . GLN A 1 715 ? 13.008 -14.805 -23.460 1.00 98.12 715 GLN A C 1
ATOM 5078 O O . GLN A 1 715 ? 12.089 -14.955 -24.264 1.00 98.12 715 GLN A O 1
ATOM 5083 N N . VAL A 1 716 ? 14.105 -14.110 -23.768 1.00 97.19 716 VAL A N 1
ATOM 5084 C CA . VAL A 1 716 ? 14.191 -13.283 -24.983 1.00 97.19 716 VAL A CA 1
ATOM 5085 C C . VAL A 1 716 ? 14.235 -14.085 -26.289 1.00 97.19 716 VAL A C 1
ATOM 5087 O O . VAL A 1 716 ? 13.976 -13.533 -27.354 1.00 97.19 716 VAL A O 1
ATOM 5090 N N . VAL A 1 717 ? 14.502 -15.391 -26.214 1.00 96.88 717 VAL A N 1
ATOM 5091 C CA . VAL A 1 717 ? 14.481 -16.320 -27.361 1.00 96.88 717 VAL A CA 1
ATOM 5092 C C . VAL A 1 717 ? 13.216 -17.185 -27.414 1.00 96.88 717 VAL A C 1
ATOM 5094 O O . VAL A 1 717 ? 13.166 -18.172 -28.152 1.00 96.88 717 VAL A O 1
ATOM 5097 N N . THR A 1 718 ? 12.185 -16.843 -26.635 1.00 95.25 718 THR A N 1
ATOM 5098 C CA . THR A 1 718 ? 10.916 -17.583 -26.613 1.00 95.25 718 THR A CA 1
ATOM 5099 C C . THR A 1 718 ? 10.297 -17.641 -28.011 1.00 95.25 718 THR A C 1
ATOM 5101 O O . THR A 1 718 ? 10.057 -16.622 -28.662 1.00 95.25 718 THR A O 1
ATOM 5104 N N . ALA A 1 719 ? 10.007 -18.856 -28.481 1.00 91.25 719 ALA A N 1
ATOM 5105 C CA . ALA A 1 719 ? 9.420 -19.070 -29.797 1.00 91.25 719 ALA A CA 1
ATOM 5106 C C . ALA A 1 719 ? 8.019 -18.439 -29.910 1.00 91.25 719 ALA A C 1
ATOM 5108 O O . ALA A 1 719 ? 7.224 -18.473 -28.974 1.00 91.25 719 ALA A O 1
ATOM 5109 N N . GLY A 1 720 ? 7.694 -17.897 -31.086 1.00 87.88 720 GLY A N 1
ATOM 5110 C CA . GLY A 1 720 ? 6.384 -17.288 -31.354 1.00 87.88 720 GLY A CA 1
ATOM 5111 C C . GLY A 1 720 ? 6.212 -15.859 -30.823 1.00 87.88 720 GLY A C 1
ATOM 5112 O O . GLY A 1 720 ? 5.157 -15.259 -31.034 1.00 87.88 720 GLY A O 1
ATOM 5113 N N . VAL A 1 721 ? 7.240 -15.290 -30.188 1.00 94.38 721 VAL A N 1
ATOM 5114 C CA . VAL A 1 721 ? 7.295 -13.875 -29.804 1.00 94.38 721 VAL A CA 1
ATOM 5115 C C . VAL A 1 721 ? 7.673 -13.023 -31.019 1.00 94.38 721 VAL A C 1
ATOM 5117 O O . VAL A 1 721 ? 8.633 -13.316 -31.726 1.00 94.38 721 VAL A O 1
ATOM 5120 N N . GLY A 1 722 ? 6.892 -11.974 -31.288 1.00 94.94 722 GLY A N 1
ATOM 5121 C CA . GLY A 1 722 ? 7.154 -11.014 -32.365 1.00 94.94 722 GLY A CA 1
ATOM 5122 C C . GLY A 1 722 ? 7.968 -9.792 -31.926 1.00 94.94 722 GLY A C 1
ATOM 5123 O O . GLY A 1 722 ? 8.599 -9.158 -32.767 1.00 94.94 722 GLY A O 1
ATOM 5124 N N . LEU A 1 723 ? 7.937 -9.467 -30.632 1.00 98.12 723 LEU A N 1
ATOM 5125 C CA . LEU A 1 723 ? 8.671 -8.368 -30.006 1.00 98.12 723 LEU A CA 1
ATOM 5126 C C . LEU A 1 723 ? 8.907 -8.691 -28.528 1.00 98.12 723 LEU A C 1
ATOM 5128 O O . LEU A 1 723 ? 7.975 -9.097 -27.833 1.00 98.12 723 LEU A O 1
ATOM 5132 N N . VAL A 1 724 ? 10.123 -8.453 -28.054 1.00 98.75 724 VAL A N 1
ATOM 5133 C CA . VAL A 1 724 ? 10.482 -8.403 -26.638 1.00 98.75 724 VAL A CA 1
ATOM 5134 C C . VAL A 1 724 ? 10.539 -6.941 -26.203 1.00 98.75 724 VAL A C 1
ATOM 5136 O O . VAL A 1 724 ? 11.314 -6.162 -26.750 1.00 98.75 724 VAL A O 1
ATOM 5139 N N . VAL A 1 725 ? 9.748 -6.563 -25.205 1.00 98.88 725 VAL A N 1
ATOM 5140 C CA . VAL A 1 725 ? 9.908 -5.292 -24.493 1.00 98.88 725 VAL A CA 1
ATOM 5141 C C . VAL A 1 725 ? 10.668 -5.585 -23.206 1.00 98.88 725 VAL A C 1
ATOM 5143 O O . VAL A 1 725 ? 10.133 -6.209 -22.287 1.00 98.88 725 VAL A O 1
ATOM 5146 N N . TRP A 1 726 ? 11.931 -5.175 -23.163 1.00 98.81 726 TRP A N 1
ATOM 5147 C CA . TRP A 1 726 ? 12.766 -5.293 -21.978 1.00 98.81 726 TRP A CA 1
ATOM 5148 C C . TRP A 1 726 ? 12.566 -4.058 -21.104 1.00 98.81 726 TRP A C 1
ATOM 5150 O O . TRP A 1 726 ? 12.915 -2.947 -21.489 1.00 98.81 726 TRP A O 1
ATOM 5160 N N . LEU A 1 727 ? 11.961 -4.277 -19.942 1.00 98.88 727 LEU A N 1
ATOM 5161 C CA . LEU A 1 727 ? 11.721 -3.282 -18.909 1.00 98.88 727 LEU A CA 1
ATOM 5162 C C . LEU A 1 727 ? 12.832 -3.390 -17.854 1.00 98.88 727 LEU A C 1
ATOM 5164 O O . LEU A 1 727 ? 13.011 -4.452 -17.246 1.00 98.88 727 LEU A O 1
ATOM 5168 N N . HIS A 1 728 ? 13.568 -2.310 -17.634 1.00 98.31 728 HIS A N 1
ATOM 5169 C CA . HIS A 1 728 ? 14.642 -2.240 -16.644 1.00 98.31 728 HIS A CA 1
ATOM 5170 C C . HIS A 1 728 ? 14.630 -0.869 -15.966 1.00 98.31 728 HIS A C 1
ATOM 5172 O O . HIS A 1 728 ? 14.044 0.067 -16.497 1.00 98.31 728 HIS A O 1
ATOM 5178 N N . GLU A 1 729 ? 15.204 -0.764 -14.775 1.00 96.50 729 GLU A N 1
ATOM 5179 C CA . GLU A 1 729 ? 15.166 0.478 -13.996 1.00 96.50 729 GLU A CA 1
ATOM 5180 C C . GLU A 1 729 ? 16.098 1.559 -14.572 1.00 96.50 729 GLU A C 1
ATOM 5182 O O . GLU A 1 729 ? 15.636 2.675 -14.804 1.00 96.50 729 GLU A O 1
ATOM 5187 N N . ASP A 1 730 ? 17.316 1.195 -14.987 1.00 93.06 730 ASP A N 1
ATOM 5188 C CA . ASP A 1 730 ? 18.328 2.144 -15.463 1.00 93.06 730 ASP A CA 1
ATOM 5189 C C . ASP A 1 730 ? 18.662 2.054 -16.964 1.00 93.06 730 ASP A C 1
ATOM 5191 O O . ASP A 1 730 ? 18.169 1.217 -17.735 1.00 93.06 730 ASP A O 1
ATOM 5195 N N . ALA A 1 731 ? 19.533 2.959 -17.402 1.00 91.19 731 ALA A N 1
ATOM 5196 C CA . ALA A 1 731 ? 19.851 3.161 -18.802 1.00 91.19 731 ALA A CA 1
ATOM 5197 C C . ALA A 1 731 ? 20.879 2.202 -19.405 1.00 91.19 731 ALA A C 1
ATOM 5199 O O . ALA A 1 731 ? 21.919 1.876 -18.834 1.00 91.19 731 ALA A O 1
ATOM 5200 N N . TRP A 1 732 ? 20.645 1.865 -20.674 1.00 91.56 732 TRP A N 1
ATOM 5201 C CA . TRP A 1 732 ? 21.589 1.131 -21.510 1.00 91.56 732 TRP A CA 1
ATOM 5202 C C . TRP A 1 732 ? 22.504 2.089 -22.291 1.00 91.56 732 TRP A C 1
ATOM 5204 O O . TRP A 1 732 ? 22.282 2.377 -23.469 1.00 91.56 732 TRP A O 1
ATOM 5214 N N . HIS A 1 733 ? 23.547 2.605 -21.642 1.00 82.38 733 HIS A N 1
ATOM 5215 C CA . HIS A 1 733 ? 24.558 3.462 -22.280 1.00 82.38 733 HIS A CA 1
ATOM 5216 C C . HIS A 1 733 ? 25.861 2.706 -22.539 1.00 82.38 733 HIS A C 1
ATOM 5218 O O . HIS A 1 733 ? 26.106 1.698 -21.892 1.00 82.38 733 HIS A O 1
ATOM 5224 N N . ASN A 1 734 ? 26.693 3.167 -23.490 1.00 73.94 734 ASN A N 1
ATOM 5225 C CA . ASN A 1 734 ? 27.937 2.482 -23.896 1.00 73.94 734 ASN A CA 1
ATOM 5226 C C . ASN A 1 734 ? 29.156 2.794 -23.007 1.00 73.94 734 ASN A C 1
ATOM 5228 O O . ASN A 1 734 ? 30.118 2.022 -23.005 1.00 73.94 734 ASN A O 1
ATOM 5232 N N . ALA A 1 735 ? 29.163 3.916 -22.292 1.00 71.81 735 ALA A N 1
ATOM 5233 C CA . ALA A 1 735 ? 30.295 4.326 -21.471 1.00 71.81 735 ALA A CA 1
ATOM 5234 C C . ALA A 1 735 ? 29.856 5.282 -20.365 1.00 71.81 735 ALA A C 1
ATOM 5236 O O . ALA A 1 735 ? 29.029 6.168 -20.599 1.00 71.81 735 ALA A O 1
ATOM 5237 N N . SER A 1 736 ? 30.494 5.137 -19.205 1.00 72.75 736 SER A N 1
ATOM 5238 C CA . SER A 1 736 ? 30.360 6.091 -18.111 1.00 72.75 736 SER A CA 1
ATOM 5239 C C . SER A 1 736 ? 31.081 7.387 -18.469 1.00 72.75 736 SER A C 1
ATOM 5241 O O . SER A 1 736 ? 32.183 7.358 -19.023 1.00 72.75 736 SER A O 1
ATOM 5243 N N . THR A 1 737 ? 30.474 8.532 -18.163 1.00 66.00 737 THR A N 1
ATOM 5244 C CA . THR A 1 737 ? 31.130 9.847 -18.312 1.00 66.00 737 THR A CA 1
ATOM 5245 C C . THR A 1 737 ? 31.216 10.627 -17.003 1.00 66.00 737 THR A C 1
ATOM 5247 O O . THR A 1 737 ? 31.785 11.720 -16.983 1.00 66.00 737 THR A O 1
ATOM 5250 N N . PHE A 1 738 ? 30.681 10.083 -15.910 1.00 69.81 738 PHE A N 1
ATOM 5251 C CA . PHE A 1 738 ? 30.725 10.714 -14.599 1.00 69.81 738 PHE A CA 1
ATOM 5252 C C . PHE A 1 738 ? 30.945 9.681 -13.494 1.00 69.81 738 PHE A C 1
ATOM 5254 O O . PHE A 1 738 ? 30.574 8.514 -13.602 1.00 69.81 738 PHE A O 1
ATOM 5261 N N . THR A 1 739 ? 31.588 10.123 -12.415 1.00 74.25 739 THR A N 1
ATOM 5262 C CA . THR A 1 739 ? 31.845 9.294 -11.236 1.00 74.25 739 THR A CA 1
ATOM 5263 C C . THR A 1 739 ? 30.532 8.935 -10.551 1.00 74.25 739 THR A C 1
ATOM 5265 O O . THR A 1 739 ? 29.756 9.830 -10.231 1.00 74.25 739 THR A O 1
ATOM 5268 N N . GLY A 1 740 ? 30.330 7.648 -10.266 1.00 80.12 740 GLY A N 1
ATOM 5269 C CA . GLY A 1 740 ? 29.120 7.159 -9.602 1.00 80.12 740 GLY A CA 1
ATOM 5270 C C . GLY A 1 740 ? 27.999 6.740 -10.552 1.00 80.12 740 GLY A C 1
ATOM 5271 O O . GLY A 1 740 ? 26.927 6.436 -10.061 1.00 80.12 740 GLY A O 1
ATOM 5272 N N . ASP A 1 741 ? 28.240 6.713 -11.867 1.00 84.94 741 ASP A N 1
ATOM 5273 C CA . ASP A 1 741 ? 27.334 6.099 -12.846 1.00 84.94 741 ASP A CA 1
ATOM 5274 C C . ASP A 1 741 ? 27.161 4.607 -12.525 1.00 84.94 741 ASP A C 1
ATOM 5276 O O . ASP A 1 741 ? 28.125 3.841 -12.603 1.00 84.94 741 ASP A O 1
ATOM 5280 N N . ASP A 1 742 ? 25.955 4.223 -12.122 1.00 88.19 742 ASP A N 1
ATOM 5281 C CA . ASP A 1 742 ? 25.566 2.874 -11.718 1.00 88.19 742 ASP A CA 1
ATOM 5282 C C . ASP A 1 742 ? 24.701 2.154 -12.765 1.00 88.19 742 ASP A C 1
ATOM 5284 O O . ASP A 1 742 ? 24.266 1.018 -12.538 1.00 88.19 742 ASP A O 1
ATOM 5288 N N . THR A 1 743 ? 24.539 2.781 -13.935 1.00 91.50 743 THR A N 1
ATOM 5289 C CA . THR A 1 743 ? 23.838 2.220 -15.090 1.00 91.50 743 THR A CA 1
ATOM 5290 C C . THR A 1 743 ? 24.597 1.030 -15.689 1.00 91.50 743 THR A C 1
ATOM 5292 O O . THR A 1 743 ? 25.708 0.677 -15.270 1.00 91.50 743 THR A O 1
ATOM 5295 N N . TRP A 1 744 ? 24.087 0.450 -16.782 1.00 93.69 744 TRP A N 1
ATOM 5296 C CA . TRP A 1 744 ? 24.817 -0.558 -17.569 1.00 93.69 744 TRP A CA 1
ATOM 5297 C C . TRP A 1 744 ? 26.223 -0.127 -18.017 1.00 93.69 744 TRP A C 1
ATOM 5299 O O . TRP A 1 744 ? 27.052 -0.976 -18.359 1.00 93.69 744 TRP A O 1
ATOM 5309 N N . SER A 1 745 ? 26.528 1.173 -18.007 1.00 89.56 745 SER A N 1
ATOM 5310 C CA . SER A 1 745 ? 27.878 1.703 -18.214 1.00 89.56 745 SER A CA 1
ATOM 5311 C C . SER A 1 745 ? 28.921 1.186 -17.223 1.00 89.56 745 SER A C 1
ATOM 5313 O O . SER A 1 745 ? 30.086 1.074 -17.606 1.00 89.56 745 SER A O 1
ATOM 5315 N N . ALA A 1 746 ? 28.521 0.853 -15.993 1.00 91.94 746 ALA A N 1
ATOM 5316 C CA . ALA A 1 746 ? 29.405 0.354 -14.935 1.00 91.94 746 ALA A CA 1
ATOM 5317 C C . ALA A 1 746 ? 29.635 -1.173 -14.979 1.00 91.94 746 ALA A C 1
ATOM 5319 O O . ALA A 1 746 ? 30.399 -1.711 -14.166 1.00 91.94 746 ALA A O 1
ATOM 5320 N N . TYR A 1 747 ? 28.955 -1.854 -15.911 1.00 94.62 747 TYR A N 1
ATOM 5321 C CA . TYR A 1 747 ? 28.919 -3.309 -16.087 1.00 94.62 747 TYR A CA 1
ATOM 5322 C C . TYR A 1 747 ? 29.188 -3.677 -17.552 1.00 94.62 747 TYR A C 1
ATOM 5324 O O . TYR A 1 747 ? 28.479 -4.493 -18.146 1.00 94.62 747 TYR A O 1
ATOM 5332 N N . ALA A 1 748 ? 30.197 -3.061 -18.171 1.00 93.62 748 ALA A N 1
ATOM 5333 C CA . ALA A 1 748 ? 30.480 -3.181 -19.597 1.00 93.62 748 ALA A CA 1
ATOM 5334 C C . ALA A 1 748 ? 30.744 -4.632 -20.027 1.00 93.62 748 ALA A C 1
ATOM 5336 O O . ALA A 1 748 ? 30.370 -5.007 -21.142 1.00 93.62 748 ALA A O 1
ATOM 5337 N N . THR A 1 749 ? 31.331 -5.461 -19.154 1.00 95.62 749 THR A N 1
ATOM 5338 C CA . THR A 1 749 ? 31.565 -6.883 -19.448 1.00 95.62 749 THR A CA 1
ATOM 5339 C C . THR A 1 749 ? 30.252 -7.660 -19.597 1.00 95.62 749 THR A C 1
ATOM 5341 O O . THR A 1 749 ? 30.048 -8.340 -20.605 1.00 95.62 749 THR A O 1
ATOM 5344 N N . GLU A 1 750 ? 29.329 -7.537 -18.635 1.00 97.50 750 GLU A N 1
ATOM 5345 C CA . GLU A 1 750 ? 28.015 -8.190 -18.714 1.00 97.50 750 GLU A CA 1
ATOM 5346 C C . GLU A 1 750 ? 27.138 -7.563 -19.805 1.00 97.50 750 GLU A C 1
ATOM 5348 O O . GLU A 1 750 ? 26.473 -8.279 -20.554 1.00 97.50 750 GLU A O 1
ATOM 5353 N N . ARG A 1 751 ? 27.178 -6.236 -19.964 1.00 96.25 751 ARG A N 1
ATOM 5354 C CA . ARG A 1 751 ? 26.459 -5.529 -21.029 1.00 96.25 751 ARG A CA 1
ATOM 5355 C C . ARG A 1 751 ? 26.851 -6.059 -22.410 1.00 96.25 751 ARG A C 1
ATOM 5357 O O . ARG A 1 751 ? 25.977 -6.341 -23.229 1.00 96.25 751 ARG A O 1
ATOM 5364 N N . ALA A 1 752 ? 28.150 -6.242 -22.664 1.00 96.19 752 ALA A N 1
ATOM 5365 C CA . ALA A 1 752 ? 28.648 -6.812 -23.914 1.00 96.19 752 ALA A CA 1
ATOM 5366 C C . ALA A 1 752 ? 28.172 -8.258 -24.118 1.00 96.19 752 ALA A C 1
ATOM 5368 O O . ALA A 1 752 ? 27.693 -8.594 -25.198 1.00 96.19 752 ALA A O 1
ATOM 5369 N N . GLU A 1 753 ? 28.219 -9.083 -23.069 1.00 97.38 753 GLU A N 1
ATOM 5370 C CA . GLU A 1 753 ? 27.715 -10.461 -23.095 1.00 97.38 753 GLU A CA 1
ATOM 5371 C C . GLU A 1 753 ? 26.237 -10.529 -23.523 1.00 97.38 753 GLU A C 1
ATOM 5373 O O . GLU A 1 753 ? 25.854 -11.368 -24.345 1.00 97.38 753 GLU A O 1
ATOM 5378 N N . LEU A 1 754 ? 25.393 -9.651 -22.975 1.00 97.75 754 LEU A N 1
ATOM 5379 C CA . LEU A 1 754 ? 23.968 -9.599 -23.304 1.00 97.75 754 LEU A CA 1
ATOM 5380 C C . LEU A 1 754 ? 23.717 -9.000 -24.696 1.00 97.75 754 LEU A C 1
ATOM 5382 O O . LEU A 1 754 ? 22.885 -9.525 -25.437 1.00 97.75 754 LEU A O 1
ATOM 5386 N N . ALA A 1 755 ? 24.464 -7.966 -25.096 1.00 97.00 755 ALA A N 1
ATOM 5387 C CA . ALA A 1 755 ? 24.386 -7.381 -26.437 1.00 97.00 755 ALA A CA 1
ATOM 5388 C C . ALA A 1 755 ? 24.732 -8.392 -27.542 1.00 97.00 755 ALA A C 1
ATOM 5390 O O . ALA A 1 755 ? 24.041 -8.479 -28.566 1.00 97.00 755 ALA A O 1
ATOM 5391 N N . ASP A 1 756 ? 25.789 -9.176 -27.326 1.00 97.12 756 ASP A N 1
ATOM 5392 C CA . ASP A 1 756 ? 26.213 -10.232 -28.240 1.00 97.12 756 ASP A CA 1
ATOM 5393 C C . ASP A 1 756 ? 25.154 -11.334 -28.311 1.00 97.12 756 ASP A C 1
ATOM 5395 O O . ASP A 1 756 ? 24.838 -11.823 -29.397 1.00 97.12 756 ASP A O 1
ATOM 5399 N N . TYR A 1 757 ? 24.533 -11.676 -27.176 1.00 97.94 757 TYR A N 1
ATOM 5400 C CA . TYR A 1 757 ? 23.441 -12.645 -27.134 1.00 97.94 757 TYR A CA 1
ATOM 5401 C C . TYR A 1 757 ? 22.213 -12.177 -27.932 1.00 97.94 757 TYR A C 1
ATOM 5403 O O . TYR A 1 757 ? 21.676 -12.956 -28.724 1.00 97.94 757 TYR A O 1
ATOM 5411 N N . ILE A 1 758 ? 21.808 -10.909 -27.781 1.00 96.12 758 ILE A N 1
ATOM 5412 C CA . ILE A 1 758 ? 20.719 -10.277 -28.553 1.00 96.12 758 ILE A CA 1
ATOM 5413 C C . ILE A 1 758 ? 21.018 -10.344 -30.049 1.00 96.12 758 ILE A C 1
ATOM 5415 O O . ILE A 1 758 ? 20.175 -10.780 -30.837 1.00 96.12 758 ILE A O 1
ATOM 5419 N N . THR A 1 759 ? 22.235 -9.954 -30.434 1.00 95.56 759 THR A N 1
ATOM 5420 C CA . THR A 1 759 ? 22.672 -9.910 -31.834 1.00 95.56 759 THR A CA 1
ATOM 5421 C C . THR A 1 759 ? 22.705 -11.310 -32.446 1.00 95.56 759 THR A C 1
ATOM 5423 O O . THR A 1 759 ? 22.176 -11.520 -33.538 1.00 95.56 759 THR A O 1
ATOM 5426 N N . ALA A 1 760 ? 23.278 -12.284 -31.732 1.00 96.44 760 ALA A N 1
ATOM 5427 C CA . ALA A 1 760 ? 23.412 -13.663 -32.195 1.00 96.44 760 ALA A CA 1
ATOM 5428 C C . ALA A 1 760 ? 22.058 -14.356 -32.414 1.00 96.44 760 ALA A C 1
ATOM 5430 O O . ALA A 1 760 ? 21.925 -15.152 -33.342 1.00 96.44 760 ALA A O 1
ATOM 5431 N N . HIS A 1 761 ? 21.053 -14.035 -31.594 1.00 95.38 761 HIS A N 1
ATOM 5432 C CA . HIS A 1 761 ? 19.709 -14.616 -31.694 1.00 95.38 761 HIS A CA 1
ATOM 5433 C C . HIS A 1 761 ? 18.718 -13.737 -32.467 1.00 95.38 761 HIS A C 1
ATOM 5435 O O . HIS A 1 761 ? 17.558 -14.116 -32.608 1.00 95.38 761 HIS A O 1
ATOM 5441 N N . GLN A 1 762 ? 19.165 -12.586 -32.985 1.00 93.06 762 GLN A N 1
ATOM 5442 C CA . GLN A 1 762 ? 18.343 -11.633 -33.738 1.00 93.06 762 GLN A CA 1
ATOM 5443 C C . GLN A 1 762 ? 17.064 -11.230 -32.987 1.00 93.06 762 GLN A C 1
ATOM 5445 O O . GLN A 1 762 ? 15.986 -11.142 -33.580 1.00 93.06 762 GLN A O 1
ATOM 5450 N N . VAL A 1 763 ? 17.176 -11.011 -31.673 1.00 94.50 763 VAL A N 1
ATOM 5451 C CA . VAL A 1 763 ? 16.020 -10.714 -30.817 1.00 94.50 763 VAL A CA 1
ATOM 5452 C C . VAL A 1 763 ? 15.394 -9.376 -31.244 1.00 94.50 763 VAL A C 1
ATOM 5454 O O . VAL A 1 763 ? 16.082 -8.353 -31.214 1.00 94.50 763 VAL A O 1
ATOM 5457 N N . PRO A 1 764 ? 14.099 -9.332 -31.620 1.00 94.75 764 PRO A N 1
ATOM 5458 C CA . PRO A 1 764 ? 13.399 -8.077 -31.872 1.00 94.75 764 PRO A CA 1
ATOM 5459 C C . PRO A 1 764 ? 13.107 -7.412 -30.526 1.00 94.75 764 PRO A C 1
ATOM 5461 O O . PRO A 1 764 ? 12.138 -7.777 -29.868 1.00 94.75 764 PRO A O 1
ATOM 5464 N N . LEU A 1 765 ? 13.967 -6.490 -30.096 1.00 96.94 765 LEU A N 1
ATOM 5465 C CA . LEU A 1 765 ? 13.940 -5.928 -28.745 1.00 96.94 765 LEU A CA 1
ATOM 5466 C C . LEU A 1 765 ? 13.648 -4.423 -28.751 1.00 96.94 765 LEU A C 1
ATOM 5468 O O . LEU A 1 765 ? 14.180 -3.695 -29.583 1.00 96.94 765 LEU A O 1
ATOM 5472 N N . LEU A 1 766 ? 12.830 -3.971 -27.801 1.00 98.56 766 LEU A N 1
ATOM 5473 C CA . LEU A 1 766 ? 12.696 -2.576 -27.383 1.00 98.56 766 LEU A CA 1
ATOM 5474 C C . LEU A 1 766 ? 13.070 -2.490 -25.902 1.00 98.56 766 LEU A C 1
ATOM 5476 O O . LEU A 1 766 ? 12.456 -3.174 -25.085 1.00 98.56 766 LEU A O 1
ATOM 5480 N N . TYR A 1 767 ? 14.046 -1.657 -25.561 1.00 98.38 767 TYR A N 1
ATOM 5481 C CA . TYR A 1 767 ? 14.449 -1.412 -24.178 1.00 98.38 767 TYR A CA 1
ATOM 5482 C C . TYR A 1 767 ? 13.729 -0.177 -23.627 1.00 98.38 767 TYR A C 1
ATOM 5484 O O . TYR A 1 767 ? 13.715 0.868 -24.271 1.00 98.38 767 TYR A O 1
ATOM 5492 N N . VAL A 1 768 ? 13.106 -0.276 -22.456 1.00 98.69 768 VAL A N 1
ATOM 5493 C CA . VAL A 1 768 ? 12.410 0.845 -21.809 1.00 98.69 768 VAL A CA 1
ATOM 5494 C C . VAL A 1 768 ? 12.940 0.984 -20.392 1.00 98.69 768 VAL A C 1
ATOM 5496 O O . VAL A 1 768 ? 12.909 0.008 -19.639 1.00 98.69 768 VAL A O 1
ATOM 5499 N N . HIS A 1 769 ? 13.403 2.185 -20.048 1.00 96.94 769 HIS A N 1
ATOM 5500 C CA . HIS A 1 769 ? 14.054 2.450 -18.770 1.00 96.94 769 HIS A CA 1
ATOM 5501 C C . HIS A 1 769 ? 13.681 3.778 -18.115 1.00 96.94 769 HIS A C 1
ATOM 5503 O O . HIS A 1 769 ? 13.082 4.658 -18.737 1.00 96.94 769 HIS A O 1
ATOM 5509 N N . GLY A 1 770 ? 14.040 3.885 -16.839 1.00 94.25 770 GLY A N 1
ATOM 5510 C CA . GLY A 1 770 ? 13.887 5.047 -15.980 1.00 94.25 770 GLY A CA 1
ATOM 5511 C C . GLY A 1 770 ? 15.223 5.704 -15.624 1.00 94.25 770 GLY A C 1
ATOM 5512 O O . GLY A 1 770 ? 16.074 5.858 -16.503 1.00 94.25 770 GLY A O 1
ATOM 5513 N N . ASP A 1 771 ? 15.357 6.107 -14.354 1.00 92.06 771 ASP A N 1
ATOM 5514 C CA . ASP A 1 771 ? 16.548 6.644 -13.660 1.00 92.06 771 ASP A CA 1
ATOM 5515 C C . ASP A 1 771 ? 17.120 7.983 -14.176 1.00 92.06 771 ASP A C 1
ATOM 5517 O O . ASP A 1 771 ? 17.260 8.943 -13.433 1.00 92.06 771 ASP A O 1
ATOM 5521 N N . VAL A 1 772 ? 17.338 8.143 -15.482 1.00 87.75 772 VAL A N 1
ATOM 5522 C CA . VAL A 1 772 ? 18.146 9.246 -16.057 1.00 87.75 772 VAL A CA 1
ATOM 5523 C C . VAL A 1 772 ? 17.522 10.654 -15.930 1.00 87.75 772 VAL A C 1
ATOM 5525 O O . VAL A 1 772 ? 18.118 11.653 -16.326 1.00 87.75 772 VAL A O 1
ATOM 5528 N N . HIS A 1 773 ? 16.306 10.747 -15.390 1.00 91.81 773 HIS A N 1
ATOM 5529 C CA . HIS A 1 773 ? 15.480 11.950 -15.249 1.00 91.81 773 HIS A CA 1
ATOM 5530 C C . HIS A 1 773 ? 15.339 12.797 -16.531 1.00 91.81 773 HIS A C 1
ATOM 5532 O O . HIS A 1 773 ? 15.376 14.033 -16.476 1.00 91.81 773 HIS A O 1
ATOM 5538 N N . ALA A 1 774 ? 15.128 12.150 -17.676 1.00 91.44 774 ALA A N 1
ATOM 5539 C CA . ALA A 1 774 ? 14.734 12.818 -18.915 1.00 91.44 774 ALA A CA 1
ATOM 5540 C C . ALA A 1 774 ? 14.030 11.855 -19.876 1.00 91.44 774 ALA A C 1
ATOM 5542 O O . ALA A 1 774 ? 14.451 10.703 -20.024 1.00 91.44 774 ALA A O 1
ATOM 5543 N N . LEU A 1 775 ? 13.020 12.340 -20.605 1.00 94.19 775 LEU A N 1
ATOM 5544 C CA . LEU A 1 775 ? 12.484 11.608 -21.752 1.00 94.19 775 LEU A CA 1
ATOM 5545 C C . LEU A 1 775 ? 13.522 11.594 -22.863 1.00 94.19 775 LEU A C 1
ATOM 5547 O O . LEU A 1 775 ? 14.095 12.632 -23.204 1.00 94.19 775 LEU A O 1
ATOM 5551 N N . SER A 1 776 ? 13.740 10.430 -23.453 1.00 93.38 776 SER A N 1
ATOM 5552 C CA . SER A 1 776 ? 14.645 10.282 -24.583 1.00 93.38 776 SER A CA 1
ATOM 5553 C C . SER A 1 776 ? 14.351 9.000 -25.349 1.00 93.38 776 SER A C 1
ATOM 5555 O O . SER A 1 776 ? 13.672 8.100 -24.852 1.00 93.38 776 SER A O 1
ATOM 5557 N N . TYR A 1 777 ? 14.859 8.904 -26.577 1.00 94.19 777 TYR A N 1
ATOM 5558 C CA . TYR A 1 777 ? 14.833 7.651 -27.321 1.00 94.19 777 TYR A CA 1
ATOM 5559 C C . TYR A 1 777 ? 16.021 7.518 -28.273 1.00 94.19 777 TYR A C 1
ATOM 5561 O O . TYR A 1 777 ? 16.545 8.510 -28.787 1.00 94.19 777 TYR A O 1
ATOM 5569 N N . ASP A 1 778 ? 16.382 6.271 -28.566 1.00 93.06 778 ASP A N 1
ATOM 5570 C CA . ASP A 1 778 ? 17.309 5.909 -29.632 1.00 93.06 778 ASP A CA 1
ATOM 5571 C C . ASP A 1 778 ? 16.698 4.857 -30.560 1.00 93.06 778 ASP A C 1
ATOM 5573 O O . ASP A 1 778 ? 15.966 3.973 -30.117 1.00 93.06 778 ASP A O 1
ATOM 5577 N N . ASP A 1 779 ? 17.008 4.930 -31.854 1.00 92.75 779 ASP A N 1
ATOM 5578 C CA . ASP A 1 779 ? 16.568 3.938 -32.841 1.00 92.75 779 ASP A CA 1
ATOM 5579 C C . ASP A 1 779 ? 17.464 2.683 -32.895 1.00 92.75 779 ASP A C 1
ATOM 5581 O O . ASP A 1 779 ? 17.217 1.772 -33.690 1.00 92.75 779 ASP A O 1
ATOM 5585 N N . GLY A 1 780 ? 18.489 2.621 -32.040 1.00 90.81 780 GLY A N 1
ATOM 5586 C CA . GLY A 1 780 ? 19.492 1.563 -31.993 1.00 90.81 780 GLY A CA 1
ATOM 5587 C C . GLY A 1 780 ? 20.781 1.909 -32.742 1.00 90.81 780 GLY A C 1
ATOM 5588 O O . GLY A 1 780 ? 21.673 1.062 -32.844 1.00 90.81 780 GLY A O 1
ATOM 5589 N N . SER A 1 781 ? 20.910 3.115 -33.299 1.00 88.69 781 SER A N 1
ATOM 5590 C CA . SER A 1 781 ? 22.124 3.557 -33.991 1.00 88.69 781 SER A CA 1
ATOM 5591 C C . SER A 1 781 ? 23.274 3.925 -33.050 1.00 88.69 781 SER A C 1
ATOM 5593 O O . SER A 1 781 ? 24.429 3.838 -33.475 1.00 88.69 781 SER A O 1
ATOM 5595 N N . HIS A 1 782 ? 22.997 4.251 -31.783 1.00 85.69 782 HIS A N 1
ATOM 5596 C CA . HIS A 1 782 ? 24.017 4.717 -30.835 1.00 85.69 782 HIS A CA 1
ATOM 5597 C C . HIS A 1 782 ? 24.337 3.729 -29.709 1.00 85.69 782 HIS A C 1
ATOM 5599 O O . HIS A 1 782 ? 25.234 3.998 -28.910 1.00 85.69 782 HIS A O 1
ATOM 5605 N N . VAL A 1 783 ? 23.676 2.570 -29.645 1.00 83.62 783 VAL A N 1
ATOM 5606 C CA . VAL A 1 783 ? 23.836 1.610 -28.540 1.00 83.62 783 VAL A CA 1
ATOM 5607 C C . VAL A 1 783 ? 24.371 0.243 -28.954 1.00 83.62 783 VAL A C 1
ATOM 5609 O O . VAL A 1 783 ? 24.061 -0.296 -30.021 1.00 83.62 783 VAL A O 1
ATOM 5612 N N . GLN A 1 784 ? 25.185 -0.347 -28.077 1.00 85.25 784 GLN A N 1
ATOM 5613 C CA . GLN A 1 784 ? 25.684 -1.710 -28.222 1.00 85.25 784 GLN A CA 1
ATOM 5614 C C . GLN A 1 784 ? 24.509 -2.700 -28.253 1.00 85.25 784 GLN A C 1
ATOM 5616 O O . GLN A 1 784 ? 23.617 -2.632 -27.414 1.00 85.25 784 GLN A O 1
ATOM 5621 N N . GLY A 1 785 ? 24.500 -3.613 -29.227 1.00 86.50 785 GLY A N 1
ATOM 5622 C CA . GLY A 1 785 ? 23.383 -4.538 -29.473 1.00 86.50 785 GLY A CA 1
ATOM 5623 C C . GLY A 1 785 ? 22.366 -4.048 -30.514 1.00 86.50 785 GLY A C 1
ATOM 5624 O O . GLY A 1 785 ? 21.591 -4.857 -31.016 1.00 86.50 785 GLY A O 1
ATOM 5625 N N . ARG A 1 786 ? 22.422 -2.767 -30.916 1.00 89.75 786 ARG A N 1
ATOM 5626 C CA . ARG A 1 786 ? 21.654 -2.176 -32.033 1.00 89.75 786 ARG A CA 1
ATOM 5627 C C . ARG A 1 786 ? 20.135 -2.379 -31.963 1.00 89.75 786 ARG A C 1
ATOM 5629 O O . ARG A 1 786 ? 19.495 -2.665 -32.977 1.00 89.75 786 ARG A O 1
ATOM 5636 N N . PHE A 1 787 ? 19.568 -2.225 -30.773 1.00 93.69 787 PHE A N 1
ATOM 5637 C CA . PHE A 1 787 ? 18.127 -2.257 -30.533 1.00 93.69 787 PHE A CA 1
ATOM 5638 C C . PHE A 1 787 ? 17.615 -0.867 -30.117 1.00 93.69 787 PHE A C 1
ATOM 5640 O O . PHE A 1 787 ? 18.362 -0.124 -29.480 1.00 93.69 787 PHE A O 1
ATOM 5647 N N . PRO A 1 788 ? 16.364 -0.503 -30.450 1.00 96.00 788 PRO A N 1
ATOM 5648 C CA . PRO A 1 788 ? 15.756 0.727 -29.962 1.00 96.00 788 PRO A CA 1
ATOM 5649 C C . PRO A 1 788 ? 15.652 0.778 -28.436 1.00 96.00 788 PRO A C 1
ATOM 5651 O O . PRO A 1 788 ? 15.350 -0.237 -27.799 1.00 96.00 788 PRO A O 1
ATOM 5654 N N . LEU A 1 789 ? 15.819 1.971 -27.867 1.00 94.94 789 LEU A N 1
ATOM 5655 C CA . LEU A 1 789 ? 15.591 2.220 -26.444 1.00 94.94 789 LEU A CA 1
ATOM 5656 C C . LEU A 1 789 ? 14.812 3.508 -26.192 1.00 94.94 789 LEU A C 1
ATOM 5658 O O . LEU A 1 789 ? 14.811 4.411 -27.029 1.00 94.94 789 LEU A O 1
ATOM 5662 N N . VAL A 1 790 ? 14.158 3.586 -25.035 1.00 96.75 790 VAL A N 1
ATOM 5663 C CA . VAL A 1 790 ? 13.365 4.737 -24.598 1.00 96.75 790 VAL A CA 1
ATOM 5664 C C . VAL A 1 790 ? 13.541 4.974 -23.098 1.00 96.75 790 VAL A C 1
ATOM 5666 O O . VAL A 1 790 ? 13.373 4.043 -22.310 1.00 96.75 790 VAL A O 1
ATOM 5669 N N . SER A 1 791 ? 13.780 6.228 -22.716 1.00 95.25 791 SER A N 1
ATOM 5670 C CA . SER A 1 791 ? 13.698 6.706 -21.334 1.00 95.25 791 SER A CA 1
ATOM 5671 C C . SER A 1 791 ? 12.325 7.319 -21.050 1.00 95.25 791 SER A C 1
ATOM 5673 O O . SER A 1 791 ? 11.768 8.053 -21.878 1.00 95.25 791 SER A O 1
ATOM 5675 N N . VAL A 1 792 ? 11.763 7.016 -19.879 1.00 97.00 792 VAL A N 1
ATOM 5676 C CA . VAL A 1 792 ? 10.401 7.416 -19.481 1.00 97.00 792 VAL A CA 1
ATOM 5677 C C . VAL A 1 792 ? 10.336 8.225 -18.180 1.00 97.00 792 VAL A C 1
ATOM 5679 O O . VAL A 1 792 ? 9.285 8.289 -17.546 1.00 97.00 792 VAL A O 1
ATOM 5682 N N . SER A 1 793 ? 11.442 8.847 -17.780 1.00 93.69 793 SER A N 1
ATOM 5683 C CA . SER A 1 793 ? 11.585 9.605 -16.531 1.00 93.69 793 SER A CA 1
ATOM 5684 C C . SER A 1 793 ? 11.712 11.121 -16.770 1.00 93.69 793 SER A C 1
ATOM 5686 O O . SER A 1 793 ? 12.015 11.525 -17.889 1.00 93.69 793 SER A O 1
ATOM 5688 N N . PRO A 1 794 ? 11.510 11.978 -15.750 1.00 95.12 794 PRO A N 1
ATOM 5689 C CA . PRO A 1 794 ? 10.968 11.662 -14.435 1.00 95.12 794 PRO A CA 1
ATOM 5690 C C . PRO A 1 794 ? 9.456 11.921 -14.339 1.00 95.12 794 PRO A C 1
ATOM 5692 O O . PRO A 1 794 ? 8.939 12.906 -14.872 1.00 95.12 794 PRO A O 1
ATOM 5695 N N . LEU A 1 795 ? 8.753 11.077 -13.585 1.00 96.19 795 LEU A N 1
ATOM 5696 C CA . LEU A 1 795 ? 7.311 11.181 -13.346 1.00 96.19 795 LEU A CA 1
ATOM 5697 C C . LEU A 1 795 ? 6.925 12.431 -12.560 1.00 96.19 795 LEU A C 1
ATOM 5699 O O . LEU A 1 795 ? 5.907 13.059 -12.875 1.00 96.19 795 LEU A O 1
ATOM 5703 N N . ASP A 1 796 ? 7.758 12.797 -11.585 1.00 94.88 796 ASP A N 1
ATOM 5704 C CA . ASP A 1 796 ? 7.725 14.071 -10.866 1.00 94.88 796 ASP A CA 1
ATOM 5705 C C . ASP A 1 796 ? 9.055 14.322 -10.141 1.00 94.88 796 ASP A C 1
ATOM 5707 O O . ASP A 1 796 ? 9.148 14.179 -8.921 1.00 94.88 796 ASP A O 1
ATOM 5711 N N . GLN A 1 797 ? 10.100 14.688 -10.880 1.00 92.94 797 GLN A N 1
ATOM 5712 C CA . GLN A 1 797 ? 11.410 14.997 -10.299 1.00 92.94 797 GLN A CA 1
ATOM 5713 C C . GLN A 1 797 ? 12.150 16.049 -11.128 1.00 92.94 797 GLN A C 1
ATOM 5715 O O . GLN A 1 797 ? 11.786 16.362 -12.264 1.00 92.94 797 GLN A O 1
ATOM 5720 N N . THR A 1 798 ? 13.171 16.661 -10.534 1.00 89.94 798 THR A N 1
ATOM 5721 C CA . THR A 1 798 ? 14.127 17.489 -11.271 1.00 89.94 798 THR A CA 1
ATOM 5722 C C . THR A 1 798 ? 14.821 16.674 -12.353 1.00 89.94 798 THR A C 1
ATOM 5724 O O . THR A 1 798 ? 14.985 15.464 -12.230 1.00 89.94 798 THR A O 1
ATOM 5727 N N . THR A 1 799 ? 15.197 17.341 -13.438 1.00 86.38 799 THR A N 1
ATOM 5728 C CA . THR A 1 799 ? 15.756 16.659 -14.608 1.00 86.38 799 THR A CA 1
ATOM 5729 C C . THR A 1 799 ? 17.267 16.606 -14.542 1.00 86.38 799 THR A C 1
ATOM 5731 O O . THR A 1 799 ? 17.917 17.552 -14.089 1.00 86.38 799 THR A O 1
ATOM 5734 N N . PHE A 1 800 ? 17.810 15.501 -15.020 1.00 80.00 800 PHE A N 1
ATOM 5735 C CA . PHE A 1 800 ? 19.233 15.233 -15.108 1.00 80.00 800 PHE A CA 1
ATOM 5736 C C . PHE A 1 800 ? 19.545 14.714 -16.517 1.00 80.00 800 PHE A C 1
ATOM 5738 O O . PHE A 1 800 ? 18.641 14.449 -17.307 1.00 80.00 800 PHE A O 1
ATOM 5745 N N . ILE A 1 801 ? 20.826 14.655 -16.876 1.00 68.12 801 ILE A N 1
ATOM 5746 C CA . ILE A 1 801 ? 21.271 14.042 -18.129 1.00 68.12 801 ILE A CA 1
ATOM 5747 C C . ILE A 1 801 ? 22.259 12.932 -17.800 1.00 68.12 801 ILE A C 1
ATOM 5749 O O . ILE A 1 801 ? 23.311 13.183 -17.218 1.00 68.12 801 ILE A O 1
ATOM 5753 N N . GLY A 1 802 ? 21.944 11.736 -18.285 1.00 59.53 802 GLY A N 1
ATOM 5754 C CA . GLY A 1 802 ? 22.890 10.656 -18.558 1.00 59.53 802 GLY A CA 1
ATOM 5755 C C . GLY A 1 802 ? 23.365 10.667 -20.018 1.00 59.53 802 GLY A C 1
ATOM 5756 O O . GLY A 1 802 ? 22.986 11.513 -20.823 1.00 59.53 802 GLY A O 1
ATOM 5757 N N . ASN A 1 803 ? 24.261 9.750 -20.367 1.00 60.34 803 ASN A N 1
ATOM 5758 C CA . ASN A 1 803 ? 25.224 9.954 -21.451 1.00 60.34 803 ASN A CA 1
ATOM 5759 C C . ASN A 1 803 ? 24.835 9.543 -22.868 1.00 60.34 803 ASN A C 1
ATOM 5761 O O . ASN A 1 803 ? 24.252 8.493 -23.104 1.00 60.34 803 ASN A O 1
ATOM 5765 N N . GLY A 1 804 ? 25.398 10.281 -23.830 1.00 63.00 804 GLY A N 1
ATOM 5766 C CA . GLY A 1 804 ? 25.558 9.852 -25.220 1.00 63.00 804 GLY A CA 1
ATOM 5767 C C . GLY A 1 804 ? 24.641 10.567 -26.209 1.00 63.00 804 GLY A C 1
ATOM 5768 O O . GLY A 1 804 ? 23.664 11.211 -25.841 1.00 63.00 804 GLY A O 1
ATOM 5769 N N . GLY A 1 805 ? 24.984 10.473 -27.495 1.00 75.81 805 GLY A N 1
ATOM 5770 C CA . GLY A 1 805 ? 24.076 10.894 -28.559 1.00 75.81 805 GLY A CA 1
ATOM 5771 C C . GLY A 1 805 ? 22.883 9.946 -28.607 1.00 75.81 805 GLY A C 1
ATOM 5772 O O . GLY A 1 805 ? 23.075 8.736 -28.680 1.00 75.81 805 GLY A O 1
ATOM 5773 N N . LEU A 1 806 ? 21.675 10.498 -28.551 1.00 86.38 806 LEU A N 1
ATOM 5774 C CA . LEU A 1 806 ? 20.421 9.768 -28.704 1.00 86.38 806 LEU A CA 1
ATOM 5775 C C . LEU A 1 806 ? 19.686 10.340 -29.909 1.00 86.38 806 LEU A C 1
ATOM 5777 O O . LEU A 1 806 ? 19.641 11.559 -30.088 1.00 86.38 806 LEU A O 1
ATOM 5781 N N . THR A 1 807 ? 19.096 9.469 -30.722 1.00 90.69 807 THR A N 1
ATOM 5782 C CA . THR A 1 807 ? 18.392 9.855 -31.956 1.00 90.69 807 THR A CA 1
ATOM 5783 C C . THR A 1 807 ? 17.332 10.935 -31.710 1.00 90.69 807 THR A C 1
ATOM 5785 O O . THR A 1 807 ? 17.212 11.879 -32.490 1.00 90.69 807 THR A O 1
ATOM 5788 N N . GLY A 1 808 ? 16.579 10.814 -30.615 1.00 89.25 808 GLY A N 1
ATOM 5789 C CA . GLY A 1 808 ? 15.516 11.745 -30.239 1.00 89.25 808 GLY A CA 1
ATOM 5790 C C . GLY A 1 808 ? 15.946 12.962 -29.427 1.00 89.25 808 GLY A C 1
ATOM 5791 O O . GLY A 1 808 ? 15.100 13.810 -29.133 1.00 89.25 808 GLY A O 1
ATOM 5792 N N . GLY A 1 809 ? 17.218 13.038 -29.026 1.00 89.44 809 GLY A N 1
ATOM 5793 C CA . GLY A 1 809 ? 17.660 13.949 -27.972 1.00 89.44 809 GLY A CA 1
ATOM 5794 C C . GLY A 1 809 ? 16.967 13.675 -26.630 1.00 89.44 809 GLY A C 1
ATOM 5795 O O . GLY A 1 809 ? 16.392 12.604 -26.412 1.00 89.44 809 GLY A O 1
ATOM 5796 N N . VAL A 1 810 ? 17.017 14.660 -25.734 1.00 90.00 810 VAL A N 1
ATOM 5797 C CA . VAL A 1 810 ? 16.425 14.600 -24.388 1.00 90.00 810 VAL A CA 1
ATOM 5798 C C . VAL A 1 810 ? 15.347 15.669 -24.211 1.00 90.00 810 VAL A C 1
ATOM 5800 O O . VAL A 1 810 ? 15.367 16.692 -24.896 1.00 90.00 810 VAL A O 1
ATOM 5803 N N . VAL A 1 811 ? 14.402 15.454 -23.296 1.00 90.88 811 VAL A N 1
ATOM 5804 C CA . VAL A 1 811 ? 13.410 16.462 -22.901 1.00 90.88 811 VAL A CA 1
ATOM 5805 C C . VAL A 1 811 ? 13.320 16.553 -21.373 1.00 90.88 811 VAL A C 1
ATOM 5807 O O . VAL A 1 811 ? 13.067 15.538 -20.726 1.00 90.88 811 VAL A O 1
ATOM 5810 N N . PRO A 1 812 ? 13.415 17.765 -20.787 1.00 89.06 812 PRO A N 1
ATOM 5811 C CA . PRO A 1 812 ? 13.653 19.051 -21.444 1.00 89.06 812 PRO A CA 1
ATOM 5812 C C . PRO A 1 812 ? 15.115 19.203 -21.896 1.00 89.06 812 PRO A C 1
ATOM 5814 O O . PRO A 1 812 ? 16.019 18.610 -21.315 1.00 89.06 812 PRO A O 1
ATOM 5817 N N . ASP A 1 813 ? 15.331 20.031 -22.918 1.00 85.38 813 ASP A N 1
ATOM 5818 C CA . ASP A 1 813 ? 16.661 20.437 -23.384 1.00 85.38 813 ASP A CA 1
ATOM 5819 C C . ASP A 1 813 ? 16.773 21.979 -23.353 1.00 85.38 813 ASP A C 1
ATOM 5821 O O . ASP A 1 813 ? 15.987 22.653 -24.031 1.00 85.38 813 ASP A O 1
ATOM 5825 N N . PRO A 1 814 ? 17.694 22.566 -22.560 1.00 83.31 814 PRO A N 1
ATOM 5826 C CA . PRO A 1 814 ? 18.583 21.887 -21.618 1.00 83.31 814 PRO A CA 1
ATOM 5827 C C . PRO A 1 814 ? 17.826 21.348 -20.387 1.00 83.31 814 PRO A C 1
ATOM 5829 O O . PRO A 1 814 ? 16.748 21.851 -20.047 1.00 83.31 814 PRO A O 1
ATOM 5832 N N . PRO A 1 815 ? 18.399 20.367 -19.672 1.00 81.38 815 PRO A N 1
ATOM 5833 C CA . PRO A 1 815 ? 17.875 19.889 -18.402 1.00 81.38 815 PRO A CA 1
ATOM 5834 C C . PRO A 1 815 ? 17.935 21.004 -17.355 1.00 81.38 815 PRO A C 1
ATOM 5836 O O . PRO A 1 815 ? 18.790 21.894 -17.380 1.00 81.38 815 PRO A O 1
ATOM 5839 N N . THR A 1 816 ? 17.027 20.929 -16.395 1.00 79.31 816 THR A N 1
ATOM 5840 C CA . THR A 1 816 ? 16.905 21.848 -15.267 1.00 79.31 816 THR A CA 1
ATOM 5841 C C . THR A 1 816 ? 16.837 21.080 -13.952 1.00 79.31 816 THR A C 1
ATOM 5843 O O . THR A 1 816 ? 15.978 20.220 -13.745 1.00 79.31 816 THR A O 1
ATOM 5846 N N . THR A 1 817 ? 17.725 21.440 -13.029 1.00 80.38 817 THR A N 1
ATOM 5847 C CA . THR A 1 817 ? 17.687 20.983 -11.633 1.00 80.38 817 THR A CA 1
ATOM 5848 C C . THR A 1 817 ? 16.875 21.921 -10.736 1.00 80.38 817 THR A C 1
ATOM 5850 O O . THR A 1 817 ? 16.667 21.636 -9.562 1.00 80.38 817 THR A O 1
ATOM 5853 N N . ALA A 1 818 ? 16.403 23.052 -11.273 1.00 79.12 818 ALA A N 1
ATOM 5854 C CA . ALA A 1 818 ? 15.686 24.075 -10.512 1.00 79.12 818 ALA A CA 1
ATOM 5855 C C . ALA A 1 818 ? 14.173 23.821 -10.442 1.00 79.12 818 ALA A C 1
ATOM 5857 O O . ALA A 1 818 ? 13.502 24.299 -9.529 1.00 79.12 818 ALA A O 1
ATOM 5858 N N . THR A 1 819 ? 13.624 23.097 -11.417 1.00 84.38 819 THR A N 1
ATOM 5859 C CA . THR A 1 819 ? 12.188 22.830 -11.535 1.00 84.38 819 THR A CA 1
ATOM 5860 C C . THR A 1 819 ? 11.958 21.359 -11.817 1.00 84.38 819 THR A C 1
ATOM 5862 O O . THR A 1 819 ? 12.620 20.782 -12.680 1.00 84.38 819 THR A O 1
ATOM 5865 N N . LYS A 1 820 ? 10.982 20.769 -11.130 1.00 89.94 820 LYS A N 1
ATOM 5866 C CA . LYS A 1 820 ? 10.543 19.410 -11.433 1.00 89.94 820 LYS A CA 1
ATOM 5867 C C . LYS A 1 820 ? 9.869 19.345 -12.796 1.00 89.94 820 LYS A C 1
ATOM 5869 O O . LYS A 1 820 ? 9.112 20.247 -13.163 1.00 89.94 820 LYS A O 1
ATOM 5874 N N . SER A 1 821 ? 10.119 18.255 -13.503 1.00 91.88 821 SER A N 1
ATOM 5875 C CA . SER A 1 821 ? 9.372 17.861 -14.687 1.00 91.88 821 SER A CA 1
ATOM 5876 C C . SER A 1 821 ? 8.375 16.768 -14.334 1.00 91.88 821 SER A C 1
ATOM 5878 O O . SER A 1 821 ? 8.604 15.975 -13.427 1.00 91.88 821 SER A O 1
ATOM 5880 N N . GLN A 1 822 ? 7.257 16.754 -15.055 1.00 95.25 822 GLN A N 1
ATOM 5881 C CA . GLN A 1 822 ? 6.184 15.778 -14.894 1.00 95.25 822 GLN A CA 1
ATOM 5882 C C . GLN A 1 822 ? 6.036 15.015 -16.205 1.00 95.25 822 GLN A C 1
ATOM 5884 O O . GLN A 1 822 ? 5.377 15.507 -17.131 1.00 95.25 822 GLN A O 1
ATOM 5889 N N . GLN A 1 823 ? 6.721 13.877 -16.313 1.00 97.00 823 GLN A N 1
ATOM 5890 C CA . GLN A 1 823 ? 6.947 13.189 -17.580 1.00 97.00 823 GLN A CA 1
ATOM 5891 C C . GLN A 1 823 ? 6.665 11.694 -17.516 1.00 97.00 823 GLN A C 1
ATOM 5893 O O . GLN A 1 823 ? 6.852 11.055 -16.494 1.00 97.00 823 GLN A O 1
ATOM 5898 N N . TYR A 1 824 ? 6.223 11.111 -18.622 1.00 98.50 824 TYR A N 1
ATOM 5899 C CA . TYR A 1 824 ? 6.104 9.660 -18.744 1.00 98.50 824 TYR A CA 1
ATOM 5900 C C . TYR A 1 824 ? 6.061 9.238 -20.209 1.00 98.50 824 TYR A C 1
ATOM 5902 O O . TYR A 1 824 ? 5.807 10.046 -21.105 1.00 98.50 824 TYR A O 1
ATOM 5910 N N . GLY A 1 825 ? 6.284 7.952 -20.460 1.00 98.62 825 GLY A N 1
ATOM 5911 C CA . GLY A 1 825 ? 6.117 7.349 -21.774 1.00 98.62 825 GLY A CA 1
ATOM 5912 C C . GLY A 1 825 ? 4.725 6.760 -21.969 1.00 98.62 825 GLY A C 1
ATOM 5913 O O . GLY A 1 825 ? 4.213 6.036 -21.116 1.00 98.62 825 GLY A O 1
ATOM 5914 N N . TRP A 1 826 ? 4.134 7.013 -23.132 1.00 98.75 826 TRP A N 1
ATOM 5915 C CA . TRP A 1 826 ? 2.945 6.321 -23.617 1.00 98.75 826 TRP A CA 1
ATOM 5916 C C . TRP A 1 826 ? 3.284 5.533 -24.880 1.00 98.75 826 TRP A C 1
ATOM 5918 O O . TRP A 1 826 ? 3.889 6.071 -25.806 1.00 98.75 826 TRP A O 1
ATOM 5928 N N . PHE A 1 827 ? 2.894 4.264 -24.932 1.00 98.88 827 PHE A N 1
ATOM 5929 C CA . PHE A 1 827 ? 3.266 3.351 -26.007 1.00 98.88 827 PHE A CA 1
ATOM 5930 C C . PHE A 1 827 ? 2.021 2.746 -26.636 1.00 98.88 827 PHE A C 1
ATOM 5932 O O . PHE A 1 827 ? 1.301 2.002 -25.973 1.00 98.88 827 PHE A O 1
ATOM 5939 N N . ASP A 1 828 ? 1.794 3.010 -27.920 1.00 98.75 828 ASP A N 1
ATOM 5940 C CA . ASP A 1 828 ? 0.767 2.337 -28.709 1.00 98.75 828 ASP A CA 1
ATOM 5941 C C . ASP A 1 828 ? 1.394 1.187 -29.496 1.00 98.75 828 ASP A C 1
ATOM 5943 O O . ASP A 1 828 ? 2.186 1.395 -30.416 1.00 98.75 828 ASP A O 1
ATOM 5947 N N . VAL A 1 829 ? 1.018 -0.038 -29.149 1.00 98.62 829 VAL A N 1
ATOM 5948 C CA . VAL A 1 829 ? 1.398 -1.254 -29.862 1.00 98.62 829 VAL A CA 1
ATOM 5949 C C . VAL A 1 829 ? 0.335 -1.547 -30.916 1.00 98.62 829 VAL A C 1
ATOM 5951 O O . VAL A 1 829 ? -0.828 -1.797 -30.596 1.00 98.62 829 VAL A O 1
ATOM 5954 N N . LEU A 1 830 ? 0.740 -1.527 -32.182 1.00 98.12 830 LEU A N 1
ATOM 5955 C CA . LEU A 1 830 ? -0.094 -1.807 -33.345 1.00 98.12 830 LEU A CA 1
ATOM 5956 C C . LEU A 1 830 ? 0.367 -3.123 -33.975 1.00 98.12 830 LEU A C 1
ATOM 5958 O O . LEU A 1 830 ? 1.446 -3.180 -34.563 1.00 98.12 830 LEU A O 1
ATOM 5962 N N . ASP A 1 831 ? -0.440 -4.177 -33.865 1.00 96.56 831 ASP A N 1
ATOM 5963 C CA . ASP A 1 831 ? -0.095 -5.516 -34.360 1.00 96.56 831 ASP A CA 1
ATOM 5964 C C . ASP A 1 831 ? -1.115 -5.992 -35.397 1.00 96.56 831 ASP A C 1
ATOM 5966 O O . ASP A 1 831 ? -2.296 -6.170 -35.100 1.00 96.56 831 ASP A O 1
ATOM 5970 N N . ASN A 1 832 ? -0.650 -6.221 -36.626 1.00 94.62 832 ASN A N 1
ATOM 5971 C CA . ASN A 1 832 ? -1.478 -6.738 -37.722 1.00 94.62 832 ASN A CA 1
ATOM 5972 C C . ASN A 1 832 ? -1.310 -8.255 -37.952 1.00 94.62 832 ASN A C 1
ATOM 5974 O O . ASN A 1 832 ? -1.787 -8.784 -38.954 1.00 94.62 832 ASN A O 1
ATOM 5978 N N . GLY A 1 833 ? -0.588 -8.951 -37.068 1.00 92.19 833 GLY A N 1
ATOM 5979 C CA . GLY A 1 833 ? -0.278 -10.380 -37.171 1.00 92.19 833 GLY A CA 1
ATOM 5980 C C . GLY A 1 833 ? 0.982 -10.707 -37.976 1.00 92.19 833 GLY A C 1
ATOM 5981 O O . GLY A 1 833 ? 1.487 -11.823 -37.887 1.00 92.19 833 GLY A O 1
ATOM 5982 N N . THR A 1 834 ? 1.549 -9.739 -38.700 1.00 90.94 834 THR A N 1
ATOM 5983 C CA . THR A 1 834 ? 2.812 -9.897 -39.451 1.00 90.94 834 THR A CA 1
ATOM 5984 C C . THR A 1 834 ? 3.888 -8.906 -39.018 1.00 90.94 834 THR A C 1
ATOM 5986 O O . THR A 1 834 ? 5.065 -9.261 -38.950 1.00 90.94 834 THR A O 1
ATOM 5989 N N . GLN A 1 835 ? 3.475 -7.696 -38.652 1.00 94.94 835 GLN A N 1
ATOM 5990 C CA . GLN A 1 835 ? 4.310 -6.599 -38.191 1.00 94.94 835 GLN A CA 1
ATOM 5991 C C . GLN A 1 835 ? 3.731 -6.039 -36.892 1.00 94.94 835 GLN A C 1
ATOM 5993 O O . GLN A 1 835 ? 2.511 -5.940 -36.748 1.00 94.94 835 GLN A O 1
ATOM 5998 N N . ILE A 1 836 ? 4.626 -5.668 -35.982 1.00 97.75 836 ILE A N 1
ATOM 5999 C CA . ILE A 1 836 ? 4.330 -4.931 -34.758 1.00 97.75 836 ILE A CA 1
ATOM 6000 C C . ILE A 1 836 ? 4.990 -3.562 -34.895 1.00 97.75 836 ILE A C 1
ATOM 6002 O O . ILE A 1 836 ? 6.197 -3.477 -35.122 1.00 97.75 836 ILE A O 1
ATOM 6006 N N . VAL A 1 837 ? 4.205 -2.497 -34.774 1.00 98.06 837 VAL A N 1
ATOM 6007 C CA . VAL A 1 837 ? 4.706 -1.123 -34.688 1.00 98.06 837 VAL A CA 1
ATOM 6008 C C . VAL A 1 837 ? 4.457 -0.617 -33.276 1.00 98.06 837 VAL A C 1
ATOM 6010 O O . VAL A 1 837 ? 3.320 -0.637 -32.815 1.00 98.06 837 VAL A O 1
ATOM 6013 N N . VAL A 1 838 ? 5.506 -0.166 -32.596 1.00 98.62 838 VAL A N 1
ATOM 6014 C CA . VAL A 1 838 ? 5.402 0.505 -31.300 1.00 98.62 838 VAL A CA 1
ATOM 6015 C C . VAL A 1 838 ? 5.577 1.996 -31.520 1.00 98.62 838 VAL A C 1
ATOM 6017 O O . VAL A 1 838 ? 6.667 2.453 -31.857 1.00 98.62 838 VAL A O 1
ATOM 6020 N N . ARG A 1 839 ? 4.502 2.753 -31.331 1.00 98.62 839 ARG A N 1
ATOM 6021 C CA . ARG A 1 839 ? 4.540 4.212 -31.309 1.00 98.62 839 ARG A CA 1
ATOM 6022 C C . ARG A 1 839 ? 4.764 4.687 -29.886 1.00 98.62 839 ARG A C 1
ATOM 6024 O O . ARG A 1 839 ? 3.876 4.560 -29.051 1.00 98.62 839 ARG A O 1
ATOM 6031 N N . TYR A 1 840 ? 5.932 5.252 -29.635 1.00 98.62 840 TYR A N 1
ATOM 6032 C CA . TYR A 1 840 ? 6.258 5.946 -28.400 1.00 98.62 840 TYR A CA 1
ATOM 6033 C C . TYR A 1 840 ? 5.828 7.412 -28.484 1.00 98.62 840 TYR A C 1
ATOM 6035 O O . TYR A 1 840 ? 6.082 8.086 -29.485 1.00 98.62 840 TYR A O 1
ATOM 6043 N N . LEU A 1 841 ? 5.209 7.901 -27.413 1.00 98.50 841 LEU A N 1
ATOM 6044 C CA . LEU A 1 841 ? 4.911 9.299 -27.145 1.00 98.50 841 LEU A CA 1
ATOM 6045 C C . LEU A 1 841 ? 5.517 9.656 -25.782 1.00 98.50 841 LEU A C 1
ATOM 6047 O O . LEU A 1 841 ? 5.050 9.175 -24.750 1.00 98.50 841 LEU A O 1
ATOM 6051 N N . GLY A 1 842 ? 6.539 10.505 -25.773 1.00 98.12 842 GLY A N 1
ATOM 6052 C CA . GLY A 1 842 ? 7.072 11.090 -24.547 1.00 98.12 842 GLY A CA 1
ATOM 6053 C C . GLY A 1 842 ? 6.191 12.259 -24.128 1.00 98.12 842 GLY A C 1
ATOM 6054 O O . GLY A 1 842 ? 6.092 13.245 -24.861 1.00 98.12 842 GLY A O 1
ATOM 6055 N N . ILE A 1 843 ? 5.518 12.143 -22.989 1.00 98.38 843 ILE A N 1
ATOM 6056 C CA . ILE A 1 843 ? 4.593 13.151 -22.474 1.00 98.38 843 ILE A CA 1
ATOM 6057 C C . ILE A 1 843 ? 5.310 14.001 -21.435 1.00 98.38 843 ILE A C 1
ATOM 6059 O O . ILE A 1 843 ? 5.832 13.454 -20.477 1.00 98.38 843 ILE A O 1
ATOM 6063 N N . SER A 1 844 ? 5.290 15.325 -21.581 1.00 95.56 844 SER A N 1
ATOM 6064 C CA . SER A 1 844 ? 5.831 16.268 -20.596 1.00 95.56 844 SER A CA 1
ATOM 6065 C C . SER A 1 844 ? 4.793 17.344 -20.310 1.00 95.56 844 SER A C 1
ATOM 6067 O O . SER A 1 844 ? 4.306 17.988 -21.237 1.00 95.56 844 SER A O 1
ATOM 6069 N N . GLY A 1 845 ? 4.388 17.508 -19.047 1.00 92.25 845 GLY A N 1
ATOM 6070 C CA . GLY A 1 845 ? 3.369 18.495 -18.667 1.00 92.25 845 GLY A CA 1
ATOM 6071 C C . GLY A 1 845 ? 2.027 18.308 -19.392 1.00 92.25 845 GLY A C 1
ATOM 6072 O O . GLY A 1 845 ? 1.363 19.285 -19.729 1.00 92.25 845 GLY A O 1
ATOM 6073 N N . GLY A 1 846 ? 1.655 17.060 -19.697 1.00 93.25 846 GLY A N 1
ATOM 6074 C CA . GLY A 1 846 ? 0.413 16.717 -20.399 1.00 93.25 846 GLY A CA 1
ATOM 6075 C C . GLY A 1 846 ? 0.450 16.880 -21.926 1.00 93.25 846 GLY A C 1
ATOM 6076 O O . GLY A 1 846 ? -0.526 16.543 -22.600 1.00 93.25 846 GLY A O 1
ATOM 6077 N N . VAL A 1 847 ? 1.560 17.329 -22.519 1.00 95.69 847 VAL A N 1
ATOM 6078 C CA . VAL A 1 847 ? 1.708 17.436 -23.982 1.00 95.69 847 VAL A CA 1
ATOM 6079 C C . VAL A 1 847 ? 2.687 16.402 -24.529 1.00 95.69 847 VAL A C 1
ATOM 6081 O O . VAL A 1 847 ? 3.629 16.004 -23.850 1.00 95.69 847 VAL A O 1
ATOM 6084 N N . VAL A 1 848 ? 2.472 15.960 -25.771 1.00 97.44 848 VAL A N 1
ATOM 6085 C CA . VAL A 1 848 ? 3.426 15.094 -26.482 1.00 97.44 848 VAL A CA 1
ATOM 6086 C C . VAL A 1 848 ? 4.660 15.925 -26.833 1.00 97.44 848 VAL A C 1
ATOM 6088 O O . VAL A 1 848 ? 4.590 16.789 -27.705 1.00 97.44 848 VAL A O 1
ATOM 6091 N N . ALA A 1 849 ? 5.772 15.667 -26.152 1.00 96.19 849 ALA A N 1
ATOM 6092 C CA . ALA A 1 849 ? 7.049 16.345 -26.347 1.00 96.19 849 ALA A CA 1
ATOM 6093 C C . ALA A 1 849 ? 8.022 15.547 -27.230 1.00 96.19 849 ALA A C 1
ATOM 6095 O O . ALA A 1 849 ? 8.826 16.141 -27.943 1.00 96.19 849 ALA A O 1
ATOM 6096 N N . GLN A 1 850 ? 7.919 14.215 -27.239 1.00 95.88 850 GLN A N 1
ATOM 6097 C CA . GLN A 1 850 ? 8.661 13.346 -28.154 1.00 95.88 850 GLN A CA 1
ATOM 6098 C C . GLN A 1 850 ? 7.737 12.328 -28.813 1.00 95.88 850 GLN A C 1
ATOM 6100 O O . GLN A 1 850 ? 6.714 11.937 -28.251 1.00 95.88 850 GLN A O 1
ATOM 6105 N N . ARG A 1 851 ? 8.111 11.881 -30.014 1.00 96.81 851 ARG A N 1
ATOM 6106 C CA . ARG A 1 851 ? 7.427 10.801 -30.724 1.00 96.81 851 ARG A CA 1
ATOM 6107 C C . ARG A 1 851 ? 8.409 9.990 -31.562 1.00 96.81 851 ARG A C 1
ATOM 6109 O O . ARG A 1 851 ? 9.210 10.576 -32.285 1.00 96.81 851 ARG A O 1
ATOM 6116 N N . ALA A 1 852 ? 8.271 8.668 -31.522 1.00 96.88 852 ALA A N 1
ATOM 6117 C CA . ALA A 1 852 ? 9.004 7.733 -32.372 1.00 96.88 852 ALA A CA 1
ATOM 6118 C C . ALA A 1 852 ? 8.124 6.526 -32.733 1.00 96.88 852 ALA A C 1
ATOM 6120 O O . ALA A 1 852 ? 7.306 6.102 -31.920 1.00 96.88 852 ALA A O 1
ATOM 6121 N N . ASP A 1 853 ? 8.299 5.966 -33.932 1.00 96.81 853 ASP A N 1
ATOM 6122 C CA . ASP A 1 853 ? 7.610 4.747 -34.377 1.00 96.81 853 ASP A CA 1
ATOM 6123 C C . ASP A 1 853 ? 8.668 3.654 -34.653 1.00 96.81 853 ASP A C 1
ATOM 6125 O O . ASP A 1 853 ? 9.463 3.765 -35.587 1.00 96.81 853 ASP A O 1
ATOM 6129 N N . PHE A 1 854 ? 8.675 2.580 -33.858 1.00 96.38 854 PHE A N 1
ATOM 6130 C CA . PHE A 1 854 ? 9.595 1.443 -33.994 1.00 96.38 854 PHE A CA 1
ATOM 6131 C C . PHE A 1 854 ? 8.886 0.253 -34.643 1.00 96.38 854 PHE A C 1
ATOM 6133 O O . PHE A 1 854 ? 7.799 -0.127 -34.217 1.00 96.38 854 PHE A O 1
ATOM 6140 N N . SER A 1 855 ? 9.481 -0.352 -35.673 1.00 94.81 855 SER A N 1
ATOM 6141 C CA . SER A 1 855 ? 8.847 -1.420 -36.463 1.00 94.81 855 SER A CA 1
ATOM 6142 C C . SER A 1 855 ? 9.583 -2.755 -36.348 1.00 94.81 855 SER A C 1
ATOM 6144 O O . SER A 1 855 ? 10.772 -2.837 -36.647 1.00 94.81 855 SER A O 1
ATOM 6146 N N . PHE A 1 856 ? 8.845 -3.819 -36.025 1.00 93.62 856 PHE A N 1
ATOM 6147 C CA . PHE A 1 856 ? 9.345 -5.183 -35.830 1.00 93.62 856 PHE A CA 1
ATOM 6148 C C . PHE A 1 856 ? 8.537 -6.185 -36.678 1.00 93.62 856 PHE A C 1
ATOM 6150 O O . PHE A 1 856 ? 7.320 -6.054 -36.808 1.00 93.62 856 PHE A O 1
ATOM 6157 N N . GLY A 1 857 ? 9.187 -7.193 -37.272 1.00 83.56 857 GLY A N 1
ATOM 6158 C CA . GLY A 1 857 ? 8.553 -8.180 -38.168 1.00 83.56 857 GLY A CA 1
ATOM 6159 C C . GLY A 1 857 ? 9.152 -8.195 -39.579 1.00 83.56 857 GLY A C 1
ATOM 6160 O O . GLY A 1 857 ? 10.224 -7.635 -39.805 1.00 83.56 857 GLY A O 1
ATOM 6161 N N . ILE A 1 858 ? 8.493 -8.865 -40.537 1.00 57.03 858 ILE A N 1
ATOM 6162 C CA . ILE A 1 858 ? 9.041 -9.066 -41.891 1.00 57.03 858 ILE A CA 1
ATOM 6163 C C . ILE A 1 858 ? 9.335 -7.706 -42.540 1.00 57.03 858 ILE A C 1
ATOM 6165 O O . ILE A 1 858 ? 8.428 -7.017 -43.009 1.00 57.03 858 ILE A O 1
ATOM 6169 N N . LYS A 1 859 ? 10.627 -7.368 -42.667 1.00 43.97 859 LYS A N 1
ATOM 6170 C CA . LYS A 1 859 ? 11.092 -6.519 -43.763 1.00 43.97 859 LYS A CA 1
ATOM 6171 C C . LYS A 1 859 ? 10.679 -7.256 -45.026 1.00 43.97 859 LYS A C 1
ATOM 6173 O O . LYS A 1 859 ? 11.348 -8.210 -45.424 1.00 43.97 859 LYS A O 1
ATOM 6178 N N . ARG A 1 860 ? 9.579 -6.859 -45.673 1.00 33.50 860 ARG A N 1
ATOM 6179 C CA . ARG A 1 860 ? 9.464 -7.183 -47.091 1.00 33.50 860 ARG A CA 1
ATOM 6180 C C . ARG A 1 860 ? 10.712 -6.560 -47.709 1.00 33.50 860 ARG A C 1
ATOM 6182 O O . ARG A 1 860 ? 10.808 -5.340 -47.794 1.00 33.50 860 ARG A O 1
ATOM 6189 N N . GLN A 1 861 ? 11.661 -7.385 -48.142 1.00 33.59 861 GLN A N 1
ATOM 6190 C CA . GLN A 1 861 ? 12.445 -7.022 -49.308 1.00 33.59 861 GLN A CA 1
ATOM 6191 C C . GLN A 1 861 ? 11.433 -6.912 -50.449 1.00 33.59 861 GLN A C 1
ATOM 6193 O O . GLN A 1 861 ? 11.188 -7.864 -51.184 1.00 33.59 861 GLN A O 1
ATOM 6198 N N . ILE A 1 862 ? 10.765 -5.763 -50.551 1.00 35.50 862 ILE A N 1
ATOM 6199 C CA . ILE A 1 862 ? 10.233 -5.346 -51.834 1.00 35.50 862 ILE A CA 1
ATOM 6200 C C . ILE A 1 862 ? 11.491 -4.990 -52.606 1.00 35.50 862 ILE A C 1
ATOM 6202 O O . ILE A 1 862 ? 12.180 -4.022 -52.280 1.00 35.50 862 ILE A O 1
ATOM 6206 N N . GLY A 1 863 ? 11.859 -5.856 -53.548 1.00 39.06 863 GLY A N 1
ATOM 6207 C CA . GLY A 1 863 ? 12.841 -5.497 -54.552 1.00 39.06 863 GLY A CA 1
ATOM 6208 C C . GLY A 1 863 ? 12.452 -4.137 -55.122 1.00 39.06 863 GLY A C 1
ATOM 6209 O O . GLY A 1 863 ? 11.339 -3.982 -55.602 1.00 39.06 863 GLY A O 1
ATOM 6210 N N . TRP A 1 864 ? 13.370 -3.181 -55.005 1.00 36.69 864 TRP A N 1
ATOM 6211 C CA . TRP A 1 864 ? 13.371 -1.883 -55.675 1.00 36.69 864 TRP A CA 1
ATOM 6212 C C . TRP A 1 864 ? 12.087 -1.035 -55.581 1.00 36.69 864 TRP A C 1
ATOM 6214 O O . TRP A 1 864 ? 11.157 -1.195 -56.363 1.00 36.69 864 TRP A O 1
ATOM 6224 N N . GLY A 1 865 ? 12.149 0.018 -54.758 1.00 37.44 865 GLY A N 1
ATOM 6225 C CA . GLY A 1 865 ? 11.638 1.328 -55.171 1.00 37.44 865 GLY A CA 1
ATOM 6226 C C . GLY A 1 865 ? 10.526 1.956 -54.328 1.00 37.44 865 GLY A C 1
ATOM 6227 O O . GLY A 1 865 ? 9.402 1.473 -54.298 1.00 37.44 865 GLY A O 1
ATOM 6228 N N . VAL A 1 866 ? 10.865 3.154 -53.842 1.00 30.19 866 VAL A N 1
ATOM 6229 C CA . VAL A 1 866 ? 10.028 4.283 -53.392 1.00 30.19 866 VAL A CA 1
ATOM 6230 C C . VAL A 1 866 ? 9.587 4.276 -51.912 1.00 30.19 866 VAL A C 1
ATOM 6232 O O . VAL A 1 866 ? 8.894 3.356 -51.482 1.00 30.19 866 VAL A O 1
ATOM 6235 N N . PRO A 1 867 ? 9.976 5.309 -51.130 1.00 31.03 867 PRO A N 1
ATOM 6236 C CA . PRO A 1 867 ? 9.503 5.512 -49.765 1.00 31.03 867 PRO A CA 1
ATOM 6237 C C . PRO A 1 867 ? 8.085 6.103 -49.776 1.00 31.03 867 PRO A C 1
ATOM 6239 O O . PRO A 1 867 ? 7.783 6.960 -50.610 1.00 31.03 867 PRO A O 1
ATOM 6242 N N . LEU A 1 868 ? 7.237 5.636 -48.856 1.00 32.91 868 LEU A N 1
ATOM 6243 C CA . LEU A 1 868 ? 5.985 6.304 -48.487 1.00 32.91 868 LEU A CA 1
ATOM 6244 C C . LEU A 1 868 ? 6.223 7.230 -47.300 1.00 32.91 868 LEU A C 1
ATOM 6246 O O . LEU A 1 868 ? 6.944 6.792 -46.374 1.00 32.91 868 LEU A O 1
#

InterPro domains:
  IPR018946 PhoD-like phosphatase, metallophosphatase domain [PF09423] (616-775)
  IPR029052 Metallo-dependent phosphatase-like [SSF56300] (564-833)
  IPR038607 PhoD-like superfamily [G3DSA:3.60.21.70] (546-829)

Solvent-accessible surface area (backbone atoms only — not comparable to full-atom values): 43174 Å² total; per-residue (Å²): 121,56,61,31,44,78,44,58,55,95,36,23,47,30,66,34,67,27,66,53,71,26,48,45,66,31,55,52,44,74,67,65,43,62,60,27,31,38,38,33,46,37,38,27,64,46,49,52,58,72,77,40,73,42,89,75,56,42,84,67,49,73,47,74,68,80,29,18,41,39,33,32,41,25,57,27,83,42,37,85,74,54,76,66,65,55,46,49,38,31,36,69,74,46,62,26,48,30,38,37,38,37,31,38,24,38,35,42,17,72,88,57,41,57,49,31,66,30,69,26,78,19,77,61,35,52,46,34,47,20,42,51,32,58,35,70,44,57,34,17,24,38,36,42,37,45,34,35,25,36,78,72,61,60,69,50,48,73,43,76,38,90,85,43,46,76,57,51,67,53,74,43,71,57,83,41,36,22,40,26,39,40,35,31,35,37,79,38,89,51,47,39,75,68,52,65,48,56,28,41,32,44,64,63,21,69,55,27,36,18,38,27,36,25,37,17,40,25,70,69,72,71,76,39,52,49,27,40,75,44,58,48,82,44,26,35,24,67,40,69,40,79,68,36,38,59,50,68,28,51,50,35,76,63,66,43,63,63,27,30,38,38,36,42,40,37,35,52,47,55,77,76,73,57,70,36,68,38,89,80,52,47,77,50,90,58,24,76,43,78,54,29,33,43,38,41,30,39,29,73,30,85,47,42,90,74,55,60,74,52,46,47,39,26,48,62,77,43,61,25,35,32,39,37,38,36,30,36,24,41,37,36,25,76,66,53,103,87,42,69,44,56,67,37,63,22,58,26,70,49,60,74,31,56,54,41,61,11,39,48,23,56,34,84,44,43,42,21,22,35,37,37,42,36,37,34,28,20,76,43,72,56,72,24,43,50,44,74,28,89,87,43,47,71,56,46,78,45,75,39,82,57,80,64,38,15,25,19,42,28,32,27,34,31,84,35,80,54,51,41,73,69,50,64,47,52,25,47,31,38,58,57,12,59,19,29,29,13,34,29,40,32,33,34,29,57,64,72,79,55,82,51,76,57,38,82,60,37,67,42,32,11,35,63,31,34,35,34,35,26,33,21,39,29,36,42,65,49,72,32,36,28,43,35,36,12,78,34,88,83,48,56,88,50,50,66,50,77,72,43,59,42,49,100,84,22,39,35,71,49,67,52,68,87,44,60,53,60,38,64,36,21,34,29,49,24,41,66,89,44,71,43,76,87,69,57,27,37,44,50,29,24,43,58,73,58,38,64,54,64,50,24,34,35,34,25,9,33,25,36,68,60,44,57,48,68,42,35,40,50,60,37,71,41,61,39,98,84,75,40,53,39,62,29,34,35,37,25,10,19,68,26,64,71,38,66,54,39,68,38,50,67,57,44,44,49,52,52,47,46,25,47,55,19,70,24,39,38,44,23,38,25,51,16,20,42,47,74,42,56,28,32,28,52,44,23,18,88,73,46,29,41,85,36,56,7,40,68,19,39,45,55,42,42,72,62,58,56,30,57,51,68,57,82,61,92,76,64,51,70,30,32,58,54,56,51,13,29,36,33,38,40,37,48,41,60,33,65,41,12,51,56,69,88,52,72,72,36,93,84,45,35,48,48,32,73,68,52,45,54,49,48,60,58,57,67,68,47,83,77,55,57,32,34,40,39,36,32,19,51,46,82,41,83,56,64,90,57,93,82,52,67,36,42,30,47,34,50,52,50,47,48,56,51,21,51,50,39,52,76,67,64,46,50,47,38,41,40,22,11,70,42,17,25,28,32,32,31,79,15,87,72,34,83,54,54,44,30,36,36,33,13,8,13,30,36,25,48,28,44,83,69,73,76,80,41,80,65,43,58,44,62,77,76,63,38,76,86,49,68,41,31,20,29,28,37,35,39,37,46,35,79,71,61,42,40,36,40,36,42,33,30,29,45,79,83,38,81,74,42,76,50,78,47,80,37,57,77,74,74,81,66,79,82,84,82,88,132

Radius of gyration: 35.73 Å; Cα contacts (8 Å, |Δi|>4): 2576; chains: 1; bounding box: 88×69×114 Å

Organism: NCBI:txid2678616

Secondary structure (DSSP, 8-state):
----EE--STTTEEEEEESSSSEEEEEPPTT--TTEEEEEEEEESS---EEE--TT-EEEEEEESSSEEEEEEEEES-TTT---SEEEEEETT-S--EEEEEEEEESB-SSS-EEEEEEEEE-SSSEEEEPPPEESSTT-EEEEEEEEEEESSSPPEEE--TTSEEEEEEEEEETTEEEEEEEEEEE-SSSEE---EEEEEESPPSSEEEEEEEEPBPP--SS----EE--STTTEEEEEEEEESEEEEEPPTT--TTPEEEEEEEE--SSSSPSBPPTT-EEPP-EE-SS-EEEEEEEE-S-GGGS-SEEEEE-TTSSEEEEEEEEEEESPPPPBTTB-SEEEEEEEEESSEEEEEEPP-EE-STT-EEEEEEEEEESSSSPPEEPPPTT-EEEEEEEEEETTEEEEEEEEEEE-SSSEE---EEEEEEEEESEEEEEEEEEPPTT--S-PPPEEEEEEEE---SS-EEEEEEEES-S-EEEEEESSTT--S-EEPPPB---TTSEEEEEE-SPPTT-EEEEEEEETTEE--SS-EEEEPPPPTTS---EEEEEE--B-TT---HHHHHHHH---TTS---S-EEEES-S------S--HHHHHHHHHHHHTSHHHHHHHHHS-EEEE--HHHHTSTT--TT-TTHHHHHHHHHHHS--S---SSSS---EEEEETTEEEEEPPSSTTPPPTTS--STT--SSHHHHHHHHHHHHT-TT-SEEEEE-SS---SS--STT--SGGG-HHHHHHHHHHHHHHT--EEEEE-SSSSEEEE-SSSSTT---EEEE--SBEE----SS--TT-EESSS--SSSEE-EEEEEEEEE-SSEEEEEEEEEETTEEEEEEEEEEE------S----